Protein AF-0000000070741839 (afdb_homodimer)

Nearest PDB structures (foldseek):
  8ta5-assembly1_B  TM=8.305E-01  e=4.287E-34  Homo sapiens
  8ta2-assembly1_B  TM=9.151E-01  e=2.823E-27  Homo sapiens
  3org-assembly2_C  TM=8.707E-01  e=4.182E-28  Cyanidioschyzon merolae
  6qv6-assembly1_A  TM=8.914E-01  e=2.252E-22  Homo sapiens
  6qvb-assembly1_A  TM=7.777E-01  e=9.449E-25  Homo sapiens

Organism: Phytophthora sojae (strain P6497) (NCBI:txid1094619)

InterPro domains:
  IPR001807 Chloride channel [PF00654] (135-522)
  IPR001807 Chloride channel [PR00762] (145-162)
  IPR001807 Chloride channel [PR00762] (176-195)
  IPR001807 Chloride channel [PR00762] (232-251)
  IPR001807 Chloride channel [PR00762] (439-459)
  IPR001807 Chloride channel [PR00762] (473-489)
  IPR001807 Chloride channel [PR00762] (490-509)
  IPR001807 Chloride channel [PR00762] (528-542)
  IPR014743 Chloride channel, core [SSF81340] (69-542)
  IPR046342 CBS domain superfamily [G3DSA:3.10.580.10] (543-721)
  IPR046342 CBS domain superfamily [SSF54631] (545-719)
  IPR050970 Voltage-gated chloride channel [PTHR45720] (70-619)

pLDDT: mean 75.94, std 21.53, range [17.83, 98.56]

Radius of gyration: 37.65 Å; Cα contacts (8 Å, |Δi|>4): 2419; chains: 2; bounding box: 100×137×93 Å

Sequence (1452 aa):
MKQPGGFDQTPLHARYRPLQLLDDDDDSDDEWQGEARGDPGASCGSRASRPSPAMEAASIPLARSLLEREHMTSFLQSSWVFLLLLGFLASVTAWSVDAGVLVVTKLHSSFTSLGGGWLLGYLFYILFRVFILLLGVGCTVLICPEAAGSGIPEMRSILGGFPFPNYLTGRALIAKCFGLVLALGSGLTIGKEGPFVHLSSIIARQLLRLPLFEQIRNSKDLTHHVLAAACAVGVTATFGAPVGGVLFSIEVTTSYYVTSNYWRAFFSSVVGVVVFRGLNSFLAGSYGSLFTTEFDTLPYETFEIAFFLLLAVICGLLAALLVRSFRMVLDWKKKFEEQYLLCWCGRFPGMVPFVYAALVALLFSLVEYPVGSFMQLTQRQTIDDMFSTKTLARDEVATATHLSVDFGSSWTSPALSLNLFAYVVVRFWSLVISATVFIPSGIVTPVFAIGAALGRLFGEMVVILSEGELSIGGYAVVGAASFTAGVTGTISIAVIVFELTGQLSYMIPVLLCVIVGRAVTRIFSLDMYETMARHKNLPQWPDLTKQISYSLTAGDLMRDMPPYYLVRRQTLASIKHLLQVTNKEKKGKTAHVFPVVDDAKTMVLLGVTTREELEALVILWELSLRGGKNSAATGTPVSVAGITPEQAAVLSRPASETSEVVDLVHFELLSLEDEHFHVPRDTRASHVVLLISVHKCPQLFVTHRGKLQGVIHAADLLARSRKYMLMKQPGGFDQTPLHARYRPLQLLDDDDDSDDEWQGEARGDPGASCGSRASRPSPAMEAASIPLARSLLEREHMTSFLQSSWVFLLLLGFLASVTAWSVDAGVLVVTKLHSSFTSLGGGWLLGYLFYILFRVFILLLGVGCTVLICPEAAGSGIPEMRSILGGFPFPNYLTGRALIAKCFGLVLALGSGLTIGKEGPFVHLSSIIARQLLRLPLFEQIRNSKDLTHHVLAAACAVGVTATFGAPVGGVLFSIEVTTSYYVTSNYWRAFFSSVVGVVVFRGLNSFLAGSYGSLFTTEFDTLPYETFEIAFFLLLAVICGLLAALLVRSFRMVLDWKKKFEEQYLLCWCGRFPGMVPFVYAALVALLFSLVEYPVGSFMQLTQRQTIDDMFSTKTLARDEVATATHLSVDFGSSWTSPALSLNLFAYVVVRFWSLVISATVFIPSGIVTPVFAIGAALGRLFGEMVVILSEGELSIGGYAVVGAASFTAGVTGTISIAVIVFELTGQLSYMIPVLLCVIVGRAVTRIFSLDMYETMARHKNLPQWPDLTKQISYSLTAGDLMRDMPPYYLVRRQTLASIKHLLQVTNKEKKGKTAHVFPVVDDAKTMVLLGVTTREELEALVILWELSLRGGKNSAATGTPVSVAGITPEQAAVLSRPASETSEVVDLVHFELLSLEDEHFHVPRDTRASHVVLLISVHKCPQLFVTHRGKLQGVIHAADLLARSRKYML

Solvent-accessible surface area (backbone atoms only — not comparable to full-atom values): 73854 Å² total; per-residue (Å²): 140,85,80,84,77,72,76,77,77,76,78,82,68,82,77,75,79,65,86,74,72,81,72,81,76,90,82,83,76,78,68,82,68,74,69,74,74,72,78,77,74,80,85,83,74,88,68,80,74,66,78,54,68,64,60,56,59,59,44,45,56,50,49,49,47,47,49,47,45,50,51,44,50,50,47,53,51,44,51,52,52,51,36,51,49,44,10,42,52,40,18,51,50,49,51,51,37,52,51,45,22,50,52,42,39,52,48,51,55,55,52,22,57,68,37,81,43,74,67,43,18,49,51,38,44,36,51,50,24,27,49,37,33,46,50,10,34,46,37,14,62,71,63,19,57,72,25,39,36,28,38,45,51,58,46,21,18,39,67,43,50,41,86,58,83,74,60,56,32,72,55,24,44,54,15,31,48,52,10,31,24,27,32,57,32,32,64,51,50,50,21,58,37,24,35,30,22,38,46,21,33,21,50,47,48,54,54,40,68,37,78,86,32,43,72,45,56,72,30,69,66,49,41,50,49,50,43,52,22,20,29,11,26,13,34,8,56,64,64,64,17,41,68,19,14,36,48,35,32,46,55,67,32,33,64,67,43,58,44,80,49,48,61,55,22,45,50,16,12,45,45,14,43,54,46,40,53,51,53,39,57,70,67,39,78,78,73,65,78,74,55,63,48,87,72,64,70,78,63,69,59,81,72,49,52,59,56,48,44,51,50,11,46,52,27,0,51,51,19,25,49,48,40,51,48,31,54,49,50,53,53,47,49,53,49,43,41,64,65,51,42,39,65,73,37,57,88,44,72,81,50,48,63,51,53,54,44,37,51,52,35,46,52,50,44,65,49,40,63,73,77,33,71,75,64,69,53,52,58,68,49,49,39,48,50,34,46,36,55,61,58,59,75,43,70,74,44,30,65,68,28,58,51,24,68,75,64,68,53,37,68,40,72,88,41,43,68,56,48,40,49,50,48,39,53,52,51,52,52,40,29,43,56,48,68,68,45,66,30,30,29,13,59,61,54,42,38,28,30,41,16,13,41,50,13,29,48,52,28,54,52,47,38,70,69,64,77,52,96,65,53,34,14,56,33,5,51,39,23,16,33,4,19,32,7,11,30,62,59,39,65,35,45,42,46,31,50,31,55,32,28,48,46,52,60,56,46,66,64,32,49,52,18,17,49,46,0,25,53,49,6,56,76,72,29,72,31,42,53,60,50,54,24,56,74,70,64,50,52,54,76,71,68,60,72,41,65,67,38,66,69,34,25,36,56,74,52,35,37,70,56,64,91,62,67,37,48,33,60,39,27,65,45,55,51,51,45,51,53,49,54,43,64,58,55,72,88,84,68,64,70,53,66,32,45,28,20,60,34,91,84,60,30,32,40,45,33,34,40,42,48,67,56,52,52,50,47,50,52,52,38,52,51,25,39,56,35,32,62,48,17,74,71,69,75,49,83,45,76,52,93,95,55,55,55,70,50,28,50,61,47,24,60,41,90,45,59,77,67,45,75,42,53,36,58,77,63,60,73,42,57,28,41,50,88,56,46,58,39,33,28,79,36,39,33,52,55,51,44,44,47,28,40,73,59,47,33,66,45,33,39,26,20,54,43,24,18,58,54,19,33,29,34,51,68,46,39,32,54,48,58,51,55,69,72,98,142,79,79,80,77,74,77,72,75,72,77,78,68,80,75,75,78,64,84,72,68,81,72,80,73,88,80,83,73,75,66,81,64,74,67,72,74,71,77,78,70,80,83,82,78,93,68,80,77,67,76,54,72,64,60,56,58,58,44,44,55,50,50,49,46,48,50,48,45,50,52,43,49,51,47,52,49,44,51,52,51,49,34,51,48,44,12,42,51,39,17,51,50,48,50,50,39,54,52,46,22,51,52,42,40,52,48,49,54,54,51,20,56,68,37,82,45,74,67,44,17,49,50,39,44,36,51,50,24,27,50,36,35,45,51,10,33,48,37,12,63,70,64,20,57,73,24,39,36,28,38,45,49,58,46,22,18,38,67,42,52,43,86,60,84,75,61,54,32,71,55,24,46,54,16,31,50,50,10,30,24,26,32,56,32,32,63,51,50,51,20,60,39,24,35,30,22,37,46,20,32,21,51,46,48,55,55,39,69,38,77,89,33,44,71,44,57,72,30,68,66,50,41,51,49,50,44,54,22,19,30,10,28,13,33,10,57,65,65,63,18,42,67,19,15,34,47,35,33,44,55,67,32,34,63,66,42,58,42,79,48,49,60,56,21,47,51,16,13,47,44,15,41,53,45,40,52,51,52,39,56,70,67,39,73,79,72,66,78,74,54,63,48,87,72,65,70,79,64,69,58,81,71,49,52,58,56,48,43,51,49,10,46,52,27,0,51,50,20,24,48,48,40,50,48,31,54,48,48,53,53,48,47,54,49,44,42,63,65,51,42,36,64,73,37,58,91,43,72,82,48,49,62,51,52,55,46,40,51,51,35,45,53,50,43,65,51,41,63,73,75,34,70,76,63,70,50,51,57,67,48,47,38,48,48,32,45,36,57,63,58,73,76,48,75,80,40,42,78,73,30,57,55,27,69,74,66,37,85,50,66,42,64,87,39,45,67,56,48,40,48,50,49,40,54,52,50,52,52,41,29,42,56,47,68,69,43,65,29,28,29,13,60,60,54,40,40,28,30,41,15,13,41,51,13,29,48,51,27,54,52,47,38,69,69,63,77,52,94,64,52,35,16,57,33,6,51,38,22,17,33,4,19,32,8,12,31,61,59,39,65,34,45,42,47,30,51,29,55,32,29,47,46,52,62,57,46,66,64,33,48,54,18,17,50,46,0,25,53,49,5,56,76,72,29,71,29,41,52,58,51,51,24,57,74,68,66,50,53,54,79,71,68,61,73,42,66,68,40,64,70,34,25,36,57,72,54,34,37,68,56,64,92,61,67,39,49,34,59,40,27,63,45,56,52,51,46,51,53,48,52,44,65,58,55,72,88,81,68,63,70,54,65,33,44,28,21,61,35,91,85,58,29,30,43,45,33,32,39,42,46,68,57,52,52,50,46,51,52,52,38,52,49,22,40,55,34,32,61,49,15,74,72,70,74,49,82,43,75,52,93,95,53,53,54,69,51,28,50,61,48,26,60,41,91,46,58,77,67,46,75,42,53,38,59,77,62,59,73,42,58,26,39,50,86,56,46,58,40,34,28,78,35,38,33,51,55,51,46,46,46,26,42,71,59,46,32,66,46,34,39,25,20,54,44,24,18,59,54,19,32,30,34,50,69,46,39,30,55,47,57,52,54,70,72,96

Structure (mmCIF, N/CA/C/O backbone):
data_AF-0000000070741839-model_v1
#
loop_
_entity.id
_entity.type
_entity.pdbx_description
1 polymer 'Chloride channel protein'
#
loop_
_atom_site.group_PDB
_atom_site.id
_atom_site.type_symbol
_atom_site.label_atom_id
_atom_site.label_alt_id
_atom_site.label_comp_id
_atom_site.label_asym_id
_atom_site.label_entity_id
_atom_site.label_seq_id
_atom_site.pdbx_PDB_ins_code
_atom_site.Cartn_x
_atom_site.Cartn_y
_atom_site.Cartn_z
_atom_site.occupancy
_atom_site.B_iso_or_equiv
_atom_site.auth_seq_id
_atom_site.auth_comp_id
_atom_site.auth_asym_id
_atom_site.auth_atom_id
_atom_site.pdbx_PDB_model_num
ATOM 1 N N . MET A 1 1 ? -34.406 81.625 56.469 1 25.27 1 MET A N 1
ATOM 2 C CA . MET A 1 1 ? -34.75 80.25 56.812 1 25.27 1 MET A CA 1
ATOM 3 C C . MET A 1 1 ? -34.75 79.375 55.594 1 25.27 1 MET A C 1
ATOM 5 O O . MET A 1 1 ? -35.656 79.5 54.75 1 25.27 1 MET A O 1
ATOM 9 N N . LYS A 1 2 ? -33.531 79 55.094 1 22.98 2 LYS A N 1
ATOM 10 C CA . LYS A 1 2 ? -32.875 78.812 53.812 1 22.98 2 LYS A CA 1
ATOM 11 C C . LYS A 1 2 ? -33.344 77.562 53.125 1 22.98 2 LYS A C 1
ATOM 13 O O . LYS A 1 2 ? -33.844 76.625 53.781 1 22.98 2 LYS A O 1
ATOM 18 N N . GLN A 1 3 ? -33 77.438 51.844 1 23.16 3 GLN A N 1
ATOM 19 C CA . GLN A 1 3 ? -33.406 77.125 50.469 1 23.16 3 GLN A CA 1
ATOM 20 C C . GLN A 1 3 ? -33.281 75.625 50.188 1 23.16 3 GLN A C 1
ATOM 22 O O . GLN A 1 3 ? -32.344 74.938 50.688 1 23.16 3 GLN A O 1
ATOM 27 N N . PRO A 1 4 ? -34.375 75 49.875 1 27.64 4 PRO A N 1
ATOM 28 C CA . PRO A 1 4 ? -34.906 73.625 49.656 1 27.64 4 PRO A CA 1
ATOM 29 C C . PRO A 1 4 ? -34.125 72.812 48.594 1 27.64 4 PRO A C 1
ATOM 31 O O . PRO A 1 4 ? -33.938 73.312 47.469 1 27.64 4 PRO A O 1
ATOM 34 N N . GLY A 1 5 ? -32.938 72.375 49.031 1 23.88 5 GLY A N 1
ATOM 35 C CA . GLY A 1 5 ? -31.781 71.875 48.312 1 23.88 5 GLY A CA 1
ATOM 36 C C . GLY A 1 5 ? -32.094 70.75 47.375 1 23.88 5 GLY A C 1
ATOM 37 O O . GLY A 1 5 ? -32.344 69.625 47.781 1 23.88 5 GLY A O 1
ATOM 38 N N . GLY A 1 6 ? -33 71 46.344 1 23.55 6 GLY A N 1
ATOM 39 C CA . GLY A 1 6 ? -33.75 70.125 45.438 1 23.55 6 GLY A CA 1
ATOM 40 C C . GLY A 1 6 ? -32.844 69.25 44.625 1 23.55 6 GLY A C 1
ATOM 41 O O . GLY A 1 6 ? -32.062 69.75 43.812 1 23.55 6 GLY A O 1
ATOM 42 N N . PHE A 1 7 ? -32.219 68.188 45.25 1 24.44 7 PHE A N 1
ATOM 43 C CA . PHE A 1 7 ? -31.156 67.375 44.75 1 24.44 7 PHE A CA 1
ATOM 44 C C . PHE A 1 7 ? -31.562 66.688 43.438 1 24.44 7 PHE A C 1
ATOM 46 O O . PHE A 1 7 ? -32.5 65.875 43.438 1 24.44 7 PHE A O 1
ATOM 53 N N . ASP A 1 8 ? -31.547 67.375 42.312 1 21.47 8 ASP A N 1
ATOM 54 C CA . ASP A 1 8 ? -32.062 67.125 40.969 1 21.47 8 ASP A CA 1
ATOM 55 C C . ASP A 1 8 ? -31.5 65.875 40.375 1 21.47 8 ASP A C 1
ATOM 57 O O . ASP A 1 8 ? -30.281 65.75 40.188 1 21.47 8 ASP A O 1
ATOM 61 N N . GLN A 1 9 ? -31.984 64.625 40.812 1 22.23 9 GLN A N 1
ATOM 62 C CA . GLN A 1 9 ? -31.578 63.281 40.562 1 22.23 9 GLN A CA 1
ATOM 63 C C . GLN A 1 9 ? -31.562 62.969 39.062 1 22.23 9 GLN A C 1
ATOM 65 O O . GLN A 1 9 ? -32.594 63.062 38.406 1 22.23 9 GLN A O 1
ATOM 70 N N . THR A 1 10 ? -30.578 63.438 38.281 1 21.28 10 THR A N 1
ATOM 71 C CA . THR A 1 10 ? -30.516 63.438 36.812 1 21.28 10 THR A CA 1
ATOM 72 C C . THR A 1 10 ? -30.766 62.031 36.281 1 21.28 10 THR A C 1
ATOM 74 O O . THR A 1 10 ? -30.156 61.062 36.75 1 21.28 10 THR A O 1
ATOM 77 N N . PRO A 1 11 ? -31.812 61.719 35.5 1 21.75 11 PRO A N 1
ATOM 78 C CA . PRO A 1 11 ? -32.5 60.5 35 1 21.75 11 PRO A CA 1
ATOM 79 C C . PRO A 1 11 ? -31.609 59.719 34.031 1 21.75 11 PRO A C 1
ATOM 81 O O . PRO A 1 11 ? -31.297 60.188 32.938 1 21.75 11 PRO A O 1
ATOM 84 N N . LEU A 1 12 ? -30.469 59.281 34.312 1 20.98 12 LEU A N 1
ATOM 85 C CA . LEU A 1 12 ? -29.516 58.781 33.312 1 20.98 12 LEU A CA 1
ATOM 86 C C . LEU A 1 12 ? -30.109 57.562 32.562 1 20.98 12 LEU A C 1
ATOM 88 O O . LEU A 1 12 ? -29.766 56.438 32.844 1 20.98 12 LEU A O 1
ATOM 92 N N . HIS A 1 13 ? -31.438 57.438 32.188 1 19.73 13 HIS A N 1
ATOM 93 C CA . HIS A 1 13 ? -32.156 56.188 31.938 1 19.73 13 HIS A CA 1
ATOM 94 C C . HIS A 1 13 ? -31.688 55.594 30.609 1 19.73 13 HIS A C 1
ATOM 96 O O . HIS A 1 13 ? -32.312 54.625 30.141 1 19.73 13 HIS A O 1
ATOM 102 N N . ALA A 1 14 ? -30.75 56.188 29.875 1 19.84 14 ALA A N 1
ATOM 103 C CA . ALA A 1 14 ? -30.922 55.844 28.469 1 19.84 14 ALA A CA 1
ATOM 104 C C . ALA A 1 14 ? -30.828 54.344 28.25 1 19.84 14 ALA A C 1
ATOM 106 O O . ALA A 1 14 ? -30.016 53.656 28.859 1 19.84 14 ALA A O 1
ATOM 107 N N . ARG A 1 15 ? -31.734 53.75 27.516 1 19.95 15 ARG A N 1
ATOM 108 C CA . ARG A 1 15 ? -32.375 52.469 27.141 1 19.95 15 ARG A CA 1
ATOM 109 C C . ARG A 1 15 ? -31.406 51.625 26.312 1 19.95 15 ARG A C 1
ATOM 111 O O . ARG A 1 15 ? -30.984 52 25.234 1 19.95 15 ARG A O 1
ATOM 118 N N . TYR A 1 16 ? -30.422 51.062 26.875 1 19.23 16 TYR A N 1
ATOM 119 C CA . TYR A 1 16 ? -29.547 50.062 26.266 1 19.23 16 TYR A CA 1
ATOM 120 C C . TYR A 1 16 ? -30.359 48.938 25.594 1 19.23 16 TYR A C 1
ATOM 122 O O . TYR A 1 16 ? -31.094 48.219 26.266 1 19.23 16 TYR A O 1
ATOM 130 N N . ARG A 1 17 ? -30.922 49.188 24.375 1 21.45 17 ARG A N 1
ATOM 131 C CA . ARG A 1 17 ? -31.844 48.156 23.875 1 21.45 17 ARG A CA 1
ATOM 132 C C . ARG A 1 17 ? -31.156 46.844 23.672 1 21.45 17 ARG A C 1
ATOM 134 O O . ARG A 1 17 ? -30.188 46.75 22.922 1 21.45 17 ARG A O 1
ATOM 141 N N . PRO A 1 18 ? -31.125 46.031 24.547 1 20.25 18 PRO A N 1
ATOM 142 C CA . PRO A 1 18 ? -30.5 44.719 24.625 1 20.25 18 PRO A CA 1
ATOM 143 C C . PRO A 1 18 ? -30.844 43.812 23.438 1 20.25 18 PRO A C 1
ATOM 145 O O . PRO A 1 18 ? -31.75 44.156 22.672 1 20.25 18 PRO A O 1
ATOM 148 N N . LEU A 1 19 ? -30.641 42.562 23.562 1 21.58 19 LEU A N 1
ATOM 149 C CA . LEU A 1 19 ? -30.781 41.375 22.75 1 21.58 19 LEU A CA 1
ATOM 150 C C . LEU A 1 19 ? -32.25 41.125 22.375 1 21.58 19 LEU A C 1
ATOM 152 O O . LEU A 1 19 ? -33.062 40.75 23.219 1 21.58 19 LEU A O 1
ATOM 156 N N . GLN A 1 20 ? -32.906 41.938 21.578 1 19.77 20 GLN A N 1
ATOM 157 C CA . GLN A 1 20 ? -34.344 41.719 21.391 1 19.77 20 GLN A CA 1
ATOM 158 C C . GLN A 1 20 ? -34.625 40.344 20.781 1 19.77 20 GLN A C 1
ATOM 160 O O . GLN A 1 20 ? -34.094 40.031 19.719 1 19.77 20 GLN A O 1
ATOM 165 N N . LEU A 1 21 ? -35.031 39.406 21.594 1 20.33 21 LEU A N 1
ATOM 166 C CA . LEU A 1 21 ? -35.688 38.125 21.328 1 20.33 21 LEU A CA 1
ATOM 167 C C . LEU A 1 21 ? -36.781 38.312 20.281 1 20.33 21 LEU A C 1
ATOM 169 O O . LEU A 1 21 ? -37.688 39.125 20.438 1 20.33 21 LEU A O 1
ATOM 173 N N . LEU A 1 22 ? -36.438 38.188 18.922 1 21.67 22 LEU A N 1
ATOM 174 C CA . LEU A 1 22 ? -37.5 38.344 17.938 1 21.67 22 LEU A CA 1
ATOM 175 C C . LEU A 1 22 ? -38.75 37.562 18.359 1 21.67 22 LEU A C 1
ATOM 177 O O . LEU A 1 22 ? -38.656 36.406 18.703 1 21.67 22 LEU A O 1
ATOM 181 N N . ASP A 1 23 ? -39.719 38.219 18.891 1 19.89 23 ASP A N 1
ATOM 182 C CA . ASP A 1 23 ? -41.062 37.812 19.266 1 19.89 23 ASP A CA 1
ATOM 183 C C . ASP A 1 23 ? -41.719 36.969 18.172 1 19.89 23 ASP A C 1
ATOM 185 O O . ASP A 1 23 ? -41.531 37.25 16.984 1 19.89 23 ASP A O 1
ATOM 189 N N . ASP A 1 24 ? -42.344 35.844 18.547 1 21.81 24 ASP A N 1
ATOM 190 C CA . ASP A 1 24 ? -43.062 34.75 17.922 1 21.81 24 ASP A CA 1
ATOM 191 C C . ASP A 1 24 ? -44.25 35.281 17.109 1 21.81 24 ASP A C 1
ATOM 193 O O . ASP A 1 24 ? -45.156 34.5 16.781 1 21.81 24 ASP A O 1
ATOM 197 N N . ASP A 1 25 ? -44.594 36.594 16.969 1 20.06 25 ASP A N 1
ATOM 198 C CA . ASP A 1 25 ? -46.031 36.656 16.703 1 20.06 25 ASP A CA 1
ATOM 199 C C . ASP A 1 25 ? -46.406 35.844 15.477 1 20.06 25 ASP A C 1
ATOM 201 O O . ASP A 1 25 ? -45.531 35.438 14.703 1 20.06 25 ASP A O 1
ATOM 205 N N . ASP A 1 26 ? -47.531 36.406 14.625 1 20.38 26 ASP A N 1
ATOM 206 C CA . ASP A 1 26 ? -48.781 35.938 14 1 20.38 26 ASP A CA 1
ATOM 207 C C . ASP A 1 26 ? -48.5 35.156 12.727 1 20.38 26 ASP A C 1
ATOM 209 O O . ASP A 1 26 ? -47.406 35.25 12.148 1 20.38 26 ASP A O 1
ATOM 213 N N . ASP A 1 27 ? -49.656 34.406 12.078 1 19.94 27 ASP A N 1
ATOM 214 C CA . ASP A 1 27 ? -50.188 33.344 11.258 1 19.94 27 ASP A CA 1
ATOM 215 C C . ASP A 1 27 ? -49.875 33.562 9.781 1 19.94 27 ASP A C 1
ATOM 217 O O . ASP A 1 27 ? -50.094 32.656 8.953 1 19.94 27 ASP A O 1
ATOM 221 N N . SER A 1 28 ? -49.875 34.844 9.242 1 19.61 28 SER A N 1
ATOM 222 C CA . SER A 1 28 ? -50.594 34.938 7.977 1 19.61 28 SER A CA 1
ATOM 223 C C . SER A 1 28 ? -49.812 34.312 6.844 1 19.61 28 SER A C 1
ATOM 225 O O . SER A 1 28 ? -48.562 34.406 6.812 1 19.61 28 SER A O 1
ATOM 227 N N . ASP A 1 29 ? -50.406 33.312 6.086 1 20.12 29 ASP A N 1
ATOM 228 C CA . ASP A 1 29 ? -50.312 32.344 4.988 1 20.12 29 ASP A CA 1
ATOM 229 C C . ASP A 1 29 ? -49.812 33.031 3.711 1 20.12 29 ASP A C 1
ATOM 231 O O . ASP A 1 29 ? -49.938 32.469 2.619 1 20.12 29 ASP A O 1
ATOM 235 N N . ASP A 1 30 ? -49.406 34.375 3.801 1 19.14 30 ASP A N 1
ATOM 236 C CA . ASP A 1 30 ? -49.625 35.062 2.531 1 19.14 30 ASP A CA 1
ATOM 237 C C . ASP A 1 30 ? -48.844 34.375 1.402 1 19.14 30 ASP A C 1
ATOM 239 O O . ASP A 1 30 ? -47.656 34.062 1.564 1 19.14 30 ASP A O 1
ATOM 243 N N . GLU A 1 31 ? -49.594 33.875 0.463 1 20.22 31 GLU A N 1
ATOM 244 C CA . GLU A 1 31 ? -49.531 33.188 -0.836 1 20.22 31 GLU A CA 1
ATOM 245 C C . GLU A 1 31 ? -48.594 33.938 -1.779 1 20.22 31 GLU A C 1
ATOM 247 O O . GLU A 1 31 ? -48.75 35.156 -2.008 1 20.22 31 GLU A O 1
ATOM 252 N N . TRP A 1 32 ? -47.281 33.719 -1.557 1 18.39 32 TRP A N 1
ATOM 253 C CA . TRP A 1 32 ? -46.281 34.281 -2.453 1 18.39 32 TRP A CA 1
ATOM 254 C C . TRP A 1 32 ? -46.781 34.344 -3.887 1 18.39 32 TRP A C 1
ATOM 256 O O . TRP A 1 32 ? -46.938 33.281 -4.531 1 18.39 32 TRP A O 1
ATOM 266 N N . GLN A 1 33 ? -47.969 35 -4.012 1 18.78 33 GLN A N 1
ATOM 267 C CA . GLN A 1 33 ? -48.5 35.094 -5.355 1 18.78 33 GLN A CA 1
ATOM 268 C C . GLN A 1 33 ? -47.531 35.812 -6.293 1 18.78 33 GLN A C 1
ATOM 270 O O . GLN A 1 33 ? -47.188 36.969 -6.082 1 18.78 33 GLN A O 1
ATOM 275 N N . GLY A 1 34 ? -46.562 35.094 -6.695 1 19.2 34 GLY A N 1
ATOM 276 C CA . GLY A 1 34 ? -45.656 35.469 -7.75 1 19.2 34 GLY A CA 1
ATOM 277 C C . GLY A 1 34 ? -46.312 36.219 -8.898 1 19.2 34 GLY A C 1
ATOM 278 O O . GLY A 1 34 ? -46.438 35.656 -10 1 19.2 34 GLY A O 1
ATOM 279 N N . GLU A 1 35 ? -47.188 37.094 -8.539 1 17.83 35 GLU A N 1
ATOM 280 C CA . GLU A 1 35 ? -47.906 37.688 -9.664 1 17.83 35 GLU A CA 1
ATOM 281 C C . GLU A 1 35 ? -46.969 38.375 -10.617 1 17.83 35 GLU A C 1
ATOM 283 O O . GLU A 1 35 ? -46.25 39.312 -10.227 1 17.83 35 GLU A O 1
ATOM 288 N N . ALA A 1 36 ? -46.406 37.562 -11.531 1 20.12 36 ALA A N 1
ATOM 289 C CA . ALA A 1 36 ? -45.719 38.094 -12.719 1 20.12 36 ALA A CA 1
ATOM 290 C C . ALA A 1 36 ? -46.594 39.156 -13.422 1 20.12 36 ALA A C 1
ATOM 292 O O . ALA A 1 36 ? -47.656 38.844 -13.969 1 20.12 36 ALA A O 1
ATOM 293 N N . ARG A 1 37 ? -46.812 40.219 -12.758 1 19.23 37 ARG A N 1
ATOM 294 C CA . ARG A 1 37 ? -47.625 41.219 -13.414 1 19.23 37 ARG A CA 1
ATOM 295 C C . ARG A 1 37 ? -47.031 41.625 -14.758 1 19.23 37 ARG A C 1
ATOM 297 O O . ARG A 1 37 ? -45.938 42.188 -14.805 1 19.23 37 ARG A O 1
ATOM 304 N N . GLY A 1 38 ? -47.156 40.719 -15.75 1 19.16 38 GLY A N 1
ATOM 305 C CA . GLY A 1 38 ? -46.812 41 -17.141 1 19.16 38 GLY A CA 1
ATOM 306 C C . GLY A 1 38 ? -47.531 42.219 -17.672 1 19.16 38 GLY A C 1
ATOM 307 O O . GLY A 1 38 ? -48.75 42.219 -17.859 1 19.16 38 GLY A O 1
ATOM 308 N N . ASP A 1 39 ? -47.281 43.344 -17.047 1 19.89 39 ASP A N 1
ATOM 309 C CA . ASP A 1 39 ? -48 44.438 -17.734 1 19.89 39 ASP A CA 1
ATOM 310 C C . ASP A 1 39 ? -47.594 44.5 -19.203 1 19.89 39 ASP A C 1
ATOM 312 O O . ASP A 1 39 ? -46.375 44.562 -19.516 1 19.89 39 ASP A O 1
ATOM 316 N N . PRO A 1 40 ? -48.406 44.094 -20.234 1 21.23 40 PRO A N 1
ATOM 317 C CA . PRO A 1 40 ? -48.312 43.875 -21.672 1 21.23 40 PRO A CA 1
ATOM 318 C C . PRO A 1 40 ? -47.875 45.125 -22.438 1 21.23 40 PRO A C 1
ATOM 320 O O . PRO A 1 40 ? -47.625 45.062 -23.641 1 21.23 40 PRO A O 1
ATOM 323 N N . GLY A 1 41 ? -48.156 46.312 -21.984 1 19.38 41 GLY A N 1
ATOM 324 C CA . GLY A 1 41 ? -48.656 47.125 -23.094 1 19.38 41 GLY A CA 1
ATOM 325 C C . GLY A 1 41 ? -47.531 47.5 -24.062 1 19.38 41 GLY A C 1
ATOM 326 O O . GLY A 1 41 ? -47.812 47.969 -25.172 1 19.38 41 GLY A O 1
ATOM 327 N N . ALA A 1 42 ? -46.281 48.031 -23.578 1 22.11 42 ALA A N 1
ATOM 328 C CA . ALA A 1 42 ? -45.812 49.125 -24.422 1 22.11 42 ALA A CA 1
ATOM 329 C C . ALA A 1 42 ? -45.281 48.594 -25.75 1 22.11 42 ALA A C 1
ATOM 331 O O . ALA A 1 42 ? -44.969 47.406 -25.859 1 22.11 42 ALA A O 1
ATOM 332 N N . SER A 1 43 ? -44.875 49.531 -26.703 1 23.3 43 SER A N 1
ATOM 333 C CA . SER A 1 43 ? -44.719 49.625 -28.156 1 23.3 43 SER A CA 1
ATOM 334 C C . SER A 1 43 ? -43.531 48.781 -28.641 1 23.3 43 SER A C 1
ATOM 336 O O . SER A 1 43 ? -42.625 48.5 -27.859 1 23.3 43 SER A O 1
ATOM 338 N N . CYS A 1 44 ? -43.469 48.219 -29.922 1 25.55 44 CYS A N 1
ATOM 339 C CA . CYS A 1 44 ? -43 47.062 -30.719 1 25.55 44 CYS A CA 1
ATOM 340 C C . CYS A 1 44 ? -41.5 47.156 -31 1 25.55 44 CYS A C 1
ATOM 342 O O . CYS A 1 44 ? -40.969 46.375 -31.797 1 25.55 44 CYS A O 1
ATOM 344 N N . GLY A 1 45 ? -40.688 48.188 -30.625 1 24.61 45 GLY A N 1
ATOM 345 C CA . GLY A 1 45 ? -39.5 48.312 -31.453 1 24.61 45 GLY A CA 1
ATOM 346 C C . GLY A 1 45 ? -38.562 47.125 -31.328 1 24.61 45 GLY A C 1
ATOM 347 O O . GLY A 1 45 ? -38.625 46.375 -30.359 1 24.61 45 GLY A O 1
ATOM 348 N N . SER A 1 46 ? -37.812 46.625 -32.5 1 26.09 46 SER A N 1
ATOM 349 C CA . SER A 1 46 ? -37.062 45.406 -32.781 1 26.09 46 SER A CA 1
ATOM 350 C C . SER A 1 46 ? -35.875 45.25 -31.844 1 26.09 46 SER A C 1
ATOM 352 O O . SER A 1 46 ? -34.75 45.594 -32.188 1 26.09 46 SER A O 1
ATOM 354 N N . ARG A 1 47 ? -35.906 45.688 -30.578 1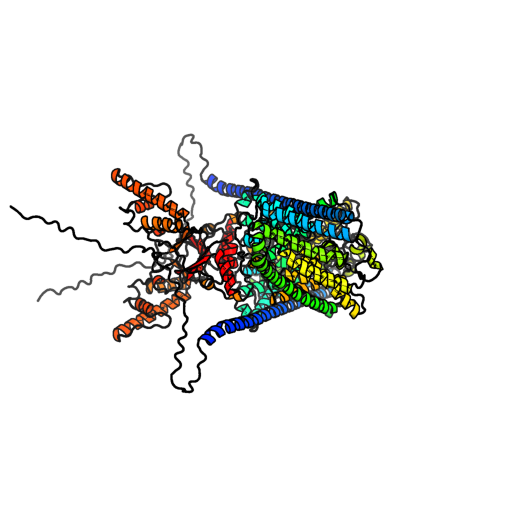 25.88 47 ARG A N 1
ATOM 355 C CA . ARG A 1 47 ? -34.656 45.656 -29.828 1 25.88 47 ARG A CA 1
ATOM 356 C C . ARG A 1 47 ? -34.156 44.219 -29.672 1 25.88 47 ARG A C 1
ATOM 358 O O . ARG A 1 47 ? -34.906 43.344 -29.266 1 25.88 47 ARG A O 1
ATOM 365 N N . ALA A 1 48 ? -33 43.938 -30.375 1 31.53 48 ALA A N 1
ATOM 366 C CA . ALA A 1 48 ? -32.188 42.719 -30.344 1 31.53 48 ALA A CA 1
ATOM 367 C C . ALA A 1 48 ? -32.031 42.188 -28.922 1 31.53 48 ALA A C 1
ATOM 369 O O . ALA A 1 48 ? -31.625 42.938 -28.031 1 31.53 48 ALA A O 1
ATOM 370 N N . SER A 1 49 ? -32.906 41.25 -28.578 1 29.23 49 SER A N 1
ATOM 371 C CA . SER A 1 49 ? -33.094 40.594 -27.297 1 29.23 49 SER A CA 1
ATOM 372 C C . SER A 1 49 ? -31.781 40.031 -26.766 1 29.23 49 SER A C 1
ATOM 374 O O . SER A 1 49 ? -31.203 39.125 -27.359 1 29.23 49 SER A O 1
ATOM 376 N N . ARG A 1 50 ? -30.891 41.031 -26.203 1 34.34 50 ARG A N 1
ATOM 377 C CA . ARG A 1 50 ? -29.75 40.562 -25.438 1 34.34 50 ARG A CA 1
ATOM 378 C C . ARG A 1 50 ? -30.141 39.406 -24.531 1 34.34 50 ARG A C 1
ATOM 380 O O . ARG A 1 50 ? -31.156 39.469 -23.828 1 34.34 50 ARG A O 1
ATOM 387 N N . PRO A 1 51 ? -29.656 38.188 -25 1 35.41 51 PRO A N 1
ATOM 388 C CA . PRO A 1 51 ? -29.969 37 -24.203 1 35.41 51 PRO A CA 1
ATOM 389 C C . PRO A 1 51 ? -29.969 37.281 -22.703 1 35.41 51 PRO A C 1
ATOM 391 O O . PRO A 1 51 ? -29.219 38.156 -22.234 1 35.41 51 PRO A O 1
ATOM 394 N N . SER A 1 52 ? -31.141 37.156 -22.078 1 33.47 52 SER A N 1
ATOM 395 C CA . SER A 1 52 ? -31.422 37.438 -20.672 1 33.47 52 SER A CA 1
ATOM 396 C C . SER A 1 52 ? -30.344 36.875 -19.766 1 33.47 52 SER A C 1
ATOM 398 O O . SER A 1 52 ? -29.797 35.781 -20.031 1 33.47 52 SER A O 1
ATOM 400 N N . PRO A 1 53 ? -29.781 37.719 -18.844 1 36.66 53 PRO A N 1
ATOM 401 C CA . PRO A 1 53 ? -28.734 37.375 -17.875 1 36.66 53 PRO A CA 1
ATOM 402 C C . PRO A 1 53 ? -29.016 36.062 -17.156 1 36.66 53 PRO A C 1
ATOM 404 O O . PRO A 1 53 ? -28.094 35.469 -16.609 1 36.66 53 PRO A O 1
ATOM 407 N N . ALA A 1 54 ? -30.297 35.594 -17.141 1 39.75 54 ALA A N 1
ATOM 408 C CA . ALA A 1 54 ? -30.594 34.312 -16.484 1 39.75 54 ALA A CA 1
ATOM 409 C C . ALA A 1 54 ? -30.031 33.156 -17.281 1 39.75 54 ALA A C 1
ATOM 411 O O . ALA A 1 54 ? -29.578 32.156 -16.703 1 39.75 54 ALA A O 1
ATOM 412 N N . MET A 1 55 ? -30.203 33.219 -18.594 1 38.62 55 MET A N 1
ATOM 413 C CA . MET A 1 55 ? -29.625 32.188 -19.422 1 38.62 55 MET A CA 1
ATOM 414 C C . MET A 1 55 ? -28.094 32.219 -19.344 1 38.62 55 MET A C 1
ATOM 416 O O . MET A 1 55 ? -27.438 31.172 -19.547 1 38.62 55 MET A O 1
ATOM 420 N N . GLU A 1 56 ? -27.5 33.375 -19.188 1 38.12 56 GLU A N 1
ATOM 421 C CA . GLU A 1 56 ? -26.062 33.469 -19.016 1 38.12 56 GLU A CA 1
ATOM 422 C C . GLU A 1 56 ? -25.625 32.844 -17.688 1 38.12 56 GLU A C 1
ATOM 424 O O . GLU A 1 56 ? -24.578 32.188 -17.609 1 38.12 56 GLU A O 1
ATOM 429 N N . ALA A 1 57 ? -26.438 33.031 -16.609 1 42.03 57 ALA A N 1
ATOM 430 C CA . ALA A 1 57 ? -26.109 32.438 -15.312 1 42.03 57 ALA A CA 1
ATOM 431 C C . ALA A 1 57 ? -26.25 30.922 -15.336 1 42.03 57 ALA A C 1
ATOM 433 O O . ALA A 1 57 ? -25.484 30.219 -14.68 1 42.03 57 ALA A O 1
ATOM 434 N N . ALA A 1 58 ? -27.281 30.344 -16 1 42.72 58 ALA A N 1
ATOM 435 C CA . ALA A 1 58 ? -27.5 28.906 -16.141 1 42.72 58 ALA A CA 1
ATOM 436 C C . ALA A 1 58 ? -26.453 28.281 -17.062 1 42.72 58 ALA A C 1
ATOM 438 O O . ALA A 1 58 ? -26.141 27.094 -16.938 1 42.72 58 ALA A O 1
ATOM 439 N N . SER A 1 59 ? -26.047 28.922 -18.078 1 42.78 59 SER A N 1
ATOM 440 C CA . SER A 1 59 ? -25.047 28.438 -19.016 1 42.78 59 SER A CA 1
ATOM 441 C C . SER A 1 59 ? -23.672 28.375 -18.391 1 42.78 59 SER A C 1
ATOM 443 O O . SER A 1 59 ? -22.844 27.547 -18.781 1 42.78 59 SER A O 1
ATOM 445 N N . ILE A 1 60 ? -23.469 29.141 -17.375 1 42.34 60 ILE A N 1
ATOM 446 C CA . ILE A 1 60 ? -22.156 29.188 -16.766 1 42.34 60 ILE A CA 1
ATOM 447 C C . ILE A 1 60 ? -21.906 27.891 -15.969 1 42.34 60 ILE A C 1
ATOM 449 O O . ILE A 1 60 ? -20.844 27.281 -16.094 1 42.34 60 ILE A O 1
ATOM 453 N N . PRO A 1 61 ? -22.969 27.5 -15.305 1 45.28 61 PRO A N 1
ATOM 454 C CA . PRO A 1 61 ? -22.656 26.266 -14.586 1 45.28 61 PRO A CA 1
ATOM 455 C C . PRO A 1 61 ? -22.484 25.062 -15.523 1 45.28 61 PRO A C 1
ATOM 457 O O . PRO A 1 61 ? -21.641 24.203 -15.281 1 45.28 61 PRO A O 1
ATOM 460 N N . LEU A 1 62 ? -23.359 25.047 -16.547 1 44.94 62 LEU A N 1
ATOM 461 C CA . LEU A 1 62 ? -23.203 23.953 -17.484 1 44.94 62 LEU A CA 1
ATOM 462 C C . LEU A 1 62 ? -21.875 24.047 -18.234 1 44.94 62 LEU A C 1
ATOM 464 O O . LEU A 1 62 ? -21.203 23.031 -18.438 1 44.94 62 LEU A O 1
ATOM 468 N N . ALA A 1 63 ? -21.594 25.203 -18.797 1 44.78 63 ALA A N 1
ATOM 469 C CA . ALA A 1 63 ? -20.328 25.391 -19.5 1 44.78 63 ALA A CA 1
ATOM 470 C C . ALA A 1 63 ? -19.141 25.094 -18.562 1 44.78 63 ALA A C 1
ATOM 472 O O . ALA A 1 63 ? -18.172 24.453 -18.984 1 44.78 63 ALA A O 1
ATOM 473 N N . ARG A 1 64 ? -19.281 25.531 -17.375 1 46.34 64 ARG A N 1
ATOM 474 C CA . ARG A 1 64 ? -18.234 25.234 -16.422 1 46.34 64 ARG A CA 1
ATOM 475 C C . ARG A 1 64 ? -18.156 23.734 -16.125 1 46.34 64 ARG A C 1
ATOM 477 O O . ARG A 1 64 ? -17.062 23.172 -16.016 1 46.34 64 ARG A O 1
ATOM 484 N N . SER A 1 65 ? -19.344 23.203 -16.125 1 52.09 65 SER A N 1
ATOM 485 C CA . SER A 1 65 ? -19.344 21.75 -15.93 1 52.09 65 SER A CA 1
ATOM 486 C C . SER A 1 65 ? -18.781 21.031 -17.141 1 52.09 65 SER A C 1
ATOM 488 O O . SER A 1 65 ? -18.047 20.047 -16.984 1 52.09 65 SER A O 1
ATOM 490 N N . LEU A 1 66 ? -19.188 21.469 -18.328 1 50.47 66 LEU A N 1
ATOM 491 C CA . LEU A 1 66 ? -18.656 20.859 -19.531 1 50.47 66 LEU A CA 1
ATOM 492 C C . LEU A 1 66 ? -17.156 21.109 -19.656 1 50.47 66 LEU A C 1
ATOM 494 O O . LEU A 1 66 ? -16.406 20.203 -20.047 1 50.47 66 LEU A O 1
ATOM 498 N N . LEU A 1 67 ? -16.812 22.312 -19.438 1 49 67 LEU A N 1
ATOM 499 C CA . LEU A 1 67 ? -15.391 22.625 -19.469 1 49 67 LEU A CA 1
ATOM 500 C C . LEU A 1 67 ? -14.625 21.828 -18.422 1 49 67 LEU A C 1
ATOM 502 O O . LEU A 1 67 ? -13.523 21.359 -18.688 1 49 67 LEU A O 1
ATOM 506 N N . GLU A 1 68 ? -15.328 21.703 -17.391 1 51.81 68 GLU A N 1
ATOM 507 C CA . GLU A 1 68 ? -14.703 20.891 -16.344 1 51.81 68 GLU A CA 1
ATOM 508 C C . GLU A 1 68 ? -14.594 19.422 -16.766 1 51.81 68 GLU A C 1
ATOM 510 O O . GLU A 1 68 ? -13.586 18.766 -16.484 1 51.81 68 GLU A O 1
ATOM 515 N N . ARG A 1 69 ? -15.641 19.078 -17.484 1 52.06 69 ARG A N 1
ATOM 516 C CA . ARG A 1 69 ? -15.625 17.719 -18 1 52.06 69 ARG A CA 1
ATOM 517 C C . ARG A 1 69 ? -14.547 17.547 -19.078 1 52.06 69 ARG A C 1
ATOM 519 O O . ARG A 1 69 ? -13.875 16.516 -19.141 1 52.06 69 ARG A O 1
ATOM 526 N N . GLU A 1 70 ? -14.492 18.453 -19.953 1 50.91 70 GLU A N 1
ATOM 527 C CA . GLU A 1 70 ? -13.469 18.375 -20.984 1 50.91 70 GLU A CA 1
ATOM 528 C C . GLU A 1 70 ? -12.07 18.422 -20.391 1 50.91 70 GLU A C 1
ATOM 530 O O . GLU A 1 70 ? -11.172 17.703 -20.828 1 50.91 70 GLU A O 1
ATOM 535 N N . HIS A 1 71 ? -11.93 19.234 -19.469 1 50.88 71 HIS A N 1
ATOM 536 C CA . HIS A 1 71 ? -10.625 19.312 -18.828 1 50.88 71 HIS A CA 1
ATOM 537 C C . HIS A 1 71 ? -10.297 18.031 -18.094 1 50.88 71 HIS A C 1
ATOM 539 O O . HIS A 1 71 ? -9.148 17.578 -18.094 1 50.88 71 HIS A O 1
ATOM 545 N N . MET A 1 72 ? -11.375 17.469 -17.703 1 52.28 72 MET A N 1
ATOM 546 C CA . MET A 1 72 ? -11.203 16.219 -16.984 1 52.28 72 MET A CA 1
ATOM 547 C C . MET A 1 72 ? -10.82 15.094 -17.953 1 52.28 72 MET A C 1
ATOM 549 O O . MET A 1 72 ? -9.953 14.273 -17.641 1 52.28 72 MET A O 1
ATOM 553 N N . THR A 1 73 ? -11.547 15.141 -19 1 55.25 73 THR A N 1
ATOM 554 C CA . THR A 1 73 ? -11.25 14.109 -19.984 1 55.25 73 THR A CA 1
ATOM 555 C C . THR A 1 73 ? -9.844 14.297 -20.562 1 55.25 73 THR A C 1
ATOM 557 O O . THR A 1 73 ? -9.117 13.328 -20.766 1 55.25 73 THR A O 1
ATOM 560 N N . SER A 1 74 ? -9.562 15.492 -20.766 1 53.75 74 SER A N 1
ATOM 561 C CA . SER A 1 74 ? -8.227 15.758 -21.281 1 53.75 74 SER A CA 1
ATOM 562 C C . SER A 1 74 ? -7.148 15.391 -20.266 1 53.75 74 SER A C 1
ATOM 564 O O . SER A 1 74 ? -6.109 14.836 -20.625 1 53.75 74 SER A O 1
ATOM 566 N N . PHE A 1 75 ? -7.535 15.617 -19.094 1 55.34 75 PHE A N 1
ATOM 567 C CA . PHE A 1 75 ? -6.609 15.336 -18 1 55.34 75 PHE A CA 1
ATOM 568 C C . PHE A 1 75 ? -6.414 13.828 -17.828 1 55.34 75 PHE A C 1
ATOM 570 O O . PHE A 1 75 ? -5.285 13.359 -17.672 1 55.34 75 PHE A O 1
ATOM 577 N N . LEU A 1 76 ? -7.566 13.188 -17.906 1 58 76 LEU A N 1
ATOM 578 C CA . LEU A 1 76 ? -7.492 11.734 -17.812 1 58 76 LEU A CA 1
ATOM 579 C C . LEU A 1 76 ? -6.73 11.141 -18.984 1 58 76 LEU A C 1
ATOM 581 O O . LEU A 1 76 ? -5.934 10.219 -18.812 1 58 76 LEU A O 1
ATOM 585 N N . GLN A 1 77 ? -6.984 11.773 -20.031 1 63.19 77 GLN A N 1
ATOM 586 C CA . GLN A 1 77 ? -6.297 11.273 -21.219 1 63.19 77 GLN A CA 1
ATOM 587 C C . GLN A 1 77 ? -4.801 11.562 -21.156 1 63.19 77 GLN A C 1
ATOM 589 O O . GLN A 1 77 ? -3.984 10.711 -21.516 1 63.19 77 GLN A O 1
ATOM 594 N N . SER A 1 78 ? -4.551 12.625 -20.547 1 75.06 78 SER A N 1
ATOM 595 C CA . SER A 1 78 ? -3.131 12.969 -20.484 1 75.06 78 SER A CA 1
ATOM 596 C C . SER A 1 78 ? -2.402 12.109 -19.453 1 75.06 78 SER A C 1
ATOM 598 O O . SER A 1 78 ? -1.257 11.711 -19.656 1 75.06 78 SER A O 1
ATOM 600 N N . SER A 1 79 ? -3.113 11.703 -18.469 1 83 79 SER A N 1
ATOM 601 C CA . SER A 1 79 ? -2.465 10.883 -17.453 1 83 79 SER A CA 1
ATOM 602 C C . SER A 1 79 ? -2.215 9.469 -17.953 1 83 79 SER A C 1
ATOM 604 O O . SER A 1 79 ? -1.151 8.898 -17.703 1 83 79 SER A O 1
ATOM 606 N N . TRP A 1 80 ? -3.137 8.969 -18.781 1 87.81 80 TRP A N 1
ATOM 607 C CA . TRP A 1 80 ? -2.998 7.621 -19.312 1 87.81 80 TRP A CA 1
ATOM 608 C C . TRP A 1 80 ? -1.853 7.551 -20.312 1 87.81 80 TRP A C 1
ATOM 610 O O . TRP A 1 80 ? -1.068 6.598 -20.312 1 87.81 80 TRP A O 1
ATOM 620 N N . VAL A 1 81 ? -1.776 8.562 -21.047 1 91.69 81 VAL A N 1
ATOM 621 C CA . VAL A 1 81 ? -0.721 8.594 -22.047 1 91.69 81 VAL A CA 1
ATOM 622 C C . VAL A 1 81 ? 0.637 8.758 -21.375 1 91.69 81 VAL A C 1
ATOM 624 O O . VAL A 1 81 ? 1.618 8.125 -21.781 1 91.69 81 VAL A O 1
ATOM 627 N N . PHE A 1 82 ? 0.661 9.602 -20.391 1 94.38 82 PHE A N 1
ATOM 628 C CA . PHE A 1 82 ? 1.899 9.805 -19.641 1 94.38 82 PHE A CA 1
ATOM 629 C C . PHE A 1 82 ? 2.379 8.492 -19.031 1 94.38 82 PHE A C 1
ATOM 631 O O . PHE A 1 82 ? 3.553 8.133 -19.156 1 94.38 82 PHE A O 1
ATOM 638 N N . LEU A 1 83 ? 1.445 7.781 -18.422 1 95.56 83 LEU A N 1
ATOM 639 C CA . LEU A 1 83 ? 1.802 6.547 -17.734 1 95.56 83 LEU A CA 1
ATOM 640 C C . LEU A 1 83 ? 2.203 5.465 -18.734 1 95.56 83 LEU A C 1
ATOM 642 O O . LEU A 1 83 ? 3.09 4.656 -18.453 1 95.56 83 LEU A O 1
ATOM 646 N N . LEU A 1 84 ? 1.559 5.426 -19.875 1 95.19 84 LEU A N 1
ATOM 647 C CA . LEU A 1 84 ? 1.928 4.496 -20.938 1 95.19 84 LEU A CA 1
ATOM 648 C C . LEU A 1 84 ? 3.342 4.777 -21.438 1 95.19 84 LEU A C 1
ATOM 650 O O . LEU A 1 84 ? 4.141 3.852 -21.609 1 95.19 84 LEU A O 1
ATOM 654 N N . LEU A 1 85 ? 3.645 6 -21.609 1 96.44 85 LEU A N 1
ATOM 655 C CA . LEU A 1 85 ? 4.965 6.383 -22.094 1 96.44 85 LEU A CA 1
ATOM 656 C C . LEU A 1 85 ? 6.031 6.125 -21.031 1 96.44 85 LEU A C 1
ATOM 658 O O . LEU A 1 85 ? 7.148 5.723 -21.359 1 96.44 85 LEU A O 1
ATOM 662 N N . LEU A 1 86 ? 5.668 6.398 -19.812 1 97.19 86 LEU A N 1
ATOM 663 C CA . LEU A 1 86 ? 6.602 6.152 -18.719 1 97.19 86 LEU A CA 1
ATOM 664 C C . LEU A 1 86 ? 6.98 4.676 -18.656 1 97.19 86 LEU A C 1
ATOM 666 O O . LEU A 1 86 ? 8.164 4.34 -18.594 1 97.19 86 LEU A O 1
ATOM 670 N N . GLY A 1 87 ? 5.938 3.781 -18.672 1 97.06 87 GLY A N 1
ATOM 671 C CA . GLY A 1 87 ? 6.219 2.355 -18.672 1 97.06 87 GLY A CA 1
ATOM 672 C C . GLY A 1 87 ? 7.031 1.901 -19.859 1 97.06 87 GLY A C 1
ATOM 673 O O . GLY A 1 87 ? 7.957 1.103 -19.734 1 97.06 87 GLY A O 1
ATOM 674 N N . PHE A 1 88 ? 6.781 2.461 -20.953 1 96.06 88 PHE A N 1
ATOM 675 C CA . PHE A 1 88 ? 7.457 2.107 -22.203 1 96.06 88 PHE A CA 1
ATOM 676 C C . PHE A 1 88 ? 8.914 2.545 -22.172 1 96.06 88 PHE A C 1
ATOM 678 O O . PHE A 1 88 ? 9.82 1.734 -22.391 1 96.06 88 PHE A O 1
ATOM 685 N N . LEU A 1 89 ? 9.156 3.754 -21.859 1 97.25 89 LEU A N 1
ATOM 686 C CA . LEU A 1 89 ? 10.508 4.309 -21.891 1 97.25 89 LEU A CA 1
ATOM 687 C C . LEU A 1 89 ? 11.367 3.707 -20.781 1 97.25 89 LEU A C 1
ATOM 689 O O . LEU A 1 89 ? 12.562 3.471 -20.984 1 97.25 89 LEU A O 1
ATOM 693 N N . ALA A 1 90 ? 10.773 3.529 -19.641 1 96.38 90 ALA A N 1
ATOM 694 C CA . ALA A 1 90 ? 11.531 2.93 -18.547 1 96.38 90 ALA A CA 1
ATOM 695 C C . ALA A 1 90 ? 11.984 1.518 -18.906 1 96.38 90 ALA A C 1
ATOM 697 O O . ALA A 1 90 ? 13.125 1.14 -18.625 1 96.38 90 ALA A O 1
ATOM 698 N N . SER A 1 91 ? 11.109 0.774 -19.531 1 94.5 91 SER A N 1
ATOM 699 C CA . SER A 1 91 ? 11.453 -0.599 -19.891 1 94.5 91 SER A CA 1
ATOM 700 C C . SER A 1 91 ? 12.445 -0.64 -21.047 1 94.5 91 SER A C 1
ATOM 702 O O . SER A 1 91 ? 13.32 -1.51 -21.094 1 94.5 91 SER A O 1
ATOM 704 N N . VAL A 1 92 ? 12.328 0.24 -21.953 1 94.69 92 VAL A N 1
ATOM 705 C CA . VAL A 1 92 ? 13.289 0.315 -23.047 1 94.69 92 VAL A CA 1
ATOM 706 C C . VAL A 1 92 ? 14.672 0.655 -22.5 1 94.69 92 VAL A C 1
ATOM 708 O O . VAL A 1 92 ? 15.672 0.092 -22.938 1 94.69 92 VAL A O 1
ATOM 711 N N . THR A 1 93 ? 14.695 1.562 -21.578 1 96 93 THR A N 1
ATOM 712 C CA . THR A 1 93 ? 15.961 1.925 -20.953 1 96 93 THR A CA 1
ATOM 713 C C . THR A 1 93 ? 16.547 0.743 -20.188 1 96 93 THR A C 1
ATOM 715 O O . THR A 1 93 ? 17.75 0.463 -20.281 1 96 93 THR A O 1
ATOM 718 N N . ALA A 1 94 ? 15.742 0.088 -19.438 1 94.19 94 ALA A N 1
ATOM 719 C CA . ALA A 1 94 ? 16.203 -1.074 -18.688 1 94.19 94 ALA A CA 1
ATOM 720 C C . ALA A 1 94 ? 16.719 -2.164 -19.609 1 94.19 94 ALA A C 1
ATOM 722 O O . ALA A 1 94 ? 17.766 -2.775 -19.344 1 94.19 94 ALA A O 1
ATOM 723 N N . TRP A 1 95 ? 16 -2.389 -20.672 1 91.88 95 TRP A N 1
ATOM 724 C CA . TRP A 1 95 ? 16.406 -3.385 -21.656 1 91.88 95 TRP A CA 1
ATOM 725 C C . TRP A 1 95 ? 17.719 -3.006 -22.312 1 91.88 95 TRP A C 1
ATOM 727 O O . TRP A 1 95 ? 18.578 -3.865 -22.531 1 91.88 95 TRP A O 1
ATOM 737 N N . SER A 1 96 ? 17.922 -1.767 -22.609 1 93.81 96 SER A N 1
ATOM 738 C CA . SER A 1 96 ? 19.156 -1.29 -23.219 1 93.81 96 SER A CA 1
ATOM 739 C C . SER A 1 96 ? 20.344 -1.44 -22.281 1 93.81 96 SER A C 1
ATOM 741 O O . SER A 1 96 ? 21.453 -1.783 -22.703 1 93.81 96 SER A O 1
ATOM 743 N N . VAL A 1 97 ? 20.125 -1.134 -21.031 1 94.62 97 VAL A N 1
ATOM 744 C CA . VAL A 1 97 ? 21.172 -1.281 -20.047 1 94.62 97 VAL A CA 1
ATOM 745 C C . VAL A 1 97 ? 21.562 -2.754 -19.906 1 94.62 97 VAL A C 1
ATOM 747 O O . VAL A 1 97 ? 22.734 -3.1 -19.875 1 94.62 97 VAL A O 1
ATOM 750 N N . ASP A 1 98 ? 20.609 -3.617 -19.859 1 90.69 98 ASP A N 1
ATOM 751 C CA . ASP A 1 98 ? 20.875 -5.047 -19.75 1 90.69 98 ASP A CA 1
ATOM 752 C C . ASP A 1 98 ? 21.641 -5.555 -20.969 1 90.69 98 ASP A C 1
ATOM 754 O O . ASP A 1 98 ? 22.531 -6.391 -20.859 1 90.69 98 ASP A O 1
ATOM 758 N N . ALA A 1 99 ? 21.234 -5.094 -22.109 1 91 99 ALA A N 1
ATOM 759 C CA . ALA A 1 99 ? 21.938 -5.457 -23.344 1 91 99 ALA A CA 1
ATOM 760 C C . ALA A 1 99 ? 23.375 -4.957 -23.328 1 91 99 ALA A C 1
ATOM 762 O O . ALA A 1 99 ? 24.281 -5.645 -23.797 1 91 99 ALA A O 1
ATOM 763 N N . GLY A 1 100 ? 23.531 -3.756 -22.828 1 93.81 100 GLY A N 1
ATOM 764 C CA . GLY A 1 100 ? 24.875 -3.223 -22.703 1 93.81 100 GLY A CA 1
ATOM 765 C C . GLY A 1 100 ? 25.75 -4.039 -21.766 1 93.81 100 GLY A C 1
ATOM 766 O O . GLY A 1 100 ? 26.938 -4.254 -22.047 1 93.81 100 GLY A O 1
ATOM 767 N N . VAL A 1 101 ? 25.203 -4.461 -20.688 1 93.62 101 VAL A N 1
ATOM 768 C CA . VAL A 1 101 ? 25.953 -5.273 -19.734 1 93.62 101 VAL A CA 1
ATOM 769 C C . VAL A 1 101 ? 26.344 -6.598 -20.375 1 93.62 101 VAL A C 1
ATOM 771 O O . VAL A 1 101 ? 27.469 -7.086 -20.172 1 93.62 101 VAL A O 1
ATOM 774 N N . LEU A 1 102 ? 25.453 -7.199 -21.125 1 89.06 102 LEU A N 1
ATOM 775 C CA . LEU A 1 102 ? 25.766 -8.453 -21.797 1 89.06 102 LEU A CA 1
ATOM 776 C C . LEU A 1 102 ? 26.906 -8.281 -22.797 1 89.06 102 LEU A C 1
ATOM 778 O O . LEU A 1 102 ? 27.75 -9.156 -22.938 1 89.06 102 LEU A O 1
ATOM 782 N N . VAL A 1 103 ? 26.938 -7.168 -23.484 1 92.88 103 VAL A N 1
ATOM 783 C CA . VAL A 1 103 ? 28 -6.891 -24.469 1 92.88 103 VAL A CA 1
ATOM 784 C C . VAL A 1 103 ? 29.344 -6.754 -23.75 1 92.88 103 VAL A C 1
ATOM 786 O O . VAL A 1 103 ? 30.344 -7.305 -24.203 1 92.88 103 VAL A O 1
ATOM 789 N N . VAL A 1 104 ? 29.297 -6.047 -22.641 1 94.88 104 VAL A N 1
ATOM 790 C CA . VAL A 1 104 ? 30.531 -5.844 -21.906 1 94.88 104 VAL A CA 1
ATOM 791 C C . VAL A 1 104 ? 31.016 -7.168 -21.312 1 94.88 104 VAL A C 1
ATOM 793 O O . VAL A 1 104 ? 32.219 -7.441 -21.281 1 94.88 104 VAL A O 1
ATOM 796 N N . THR A 1 105 ? 30.125 -7.973 -20.859 1 89.19 105 THR A N 1
ATOM 797 C CA . THR A 1 105 ? 30.484 -9.266 -20.281 1 89.19 105 THR A CA 1
ATOM 798 C C . THR A 1 105 ? 31.047 -10.195 -21.359 1 89.19 105 THR A C 1
ATOM 800 O O . THR A 1 105 ? 31.969 -10.969 -21.109 1 89.19 105 THR A O 1
ATOM 803 N N . LYS A 1 106 ? 30.484 -10.18 -22.547 1 89.5 106 LYS A N 1
ATOM 804 C CA . LYS A 1 106 ? 31.016 -10.961 -23.656 1 89.5 106 LYS A CA 1
ATOM 805 C C . LYS A 1 106 ? 32.406 -10.477 -24.047 1 89.5 106 LYS A C 1
ATOM 807 O O . LYS A 1 106 ? 33.281 -11.281 -24.375 1 89.5 106 LYS A O 1
ATOM 812 N N . LEU A 1 107 ? 32.562 -9.203 -24.016 1 93.06 107 LEU A N 1
ATOM 813 C CA . LEU A 1 107 ? 33.875 -8.641 -24.312 1 93.06 107 LEU A CA 1
ATOM 814 C C . LEU A 1 107 ? 34.906 -9.07 -23.266 1 93.06 107 LEU A C 1
ATOM 816 O O . LEU A 1 107 ? 36.062 -9.297 -23.594 1 93.06 107 LEU A O 1
ATOM 820 N N . HIS A 1 108 ? 34.469 -9.094 -22.031 1 91.25 108 HIS A N 1
ATOM 821 C CA . HIS A 1 108 ? 35.344 -9.539 -20.938 1 91.25 108 HIS A CA 1
ATOM 822 C C . HIS A 1 108 ? 35.781 -10.977 -21.156 1 91.25 108 HIS A C 1
ATOM 824 O O . HIS A 1 108 ? 36.969 -11.289 -20.984 1 91.25 108 HIS A O 1
ATOM 830 N N . SER A 1 109 ? 34.875 -11.828 -21.531 1 86.56 109 SER A N 1
ATOM 831 C CA . SER A 1 109 ? 35.188 -13.234 -21.766 1 86.56 109 SER A CA 1
ATOM 832 C C . SER A 1 109 ? 36.125 -13.383 -22.953 1 86.56 109 SER A C 1
ATOM 834 O O . SER A 1 109 ? 37.062 -14.188 -22.922 1 86.56 109 SER A O 1
ATOM 836 N N . SER A 1 110 ? 35.906 -12.602 -24.016 1 90.62 110 SER A N 1
ATOM 837 C CA . SER A 1 110 ? 36.75 -12.656 -25.203 1 90.62 110 SER A CA 1
ATOM 838 C C . SER A 1 110 ? 38.156 -12.125 -24.906 1 90.62 110 SER A C 1
ATOM 840 O O . SER A 1 110 ? 39.125 -12.641 -25.422 1 90.62 110 SER A O 1
ATOM 842 N N . PHE A 1 111 ? 38.156 -11.086 -24.109 1 91.19 111 PHE A N 1
ATOM 843 C CA . PHE A 1 111 ? 39.438 -10.492 -23.75 1 91.19 111 PHE A CA 1
ATOM 844 C C . PHE A 1 111 ? 40.25 -11.438 -22.875 1 91.19 111 PHE A C 1
ATOM 846 O O . PHE A 1 111 ? 41.469 -11.539 -23.016 1 91.19 111 PHE A O 1
ATOM 853 N N . THR A 1 112 ? 39.688 -12.109 -21.953 1 87.94 112 THR A N 1
ATOM 854 C CA . THR A 1 112 ? 40.344 -13.039 -21.062 1 87.94 112 THR A CA 1
ATOM 855 C C . THR A 1 112 ? 40.844 -14.258 -21.828 1 87.94 112 THR A C 1
ATOM 857 O O . THR A 1 112 ? 41.875 -14.828 -21.484 1 87.94 112 THR A O 1
ATOM 860 N N . SER A 1 113 ? 40.094 -14.688 -22.828 1 87.5 113 SER A N 1
ATOM 861 C CA . SER A 1 113 ? 40.5 -15.859 -23.609 1 87.5 113 SER A CA 1
ATOM 862 C C . SER A 1 113 ? 41.688 -15.562 -24.484 1 87.5 113 SER A C 1
ATOM 864 O O . SER A 1 113 ? 42.406 -16.484 -24.938 1 87.5 113 SER A O 1
ATOM 866 N N . LEU A 1 114 ? 41.969 -14.289 -24.719 1 88 114 LEU A N 1
ATOM 867 C CA . LEU A 1 114 ? 43.156 -13.914 -25.516 1 88 114 LEU A CA 1
ATOM 868 C C . LEU A 1 114 ? 44.438 -14.336 -24.812 1 88 114 LEU A C 1
ATOM 870 O O . LEU A 1 114 ? 45.469 -14.547 -25.469 1 88 114 LEU A O 1
ATOM 874 N N . GLY A 1 115 ? 44.438 -14.43 -23.469 1 83.94 115 GLY A N 1
ATOM 875 C CA . GLY A 1 115 ? 45.625 -14.773 -22.703 1 83.94 115 GLY A CA 1
ATOM 876 C C . GLY A 1 115 ? 46.062 -16.219 -22.891 1 83.94 115 GLY A C 1
ATOM 877 O O . GLY A 1 115 ? 47.219 -16.547 -22.688 1 83.94 115 GLY A O 1
ATOM 878 N N . GLY A 1 116 ? 45.312 -17.203 -23.531 1 77.38 116 GLY A N 1
ATOM 879 C CA . GLY A 1 116 ? 45.625 -18.578 -23.875 1 77.38 116 GLY A CA 1
ATOM 880 C C . GLY A 1 116 ? 45.906 -19.438 -22.656 1 77.38 116 GLY A C 1
ATOM 881 O O . GLY A 1 116 ? 45.5 -20.594 -22.594 1 77.38 116 GLY A O 1
ATOM 882 N N . GLY A 1 117 ? 46.875 -18.891 -21.641 1 80.94 117 GLY A N 1
ATOM 883 C CA . GLY A 1 117 ? 47.25 -19.625 -20.453 1 80.94 117 GLY A CA 1
ATOM 884 C C . GLY A 1 117 ? 46.562 -19.109 -19.188 1 80.94 117 GLY A C 1
ATOM 885 O O . GLY A 1 117 ? 45.812 -18.141 -19.25 1 80.94 117 GLY A O 1
ATOM 886 N N . TRP A 1 118 ? 46.656 -19.906 -18.156 1 82.94 118 TRP A N 1
ATOM 887 C CA . TRP A 1 118 ? 46 -19.578 -16.891 1 82.94 118 TRP A CA 1
ATOM 888 C C . TRP A 1 118 ? 46.531 -18.266 -16.344 1 82.94 118 TRP A C 1
ATOM 890 O O . TRP A 1 118 ? 45.75 -17.406 -15.938 1 82.94 118 TRP A O 1
ATOM 900 N N . LEU A 1 119 ? 47.844 -18 -16.375 1 88.06 119 LEU A N 1
ATOM 901 C CA . LEU A 1 119 ? 48.438 -16.812 -15.781 1 88.06 119 LEU A CA 1
ATOM 902 C C . LEU A 1 119 ? 48.094 -15.578 -16.609 1 88.06 119 LEU A C 1
ATOM 904 O O . LEU A 1 119 ? 47.75 -14.531 -16.062 1 88.06 119 LEU A O 1
ATOM 908 N N . LEU A 1 120 ? 48.219 -15.688 -17.891 1 89.88 120 LEU A N 1
ATOM 909 C CA . LEU A 1 120 ? 47.938 -14.547 -18.75 1 89.88 120 LEU A CA 1
ATOM 910 C C . LEU A 1 120 ? 46.438 -14.258 -18.766 1 89.88 120 LEU A C 1
ATOM 912 O O . LEU A 1 120 ? 46.031 -13.094 -18.844 1 89.88 120 LEU A O 1
ATOM 916 N N . GLY A 1 121 ? 45.719 -15.352 -18.781 1 88.19 121 GLY A N 1
ATOM 917 C CA . GLY A 1 121 ? 44.281 -15.156 -18.672 1 88.19 121 GLY A CA 1
ATOM 918 C C . GLY A 1 121 ? 43.875 -14.43 -17.391 1 88.19 121 GLY A C 1
ATOM 919 O O . GLY A 1 121 ? 43 -13.57 -17.422 1 88.19 121 GLY A O 1
ATOM 920 N N . TYR A 1 122 ? 44.562 -14.773 -16.375 1 90.62 122 TYR A N 1
ATOM 921 C CA . TYR A 1 122 ? 44.344 -14.141 -15.078 1 90.62 122 TYR A CA 1
ATOM 922 C C . TYR A 1 122 ? 44.719 -12.664 -15.125 1 90.62 122 TYR A C 1
ATOM 924 O O . TYR A 1 122 ? 43.969 -11.812 -14.617 1 90.62 122 TYR A O 1
ATOM 932 N N . LEU A 1 123 ? 45.75 -12.336 -15.742 1 92.31 123 LEU A N 1
ATOM 933 C CA . LEU A 1 123 ? 46.219 -10.945 -15.852 1 92.31 123 LEU A CA 1
ATOM 934 C C . LEU A 1 123 ? 45.25 -10.133 -16.703 1 92.31 123 LEU A C 1
ATOM 936 O O . LEU A 1 123 ? 44.938 -8.984 -16.359 1 92.31 123 LEU A O 1
ATOM 940 N N . PHE A 1 124 ? 44.812 -10.711 -17.797 1 92.62 124 PHE A N 1
ATOM 941 C CA . PHE A 1 124 ? 43.875 -10.008 -18.672 1 92.62 124 PHE A CA 1
ATOM 942 C C . PHE A 1 124 ? 42.531 -9.828 -17.984 1 92.62 124 PHE A C 1
ATOM 944 O O . PHE A 1 124 ? 41.844 -8.828 -18.203 1 92.62 124 PHE A O 1
ATOM 951 N N . TYR A 1 125 ? 42.219 -10.859 -17.203 1 91.62 125 TYR A N 1
ATOM 952 C CA . TYR A 1 125 ? 41 -10.781 -16.406 1 91.62 125 TYR A CA 1
ATOM 953 C C . TYR A 1 125 ? 41.031 -9.586 -15.461 1 91.62 125 TYR A C 1
ATOM 955 O O . TYR A 1 125 ? 40.062 -8.812 -15.383 1 91.62 125 TYR A O 1
ATOM 963 N N . ILE A 1 126 ? 42.125 -9.367 -14.82 1 93.94 126 ILE A N 1
ATOM 964 C CA . ILE A 1 126 ? 42.281 -8.297 -13.852 1 93.94 126 ILE A CA 1
ATOM 965 C C . ILE A 1 126 ? 42.312 -6.945 -14.562 1 93.94 126 ILE A C 1
ATOM 967 O O . ILE A 1 126 ? 41.656 -5.996 -14.141 1 93.94 126 ILE A O 1
ATOM 971 N N . LEU A 1 127 ? 43.031 -6.875 -15.625 1 94.69 127 LEU A N 1
ATOM 972 C CA . LEU A 1 127 ? 43.219 -5.621 -16.359 1 94.69 127 LEU A CA 1
ATOM 973 C C . LEU A 1 127 ? 41.875 -5.137 -16.906 1 94.69 127 LEU A C 1
ATOM 975 O O . LEU A 1 127 ? 41.562 -3.941 -16.875 1 94.69 127 LEU A O 1
ATOM 979 N N . PHE A 1 128 ? 41.125 -6.051 -17.422 1 94.62 128 PHE A N 1
ATOM 980 C CA . PHE A 1 128 ? 39.844 -5.688 -18 1 94.62 128 PHE A CA 1
ATOM 981 C C . PHE A 1 128 ? 38.906 -5.148 -16.922 1 94.62 128 PHE A C 1
ATOM 983 O O . PHE A 1 128 ? 38.281 -4.109 -17.094 1 94.62 128 PHE A O 1
ATOM 990 N N . ARG A 1 129 ? 38.812 -5.828 -15.805 1 95.44 129 ARG A N 1
ATOM 991 C CA . ARG A 1 129 ? 37.906 -5.441 -14.734 1 95.44 129 ARG A CA 1
ATOM 992 C C . ARG A 1 129 ? 38.281 -4.078 -14.164 1 95.44 129 ARG A C 1
ATOM 994 O O . ARG A 1 129 ? 37.406 -3.246 -13.906 1 95.44 129 ARG A O 1
ATOM 1001 N N . VAL A 1 130 ? 39.562 -3.822 -14 1 96.81 130 VAL A N 1
ATOM 1002 C CA . VAL A 1 130 ? 40.031 -2.549 -13.453 1 96.81 130 VAL A CA 1
ATOM 1003 C C . VAL A 1 130 ? 39.75 -1.43 -14.461 1 96.81 130 VAL A C 1
ATOM 1005 O O . VAL A 1 130 ? 39.25 -0.367 -14.086 1 96.81 130 VAL A O 1
ATOM 1008 N N . PHE A 1 131 ? 40 -1.738 -15.688 1 96.81 131 PHE A N 1
ATOM 1009 C CA . PHE A 1 131 ? 39.844 -0.722 -16.719 1 96.81 131 PHE A CA 1
ATOM 1010 C C . PHE A 1 131 ? 38.375 -0.342 -16.875 1 96.81 131 PHE A C 1
ATOM 1012 O O . PHE A 1 131 ? 38.031 0.842 -16.938 1 96.81 131 PHE A O 1
ATOM 1019 N N . ILE A 1 132 ? 37.531 -1.298 -17 1 97.12 132 ILE A N 1
ATOM 1020 C CA . ILE A 1 132 ? 36.094 -1.062 -17.219 1 97.12 132 ILE A CA 1
ATOM 1021 C C . ILE A 1 132 ? 35.5 -0.321 -16.016 1 97.12 132 ILE A C 1
ATOM 1023 O O . ILE A 1 132 ? 34.688 0.577 -16.172 1 97.12 132 ILE A O 1
ATOM 1027 N N . LEU A 1 133 ? 35.906 -0.703 -14.781 1 97.19 133 LEU A N 1
ATOM 1028 C CA . LEU A 1 133 ? 35.375 -0.023 -13.602 1 97.19 133 LEU A CA 1
ATOM 1029 C C . LEU A 1 133 ? 35.844 1.428 -13.562 1 97.19 133 LEU A C 1
ATOM 1031 O O . LEU A 1 133 ? 35.094 2.318 -13.164 1 97.19 133 LEU A O 1
ATOM 1035 N N . LEU A 1 134 ? 37.125 1.672 -13.969 1 96.94 134 LEU A N 1
ATOM 1036 C CA . LEU A 1 134 ? 37.625 3.035 -14 1 96.94 134 LEU A CA 1
ATOM 1037 C C . LEU A 1 134 ? 36.875 3.881 -15.023 1 96.94 134 LEU A C 1
ATOM 1039 O O . LEU A 1 134 ? 36.656 5.07 -14.797 1 96.94 134 LEU A O 1
ATOM 1043 N N . LEU A 1 135 ? 36.5 3.258 -16.109 1 97 135 LEU A N 1
ATOM 1044 C CA . LEU A 1 135 ? 35.688 3.963 -17.078 1 97 135 LEU A CA 1
ATOM 1045 C C . LEU A 1 135 ? 34.344 4.312 -16.5 1 97 135 LEU A C 1
ATOM 1047 O O . LEU A 1 135 ? 33.781 5.383 -16.797 1 97 135 LEU A O 1
ATOM 1051 N N . GLY A 1 136 ? 33.781 3.396 -15.742 1 96.75 136 GLY A N 1
ATOM 1052 C CA . GLY A 1 136 ? 32.5 3.664 -15.094 1 96.75 136 GLY A CA 1
ATOM 1053 C C . GLY A 1 136 ? 32.562 4.809 -14.102 1 96.75 136 GLY A C 1
ATOM 1054 O O . GLY A 1 136 ? 31.703 5.699 -14.117 1 96.75 136 GLY A O 1
ATOM 1055 N N . VAL A 1 137 ? 33.562 4.781 -13.266 1 96.44 137 VAL A N 1
ATOM 1056 C CA . VAL A 1 137 ? 33.781 5.855 -12.297 1 96.44 137 VAL A CA 1
ATOM 1057 C C . VAL A 1 137 ? 34.031 7.168 -13.023 1 96.44 137 VAL A C 1
ATOM 1059 O O . VAL A 1 137 ? 33.531 8.219 -12.625 1 96.44 137 VAL A O 1
ATOM 1062 N N . GLY A 1 138 ? 34.781 7.105 -14.07 1 94.75 138 GLY A N 1
ATOM 1063 C CA . GLY A 1 138 ? 35.062 8.289 -14.875 1 94.75 138 GLY A CA 1
ATOM 1064 C C . GLY A 1 138 ? 33.812 8.898 -15.477 1 94.75 138 GLY A C 1
ATOM 1065 O O . GLY A 1 138 ? 33.625 10.117 -15.453 1 94.75 138 GLY A O 1
ATOM 1066 N N . CYS A 1 139 ? 32.938 8.062 -15.953 1 94.19 139 CYS A N 1
ATOM 1067 C CA . CYS A 1 139 ? 31.672 8.531 -16.516 1 94.19 139 CYS A CA 1
ATOM 1068 C C . CYS A 1 139 ? 30.812 9.203 -15.445 1 94.19 139 CYS A C 1
ATOM 1070 O O . CYS A 1 139 ? 30.188 10.227 -15.703 1 94.19 139 CYS A O 1
ATOM 1072 N N . THR A 1 140 ? 30.844 8.688 -14.242 1 94 140 THR A N 1
ATOM 1073 C CA . THR A 1 140 ? 30.016 9.211 -13.156 1 94 140 THR A CA 1
ATOM 1074 C C . THR A 1 140 ? 30.578 10.539 -12.656 1 94 140 THR A C 1
ATOM 1076 O O . THR A 1 140 ? 29.828 11.492 -12.438 1 94 140 THR A O 1
ATOM 1079 N N . VAL A 1 141 ? 31.875 10.656 -12.586 1 91.81 141 VAL A N 1
ATOM 1080 C CA . VAL A 1 141 ? 32.5 11.852 -12.031 1 91.81 141 VAL A CA 1
ATOM 1081 C C . VAL A 1 141 ? 32.469 12.977 -13.062 1 91.81 141 VAL A C 1
ATOM 1083 O O . VAL A 1 141 ? 32.25 14.133 -12.719 1 91.81 141 VAL A O 1
ATOM 1086 N N . LEU A 1 142 ? 32.625 12.688 -14.273 1 91.12 142 LEU A N 1
ATOM 1087 C CA . LEU A 1 142 ? 32.812 13.703 -15.297 1 91.12 142 LEU A CA 1
ATOM 1088 C C . LEU A 1 142 ? 31.469 14.203 -15.82 1 91.12 142 LEU A C 1
ATOM 1090 O O . LEU A 1 142 ? 31.312 15.383 -16.125 1 91.12 142 LEU A O 1
ATOM 1094 N N . ILE A 1 143 ? 30.531 13.359 -15.898 1 92.62 143 ILE A N 1
ATOM 1095 C CA . ILE A 1 143 ? 29.266 13.766 -16.5 1 92.62 143 ILE A CA 1
ATOM 1096 C C . ILE A 1 143 ? 28.328 14.305 -15.43 1 92.62 143 ILE A C 1
ATOM 1098 O O . ILE A 1 143 ? 27.812 15.414 -15.547 1 92.62 143 ILE A O 1
ATOM 1102 N N . CYS A 1 144 ? 28.016 13.438 -14.406 1 91.88 144 CYS A N 1
ATOM 1103 C CA . CYS A 1 144 ? 27.125 13.852 -13.336 1 91.88 144 CYS A CA 1
ATOM 1104 C C . CYS A 1 144 ? 27.375 13.055 -12.062 1 91.88 144 CYS A C 1
ATOM 1106 O O . CYS A 1 144 ? 26.906 11.922 -11.922 1 91.88 144 CYS A O 1
ATOM 1108 N N . PRO A 1 145 ? 27.984 13.594 -11.133 1 90 145 PRO A N 1
ATOM 1109 C CA . PRO A 1 145 ? 28.328 12.883 -9.906 1 90 145 PRO A CA 1
ATOM 1110 C C . PRO A 1 145 ? 27.109 12.461 -9.102 1 90 145 PRO A C 1
ATOM 1112 O O . PRO A 1 145 ? 27.172 11.539 -8.289 1 90 145 PRO A O 1
ATOM 1115 N N . GLU A 1 146 ? 25.969 13.062 -9.398 1 88.44 146 GLU A N 1
ATOM 1116 C CA . GLU A 1 146 ? 24.734 12.727 -8.688 1 88.44 146 GLU A CA 1
ATOM 1117 C C . GLU A 1 146 ? 24.219 11.344 -9.094 1 88.44 146 GLU A C 1
ATOM 1119 O O . GLU A 1 146 ? 23.359 10.781 -8.43 1 88.44 146 GLU A O 1
ATOM 1124 N N . ALA A 1 147 ? 24.828 10.828 -10.109 1 92.81 147 ALA A N 1
ATOM 1125 C CA . ALA A 1 147 ? 24.422 9.523 -10.602 1 92.81 147 ALA A CA 1
ATOM 1126 C C . ALA A 1 147 ? 24.969 8.406 -9.719 1 92.81 147 ALA A C 1
ATOM 1128 O O . ALA A 1 147 ? 24.531 7.254 -9.82 1 92.81 147 ALA A O 1
ATOM 1129 N N . ALA A 1 148 ? 25.844 8.789 -8.789 1 92.62 148 ALA A N 1
ATOM 1130 C CA . ALA A 1 148 ? 26.469 7.781 -7.93 1 92.62 148 ALA A CA 1
ATOM 1131 C C . ALA A 1 148 ? 25.484 7.273 -6.879 1 92.62 148 ALA A C 1
ATOM 1133 O O . ALA A 1 148 ? 24.656 8.039 -6.363 1 92.62 148 ALA A O 1
ATOM 1134 N N . GLY A 1 149 ? 25.516 5.977 -6.578 1 91.19 149 GLY A N 1
ATOM 1135 C CA . GLY A 1 149 ? 24.703 5.402 -5.52 1 91.19 149 GLY A CA 1
ATOM 1136 C C . GLY A 1 149 ? 23.438 4.738 -6.031 1 91.19 149 GLY A C 1
ATOM 1137 O O . GLY A 1 149 ? 23.281 4.547 -7.242 1 91.19 149 GLY A O 1
ATOM 1138 N N . SER A 1 150 ? 22.594 4.324 -5.168 1 92.25 150 SER A N 1
ATOM 1139 C CA . SER A 1 150 ? 21.375 3.568 -5.484 1 92.25 150 SER A CA 1
ATOM 1140 C C . SER A 1 150 ? 20.281 4.48 -6.031 1 92.25 150 SER A C 1
ATOM 1142 O O . SER A 1 150 ? 19.719 4.215 -7.098 1 92.25 150 SER A O 1
ATOM 1144 N N . GLY A 1 151 ? 19.969 5.605 -5.445 1 92.38 151 GLY A N 1
ATOM 1145 C CA . GLY A 1 151 ? 18.906 6.508 -5.836 1 92.38 151 GLY A CA 1
ATOM 1146 C C . GLY A 1 151 ? 17.672 6.379 -4.969 1 92.38 151 GLY A C 1
ATOM 1147 O O . GLY A 1 151 ? 16.844 7.305 -4.898 1 92.38 151 GLY A O 1
ATOM 1148 N N . ILE A 1 152 ? 17.516 5.211 -4.246 1 94.75 152 ILE A N 1
ATOM 1149 C CA . ILE A 1 152 ? 16.312 4.953 -3.459 1 94.75 152 ILE A CA 1
ATOM 1150 C C . ILE A 1 152 ? 16.266 5.914 -2.273 1 94.75 152 ILE A C 1
ATOM 1152 O O . ILE A 1 152 ? 15.242 6.574 -2.049 1 94.75 152 ILE A O 1
ATOM 1156 N N . PRO A 1 153 ? 17.422 6.102 -1.526 1 90.56 153 PRO A N 1
ATOM 1157 C CA . PRO A 1 153 ? 17.344 7.043 -0.408 1 90.56 153 PRO A CA 1
ATOM 1158 C C . PRO A 1 153 ? 17.062 8.477 -0.861 1 90.56 153 PRO A C 1
ATOM 1160 O O . PRO A 1 153 ? 16.344 9.211 -0.182 1 90.56 153 PRO A O 1
ATOM 1163 N N . GLU A 1 154 ? 17.609 8.852 -1.999 1 89.69 154 GLU A N 1
ATOM 1164 C CA . GLU A 1 154 ? 17.375 10.195 -2.527 1 89.69 154 GLU A CA 1
ATOM 1165 C C . GLU A 1 154 ? 15.922 10.367 -2.984 1 89.69 154 GLU A C 1
ATOM 1167 O O . GLU A 1 154 ? 15.32 11.414 -2.762 1 89.69 154 GLU A O 1
ATOM 1172 N N . MET A 1 155 ? 15.43 9.312 -3.627 1 92 155 MET A N 1
ATOM 1173 C CA . MET A 1 155 ? 14.039 9.398 -4.066 1 92 155 MET A CA 1
ATOM 1174 C C . MET A 1 155 ? 13.094 9.422 -2.871 1 92 155 MET A C 1
ATOM 1176 O O . MET A 1 155 ? 12.047 10.07 -2.912 1 92 155 MET A O 1
ATOM 1180 N N . ARG A 1 156 ? 13.445 8.68 -1.847 1 88.62 156 ARG A N 1
ATOM 1181 C CA . ARG A 1 156 ? 12.664 8.727 -0.616 1 88.62 156 ARG A CA 1
ATOM 1182 C C . ARG A 1 156 ? 12.602 10.148 -0.059 1 88.62 156 ARG A C 1
ATOM 1184 O O . ARG A 1 156 ? 11.555 10.594 0.411 1 88.62 156 ARG A O 1
ATOM 1191 N N . SER A 1 157 ? 13.688 10.859 -0.17 1 81.06 157 SER A N 1
ATOM 1192 C CA . SER A 1 157 ? 13.75 12.242 0.293 1 81.06 157 SER A CA 1
ATOM 1193 C C . SER A 1 157 ? 12.945 13.164 -0.617 1 81.06 157 SER A C 1
ATOM 1195 O O . SER A 1 157 ? 12.219 14.039 -0.14 1 81.06 157 SER A O 1
ATOM 1197 N N . ILE A 1 158 ? 13.062 12.906 -1.868 1 83.5 158 ILE A N 1
ATOM 1198 C CA . ILE A 1 158 ? 12.359 13.742 -2.83 1 83.5 158 ILE A CA 1
ATOM 1199 C C . ILE A 1 158 ? 10.852 13.555 -2.666 1 83.5 158 ILE A C 1
ATOM 1201 O O . ILE A 1 158 ? 10.094 14.523 -2.65 1 83.5 158 ILE A O 1
ATOM 1205 N N . LEU A 1 159 ? 10.406 12.344 -2.518 1 84.81 159 LEU A N 1
ATOM 1206 C CA . LEU A 1 159 ? 8.984 12.062 -2.346 1 84.81 159 LEU A CA 1
ATOM 1207 C C . LEU A 1 159 ? 8.508 12.492 -0.964 1 84.81 159 LEU A C 1
ATOM 1209 O O . LEU A 1 159 ? 7.309 12.656 -0.738 1 84.81 159 LEU A O 1
ATOM 1213 N N . GLY A 1 160 ? 9.5 12.57 -0.123 1 73.56 160 GLY A N 1
ATOM 1214 C CA . GLY A 1 160 ? 9.18 13.109 1.189 1 73.56 160 GLY A CA 1
ATOM 1215 C C . GLY A 1 160 ? 9 14.617 1.187 1 73.56 160 GLY A C 1
ATOM 1216 O O . GLY A 1 160 ? 8.586 15.195 2.193 1 73.56 160 GLY A O 1
ATOM 1217 N N . GLY A 1 161 ? 9.305 15.305 0.117 1 65.88 161 GLY A N 1
ATOM 1218 C CA . GLY A 1 161 ? 9.047 16.734 -0.007 1 65.88 161 GLY A CA 1
ATOM 1219 C C . GLY A 1 161 ? 10.312 17.547 -0.1 1 65.88 161 GLY A C 1
ATOM 1220 O O . GLY A 1 161 ? 10.258 18.781 -0.137 1 65.88 161 GLY A O 1
ATOM 1221 N N . PHE A 1 162 ? 11.43 16.828 -0.191 1 64.5 162 PHE A N 1
ATOM 1222 C CA . PHE A 1 162 ? 12.688 17.562 -0.219 1 64.5 162 PHE A CA 1
ATOM 1223 C C . PHE A 1 162 ? 13.242 17.641 -1.638 1 64.5 162 PHE A C 1
ATOM 1225 O O . PHE A 1 162 ? 13.438 16.609 -2.289 1 64.5 162 PHE A O 1
ATOM 1232 N N . PRO A 1 163 ? 13.383 18.891 -2.088 1 62.09 163 PRO A N 1
ATOM 1233 C CA . PRO A 1 163 ? 13.883 19 -3.461 1 62.09 163 PRO A CA 1
ATOM 1234 C C . PRO A 1 163 ? 15.383 18.75 -3.566 1 62.09 163 PRO A C 1
ATOM 1236 O O . PRO A 1 163 ? 16.141 19.109 -2.664 1 62.09 163 PRO A O 1
ATOM 1239 N N . PHE A 1 164 ? 15.828 18 -4.359 1 69.06 164 PHE A N 1
ATOM 1240 C CA . PHE A 1 164 ? 17.219 17.781 -4.73 1 69.06 164 PHE A CA 1
ATOM 1241 C C . PHE A 1 164 ? 17.5 18.328 -6.125 1 69.06 164 PHE A C 1
ATOM 1243 O O . PHE A 1 164 ? 17.156 17.688 -7.125 1 69.06 164 PHE A O 1
ATOM 1250 N N . PRO A 1 165 ? 18.062 19.453 -6.016 1 71.56 165 PRO A N 1
ATOM 1251 C CA . PRO A 1 165 ? 18.312 20.031 -7.34 1 71.56 165 PRO A CA 1
ATOM 1252 C C . PRO A 1 165 ? 19.234 19.172 -8.203 1 71.56 165 PRO A C 1
ATOM 1254 O O . PRO A 1 165 ? 20.078 18.453 -7.672 1 71.56 165 PRO A O 1
ATOM 1257 N N . ASN A 1 166 ? 19.156 19 -9.492 1 78.94 166 ASN A N 1
ATOM 1258 C CA . ASN A 1 166 ? 19.984 18.375 -10.516 1 78.94 166 ASN A CA 1
ATOM 1259 C C . ASN A 1 166 ? 19.953 16.859 -10.406 1 78.94 166 ASN A C 1
ATOM 1261 O O . ASN A 1 166 ? 20.734 16.172 -11.086 1 78.94 166 ASN A O 1
ATOM 1265 N N . TYR A 1 167 ? 19.188 16.375 -9.484 1 87.56 167 TYR A N 1
ATOM 1266 C CA . TYR A 1 167 ? 19.156 14.93 -9.305 1 87.56 167 TYR A CA 1
ATOM 1267 C C . TYR A 1 167 ? 18.344 14.25 -10.398 1 87.56 167 TYR A C 1
ATOM 1269 O O . TYR A 1 167 ? 18.625 13.109 -10.766 1 87.56 167 TYR A O 1
ATOM 1277 N N . LEU A 1 168 ? 17.422 15.008 -10.961 1 92.81 168 LEU A N 1
ATOM 1278 C CA . LEU A 1 168 ? 16.547 14.422 -11.977 1 92.81 168 LEU A CA 1
ATOM 1279 C C . LEU A 1 168 ? 16.734 15.125 -13.32 1 92.81 168 LEU A C 1
ATOM 1281 O O . LEU A 1 168 ? 15.758 15.508 -13.969 1 92.81 168 LEU A O 1
ATOM 1285 N N . THR A 1 169 ? 18.016 15.172 -13.781 1 91.88 169 THR A N 1
ATOM 1286 C CA . THR A 1 169 ? 18.344 15.859 -15.031 1 91.88 169 THR A CA 1
ATOM 1287 C C . THR A 1 169 ? 18.688 14.852 -16.125 1 91.88 169 THR A C 1
ATOM 1289 O O . THR A 1 169 ? 18.906 13.672 -15.844 1 91.88 169 THR A O 1
ATOM 1292 N N . GLY A 1 170 ? 18.688 15.297 -17.328 1 94.38 170 GLY A N 1
ATOM 1293 C CA . GLY A 1 170 ? 19.047 14.469 -18.453 1 94.38 170 GLY A CA 1
ATOM 1294 C C . GLY A 1 170 ? 20.5 14 -18.406 1 94.38 170 GLY A C 1
ATOM 1295 O O . GLY A 1 170 ? 20.812 12.883 -18.828 1 94.38 170 GLY A O 1
ATOM 1296 N N . ARG A 1 171 ? 21.375 14.828 -17.891 1 94.31 171 ARG A N 1
ATOM 1297 C CA . ARG A 1 171 ? 22.781 14.453 -17.734 1 94.31 171 ARG A CA 1
ATOM 1298 C C . ARG A 1 171 ? 22.922 13.297 -16.75 1 94.31 171 ARG A C 1
ATOM 1300 O O . ARG A 1 171 ? 23.766 12.414 -16.938 1 94.31 171 ARG A O 1
ATOM 1307 N N . ALA A 1 172 ? 22.141 13.391 -15.789 1 94.88 172 ALA A N 1
ATOM 1308 C CA . ALA A 1 172 ? 22.156 12.305 -14.805 1 94.88 172 ALA A CA 1
ATOM 1309 C C . ALA A 1 172 ? 21.703 10.992 -15.43 1 94.88 172 ALA A C 1
ATOM 1311 O O . ALA A 1 172 ? 22.203 9.922 -15.07 1 94.88 172 ALA A O 1
ATOM 1312 N N . LEU A 1 173 ? 20.766 11.078 -16.359 1 97.06 173 LEU A N 1
ATOM 1313 C CA . LEU A 1 173 ? 20.266 9.891 -17.047 1 97.06 173 LEU A CA 1
ATOM 1314 C C . LEU A 1 173 ? 21.391 9.211 -17.844 1 97.06 173 LEU A C 1
ATOM 1316 O O . LEU A 1 173 ? 21.562 7.992 -17.75 1 97.06 173 LEU A O 1
ATOM 1320 N N . ILE A 1 174 ? 22.141 9.922 -18.531 1 96.5 174 ILE A N 1
ATOM 1321 C CA . ILE A 1 174 ? 23.219 9.398 -19.375 1 96.5 174 ILE A CA 1
ATOM 1322 C C . ILE A 1 174 ? 24.328 8.836 -18.484 1 96.5 174 ILE A C 1
ATOM 1324 O O . ILE A 1 174 ? 24.828 7.734 -18.734 1 96.5 174 ILE A O 1
ATOM 1328 N N . ALA A 1 175 ? 24.703 9.578 -17.484 1 96.19 175 ALA A N 1
ATOM 1329 C CA . ALA A 1 175 ? 25.766 9.141 -16.578 1 96.19 175 ALA A CA 1
ATOM 1330 C C . ALA A 1 175 ? 25.375 7.852 -15.867 1 96.19 175 ALA A C 1
ATOM 1332 O O . ALA A 1 175 ? 26.203 6.949 -15.719 1 96.19 175 ALA A O 1
ATOM 1333 N N . LYS A 1 176 ? 24.156 7.797 -15.406 1 97 176 LYS A N 1
ATOM 1334 C CA . LYS A 1 176 ? 23.719 6.625 -14.664 1 97 176 LYS A CA 1
ATOM 1335 C C . LYS A 1 176 ? 23.594 5.406 -15.57 1 97 176 LYS A C 1
ATOM 1337 O O . LYS A 1 176 ? 23.891 4.285 -15.164 1 97 176 LYS A O 1
ATOM 1342 N N . CYS A 1 177 ? 23.125 5.559 -16.812 1 97.12 177 CYS A N 1
ATOM 1343 C CA . CYS A 1 177 ? 23 4.457 -17.75 1 97.12 177 CYS A CA 1
ATOM 1344 C C . CYS A 1 177 ? 24.359 3.871 -18.094 1 97.12 177 CYS A C 1
ATOM 1346 O O . CYS A 1 177 ? 24.578 2.668 -17.953 1 97.12 177 CYS A O 1
ATOM 1348 N N . PHE A 1 178 ? 25.266 4.672 -18.438 1 97.12 178 PHE A N 1
ATOM 1349 C CA . PHE A 1 178 ? 26.578 4.211 -18.859 1 97.12 178 PHE A CA 1
ATOM 1350 C C . PHE A 1 178 ? 27.406 3.758 -17.656 1 97.12 178 PHE A C 1
ATOM 1352 O O . PHE A 1 178 ? 28.109 2.756 -17.719 1 97.12 178 PHE A O 1
ATOM 1359 N N . GLY A 1 179 ? 27.297 4.566 -16.594 1 97 179 GLY A N 1
ATOM 1360 C CA . GLY A 1 179 ? 27.984 4.16 -15.375 1 97 179 GLY A CA 1
ATOM 1361 C C . GLY A 1 179 ? 27.562 2.795 -14.875 1 97 179 GLY A C 1
ATOM 1362 O O . GLY A 1 179 ? 28.391 1.998 -14.43 1 97 179 GLY A O 1
ATOM 1363 N N . LEU A 1 180 ? 26.281 2.541 -14.961 1 97.38 180 LEU A N 1
ATOM 1364 C CA . LEU A 1 180 ? 25.75 1.275 -14.477 1 97.38 180 LEU A CA 1
ATOM 1365 C C . LEU A 1 180 ? 26.188 0.12 -15.375 1 97.38 180 LEU A C 1
ATOM 1367 O O . LEU A 1 180 ? 26.531 -0.956 -14.883 1 97.38 180 LEU A O 1
ATOM 1371 N N . VAL A 1 181 ? 26.125 0.298 -16.703 1 97.25 181 VAL A N 1
ATOM 1372 C CA . VAL A 1 181 ? 26.531 -0.729 -17.656 1 97.25 181 VAL A CA 1
ATOM 1373 C C . VAL A 1 181 ? 27.984 -1.133 -17.406 1 97.25 181 VAL A C 1
ATOM 1375 O O . VAL A 1 181 ? 28.297 -2.324 -17.328 1 97.25 181 VAL A O 1
ATOM 1378 N N . LEU A 1 182 ? 28.828 -0.171 -17.188 1 97.38 182 LEU A N 1
ATOM 1379 C CA . LEU A 1 182 ? 30.25 -0.428 -16.984 1 97.38 182 LEU A CA 1
ATOM 1380 C C . LEU A 1 182 ? 30.5 -1.018 -15.602 1 97.38 182 LEU A C 1
ATOM 1382 O O . LEU A 1 182 ? 31.359 -1.889 -15.445 1 97.38 182 LEU A O 1
ATOM 1386 N N . ALA A 1 183 ? 29.75 -0.553 -14.633 1 96.56 183 ALA A N 1
ATOM 1387 C CA . ALA A 1 183 ? 29.891 -1.079 -13.281 1 96.56 183 ALA A CA 1
ATOM 1388 C C . ALA A 1 183 ? 29.484 -2.547 -13.211 1 96.56 183 ALA A C 1
ATOM 1390 O O . ALA A 1 183 ? 30.219 -3.381 -12.672 1 96.56 183 ALA A O 1
ATOM 1391 N N . LEU A 1 184 ? 28.375 -2.867 -13.75 1 94.81 184 LEU A N 1
ATOM 1392 C CA . LEU A 1 184 ? 27.891 -4.246 -13.773 1 94.81 184 LEU A CA 1
ATOM 1393 C C . LEU A 1 184 ? 28.781 -5.117 -14.648 1 94.81 184 LEU A C 1
ATOM 1395 O O . LEU A 1 184 ? 29.062 -6.27 -14.312 1 94.81 184 LEU A O 1
ATOM 1399 N N . GLY A 1 185 ? 29.234 -4.574 -15.727 1 93.19 185 GLY A N 1
ATOM 1400 C CA . GLY A 1 185 ? 30.094 -5.305 -16.641 1 93.19 185 GLY A CA 1
ATOM 1401 C C . GLY A 1 185 ? 31.469 -5.578 -16.078 1 93.19 185 GLY A C 1
ATOM 1402 O O . GLY A 1 185 ? 32.156 -6.508 -16.516 1 93.19 185 GLY A O 1
ATOM 1403 N N . SER A 1 186 ? 31.938 -4.758 -15.164 1 93.31 186 SER A N 1
ATOM 1404 C CA . SER A 1 186 ? 33.25 -4.949 -14.555 1 93.31 186 SER A CA 1
ATOM 1405 C C . SER A 1 186 ? 33.25 -6.164 -13.625 1 93.31 186 SER A C 1
ATOM 1407 O O . SER A 1 186 ? 34.312 -6.676 -13.273 1 93.31 186 SER A O 1
ATOM 1409 N N . GLY A 1 187 ? 32.062 -6.645 -13.227 1 89.56 187 GLY A N 1
ATOM 1410 C CA . GLY A 1 187 ? 31.984 -7.816 -12.359 1 89.56 187 GLY A CA 1
ATOM 1411 C C . GLY A 1 187 ? 31.828 -7.469 -10.898 1 89.56 187 GLY A C 1
ATOM 1412 O O . GLY A 1 187 ? 31.906 -8.344 -10.031 1 89.56 187 GLY A O 1
ATOM 1413 N N . LEU A 1 188 ? 31.641 -6.215 -10.594 1 92.5 188 LEU A N 1
ATOM 1414 C CA . LEU A 1 188 ? 31.375 -5.816 -9.219 1 92.5 188 LEU A CA 1
ATOM 1415 C C . LEU A 1 188 ? 30.094 -6.473 -8.695 1 92.5 188 LEU A C 1
ATOM 1417 O O . LEU A 1 188 ? 29.172 -6.727 -9.469 1 92.5 188 LEU A O 1
ATOM 1421 N N . THR A 1 189 ? 30.078 -6.801 -7.398 1 94.81 189 THR A N 1
ATOM 1422 C CA . THR A 1 189 ? 28.891 -7.398 -6.785 1 94.81 189 THR A CA 1
ATOM 1423 C C . THR A 1 189 ? 27.875 -6.324 -6.418 1 94.81 189 THR A C 1
ATOM 1425 O O . THR A 1 189 ? 27.75 -5.941 -5.254 1 94.81 189 THR A O 1
ATOM 1428 N N . ILE A 1 190 ? 27.203 -5.867 -7.477 1 95.94 190 ILE A N 1
ATOM 1429 C CA . ILE A 1 190 ? 26.203 -4.824 -7.297 1 95.94 190 ILE A CA 1
ATOM 1430 C C . ILE A 1 190 ? 24.922 -5.207 -8.047 1 95.94 190 ILE A C 1
ATOM 1432 O O . ILE A 1 190 ? 24.922 -6.168 -8.82 1 95.94 190 ILE A O 1
ATOM 1436 N N . GLY A 1 191 ? 23.859 -4.477 -7.711 1 94.31 191 GLY A N 1
ATOM 1437 C CA . GLY A 1 191 ? 22.578 -4.695 -8.383 1 94.31 191 GLY A CA 1
ATOM 1438 C C . GLY A 1 191 ? 22.141 -3.508 -9.211 1 94.31 191 GLY A C 1
ATOM 1439 O O . GLY A 1 191 ? 22.859 -2.512 -9.32 1 94.31 191 GLY A O 1
ATOM 1440 N N . LYS A 1 192 ? 21 -3.654 -9.844 1 94.94 192 LYS A N 1
ATOM 1441 C CA . LYS A 1 192 ? 20.531 -2.611 -10.758 1 94.94 192 LYS A CA 1
ATOM 1442 C C . LYS A 1 192 ? 19.188 -2.039 -10.305 1 94.94 192 LYS A C 1
ATOM 1444 O O . LYS A 1 192 ? 18.656 -1.126 -10.93 1 94.94 192 LYS A O 1
ATOM 1449 N N . GLU A 1 193 ? 18.578 -2.461 -9.195 1 93.25 193 GLU A N 1
ATOM 1450 C CA . GLU A 1 193 ? 17.25 -2.043 -8.766 1 93.25 193 GLU A CA 1
ATOM 1451 C C . GLU A 1 193 ? 17.234 -0.566 -8.383 1 93.25 193 GLU A C 1
ATOM 1453 O O . GLU A 1 193 ? 16.375 0.193 -8.852 1 93.25 193 GLU A O 1
ATOM 1458 N N . GLY A 1 194 ? 18.156 -0.201 -7.527 1 95.44 194 GLY A N 1
ATOM 1459 C CA . GLY A 1 194 ? 18.234 1.188 -7.105 1 95.44 194 GLY A CA 1
ATOM 1460 C C . GLY A 1 194 ? 18.438 2.152 -8.258 1 95.44 194 GLY A C 1
ATOM 1461 O O . GLY A 1 194 ? 17.625 3.066 -8.461 1 95.44 194 GLY A O 1
ATOM 1462 N N . PRO A 1 195 ? 19.422 1.889 -9.023 1 97.12 195 PRO A N 1
ATOM 1463 C CA . PRO A 1 195 ? 19.672 2.746 -10.188 1 97.12 195 PRO A CA 1
ATOM 1464 C C . PRO A 1 195 ? 18.484 2.816 -11.141 1 97.12 195 PRO A C 1
ATOM 1466 O O . PRO A 1 195 ? 18.219 3.869 -11.727 1 97.12 195 PRO A O 1
ATOM 1469 N N . PHE A 1 196 ? 17.781 1.741 -11.281 1 97.19 196 PHE A N 1
ATOM 1470 C CA . PHE A 1 196 ? 16.625 1.753 -12.172 1 97.19 196 PHE A CA 1
ATOM 1471 C C . PHE A 1 196 ? 15.508 2.613 -11.602 1 97.19 196 PHE A C 1
ATOM 1473 O O . PHE A 1 196 ? 14.758 3.24 -12.352 1 97.19 196 PHE A O 1
ATOM 1480 N N . VAL A 1 197 ? 15.352 2.639 -10.297 1 97.06 197 VAL A N 1
ATOM 1481 C CA . VAL A 1 197 ? 14.391 3.535 -9.664 1 97.06 197 VAL A CA 1
ATOM 1482 C C . VAL A 1 197 ? 14.742 4.984 -9.992 1 97.06 197 VAL A C 1
ATOM 1484 O O . VAL A 1 197 ? 13.867 5.777 -10.344 1 97.06 197 VAL A O 1
ATOM 1487 N N . HIS A 1 198 ? 16.031 5.258 -9.898 1 96.88 198 HIS A N 1
ATOM 1488 C CA . HIS A 1 198 ? 16.5 6.602 -10.227 1 96.88 198 HIS A CA 1
ATOM 1489 C C . HIS A 1 198 ? 16.297 6.91 -11.703 1 96.88 198 HIS A C 1
ATOM 1491 O O . HIS A 1 198 ? 15.812 7.984 -12.062 1 96.88 198 HIS A O 1
ATOM 1497 N N . LEU A 1 199 ? 16.656 6.02 -12.547 1 97.88 199 LEU A N 1
ATOM 1498 C CA . LEU A 1 199 ? 16.516 6.203 -13.992 1 97.88 199 LEU A CA 1
ATOM 1499 C C . LEU A 1 199 ? 15.07 6.441 -14.383 1 97.88 199 LEU A C 1
ATOM 1501 O O . LEU A 1 199 ? 14.766 7.359 -15.156 1 97.88 199 LEU A O 1
ATOM 1505 N N . SER A 1 200 ? 14.172 5.625 -13.891 1 97.88 200 SER A N 1
ATOM 1506 C CA . SER A 1 200 ? 12.75 5.781 -14.195 1 97.88 200 SER A CA 1
ATOM 1507 C C . SER A 1 200 ? 12.219 7.117 -13.695 1 97.88 200 SER A C 1
ATOM 1509 O O . SER A 1 200 ? 11.359 7.727 -14.336 1 97.88 200 SER A O 1
ATOM 1511 N N . SER A 1 201 ? 12.703 7.602 -12.562 1 96.88 201 SER A N 1
ATOM 1512 C CA . SER A 1 201 ? 12.281 8.891 -12.016 1 96.88 201 SER A CA 1
ATOM 1513 C C . SER A 1 201 ? 12.773 10.047 -12.883 1 96.88 201 SER A C 1
ATOM 1515 O O . SER A 1 201 ? 12.07 11.047 -13.047 1 96.88 201 SER A O 1
ATOM 1517 N N . ILE A 1 202 ? 14.008 9.883 -13.406 1 97.44 202 ILE A N 1
ATOM 1518 C CA . ILE A 1 202 ? 14.539 10.906 -14.305 1 97.44 202 ILE A CA 1
ATOM 1519 C C . ILE A 1 202 ? 13.688 10.969 -15.57 1 97.44 202 ILE A C 1
ATOM 1521 O O . ILE A 1 202 ? 13.344 12.055 -16.047 1 97.44 202 ILE A O 1
ATOM 1525 N N . ILE A 1 203 ? 13.32 9.828 -16.078 1 97.88 203 ILE A N 1
ATOM 1526 C CA . ILE A 1 203 ? 12.5 9.773 -17.281 1 97.88 203 ILE A CA 1
ATOM 1527 C C . ILE A 1 203 ? 11.164 10.461 -17.031 1 97.88 203 ILE A C 1
ATOM 1529 O O . ILE A 1 203 ? 10.688 11.227 -17.859 1 97.88 203 ILE A O 1
ATOM 1533 N N . ALA A 1 204 ? 10.562 10.172 -15.906 1 97.19 204 ALA A N 1
ATOM 1534 C CA . ALA A 1 204 ? 9.297 10.805 -15.555 1 97.19 204 ALA A CA 1
ATOM 1535 C C . ALA A 1 204 ? 9.438 12.32 -15.523 1 97.19 204 ALA A C 1
ATOM 1537 O O . ALA A 1 204 ? 8.594 13.039 -16.062 1 97.19 204 ALA A O 1
ATOM 1538 N N . ARG A 1 205 ? 10.516 12.773 -14.922 1 94.38 205 ARG A N 1
ATOM 1539 C CA . ARG A 1 205 ? 10.734 14.219 -14.82 1 94.38 205 ARG A CA 1
ATOM 1540 C C . ARG A 1 205 ? 10.977 14.828 -16.188 1 94.38 205 ARG A C 1
ATOM 1542 O O . ARG A 1 205 ? 10.508 15.938 -16.484 1 94.38 205 ARG A O 1
ATOM 1549 N N . GLN A 1 206 ? 11.742 14.172 -17 1 94.94 206 GLN A N 1
ATOM 1550 C CA . GLN A 1 206 ? 12 14.664 -18.344 1 94.94 206 GLN A CA 1
ATOM 1551 C C . GLN A 1 206 ? 10.719 14.688 -19.188 1 94.94 206 GLN A C 1
ATOM 1553 O O . GLN A 1 206 ? 10.523 15.594 -19.984 1 94.94 206 GLN A O 1
ATOM 1558 N N . LEU A 1 207 ? 9.883 13.703 -19.016 1 95.31 207 LEU A N 1
ATOM 1559 C CA . LEU A 1 207 ? 8.602 13.672 -19.719 1 95.31 207 LEU A CA 1
ATOM 1560 C C . LEU A 1 207 ? 7.711 14.836 -19.281 1 95.31 207 LEU A C 1
ATOM 1562 O O . LEU A 1 207 ? 6.965 15.391 -20.078 1 95.31 207 LEU A O 1
ATOM 1566 N N . LEU A 1 208 ? 7.773 15.188 -18 1 92.62 208 LEU A N 1
ATOM 1567 C CA . LEU A 1 208 ? 6.961 16.266 -17.453 1 92.62 208 LEU A CA 1
ATOM 1568 C C . LEU A 1 208 ? 7.363 17.609 -18.062 1 92.62 208 LEU A C 1
ATOM 1570 O O . LEU A 1 208 ? 6.586 18.562 -18.031 1 92.62 208 LEU A O 1
ATOM 1574 N N . ARG A 1 209 ? 8.562 17.688 -18.594 1 89.5 209 ARG A N 1
ATOM 1575 C CA . ARG A 1 209 ? 9.031 18.922 -19.203 1 89.5 209 ARG A CA 1
ATOM 1576 C C . ARG A 1 209 ? 8.398 19.141 -20.562 1 89.5 209 ARG A C 1
ATOM 1578 O O . ARG A 1 209 ? 8.375 20.266 -21.078 1 89.5 209 ARG A O 1
ATOM 1585 N N . LEU A 1 210 ? 7.84 18.188 -21.125 1 91.06 210 LEU A N 1
ATOM 1586 C CA . LEU A 1 210 ? 7.176 18.312 -22.422 1 91.06 210 LEU A CA 1
ATOM 1587 C C . LEU A 1 210 ? 5.867 19.094 -22.297 1 91.06 210 LEU A C 1
ATOM 1589 O O . LEU A 1 210 ? 5.148 18.938 -21.297 1 91.06 210 LEU A O 1
ATOM 1593 N N . PRO A 1 211 ? 5.551 19.906 -23.266 1 85.62 211 PRO A N 1
ATOM 1594 C CA . PRO A 1 211 ? 4.359 20.766 -23.188 1 85.62 211 PRO A CA 1
ATOM 1595 C C . PRO A 1 211 ? 3.062 19.953 -23.172 1 85.62 211 PRO A C 1
ATOM 1597 O O . PRO A 1 211 ? 2.055 20.422 -22.625 1 85.62 211 PRO A O 1
ATOM 1600 N N . LEU A 1 212 ? 3.1 18.797 -23.625 1 83.94 212 LEU A N 1
ATOM 1601 C CA . LEU A 1 212 ? 1.909 17.953 -23.656 1 83.94 212 LEU A CA 1
ATOM 1602 C C . LEU A 1 212 ? 1.431 17.625 -22.25 1 83.94 212 LEU A C 1
ATOM 1604 O O . LEU A 1 212 ? 0.244 17.359 -22.047 1 83.94 212 LEU A O 1
ATOM 1608 N N . PHE A 1 213 ? 2.322 17.703 -21.297 1 89.25 213 PHE A N 1
ATOM 1609 C CA . PHE A 1 213 ? 1.981 17.266 -19.938 1 89.25 213 PHE A CA 1
ATOM 1610 C C . PHE A 1 213 ? 2.064 18.438 -18.969 1 89.25 213 PHE A C 1
ATOM 1612 O O . PHE A 1 213 ? 2.426 18.25 -17.797 1 89.25 213 PHE A O 1
ATOM 1619 N N . GLU A 1 214 ? 1.763 19.531 -19.406 1 80.38 214 GLU A N 1
ATOM 1620 C CA . GLU A 1 214 ? 1.818 20.75 -18.594 1 80.38 214 GLU A CA 1
ATOM 1621 C C . GLU A 1 214 ? 0.813 20.703 -17.438 1 80.38 214 GLU A C 1
ATOM 1623 O O . GLU A 1 214 ? 1.081 21.203 -16.359 1 80.38 214 GLU A O 1
ATOM 1628 N N . GLN A 1 215 ? -0.222 20.047 -17.719 1 73.12 215 GLN A N 1
ATOM 1629 C CA . GLN A 1 215 ? -1.255 19.953 -16.688 1 73.12 215 GLN A CA 1
ATOM 1630 C C . GLN A 1 215 ? -0.771 19.141 -15.492 1 73.12 215 GLN A C 1
ATOM 1632 O O . GLN A 1 215 ? -1.074 19.469 -14.344 1 73.12 215 GLN A O 1
ATOM 1637 N N . ILE A 1 216 ? -0.066 18.109 -15.711 1 82.38 216 ILE A N 1
ATOM 1638 C CA . ILE A 1 216 ? 0.469 17.281 -14.641 1 82.38 216 ILE A CA 1
ATOM 1639 C C . ILE A 1 216 ? 1.581 18.031 -13.914 1 82.38 216 ILE A C 1
ATOM 1641 O O . ILE A 1 216 ? 1.66 17.984 -12.68 1 82.38 216 ILE A O 1
ATOM 1645 N N . ARG A 1 217 ? 2.332 18.781 -14.656 1 79.12 217 ARG A N 1
ATOM 1646 C CA . ARG A 1 217 ? 3.473 19.5 -14.102 1 79.12 217 ARG A CA 1
ATOM 1647 C C . ARG A 1 217 ? 3.014 20.609 -13.164 1 79.12 217 ARG A C 1
ATOM 1649 O O . ARG A 1 217 ? 3.662 20.891 -12.156 1 79.12 217 ARG A O 1
ATOM 1656 N N . ASN A 1 218 ? 1.885 21.109 -13.453 1 65.5 218 ASN A N 1
ATOM 1657 C CA . ASN A 1 218 ? 1.401 22.266 -12.688 1 65.5 218 ASN A CA 1
ATOM 1658 C C . ASN A 1 218 ? 0.754 21.828 -11.375 1 65.5 218 ASN A C 1
ATOM 1660 O O . ASN A 1 218 ? 0.579 22.641 -10.469 1 65.5 218 ASN A O 1
ATOM 1664 N N . SER A 1 219 ? 0.473 20.594 -11.398 1 64.94 219 SER A N 1
ATOM 1665 C CA . SER A 1 219 ? -0.088 20.062 -10.156 1 64.94 219 SER A CA 1
ATOM 1666 C C . SER A 1 219 ? 0.972 19.344 -9.336 1 64.94 219 SER A C 1
ATOM 1668 O O . SER A 1 219 ? 1.511 18.328 -9.766 1 64.94 219 SER A O 1
ATOM 1670 N N . LYS A 1 220 ? 1.286 19.891 -8.172 1 67.56 220 LYS A N 1
ATOM 1671 C CA . LYS A 1 220 ? 2.297 19.297 -7.305 1 67.56 220 LYS A CA 1
ATOM 1672 C C . LYS A 1 220 ? 1.887 17.891 -6.867 1 67.56 220 LYS A C 1
ATOM 1674 O O . LYS A 1 220 ? 2.73 17 -6.758 1 67.56 220 LYS A O 1
ATOM 1679 N N . ASP A 1 221 ? 0.582 17.688 -6.703 1 69.69 221 ASP A N 1
ATOM 1680 C CA . ASP A 1 221 ? 0.086 16.375 -6.277 1 69.69 221 ASP A CA 1
ATOM 1681 C C . ASP A 1 221 ? 0.251 15.344 -7.391 1 69.69 221 ASP A C 1
ATOM 1683 O O . ASP A 1 221 ? 0.708 14.227 -7.141 1 69.69 221 ASP A O 1
ATOM 1687 N N . LEU A 1 222 ? -0.098 15.789 -8.516 1 78.81 222 LEU A N 1
ATOM 1688 C CA . LEU A 1 222 ? -0.014 14.844 -9.625 1 78.81 222 LEU A CA 1
ATOM 1689 C C . LEU A 1 222 ? 1.438 14.516 -9.953 1 78.81 222 LEU A C 1
ATOM 1691 O O . LEU A 1 222 ? 1.758 13.383 -10.312 1 78.81 222 LEU A O 1
ATOM 1695 N N . THR A 1 223 ? 2.262 15.523 -9.836 1 83.31 223 THR A N 1
ATOM 1696 C CA . THR A 1 223 ? 3.682 15.273 -10.055 1 83.31 223 THR A CA 1
ATOM 1697 C C . THR A 1 223 ? 4.227 14.289 -9.031 1 83.31 223 THR A C 1
ATOM 1699 O O . THR A 1 223 ? 5.02 13.406 -9.375 1 83.31 223 THR A O 1
ATOM 1702 N N . HIS A 1 224 ? 3.764 14.438 -7.82 1 82.56 224 HIS A N 1
ATOM 1703 C CA . HIS A 1 224 ? 4.156 13.516 -6.762 1 82.56 224 HIS A CA 1
ATOM 1704 C C . HIS A 1 224 ? 3.684 12.094 -7.066 1 82.56 224 HIS A C 1
ATOM 1706 O O . HIS A 1 224 ? 4.434 11.133 -6.887 1 82.56 224 HIS A O 1
ATOM 1712 N N . HIS A 1 225 ? 2.5 11.969 -7.578 1 85.75 225 HIS A N 1
ATOM 1713 C CA . HIS A 1 225 ? 1.922 10.664 -7.867 1 85.75 225 HIS A CA 1
ATOM 1714 C C . HIS A 1 225 ? 2.643 9.984 -9.031 1 85.75 225 HIS A C 1
ATOM 1716 O O . HIS A 1 225 ? 2.891 8.781 -8.992 1 85.75 225 HIS A O 1
ATOM 1722 N N . VAL A 1 226 ? 2.965 10.781 -9.984 1 91.75 226 VAL A N 1
ATOM 1723 C CA . VAL A 1 226 ? 3.602 10.203 -11.164 1 91.75 226 VAL A CA 1
ATOM 1724 C C . VAL A 1 226 ? 5.043 9.812 -10.828 1 91.75 226 VAL A C 1
ATOM 1726 O O . VAL A 1 226 ? 5.547 8.805 -11.32 1 91.75 226 VAL A O 1
ATOM 1729 N N . LEU A 1 227 ? 5.691 10.586 -9.969 1 92.75 227 LEU A N 1
ATOM 1730 C CA . LEU A 1 227 ? 7.043 10.234 -9.555 1 92.75 227 LEU A CA 1
ATOM 1731 C C . LEU A 1 227 ? 7.039 8.961 -8.711 1 92.75 227 LEU A C 1
ATOM 1733 O O . LEU A 1 227 ? 7.945 8.133 -8.82 1 92.75 227 LEU A O 1
ATOM 1737 N N . ALA A 1 228 ? 6.043 8.867 -7.879 1 93.88 228 ALA A N 1
ATOM 1738 C CA . ALA A 1 228 ? 5.906 7.637 -7.109 1 93.88 228 ALA A CA 1
ATOM 1739 C C . ALA A 1 228 ? 5.668 6.438 -8.023 1 93.88 228 ALA A C 1
ATOM 1741 O O . ALA A 1 228 ? 6.219 5.355 -7.797 1 93.88 228 ALA A O 1
ATOM 1742 N N . ALA A 1 229 ? 4.883 6.605 -9.031 1 96.12 229 ALA A N 1
ATOM 1743 C CA . ALA A 1 229 ? 4.645 5.551 -10.016 1 96.12 229 ALA A CA 1
ATOM 1744 C C . ALA A 1 229 ? 5.922 5.203 -10.766 1 96.12 229 ALA A C 1
ATOM 1746 O O . ALA A 1 229 ? 6.164 4.035 -11.094 1 96.12 229 ALA A O 1
ATOM 1747 N N . ALA A 1 230 ? 6.691 6.219 -11.031 1 97.5 230 ALA A N 1
ATOM 1748 C CA . ALA A 1 230 ? 7.961 5.992 -11.719 1 97.5 230 ALA A CA 1
ATOM 1749 C C . ALA A 1 230 ? 8.891 5.109 -10.883 1 97.5 230 ALA A C 1
ATOM 1751 O O . ALA A 1 230 ? 9.586 4.25 -11.422 1 97.5 230 ALA A O 1
ATOM 1752 N N . CYS A 1 231 ? 8.922 5.305 -9.617 1 96.81 231 CYS A N 1
ATOM 1753 C CA . CYS A 1 231 ? 9.727 4.461 -8.742 1 96.81 231 CYS A CA 1
ATOM 1754 C C . CYS A 1 231 ? 9.273 3.006 -8.828 1 96.81 231 CYS A C 1
ATOM 1756 O O . CYS A 1 231 ? 10.109 2.098 -8.875 1 96.81 231 CYS A O 1
ATOM 1758 N N . ALA A 1 232 ? 7.977 2.816 -8.883 1 97.25 232 ALA A N 1
ATOM 1759 C CA . ALA A 1 232 ? 7.43 1.465 -8.977 1 97.25 232 ALA A CA 1
ATOM 1760 C C . ALA A 1 232 ? 7.832 0.801 -10.289 1 97.25 232 ALA A C 1
ATOM 1762 O O . ALA A 1 232 ? 8.203 -0.373 -10.312 1 97.25 232 ALA A O 1
ATOM 1763 N N . VAL A 1 233 ? 7.793 1.543 -11.352 1 97.12 233 VAL A N 1
ATOM 1764 C CA . VAL A 1 233 ? 8.141 1.013 -12.664 1 97.12 233 VAL A CA 1
ATOM 1765 C C . VAL A 1 233 ? 9.617 0.624 -12.695 1 97.12 233 VAL A C 1
ATOM 1767 O O . VAL A 1 233 ? 9.984 -0.377 -13.312 1 97.12 233 VAL A O 1
ATOM 1770 N N . GLY A 1 234 ? 10.422 1.402 -12.047 1 95.62 234 GLY A N 1
ATOM 1771 C CA . GLY A 1 234 ? 11.844 1.09 -11.984 1 95.62 234 GLY A CA 1
ATOM 1772 C C . GLY A 1 234 ? 12.133 -0.251 -11.336 1 95.62 234 GLY A C 1
ATOM 1773 O O . GLY A 1 234 ? 12.906 -1.048 -11.859 1 95.62 234 GLY A O 1
ATOM 1774 N N . VAL A 1 235 ? 11.508 -0.513 -10.242 1 94.44 235 VAL A N 1
ATOM 1775 C CA . VAL A 1 235 ? 11.719 -1.782 -9.547 1 94.44 235 VAL A CA 1
ATOM 1776 C C . VAL A 1 235 ? 11.141 -2.924 -10.383 1 94.44 235 VAL A C 1
ATOM 1778 O O . VAL A 1 235 ? 11.742 -3.994 -10.484 1 94.44 235 VAL A O 1
ATOM 1781 N N . THR A 1 236 ? 9.992 -2.686 -10.977 1 94.06 236 THR A N 1
ATOM 1782 C CA . THR A 1 236 ? 9.328 -3.695 -11.797 1 94.06 236 THR A CA 1
ATOM 1783 C C . THR A 1 236 ? 10.188 -4.066 -13 1 94.06 236 THR A C 1
ATOM 1785 O O . THR A 1 236 ? 10.242 -5.23 -13.398 1 94.06 236 THR A O 1
ATOM 1788 N N . ALA A 1 237 ? 10.836 -3.113 -13.531 1 89.38 237 ALA A N 1
ATOM 1789 C CA . ALA A 1 237 ? 11.656 -3.348 -14.719 1 89.38 237 ALA A CA 1
ATOM 1790 C C . ALA A 1 237 ? 12.852 -4.238 -14.383 1 89.38 237 ALA A C 1
ATOM 1792 O O . ALA A 1 237 ? 13.383 -4.926 -15.258 1 89.38 237 ALA A O 1
ATOM 1793 N N . THR A 1 238 ? 13.234 -4.27 -13.148 1 85.81 238 THR A N 1
ATOM 1794 C CA . THR A 1 238 ? 14.375 -5.074 -12.727 1 85.81 238 THR A CA 1
ATOM 1795 C C . THR A 1 238 ? 13.984 -6.543 -12.602 1 85.81 238 THR A C 1
ATOM 1797 O O . THR A 1 238 ? 14.727 -7.426 -13.031 1 85.81 238 THR A O 1
ATOM 1800 N N . PHE A 1 239 ? 12.82 -6.809 -12.031 1 83.62 239 PHE A N 1
ATOM 1801 C CA . PHE A 1 239 ? 12.469 -8.172 -11.672 1 83.62 239 PHE A CA 1
ATOM 1802 C C . PHE A 1 239 ? 11.375 -8.711 -12.594 1 83.62 239 PHE A C 1
ATOM 1804 O O . PHE A 1 239 ? 11.133 -9.922 -12.641 1 83.62 239 PHE A O 1
ATOM 1811 N N . GLY A 1 240 ? 10.797 -7.855 -13.281 1 86.56 240 GLY A N 1
ATOM 1812 C CA . GLY A 1 240 ? 9.617 -8.281 -14.023 1 86.56 240 GLY A CA 1
ATOM 1813 C C . GLY A 1 240 ? 8.453 -8.641 -13.125 1 86.56 240 GLY A C 1
ATOM 1814 O O . GLY A 1 240 ? 7.68 -9.555 -13.438 1 86.56 240 GLY A O 1
ATOM 1815 N N . ALA A 1 241 ? 8.43 -8.109 -11.977 1 91.19 241 ALA A N 1
ATOM 1816 C CA . ALA A 1 241 ? 7.398 -8.352 -10.969 1 91.19 241 ALA A CA 1
ATOM 1817 C C . ALA A 1 241 ? 6.531 -7.113 -10.766 1 91.19 241 ALA A C 1
ATOM 1819 O O . ALA A 1 241 ? 6.828 -6.277 -9.914 1 91.19 241 ALA A O 1
ATOM 1820 N N . PRO A 1 242 ? 5.406 -7.051 -11.414 1 93.38 242 PRO A N 1
ATOM 1821 C CA . PRO A 1 242 ? 4.605 -5.828 -11.352 1 93.38 242 PRO A CA 1
ATOM 1822 C C . PRO A 1 242 ? 3.982 -5.594 -9.977 1 93.38 242 PRO A C 1
ATOM 1824 O O . PRO A 1 242 ? 3.912 -4.453 -9.508 1 93.38 242 PRO A O 1
ATOM 1827 N N . VAL A 1 243 ? 3.477 -6.621 -9.281 1 94.56 243 VAL A N 1
ATOM 1828 C CA . VAL A 1 243 ? 2.83 -6.449 -7.984 1 94.56 243 VAL A CA 1
ATOM 1829 C C . VAL A 1 243 ? 3.889 -6.219 -6.906 1 94.56 243 VAL A C 1
ATOM 1831 O O . VAL A 1 243 ? 3.822 -5.238 -6.164 1 94.56 243 VAL A O 1
ATOM 1834 N N . GLY A 1 244 ? 4.871 -7.102 -6.934 1 94.81 244 GLY A N 1
ATOM 1835 C CA . GLY A 1 244 ? 5.945 -6.973 -5.961 1 94.81 244 GLY A CA 1
ATOM 1836 C C . GLY A 1 244 ? 6.738 -5.691 -6.121 1 94.81 244 GLY A C 1
ATOM 1837 O O . GLY A 1 244 ? 7.156 -5.086 -5.129 1 94.81 244 GLY A O 1
ATOM 1838 N N . GLY A 1 245 ? 6.957 -5.281 -7.312 1 95.44 245 GLY A N 1
ATOM 1839 C CA . GLY A 1 245 ? 7.684 -4.047 -7.559 1 95.44 245 GLY A CA 1
ATOM 1840 C C . GLY A 1 245 ? 6.973 -2.816 -7.035 1 95.44 245 GLY A C 1
ATOM 1841 O O . GLY A 1 245 ? 7.602 -1.923 -6.465 1 95.44 245 GLY A O 1
ATOM 1842 N N . VAL A 1 246 ? 5.672 -2.779 -7.223 1 96.25 246 VAL A N 1
ATOM 1843 C CA . VAL A 1 246 ? 4.891 -1.642 -6.75 1 96.25 246 VAL A CA 1
ATOM 1844 C C . VAL A 1 246 ? 4.922 -1.596 -5.223 1 96.25 246 VAL A C 1
ATOM 1846 O O . VAL A 1 246 ? 5.203 -0.55 -4.633 1 96.25 246 VAL A O 1
ATOM 1849 N N . LEU A 1 247 ? 4.73 -2.746 -4.609 1 95.88 247 LEU A N 1
ATOM 1850 C CA . LEU A 1 247 ? 4.703 -2.797 -3.15 1 95.88 247 LEU A CA 1
ATOM 1851 C C . LEU A 1 247 ? 6.07 -2.459 -2.568 1 95.88 247 LEU A C 1
ATOM 1853 O O . LEU A 1 247 ? 6.168 -1.751 -1.563 1 95.88 247 LEU A O 1
ATOM 1857 N N . PHE A 1 248 ? 7.039 -2.938 -3.18 1 95.62 248 PHE A N 1
ATOM 1858 C CA . PHE A 1 248 ? 8.398 -2.67 -2.723 1 95.62 248 PHE A CA 1
ATOM 1859 C C . PHE A 1 248 ? 8.727 -1.184 -2.834 1 95.62 248 PHE A C 1
ATOM 1861 O O . PHE A 1 248 ? 9.305 -0.601 -1.917 1 95.62 248 PHE A O 1
ATOM 1868 N N . SER A 1 249 ? 8.422 -0.632 -3.969 1 95.94 249 SER A N 1
ATOM 1869 C CA . SER A 1 249 ? 8.68 0.789 -4.18 1 95.94 249 SER A CA 1
ATOM 1870 C C . SER A 1 249 ? 7.961 1.641 -3.139 1 95.94 249 SER A C 1
ATOM 1872 O O . SER A 1 249 ? 8.516 2.623 -2.641 1 95.94 249 SER A O 1
ATOM 1874 N N . ILE A 1 250 ? 6.73 1.263 -2.832 1 93.38 250 ILE A N 1
ATOM 1875 C CA . ILE A 1 250 ? 5.957 2 -1.838 1 93.38 250 ILE A CA 1
ATOM 1876 C C . ILE A 1 250 ? 6.641 1.899 -0.475 1 93.38 250 ILE A C 1
ATOM 1878 O O . ILE A 1 250 ? 6.77 2.898 0.237 1 93.38 250 ILE A O 1
ATOM 1882 N N . GLU A 1 251 ? 7.137 0.792 -0.185 1 92.94 251 GLU A N 1
ATOM 1883 C CA . GLU A 1 251 ? 7.715 0.54 1.131 1 92.94 251 GLU A CA 1
ATOM 1884 C C . GLU A 1 251 ? 9.047 1.266 1.295 1 92.94 251 GLU A C 1
ATOM 1886 O O . GLU A 1 251 ? 9.359 1.771 2.377 1 92.94 251 GLU A O 1
ATOM 1891 N N . VAL A 1 252 ? 9.82 1.359 0.265 1 92.44 252 VAL A N 1
ATOM 1892 C CA . VAL A 1 252 ? 11.172 1.884 0.417 1 92.44 252 VAL A CA 1
ATOM 1893 C C . VAL A 1 252 ? 11.18 3.383 0.13 1 92.44 252 VAL A C 1
ATOM 1895 O O . VAL A 1 252 ? 12.055 4.109 0.613 1 92.44 252 VAL A O 1
ATOM 1898 N N . THR A 1 253 ? 10.234 3.934 -0.602 1 90.62 253 THR A N 1
ATOM 1899 C CA . THR A 1 253 ? 10.375 5.312 -1.05 1 90.62 253 THR A CA 1
ATOM 1900 C C . THR A 1 253 ? 9.367 6.219 -0.349 1 90.62 253 THR A C 1
ATOM 1902 O O . THR A 1 253 ? 9.5 7.445 -0.375 1 90.62 253 THR A O 1
ATOM 1905 N N . THR A 1 254 ? 8.344 5.598 0.249 1 84.5 254 THR A N 1
ATOM 1906 C CA . THR A 1 254 ? 7.316 6.465 0.813 1 84.5 254 THR A CA 1
ATOM 1907 C C . THR A 1 254 ? 7.02 6.082 2.26 1 84.5 254 THR A C 1
ATOM 1909 O O . THR A 1 254 ? 7.031 4.902 2.611 1 84.5 254 THR A O 1
ATOM 1912 N N . SER A 1 255 ? 6.738 7.078 3.053 1 75.25 255 SER A N 1
ATOM 1913 C CA . SER A 1 255 ? 6.281 6.855 4.422 1 75.25 255 SER A CA 1
ATOM 1914 C C . SER A 1 255 ? 4.758 6.84 4.5 1 75.25 255 SER A C 1
ATOM 1916 O O . SER A 1 255 ? 4.18 6.082 5.281 1 75.25 255 SER A O 1
ATOM 1918 N N . TYR A 1 256 ? 4.188 7.746 3.678 1 74.62 256 TYR A N 1
ATOM 1919 C CA . TYR A 1 256 ? 2.74 7.82 3.529 1 74.62 256 TYR A CA 1
ATOM 1920 C C . TYR A 1 256 ? 2.334 7.688 2.066 1 74.62 256 TYR A C 1
ATOM 1922 O O . TYR A 1 256 ? 2.838 8.414 1.208 1 74.62 256 TYR A O 1
ATOM 1930 N N . TYR A 1 257 ? 1.491 6.82 1.833 1 83.56 257 TYR A N 1
ATOM 1931 C CA . TYR A 1 257 ? 1.097 6.547 0.455 1 83.56 257 TYR A CA 1
ATOM 1932 C C . TYR A 1 257 ? -0.393 6.801 0.255 1 83.56 257 TYR A C 1
ATOM 1934 O O . TYR A 1 257 ? -1.215 6.395 1.079 1 83.56 257 TYR A O 1
ATOM 1942 N N . VAL A 1 258 ? -0.682 7.496 -0.789 1 79.81 258 VAL A N 1
ATOM 1943 C CA . VAL A 1 258 ? -2.072 7.734 -1.161 1 79.81 258 VAL A CA 1
ATOM 1944 C C . VAL A 1 258 ? -2.619 6.527 -1.919 1 79.81 258 VAL A C 1
ATOM 1946 O O . VAL A 1 258 ? -2.117 6.18 -2.99 1 79.81 258 VAL A O 1
ATOM 1949 N N . THR A 1 259 ? -3.645 5.914 -1.413 1 85.75 259 THR A N 1
ATOM 1950 C CA . THR A 1 259 ? -4.156 4.648 -1.921 1 85.75 259 THR A CA 1
ATOM 1951 C C . THR A 1 259 ? -4.742 4.82 -3.318 1 85.75 259 THR A C 1
ATOM 1953 O O . THR A 1 259 ? -4.738 3.887 -4.121 1 85.75 259 THR A O 1
ATOM 1956 N N . SER A 1 260 ? -5.203 5.977 -3.662 1 81.94 260 SER A N 1
ATOM 1957 C CA . SER A 1 260 ? -5.789 6.219 -4.977 1 81.94 260 SER A CA 1
ATOM 1958 C C . SER A 1 260 ? -4.73 6.18 -6.07 1 81.94 260 SER A C 1
ATOM 1960 O O . SER A 1 260 ? -5.059 6.09 -7.258 1 81.94 260 SER A O 1
ATOM 1962 N N . ASN A 1 261 ? -3.49 6.258 -5.656 1 86.44 261 ASN A N 1
ATOM 1963 C CA . ASN A 1 261 ? -2.398 6.234 -6.621 1 86.44 261 ASN A CA 1
ATOM 1964 C C . ASN A 1 261 ? -2.049 4.809 -7.035 1 86.44 261 ASN A C 1
ATOM 1966 O O . ASN A 1 261 ? -1.222 4.602 -7.926 1 86.44 261 ASN A O 1
ATOM 1970 N N . TYR A 1 262 ? -2.742 3.803 -6.52 1 88.06 262 TYR A N 1
ATOM 1971 C CA . TYR A 1 262 ? -2.482 2.398 -6.82 1 88.06 262 TYR A CA 1
ATOM 1972 C C . TYR A 1 262 ? -2.592 2.131 -8.312 1 88.06 262 TYR A C 1
ATOM 1974 O O . TYR A 1 262 ? -1.708 1.508 -8.906 1 88.06 262 TYR A O 1
ATOM 1982 N N . TRP A 1 263 ? -3.561 2.662 -8.914 1 89.12 263 TRP A N 1
ATOM 1983 C CA . TRP A 1 263 ? -3.83 2.291 -10.297 1 89.12 263 TRP A CA 1
ATOM 1984 C C . TRP A 1 263 ? -2.742 2.82 -11.227 1 89.12 263 TRP A C 1
ATOM 1986 O O . TRP A 1 263 ? -2.383 2.168 -12.211 1 89.12 263 TRP A O 1
ATOM 1996 N N . ARG A 1 264 ? -2.211 4.008 -10.898 1 92.69 264 ARG A N 1
ATOM 1997 C CA . ARG A 1 264 ? -1.166 4.582 -11.742 1 92.69 264 ARG A CA 1
ATOM 1998 C C . ARG A 1 264 ? 0.096 3.729 -11.711 1 92.69 264 ARG A C 1
ATOM 2000 O O . ARG A 1 264 ? 0.689 3.447 -12.75 1 92.69 264 ARG A O 1
ATOM 2007 N N . ALA A 1 265 ? 0.445 3.365 -10.508 1 95.44 265 ALA A N 1
ATOM 2008 C CA . ALA A 1 265 ? 1.653 2.564 -10.344 1 95.44 265 ALA A CA 1
ATOM 2009 C C . ALA A 1 265 ? 1.5 1.194 -11 1 95.44 265 ALA A C 1
ATOM 2011 O O . ALA A 1 265 ? 2.391 0.743 -11.719 1 95.44 265 ALA A O 1
ATOM 2012 N N . PHE A 1 266 ? 0.358 0.567 -10.812 1 95.75 266 PHE A N 1
ATOM 2013 C CA . PHE A 1 266 ? 0.133 -0.768 -11.352 1 95.75 266 PHE A CA 1
ATOM 2014 C C . PHE A 1 266 ? 0.036 -0.727 -12.875 1 95.75 266 PHE A C 1
ATOM 2016 O O . PHE A 1 266 ? 0.594 -1.585 -13.562 1 95.75 266 PHE A O 1
ATOM 2023 N N . PHE A 1 267 ? -0.646 0.254 -13.383 1 94.12 267 PHE A N 1
ATOM 2024 C CA . PHE A 1 267 ? -0.817 0.354 -14.828 1 94.12 267 PHE A CA 1
ATOM 2025 C C . PHE A 1 267 ? 0.526 0.542 -15.523 1 94.12 267 PHE A C 1
ATOM 2027 O O . PHE A 1 267 ? 0.852 -0.184 -16.469 1 94.12 267 PHE A O 1
ATOM 2034 N N . SER A 1 268 ? 1.265 1.495 -15.047 1 96.38 268 SER A N 1
ATOM 2035 C CA . SER A 1 268 ? 2.561 1.764 -15.664 1 96.38 268 SER A CA 1
ATOM 2036 C C . SER A 1 268 ? 3.496 0.569 -15.523 1 96.38 268 SER A C 1
ATOM 2038 O O . SER A 1 268 ? 4.266 0.267 -16.438 1 96.38 268 SER A O 1
ATOM 2040 N N . SER A 1 269 ? 3.461 -0.09 -14.398 1 96.38 269 SER A N 1
ATOM 2041 C CA . SER A 1 269 ? 4.305 -1.256 -14.164 1 96.38 269 SER A CA 1
ATOM 2042 C C . SER A 1 269 ? 3.945 -2.4 -15.102 1 96.38 269 SER A C 1
ATOM 2044 O O . SER A 1 269 ? 4.828 -3.057 -15.656 1 96.38 269 SER A O 1
ATOM 2046 N N . VAL A 1 270 ? 2.686 -2.656 -15.328 1 93.75 270 VAL A N 1
ATOM 2047 C CA . VAL A 1 270 ? 2.248 -3.73 -16.219 1 93.75 270 VAL A CA 1
ATOM 2048 C C . VAL A 1 270 ? 2.662 -3.418 -17.656 1 93.75 270 VAL A C 1
ATOM 2050 O O . VAL A 1 270 ? 3.125 -4.301 -18.375 1 93.75 270 VAL A O 1
ATOM 2053 N N . VAL A 1 271 ? 2.488 -2.186 -18.016 1 93.62 271 VAL A N 1
ATOM 2054 C CA . VAL A 1 271 ? 2.934 -1.767 -19.344 1 93.62 271 VAL A CA 1
ATOM 2055 C C . VAL A 1 271 ? 4.43 -2.029 -19.5 1 93.62 271 VAL A C 1
ATOM 2057 O O . VAL A 1 271 ? 4.879 -2.531 -20.531 1 93.62 271 VAL A O 1
ATOM 2060 N N . GLY A 1 272 ? 5.137 -1.649 -18.453 1 93.75 272 GLY A N 1
ATOM 2061 C CA . GLY A 1 272 ? 6.57 -1.887 -18.484 1 93.75 272 GLY A CA 1
ATOM 2062 C C . GLY A 1 272 ? 6.93 -3.348 -18.672 1 93.75 272 GLY A C 1
ATOM 2063 O O . GLY A 1 272 ? 7.816 -3.676 -19.469 1 93.75 272 GLY A O 1
ATOM 2064 N N . VAL A 1 273 ? 6.246 -4.211 -18.016 1 91.19 273 VAL A N 1
ATOM 2065 C CA . VAL A 1 273 ? 6.547 -5.637 -18.094 1 91.19 273 VAL A CA 1
ATOM 2066 C C . VAL A 1 273 ? 6.199 -6.164 -19.484 1 91.19 273 VAL A C 1
ATOM 2068 O O . VAL A 1 273 ? 6.941 -6.965 -20.062 1 91.19 273 VAL A O 1
ATOM 2071 N N . VAL A 1 274 ? 5.121 -5.75 -20.031 1 86.88 274 VAL A N 1
ATOM 2072 C CA . VAL A 1 274 ? 4.691 -6.184 -21.359 1 86.88 274 VAL A CA 1
ATOM 2073 C C . VAL A 1 274 ? 5.703 -5.727 -22.406 1 86.88 274 VAL A C 1
ATOM 2075 O O . VAL A 1 274 ? 6.078 -6.496 -23.297 1 86.88 274 VAL A O 1
ATOM 2078 N N . VAL A 1 275 ? 6.145 -4.535 -22.266 1 90.19 275 VAL A N 1
ATOM 2079 C CA . VAL A 1 275 ? 7.113 -3.99 -23.219 1 90.19 275 VAL A CA 1
ATOM 2080 C C . VAL A 1 275 ? 8.438 -4.734 -23.078 1 90.19 275 VAL A C 1
ATOM 2082 O O . VAL A 1 275 ? 9.055 -5.113 -24.078 1 90.19 275 VAL A O 1
ATOM 2085 N N . PHE A 1 276 ? 8.852 -4.91 -21.875 1 88.19 276 PHE A N 1
ATOM 2086 C CA . PHE A 1 276 ? 10.117 -5.602 -21.641 1 88.19 276 PHE A CA 1
ATOM 2087 C C . PHE A 1 276 ? 10.07 -7.016 -22.203 1 88.19 276 PHE A C 1
ATOM 2089 O O . PHE A 1 276 ? 11.023 -7.457 -22.859 1 88.19 276 PHE A O 1
ATOM 2096 N N . ARG A 1 277 ? 9.016 -7.707 -22.016 1 82.19 277 ARG A N 1
ATOM 2097 C CA . ARG A 1 277 ? 8.852 -9.055 -22.547 1 82.19 277 ARG A CA 1
ATOM 2098 C C . ARG A 1 277 ? 8.797 -9.023 -24.078 1 82.19 277 ARG A C 1
ATOM 2100 O O . ARG A 1 277 ? 9.312 -9.922 -24.734 1 82.19 277 ARG A O 1
ATOM 2107 N N . GLY A 1 278 ? 8.117 -8.039 -24.625 1 83.62 278 GLY A N 1
ATOM 2108 C CA . GLY A 1 278 ? 8.062 -7.879 -26.062 1 83.62 278 GLY A CA 1
ATOM 2109 C C . GLY A 1 278 ? 9.422 -7.633 -26.688 1 83.62 278 GLY A C 1
ATOM 2110 O O . GLY A 1 278 ? 9.758 -8.219 -27.719 1 83.62 278 GLY A O 1
ATOM 2111 N N . LEU A 1 279 ? 10.25 -6.852 -26.062 1 86.06 279 LEU A N 1
ATOM 2112 C CA . LEU A 1 279 ? 11.586 -6.555 -26.562 1 86.06 279 LEU A CA 1
ATOM 2113 C C . LEU A 1 279 ? 12.484 -7.781 -26.469 1 86.06 279 LEU A C 1
ATOM 2115 O O . LEU A 1 279 ? 13.312 -8.023 -27.359 1 86.06 279 LEU A O 1
ATOM 2119 N N . ASN A 1 280 ? 12.344 -8.508 -25.453 1 81.56 280 ASN A N 1
ATOM 2120 C CA . ASN A 1 280 ? 13.133 -9.727 -25.281 1 81.56 280 ASN A CA 1
ATOM 2121 C C . ASN A 1 280 ? 12.734 -10.789 -26.312 1 81.56 280 ASN A C 1
ATOM 2123 O O . ASN A 1 280 ? 13.578 -11.562 -26.766 1 81.56 280 ASN A O 1
ATOM 2127 N N . SER A 1 281 ? 11.469 -10.883 -26.609 1 75.69 281 SER A N 1
ATOM 2128 C CA . SER A 1 281 ? 11.008 -11.844 -27.609 1 75.69 281 SER A CA 1
ATOM 2129 C C . SER A 1 281 ? 11.523 -11.5 -29 1 75.69 281 SER A C 1
ATOM 2131 O O . SER A 1 281 ? 11.789 -12.383 -29.812 1 75.69 281 SER A O 1
ATOM 2133 N N . PHE A 1 282 ? 11.578 -10.234 -29.312 1 69.12 282 PHE A N 1
ATOM 2134 C CA . PHE A 1 282 ? 12.039 -9.797 -30.625 1 69.12 282 PHE A CA 1
ATOM 2135 C C . PHE A 1 282 ? 13.531 -10.062 -30.781 1 69.12 282 PHE A C 1
ATOM 2137 O O . PHE A 1 282 ? 13.992 -10.422 -31.875 1 69.12 282 PHE A O 1
ATOM 2144 N N . LEU A 1 283 ? 14.234 -9.578 -29.891 1 57.81 283 LEU A N 1
ATOM 2145 C CA . LEU A 1 283 ? 15.68 -9.766 -30.047 1 57.81 283 LEU A CA 1
ATOM 2146 C C . LEU A 1 283 ? 16.094 -11.188 -29.672 1 57.81 283 LEU A C 1
ATOM 2148 O O . LEU A 1 283 ? 17 -11.742 -30.266 1 57.81 283 LEU A O 1
ATOM 2152 N N . ALA A 1 284 ? 15.977 -11.5 -28.328 1 52.59 284 ALA A N 1
ATOM 2153 C CA . ALA A 1 284 ? 16.609 -12.719 -27.828 1 52.59 284 ALA A CA 1
ATOM 2154 C C . ALA A 1 284 ? 15.742 -13.938 -28.109 1 52.59 284 ALA A C 1
ATOM 2156 O O . ALA A 1 284 ? 14.539 -13.938 -27.844 1 52.59 284 ALA A O 1
ATOM 2157 N N . GLY A 1 285 ? 15.812 -14.57 -29.297 1 42.56 285 GLY A N 1
ATOM 2158 C CA . GLY A 1 285 ? 15.297 -15.93 -29.312 1 42.56 285 GLY A CA 1
ATOM 2159 C C . GLY A 1 285 ? 14.875 -16.438 -27.938 1 42.56 285 GLY A C 1
ATOM 2160 O O . GLY A 1 285 ? 13.773 -16.141 -27.484 1 42.56 285 GLY A O 1
ATOM 2161 N N . SER A 1 286 ? 15.844 -17.375 -27.328 1 38.25 286 SER A N 1
ATOM 2162 C CA . SER A 1 286 ? 15.781 -18.281 -26.188 1 38.25 286 SER A CA 1
ATOM 2163 C C . SER A 1 286 ? 15.711 -17.516 -24.875 1 38.25 286 SER A C 1
ATOM 2165 O O . SER A 1 286 ? 15.828 -18.109 -23.797 1 38.25 286 SER A O 1
ATOM 2167 N N . TYR A 1 287 ? 16.141 -16.344 -24.797 1 39.75 287 TYR A N 1
ATOM 2168 C CA . TYR A 1 287 ? 16.438 -15.914 -23.438 1 39.75 287 TYR A CA 1
ATOM 2169 C C . TYR A 1 287 ? 15.164 -15.852 -22.594 1 39.75 287 TYR A C 1
ATOM 2171 O O . TYR A 1 287 ? 14.398 -14.883 -22.703 1 39.75 287 TYR A O 1
ATOM 2179 N N . GLY A 1 288 ? 14.43 -16.922 -22.422 1 38.78 288 GLY A N 1
ATOM 2180 C CA . GLY A 1 288 ? 13.266 -17.391 -21.688 1 38.78 288 GLY A CA 1
ATOM 2181 C C . GLY A 1 288 ? 12.984 -16.578 -20.438 1 38.78 288 GLY A C 1
ATOM 2182 O O . GLY A 1 288 ? 13.812 -15.758 -20.031 1 38.78 288 GLY A O 1
ATOM 2183 N N . SER A 1 289 ? 11.781 -17.016 -19.719 1 44.78 289 SER A N 1
ATOM 2184 C CA . SER A 1 289 ? 11.016 -16.734 -18.5 1 44.78 289 SER A CA 1
ATOM 2185 C C . SER A 1 289 ? 11.93 -16.594 -17.297 1 44.78 289 SER A C 1
ATOM 2187 O O . SER A 1 289 ? 12.672 -17.531 -16.953 1 44.78 289 SER A O 1
ATOM 2189 N N . LEU A 1 290 ? 12.508 -15.492 -17.047 1 45.12 290 LEU A N 1
ATOM 2190 C CA . LEU A 1 290 ? 13.297 -15.227 -15.844 1 45.12 290 LEU A CA 1
ATOM 2191 C C . LEU A 1 290 ? 12.656 -15.867 -14.617 1 45.12 290 LEU A C 1
ATOM 2193 O O . LEU A 1 290 ? 11.477 -15.633 -14.336 1 45.12 290 LEU A O 1
ATOM 2197 N N . PHE A 1 291 ? 13.398 -16.844 -13.922 1 48.69 291 PHE A N 1
ATOM 2198 C CA . PHE A 1 291 ? 13.383 -17.438 -12.586 1 48.69 291 PHE A CA 1
ATOM 2199 C C . PHE A 1 291 ? 12.18 -18.344 -12.414 1 48.69 291 PHE A C 1
ATOM 2201 O O . PHE A 1 291 ? 11.672 -18.516 -11.305 1 48.69 291 PHE A O 1
ATOM 2208 N N . THR A 1 292 ? 11.445 -18.703 -13.57 1 48 292 THR A N 1
ATOM 2209 C CA . THR A 1 292 ? 10.266 -19.531 -13.352 1 48 292 THR A CA 1
ATOM 2210 C C . THR A 1 292 ? 10.664 -20.922 -12.844 1 48 292 THR A C 1
ATOM 2212 O O . THR A 1 292 ? 11.578 -21.547 -13.391 1 48 292 THR A O 1
ATOM 2215 N N . THR A 1 293 ? 10.508 -21.172 -11.547 1 49.47 293 THR A N 1
ATOM 2216 C CA . THR A 1 293 ? 10.758 -22.469 -10.922 1 49.47 293 THR A CA 1
ATOM 2217 C C . THR A 1 293 ? 9.508 -23.328 -10.961 1 49.47 293 THR A C 1
ATOM 2219 O O . THR A 1 293 ? 8.391 -22.828 -11.078 1 49.47 293 THR A O 1
ATOM 2222 N N . GLU A 1 294 ? 9.633 -24.484 -11.273 1 53.41 294 GLU A N 1
ATOM 2223 C CA . GLU A 1 294 ? 8.523 -25.438 -11.195 1 53.41 294 GLU A CA 1
ATOM 2224 C C . GLU A 1 294 ? 8.547 -26.188 -9.867 1 53.41 294 GLU A C 1
ATOM 2226 O O . GLU A 1 294 ? 9.266 -27.172 -9.719 1 53.41 294 GLU A O 1
ATOM 2231 N N . PHE A 1 295 ? 8.109 -25.562 -8.805 1 47.22 295 PHE A N 1
ATOM 2232 C CA . PHE A 1 295 ? 7.98 -26.25 -7.523 1 47.22 295 PHE A CA 1
ATOM 2233 C C . PHE A 1 295 ? 6.727 -27.125 -7.5 1 47.22 295 PHE A C 1
ATOM 2235 O O . PHE A 1 295 ? 5.758 -26.828 -8.203 1 47.22 295 PHE A O 1
ATOM 2242 N N . ASP A 1 296 ? 6.77 -28.188 -6.789 1 52.53 296 ASP A N 1
ATOM 2243 C CA . ASP A 1 296 ? 5.562 -28.969 -6.547 1 52.53 296 ASP A CA 1
ATOM 2244 C C . ASP A 1 296 ? 4.566 -28.203 -5.684 1 52.53 296 ASP A C 1
ATOM 2246 O O . ASP A 1 296 ? 4.93 -27.219 -5.035 1 52.53 296 ASP A O 1
ATOM 2250 N N . THR A 1 297 ? 3.25 -28.359 -5.727 1 47.69 297 THR A N 1
ATOM 2251 C CA . THR A 1 297 ? 2.154 -27.672 -5.055 1 47.69 297 THR A CA 1
ATOM 2252 C C . THR A 1 297 ? 2.365 -27.672 -3.541 1 47.69 297 THR A C 1
ATOM 2254 O O . THR A 1 297 ? 2.07 -26.688 -2.869 1 47.69 297 THR A O 1
ATOM 2257 N N . LEU A 1 298 ? 2.459 -28.812 -2.85 1 52.66 298 LEU A N 1
ATOM 2258 C CA . LEU A 1 298 ? 2.613 -28.859 -1.399 1 52.66 298 LEU A CA 1
ATOM 2259 C C . LEU A 1 298 ? 3.949 -29.484 -1.014 1 52.66 298 LEU A C 1
ATOM 2261 O O . LEU A 1 298 ? 3.99 -30.625 -0.543 1 52.66 298 LEU A O 1
ATOM 2265 N N . PRO A 1 299 ? 4.977 -28.547 -1.188 1 61.25 299 PRO A N 1
ATOM 2266 C CA . PRO A 1 299 ? 6.289 -29.188 -1.254 1 61.25 299 PRO A CA 1
ATOM 2267 C C . PRO A 1 299 ? 6.945 -29.344 0.118 1 61.25 299 PRO A C 1
ATOM 2269 O O . PRO A 1 299 ? 8 -29.969 0.238 1 61.25 299 PRO A O 1
ATOM 2272 N N . TYR A 1 300 ? 6.023 -28.844 1.323 1 62.34 300 TYR A N 1
ATOM 2273 C CA . TYR A 1 300 ? 6.77 -28.906 2.576 1 62.34 300 TYR A CA 1
ATOM 2274 C C . TYR A 1 300 ? 5.91 -29.5 3.689 1 62.34 300 TYR A C 1
ATOM 2276 O O . TYR A 1 300 ? 4.68 -29.438 3.629 1 62.34 300 TYR A O 1
ATOM 2284 N N . GLU A 1 301 ? 6.566 -30.188 4.539 1 69.69 301 GLU A N 1
ATOM 2285 C CA . GLU A 1 301 ? 5.938 -30.734 5.742 1 69.69 301 GLU A CA 1
ATOM 2286 C C . GLU A 1 301 ? 5.812 -29.656 6.828 1 69.69 301 GLU A C 1
ATOM 2288 O O . GLU A 1 301 ? 6.582 -28.703 6.852 1 69.69 301 GLU A O 1
ATOM 2293 N N . THR A 1 302 ? 4.836 -29.781 7.688 1 72.12 302 THR A N 1
ATOM 2294 C CA . THR A 1 302 ? 4.531 -28.781 8.703 1 72.12 302 THR A CA 1
ATOM 2295 C C . THR A 1 302 ? 5.719 -28.594 9.648 1 72.12 302 THR A C 1
ATOM 2297 O O . THR A 1 302 ? 5.973 -27.484 10.117 1 72.12 302 THR A O 1
ATOM 2300 N N . PHE A 1 303 ? 6.512 -29.641 9.781 1 77.62 303 PHE A N 1
ATOM 2301 C CA . PHE A 1 303 ? 7.629 -29.531 10.719 1 77.62 303 PHE A CA 1
ATOM 2302 C C . PHE A 1 303 ? 8.75 -28.688 10.117 1 77.62 303 PHE A C 1
ATOM 2304 O O . PHE A 1 303 ? 9.594 -28.156 10.844 1 77.62 303 PHE A O 1
ATOM 2311 N N . GLU A 1 304 ? 8.727 -28.547 8.852 1 86.62 304 GLU A N 1
ATOM 2312 C CA . GLU A 1 304 ? 9.758 -27.766 8.172 1 86.62 304 GLU A CA 1
ATOM 2313 C C . GLU A 1 304 ? 9.633 -26.281 8.477 1 86.62 304 GLU A C 1
ATOM 2315 O O . GLU A 1 304 ? 10.57 -25.516 8.258 1 86.62 304 GLU A O 1
ATOM 2320 N N . ILE A 1 305 ? 8.547 -25.938 9.047 1 86.44 305 ILE A N 1
ATOM 2321 C CA . ILE A 1 305 ? 8.344 -24.531 9.367 1 86.44 305 ILE A CA 1
ATOM 2322 C C . ILE A 1 305 ? 9.344 -24.094 10.438 1 86.44 305 ILE A C 1
ATOM 2324 O O . ILE A 1 305 ? 9.844 -22.969 10.398 1 86.44 305 ILE A O 1
ATOM 2328 N N . ALA A 1 306 ? 9.672 -25.016 11.297 1 89.25 306 ALA A N 1
ATOM 2329 C CA . ALA A 1 306 ? 10.648 -24.703 12.336 1 89.25 306 ALA A CA 1
ATOM 2330 C C . ALA A 1 306 ? 12.031 -24.438 11.742 1 89.25 306 ALA A C 1
ATOM 2332 O O . ALA A 1 306 ? 12.75 -23.547 12.188 1 89.25 306 ALA A O 1
ATOM 2333 N N . PHE A 1 307 ? 12.352 -25.234 10.742 1 92.56 307 PHE A N 1
ATOM 2334 C CA . PHE A 1 307 ? 13.641 -25.062 10.094 1 92.56 307 PHE A CA 1
ATOM 2335 C C . PHE A 1 307 ? 13.664 -23.781 9.266 1 92.56 307 PHE A C 1
ATOM 2337 O O . PHE A 1 307 ? 14.695 -23.094 9.188 1 92.56 307 PHE A O 1
ATOM 2344 N N . PHE A 1 308 ? 12.508 -23.484 8.656 1 94.88 308 PHE A N 1
ATOM 2345 C CA . PHE A 1 308 ? 12.414 -22.234 7.918 1 94.88 308 PHE A CA 1
ATOM 2346 C C . PHE A 1 308 ? 12.594 -21.031 8.852 1 94.88 308 PHE A C 1
ATOM 2348 O O . PHE A 1 308 ? 13.281 -20.078 8.508 1 94.88 308 PHE A O 1
ATOM 2355 N N . LEU A 1 309 ? 12.023 -21.141 10.008 1 95.12 309 LEU A N 1
ATOM 2356 C CA . LEU A 1 309 ? 12.109 -20.031 10.969 1 95.12 309 LEU A CA 1
ATOM 2357 C C . LEU A 1 309 ? 13.531 -19.891 11.508 1 95.12 309 LEU A C 1
ATOM 2359 O O . LEU A 1 309 ? 14.016 -18.781 11.703 1 95.12 309 LEU A O 1
ATOM 2363 N N . LEU A 1 310 ? 14.164 -20.969 11.719 1 96.31 310 LEU A N 1
ATOM 2364 C CA . LEU A 1 310 ? 15.555 -20.922 12.156 1 96.31 310 LEU A CA 1
ATOM 2365 C C . LEU A 1 310 ? 16.438 -20.281 11.094 1 96.31 310 LEU A C 1
ATOM 2367 O O . LEU A 1 310 ? 17.297 -19.469 11.414 1 96.31 310 LEU A O 1
ATOM 2371 N N . LEU A 1 311 ? 16.219 -20.703 9.891 1 97.5 311 LEU A N 1
ATOM 2372 C CA . LEU A 1 311 ? 16.938 -20.094 8.781 1 97.5 311 LEU A CA 1
ATOM 2373 C C . LEU A 1 311 ? 16.703 -18.594 8.734 1 97.5 311 LEU A C 1
ATOM 2375 O O . LEU A 1 311 ? 17.625 -17.812 8.484 1 97.5 311 LEU A O 1
ATOM 2379 N N . ALA A 1 312 ? 15.461 -18.203 8.961 1 98 312 ALA A N 1
ATOM 2380 C CA . ALA A 1 312 ? 15.117 -16.781 8.938 1 98 312 ALA A CA 1
ATOM 2381 C C . ALA A 1 312 ? 15.859 -16.016 10.031 1 98 312 ALA A C 1
ATOM 2383 O O . ALA A 1 312 ? 16.297 -14.883 9.812 1 98 312 ALA A O 1
ATOM 2384 N N . VAL A 1 313 ? 16.031 -16.609 11.141 1 97.69 313 VAL A N 1
ATOM 2385 C CA . VAL A 1 313 ? 16.75 -15.969 12.242 1 97.69 313 VAL A CA 1
ATOM 2386 C C . VAL A 1 313 ? 18.219 -15.805 11.859 1 97.69 313 VAL A C 1
ATOM 2388 O O . VAL A 1 313 ? 18.812 -14.742 12.07 1 97.69 313 VAL A O 1
ATOM 2391 N N . ILE A 1 314 ? 18.75 -16.812 11.273 1 98.25 314 ILE A N 1
ATOM 2392 C CA . ILE A 1 314 ? 20.141 -16.766 10.836 1 98.25 314 ILE A CA 1
ATOM 2393 C C . ILE A 1 314 ? 20.312 -15.68 9.773 1 98.25 314 ILE A C 1
ATOM 2395 O O . ILE A 1 314 ? 21.266 -14.883 9.836 1 98.25 314 ILE A O 1
ATOM 2399 N N . CYS A 1 315 ? 19.391 -15.695 8.852 1 98.44 315 CYS A N 1
ATOM 2400 C CA . CYS A 1 315 ? 19.438 -14.688 7.801 1 98.44 315 CYS A CA 1
ATOM 2401 C C . CYS A 1 315 ? 19.297 -13.289 8.383 1 98.44 315 CYS A C 1
ATOM 2403 O O . CYS A 1 315 ? 19.969 -12.352 7.926 1 98.44 315 CYS A O 1
ATOM 2405 N N . GLY A 1 316 ? 18.406 -13.148 9.383 1 98.12 316 GLY A N 1
ATOM 2406 C CA . GLY A 1 316 ? 18.266 -11.852 10.031 1 98.12 316 GLY A CA 1
ATOM 2407 C C . GLY A 1 316 ? 19.531 -11.391 10.727 1 98.12 316 GLY A C 1
ATOM 2408 O O . GLY A 1 316 ? 19.891 -10.211 10.641 1 98.12 316 GLY A O 1
ATOM 2409 N N . LEU A 1 317 ? 20.219 -12.273 11.328 1 98.12 317 LEU A N 1
ATOM 2410 C CA . LEU A 1 317 ? 21.453 -11.953 12.016 1 98.12 317 LEU A CA 1
ATOM 2411 C C . LEU A 1 317 ? 22.547 -11.586 11.016 1 98.12 317 LEU A C 1
ATOM 2413 O O . LEU A 1 317 ? 23.297 -10.625 11.219 1 98.12 317 LEU A O 1
ATOM 2417 N N . LEU A 1 318 ? 22.625 -12.336 9.984 1 98.44 318 LEU A N 1
ATOM 2418 C CA . LEU A 1 318 ? 23.625 -12.062 8.961 1 98.44 318 LEU A CA 1
ATOM 2419 C C . LEU A 1 318 ? 23.328 -10.758 8.234 1 98.44 318 LEU A C 1
ATOM 2421 O O . LEU A 1 318 ? 24.234 -10.047 7.805 1 98.44 318 LEU A O 1
ATOM 2425 N N . ALA A 1 319 ? 22.031 -10.508 8.062 1 98.56 319 ALA A N 1
ATOM 2426 C CA . ALA A 1 319 ? 21.656 -9.234 7.453 1 98.56 319 ALA A CA 1
ATOM 2427 C C . ALA A 1 319 ? 22.109 -8.055 8.312 1 98.56 319 ALA A C 1
ATOM 2429 O O . ALA A 1 319 ? 22.609 -7.055 7.801 1 98.56 319 ALA A O 1
ATOM 2430 N N . ALA A 1 320 ? 21.891 -8.18 9.609 1 97.94 320 ALA A N 1
ATOM 2431 C CA . ALA A 1 320 ? 22.375 -7.141 10.523 1 97.94 320 ALA A CA 1
ATOM 2432 C C . ALA A 1 320 ? 23.875 -6.973 10.43 1 97.94 320 ALA A C 1
ATOM 2434 O O . ALA A 1 320 ? 24.391 -5.848 10.453 1 97.94 320 ALA A O 1
ATOM 2435 N N . LEU A 1 321 ? 24.547 -8.047 10.297 1 98.12 321 LEU A N 1
ATOM 2436 C CA . LEU A 1 321 ? 26 -8.016 10.164 1 98.12 321 LEU A CA 1
ATOM 2437 C C . LEU A 1 321 ? 26.406 -7.312 8.867 1 98.12 321 LEU A C 1
ATOM 2439 O O . LEU A 1 321 ? 27.391 -6.562 8.852 1 98.12 321 LEU A O 1
ATOM 2443 N N . LEU A 1 322 ? 25.719 -7.609 7.863 1 98.31 322 LEU A N 1
ATOM 2444 C CA . LEU A 1 322 ? 26.031 -6.988 6.582 1 98.31 322 LEU A CA 1
ATOM 2445 C C . LEU A 1 322 ? 25.875 -5.473 6.66 1 98.31 322 LEU A C 1
ATOM 2447 O O . LEU A 1 322 ? 26.75 -4.734 6.184 1 98.31 322 LEU A O 1
ATOM 2451 N N . VAL A 1 323 ? 24.828 -4.992 7.234 1 97.31 323 VAL A N 1
ATOM 2452 C CA . VAL A 1 323 ? 24.578 -3.557 7.324 1 97.31 323 VAL A CA 1
ATOM 2453 C C . VAL A 1 323 ? 25.625 -2.902 8.227 1 97.31 323 VAL A C 1
ATOM 2455 O O . VAL A 1 323 ? 26.141 -1.824 7.91 1 97.31 323 VAL A O 1
ATOM 2458 N N . ARG A 1 324 ? 25.969 -3.531 9.266 1 96.75 324 ARG A N 1
ATOM 2459 C CA . ARG A 1 324 ? 26.984 -2.996 10.164 1 96.75 324 ARG A CA 1
ATOM 2460 C C . ARG A 1 324 ? 28.344 -2.977 9.484 1 96.75 324 ARG A C 1
ATOM 2462 O O . ARG A 1 324 ? 29.141 -2.057 9.703 1 96.75 324 ARG A O 1
ATOM 2469 N N . SER A 1 325 ? 28.594 -4.027 8.797 1 97.56 325 SER A N 1
ATOM 2470 C CA . SER A 1 325 ? 29.844 -4.07 8.047 1 97.56 325 SER A CA 1
ATOM 2471 C C . SER A 1 325 ? 29.906 -2.957 7.012 1 97.56 325 SER A C 1
ATOM 2473 O O . SER A 1 325 ? 30.969 -2.377 6.785 1 97.56 325 SER A O 1
ATOM 2475 N N . PHE A 1 326 ? 28.844 -2.676 6.418 1 96.88 326 PHE A N 1
ATOM 2476 C CA . PHE A 1 326 ? 28.781 -1.587 5.449 1 96.88 326 PHE A CA 1
ATOM 2477 C C . PHE A 1 326 ? 29.109 -0.254 6.109 1 96.88 326 PHE A C 1
ATOM 2479 O O . PHE A 1 326 ? 29.891 0.535 5.566 1 96.88 326 PHE A O 1
ATOM 2486 N N . ARG A 1 327 ? 28.531 -0.036 7.23 1 94.19 327 ARG A N 1
ATOM 2487 C CA . ARG A 1 327 ? 28.797 1.191 7.969 1 94.19 327 ARG A CA 1
ATOM 2488 C C . ARG A 1 327 ? 30.266 1.28 8.359 1 94.19 327 ARG A C 1
ATOM 2490 O O . ARG A 1 327 ? 30.875 2.346 8.258 1 94.19 327 ARG A O 1
ATOM 2497 N N . MET A 1 328 ? 30.781 0.211 8.711 1 95.19 328 MET A N 1
ATOM 2498 C CA . MET A 1 328 ? 32.188 0.163 9.109 1 95.19 328 MET A CA 1
ATOM 2499 C C . MET A 1 328 ? 33.094 0.461 7.93 1 95.19 328 MET A C 1
ATOM 2501 O O . MET A 1 328 ? 34.062 1.212 8.062 1 95.19 328 MET A O 1
ATOM 2505 N N . VAL A 1 329 ? 32.781 -0.151 6.828 1 95.75 329 VAL A N 1
ATOM 2506 C CA . VAL A 1 329 ? 33.594 0.044 5.645 1 95.75 329 VAL A CA 1
ATOM 2507 C C . VAL A 1 329 ? 33.5 1.496 5.18 1 95.75 329 VAL A C 1
ATOM 2509 O O . VAL A 1 329 ? 34.469 2.064 4.688 1 95.75 329 VAL A O 1
ATOM 2512 N N . LEU A 1 330 ? 32.375 2.09 5.301 1 92.56 330 LEU A N 1
ATOM 2513 C CA . LEU A 1 330 ? 32.219 3.496 4.957 1 92.56 330 LEU A CA 1
ATOM 2514 C C . LEU A 1 330 ? 33.094 4.379 5.824 1 92.56 330 LEU A C 1
ATOM 2516 O O . LEU A 1 330 ? 33.719 5.316 5.324 1 92.56 330 LEU A O 1
ATOM 2520 N N . ASP A 1 331 ? 33.156 4.086 7.059 1 90.88 331 ASP A N 1
ATOM 2521 C CA . ASP A 1 331 ? 34 4.844 7.984 1 90.88 331 ASP A CA 1
ATOM 2522 C C . ASP A 1 331 ? 35.469 4.621 7.691 1 90.88 331 ASP A C 1
ATOM 2524 O O . ASP A 1 331 ? 36.281 5.562 7.754 1 90.88 331 ASP A O 1
ATOM 2528 N N . TRP A 1 332 ? 35.75 3.393 7.41 1 92.75 332 TRP A N 1
ATOM 2529 C CA . TRP A 1 332 ? 37.125 3.07 7.074 1 92.75 332 TRP A CA 1
ATOM 2530 C C . TRP A 1 332 ? 37.562 3.756 5.781 1 92.75 332 TRP A C 1
ATOM 2532 O O . TRP A 1 332 ? 38.719 4.191 5.645 1 92.75 332 TRP A O 1
ATOM 2542 N N . LYS A 1 333 ? 36.688 3.73 4.789 1 91.38 333 LYS A N 1
ATOM 2543 C CA . LYS A 1 333 ? 37 4.395 3.521 1 91.38 333 LYS A CA 1
ATOM 2544 C C . LYS A 1 333 ? 37.25 5.883 3.73 1 91.38 333 LYS A C 1
ATOM 2546 O O . LYS A 1 333 ? 38.188 6.434 3.148 1 91.38 333 LYS A O 1
ATOM 2551 N N . LYS A 1 334 ? 36.469 6.496 4.523 1 86.31 334 LYS A N 1
ATOM 2552 C CA . LYS A 1 334 ? 36.656 7.914 4.809 1 86.31 334 LYS A CA 1
ATOM 2553 C C . LYS A 1 334 ? 38.031 8.172 5.441 1 86.31 334 LYS A C 1
ATOM 2555 O O . LYS A 1 334 ? 38.719 9.102 5.051 1 86.31 334 LYS A O 1
ATOM 2560 N N . LYS A 1 335 ? 38.375 7.367 6.348 1 87.5 335 LYS A N 1
ATOM 2561 C CA . LYS A 1 335 ? 39.656 7.496 7.008 1 87.5 335 LYS A CA 1
ATOM 2562 C C . LYS A 1 335 ? 40.812 7.211 6.043 1 87.5 335 LYS A C 1
ATOM 2564 O O . LYS A 1 335 ? 41.844 7.898 6.062 1 87.5 335 LYS A O 1
ATOM 2569 N N . PHE A 1 336 ? 40.594 6.164 5.309 1 87.62 336 PHE A N 1
ATOM 2570 C CA . PHE A 1 336 ? 41.625 5.766 4.34 1 87.62 336 PHE A CA 1
ATOM 2571 C C . PHE A 1 336 ? 41.844 6.859 3.297 1 87.62 336 PHE A C 1
ATOM 2573 O O . PHE A 1 336 ? 42.969 7.137 2.902 1 87.62 336 PHE A O 1
ATOM 2580 N N . GLU A 1 337 ? 40.781 7.422 2.799 1 85.25 337 GLU A N 1
ATOM 2581 C CA . GLU A 1 337 ? 40.844 8.492 1.81 1 85.25 337 GLU A CA 1
ATOM 2582 C C . GLU A 1 337 ? 41.531 9.734 2.393 1 85.25 337 GLU A C 1
ATOM 2584 O O . GLU A 1 337 ? 42.344 10.375 1.723 1 85.25 337 GLU A O 1
ATOM 2589 N N . GLU A 1 338 ? 41.219 10.086 3.609 1 81.62 338 GLU A N 1
ATOM 2590 C CA . GLU A 1 338 ? 41.75 11.289 4.25 1 81.62 338 GLU A CA 1
ATOM 2591 C C . GLU A 1 338 ? 43.219 11.109 4.629 1 81.62 338 GLU A C 1
ATOM 2593 O O . GLU A 1 338 ? 44.031 12.031 4.477 1 81.62 338 GLU A O 1
ATOM 2598 N N . GLN A 1 339 ? 43.531 9.945 5.07 1 82.06 339 GLN A N 1
ATOM 2599 C CA . GLN A 1 339 ? 44.875 9.734 5.629 1 82.06 339 GLN A CA 1
ATOM 2600 C C . GLN A 1 339 ? 45.844 9.312 4.547 1 82.06 339 GLN A C 1
ATOM 2602 O O . GLN A 1 339 ? 47.031 9.734 4.559 1 82.06 339 GLN A O 1
ATOM 2607 N N . TYR A 1 340 ? 45.438 8.477 3.67 1 78.44 340 TYR A N 1
ATOM 2608 C CA . TYR A 1 340 ? 46.406 7.863 2.779 1 78.44 340 TYR A CA 1
ATOM 2609 C C . TYR A 1 340 ? 46.25 8.375 1.354 1 78.44 340 TYR A C 1
ATOM 2611 O O . TYR A 1 340 ? 47.25 8.734 0.7 1 78.44 340 TYR A O 1
ATOM 2619 N N . LEU A 1 341 ? 45.125 8.445 0.872 1 75.81 341 LEU A N 1
ATOM 2620 C CA . LEU A 1 341 ? 44.906 8.727 -0.546 1 75.81 341 LEU A CA 1
ATOM 2621 C C . LEU A 1 341 ? 45.062 10.219 -0.831 1 75.81 341 LEU A C 1
ATOM 2623 O O . LEU A 1 341 ? 45.625 10.602 -1.858 1 75.81 341 LEU A O 1
ATOM 2627 N N . LEU A 1 342 ? 44.5 10.977 0.097 1 74.69 342 LEU A N 1
ATOM 2628 C CA . LEU A 1 342 ? 44.594 12.414 -0.124 1 74.69 342 LEU A CA 1
ATOM 2629 C C . LEU A 1 342 ? 46.062 12.875 -0.032 1 74.69 342 LEU A C 1
ATOM 2631 O O . LEU A 1 342 ? 46.469 13.781 -0.758 1 74.69 342 LEU A O 1
ATOM 2635 N N . CYS A 1 343 ? 46.781 12.273 0.801 1 66.88 343 CYS A N 1
ATOM 2636 C CA . CYS A 1 343 ? 48.188 12.617 0.945 1 66.88 343 CYS A CA 1
ATOM 2637 C C . CYS A 1 343 ? 48.969 12.242 -0.307 1 66.88 343 CYS A C 1
ATOM 2639 O O . CYS A 1 343 ? 49.875 12.969 -0.724 1 66.88 343 CYS A O 1
ATOM 2641 N N . TRP A 1 344 ? 48.562 11.117 -0.753 1 68.38 344 TRP A N 1
ATOM 2642 C CA . TRP A 1 344 ? 49.281 10.625 -1.93 1 68.38 344 TRP A CA 1
ATOM 2643 C C . TRP A 1 344 ? 48.812 11.352 -3.188 1 68.38 344 TRP A C 1
ATOM 2645 O O . TRP A 1 344 ? 49.625 11.703 -4.047 1 68.38 344 TRP A O 1
ATOM 2655 N N . CYS A 1 345 ? 47.375 11.578 -3.229 1 66.31 345 CYS A N 1
ATOM 2656 C CA . CYS A 1 345 ? 46.781 12.227 -4.402 1 66.31 345 CYS A CA 1
ATOM 2657 C C . CYS A 1 345 ? 46.781 13.742 -4.234 1 66.31 345 CYS A C 1
ATOM 2659 O O . CYS A 1 345 ? 46.25 14.461 -5.09 1 66.31 345 CYS A O 1
ATOM 2661 N N . GLY A 1 346 ? 47.25 14.398 -3.152 1 57.53 346 GLY A N 1
ATOM 2662 C CA . GLY A 1 346 ? 47.25 15.781 -2.713 1 57.53 346 GLY A CA 1
ATOM 2663 C C . GLY A 1 346 ? 47.125 16.766 -3.857 1 57.53 346 GLY A C 1
ATOM 2664 O O . GLY A 1 346 ? 46.438 17.781 -3.752 1 57.53 346 GLY A O 1
ATOM 2665 N N . ARG A 1 347 ? 47.719 16.547 -4.816 1 60.81 347 ARG A N 1
ATOM 2666 C CA . ARG A 1 347 ? 47.688 17.578 -5.852 1 60.81 347 ARG A CA 1
ATOM 2667 C C . ARG A 1 347 ? 46.406 17.484 -6.68 1 60.81 347 ARG A C 1
ATOM 2669 O O . ARG A 1 347 ? 45.969 18.484 -7.23 1 60.81 347 ARG A O 1
ATOM 2676 N N . PHE A 1 348 ? 45.75 16.203 -6.664 1 71.5 348 PHE A N 1
ATOM 2677 C CA . PHE A 1 348 ? 44.531 16.062 -7.48 1 71.5 348 PHE A CA 1
ATOM 2678 C C . PHE A 1 348 ? 43.438 15.344 -6.703 1 71.5 348 PHE A C 1
ATOM 2680 O O . PHE A 1 348 ? 43.188 14.164 -6.934 1 71.5 348 PHE A O 1
ATOM 2687 N N . PRO A 1 349 ? 42.75 15.984 -5.805 1 71.62 349 PRO A N 1
ATOM 2688 C CA . PRO A 1 349 ? 41.719 15.391 -4.984 1 71.62 349 PRO A CA 1
ATOM 2689 C C . PRO A 1 349 ? 40.625 14.727 -5.82 1 71.62 349 PRO A C 1
ATOM 2691 O O . PRO A 1 349 ? 39.938 13.82 -5.34 1 71.62 349 PRO A O 1
ATOM 2694 N N . GLY A 1 350 ? 40.531 14.984 -7.008 1 77.62 350 GLY A N 1
ATOM 2695 C CA . GLY A 1 350 ? 39.531 14.414 -7.891 1 77.62 350 GLY A CA 1
ATOM 2696 C C . GLY A 1 350 ? 39.812 12.984 -8.297 1 77.62 350 GLY A C 1
ATOM 2697 O O . GLY A 1 350 ? 38.938 12.266 -8.766 1 77.62 350 GLY A O 1
ATOM 2698 N N . MET A 1 351 ? 41.031 12.523 -8 1 83.88 351 MET A N 1
ATOM 2699 C CA . MET A 1 351 ? 41.438 11.195 -8.438 1 83.88 351 MET A CA 1
ATOM 2700 C C . MET A 1 351 ? 41.219 10.164 -7.344 1 83.88 351 MET A C 1
ATOM 2702 O O . MET A 1 351 ? 41.375 8.961 -7.57 1 83.88 351 MET A O 1
ATOM 2706 N N . VAL A 1 352 ? 40.75 10.547 -6.242 1 85.69 352 VAL A N 1
ATOM 2707 C CA . VAL A 1 352 ? 40.594 9.68 -5.078 1 85.69 352 VAL A CA 1
ATOM 2708 C C . VAL A 1 352 ? 39.562 8.578 -5.379 1 85.69 352 VAL A C 1
ATOM 2710 O O . VAL A 1 352 ? 39.844 7.395 -5.145 1 85.69 352 VAL A O 1
ATOM 2713 N N . PRO A 1 353 ? 38.469 8.969 -6.027 1 90.06 353 PRO A N 1
ATOM 2714 C CA . PRO A 1 353 ? 37.5 7.91 -6.328 1 90.06 353 PRO A CA 1
ATOM 2715 C C . PRO A 1 353 ? 38.031 6.902 -7.344 1 90.06 353 PRO A C 1
ATOM 2717 O O . PRO A 1 353 ? 37.656 5.727 -7.312 1 90.06 353 PRO A O 1
ATOM 2720 N N . PHE A 1 354 ? 38.969 7.293 -8.188 1 92.12 354 PHE A N 1
ATOM 2721 C CA . PHE A 1 354 ? 39.531 6.414 -9.195 1 92.12 354 PHE A CA 1
ATOM 2722 C C . PHE A 1 354 ? 40.5 5.41 -8.547 1 92.12 354 PHE A C 1
ATOM 2724 O O . PHE A 1 354 ? 40.469 4.227 -8.891 1 92.12 354 PHE A O 1
ATOM 2731 N N . VAL A 1 355 ? 41.25 5.859 -7.609 1 91.75 355 VAL A N 1
ATOM 2732 C CA . VAL A 1 355 ? 42.219 4.992 -6.957 1 91.75 355 VAL A CA 1
ATOM 2733 C C . VAL A 1 355 ? 41.5 3.953 -6.102 1 91.75 355 VAL A C 1
ATOM 2735 O O . VAL A 1 355 ? 41.875 2.775 -6.102 1 91.75 355 VAL A O 1
ATOM 2738 N N . TYR A 1 356 ? 40.562 4.441 -5.387 1 92.69 356 TYR A N 1
ATOM 2739 C CA . TYR A 1 356 ? 39.781 3.518 -4.57 1 92.69 356 TYR A CA 1
ATOM 2740 C C . TYR A 1 356 ? 39.125 2.457 -5.434 1 92.69 356 TYR A C 1
ATOM 2742 O O . TYR A 1 356 ? 39.125 1.271 -5.094 1 92.69 356 TYR A O 1
ATOM 2750 N N . ALA A 1 357 ? 38.562 2.852 -6.559 1 94.88 357 ALA A N 1
ATOM 2751 C CA . ALA A 1 357 ? 37.906 1.921 -7.469 1 94.88 357 ALA A CA 1
ATOM 2752 C C . ALA A 1 357 ? 38.875 0.914 -8.047 1 94.88 357 ALA A C 1
ATOM 2754 O O . ALA A 1 357 ? 38.562 -0.27 -8.188 1 94.88 357 ALA A O 1
ATOM 2755 N N . ALA A 1 358 ? 40.031 1.375 -8.352 1 94.75 358 ALA A N 1
ATOM 2756 C CA . ALA A 1 358 ? 41.062 0.489 -8.891 1 94.75 358 ALA A CA 1
ATOM 2757 C C . ALA A 1 358 ? 41.469 -0.557 -7.863 1 94.75 358 ALA A C 1
ATOM 2759 O O . ALA A 1 358 ? 41.688 -1.726 -8.203 1 94.75 358 ALA A O 1
ATOM 2760 N N . LEU A 1 359 ? 41.625 -0.132 -6.672 1 94 359 LEU A N 1
ATOM 2761 C CA . LEU A 1 359 ? 42 -1.045 -5.602 1 94 359 LEU A CA 1
ATOM 2762 C C . LEU A 1 359 ? 40.938 -2.098 -5.363 1 94 359 LEU A C 1
ATOM 2764 O O . LEU A 1 359 ? 41.25 -3.27 -5.137 1 94 359 LEU A O 1
ATOM 2768 N N . VAL A 1 360 ? 39.719 -1.638 -5.359 1 95.19 360 VAL A N 1
ATOM 2769 C CA . VAL A 1 360 ? 38.625 -2.551 -5.125 1 95.19 360 VAL A CA 1
ATOM 2770 C C . VAL A 1 360 ? 38.531 -3.568 -6.258 1 95.19 360 VAL A C 1
ATOM 2772 O O . VAL A 1 360 ? 38.375 -4.766 -6.016 1 95.19 360 VAL A O 1
ATOM 2775 N N . ALA A 1 361 ? 38.594 -3.088 -7.531 1 95.31 361 ALA A N 1
ATOM 2776 C CA . ALA A 1 361 ? 38.531 -3.988 -8.68 1 95.31 361 ALA A CA 1
ATOM 2777 C C . ALA A 1 361 ? 39.688 -4.984 -8.641 1 95.31 361 ALA A C 1
ATOM 2779 O O . ALA A 1 361 ? 39.531 -6.156 -8.984 1 95.31 361 ALA A O 1
ATOM 2780 N N . LEU A 1 362 ? 40.844 -4.527 -8.25 1 94.69 362 LEU A N 1
ATOM 2781 C CA . LEU A 1 362 ? 42.031 -5.387 -8.148 1 94.69 362 LEU A CA 1
ATOM 2782 C C . LEU A 1 362 ? 41.844 -6.445 -7.066 1 94.69 362 LEU A C 1
ATOM 2784 O O . LEU A 1 362 ? 42.125 -7.625 -7.289 1 94.69 362 LEU A O 1
ATOM 2788 N N . LEU A 1 363 ? 41.344 -6.039 -5.973 1 93.19 363 LEU A N 1
ATOM 2789 C CA . LEU A 1 363 ? 41.156 -6.941 -4.844 1 93.19 363 LEU A CA 1
ATOM 2790 C C . LEU A 1 363 ? 40.219 -8.07 -5.215 1 93.19 363 LEU A C 1
ATOM 2792 O O . LEU A 1 363 ? 40.5 -9.242 -5 1 93.19 363 LEU A O 1
ATOM 2796 N N . PHE A 1 364 ? 39.125 -7.781 -5.828 1 90.5 364 PHE A N 1
ATOM 2797 C CA . PHE A 1 364 ? 38.125 -8.797 -6.082 1 90.5 364 PHE A CA 1
ATOM 2798 C C . PHE A 1 364 ? 38.469 -9.641 -7.293 1 90.5 364 PHE A C 1
ATOM 2800 O O . PHE A 1 364 ? 38.156 -10.828 -7.352 1 90.5 364 PHE A O 1
ATOM 2807 N N . SER A 1 365 ? 39.188 -9 -8.219 1 90.69 365 SER A N 1
ATOM 2808 C CA . SER A 1 365 ? 39.656 -9.805 -9.328 1 90.69 365 SER A CA 1
ATOM 2809 C C . SER A 1 365 ? 40.688 -10.828 -8.867 1 90.69 365 SER A C 1
ATOM 2811 O O . SER A 1 365 ? 40.75 -11.938 -9.398 1 90.69 365 SER A O 1
ATOM 2813 N N . LEU A 1 366 ? 41.469 -10.516 -7.832 1 90.94 366 LEU A N 1
ATOM 2814 C CA . LEU A 1 366 ? 42.5 -11.406 -7.305 1 90.94 366 LEU A CA 1
ATOM 2815 C C . LEU A 1 366 ? 41.875 -12.57 -6.547 1 90.94 366 LEU A C 1
ATOM 2817 O O . LEU A 1 366 ? 42.406 -13.68 -6.547 1 90.94 366 LEU A O 1
ATOM 2821 N N . VAL A 1 367 ? 40.781 -12.336 -6.008 1 90 367 VAL A N 1
ATOM 2822 C CA . VAL A 1 367 ? 40.188 -13.352 -5.148 1 90 367 VAL A CA 1
ATOM 2823 C C . VAL A 1 367 ? 39.219 -14.211 -5.961 1 90 367 VAL A C 1
ATOM 2825 O O . VAL A 1 367 ? 39.156 -15.43 -5.793 1 90 367 VAL A O 1
ATOM 2828 N N . GLU A 1 368 ? 38.469 -13.664 -6.82 1 87.31 368 GLU A N 1
ATOM 2829 C CA . GLU A 1 368 ? 37.375 -14.352 -7.477 1 87.31 368 GLU A CA 1
ATOM 2830 C C . GLU A 1 368 ? 37.875 -15.32 -8.539 1 87.31 368 GLU A C 1
ATOM 2832 O O . GLU A 1 368 ? 37.312 -16.391 -8.734 1 87.31 368 GLU A O 1
ATOM 2837 N N . TYR A 1 369 ? 38.969 -15.008 -9.195 1 82.56 369 TYR A N 1
ATOM 2838 C CA . TYR A 1 369 ? 39.469 -15.844 -10.289 1 82.56 369 TYR A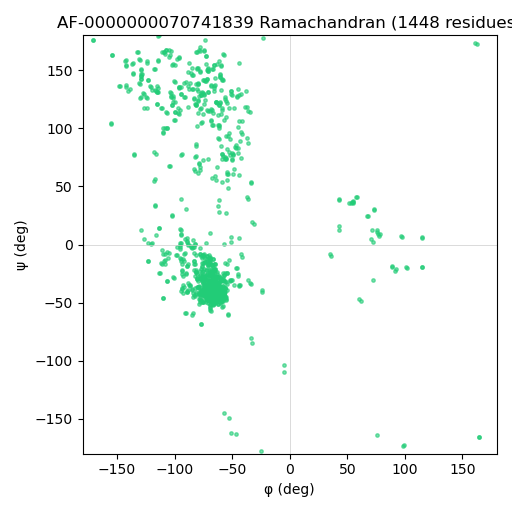 CA 1
ATOM 2839 C C . TYR A 1 369 ? 40 -17.172 -9.758 1 82.56 369 TYR A C 1
ATOM 2841 O O . TYR A 1 369 ? 39.656 -18.234 -10.266 1 82.56 369 TYR A O 1
ATOM 2849 N N . PRO A 1 370 ? 40.75 -17.156 -8.672 1 79.19 370 PRO A N 1
ATOM 2850 C CA . PRO A 1 370 ? 41.312 -18.406 -8.195 1 79.19 370 PRO A CA 1
ATOM 2851 C C . PRO A 1 370 ? 40.312 -19.25 -7.398 1 79.19 370 PRO A C 1
ATOM 2853 O O . PRO A 1 370 ? 40.469 -20.469 -7.301 1 79.19 370 PRO A O 1
ATOM 2856 N N . VAL A 1 371 ? 39.406 -18.688 -6.742 1 77.62 371 VAL A N 1
ATOM 2857 C CA . VAL A 1 371 ? 38.469 -19.422 -5.902 1 77.62 371 VAL A CA 1
ATOM 2858 C C . VAL A 1 371 ? 37.719 -20.438 -6.746 1 77.62 371 VAL A C 1
ATOM 2860 O O . VAL A 1 371 ? 37.531 -21.578 -6.336 1 77.62 371 VAL A O 1
ATOM 2863 N N . GLY A 1 372 ? 37.219 -19.984 -7.949 1 76.44 372 GLY A N 1
ATOM 2864 C CA . GLY A 1 372 ? 36.562 -20.969 -8.797 1 76.44 372 GLY A CA 1
ATOM 2865 C C . GLY A 1 372 ? 35.688 -20.344 -9.867 1 76.44 372 GLY A C 1
ATOM 2866 O O . GLY A 1 372 ? 35.438 -19.141 -9.836 1 76.44 372 GLY A O 1
ATOM 2867 N N . SER A 1 373 ? 35.25 -21.203 -10.68 1 79.31 373 SER A N 1
ATOM 2868 C CA . SER A 1 373 ? 34.438 -20.781 -11.805 1 79.31 373 SER A CA 1
ATOM 2869 C C . SER A 1 373 ? 33.031 -20.391 -11.352 1 79.31 373 SER A C 1
ATOM 2871 O O . SER A 1 373 ? 32.312 -19.672 -12.062 1 79.31 373 SER A O 1
ATOM 2873 N N . PHE A 1 374 ? 32.75 -20.812 -10.07 1 83 374 PHE A N 1
ATOM 2874 C CA . PHE A 1 374 ? 31.406 -20.484 -9.57 1 83 374 PHE A CA 1
ATOM 2875 C C . PHE A 1 374 ? 31.297 -19 -9.25 1 83 374 PHE A C 1
ATOM 2877 O O . PHE A 1 374 ? 30.188 -18.469 -9.164 1 83 374 PHE A O 1
ATOM 2884 N N . MET A 1 375 ? 32.406 -18.359 -9.172 1 84.5 375 MET A N 1
ATOM 2885 C CA . MET A 1 375 ? 32.406 -16.922 -8.891 1 84.5 375 MET A CA 1
ATOM 2886 C C . MET A 1 375 ? 32.188 -16.125 -10.172 1 84.5 375 MET A C 1
ATOM 2888 O O . MET A 1 375 ? 31.891 -14.93 -10.117 1 84.5 375 MET A O 1
ATOM 2892 N N . GLN A 1 376 ? 32.188 -16.781 -11.258 1 80.38 376 GLN A N 1
ATOM 2893 C CA . GLN A 1 376 ? 32.062 -16.094 -12.539 1 80.38 376 GLN A CA 1
ATOM 2894 C C . GLN A 1 376 ? 30.625 -16.125 -13.031 1 80.38 376 GLN A C 1
ATOM 2896 O O . GLN A 1 376 ? 30.281 -15.461 -14.016 1 80.38 376 GLN A O 1
ATOM 2901 N N . LEU A 1 377 ? 29.797 -16.766 -12.273 1 83.81 377 LEU A N 1
ATOM 2902 C CA . LEU A 1 377 ? 28.375 -16.797 -12.633 1 83.81 377 LEU A CA 1
ATOM 2903 C C . LEU A 1 377 ? 27.719 -15.438 -12.359 1 83.81 377 LEU A C 1
ATOM 2905 O O . LEU A 1 377 ? 28.094 -14.758 -11.398 1 83.81 377 LEU A O 1
ATOM 2909 N N . THR A 1 378 ? 26.875 -15.102 -13.266 1 83.56 378 THR A N 1
ATOM 2910 C CA . THR A 1 378 ? 26.078 -13.914 -13 1 83.56 378 THR A CA 1
ATOM 2911 C C . THR A 1 378 ? 25.141 -14.156 -11.82 1 83.56 378 THR A C 1
ATOM 2913 O O . THR A 1 378 ? 24.859 -15.297 -11.453 1 83.56 378 THR A O 1
ATOM 2916 N N . GLN A 1 379 ? 24.781 -13.141 -11.18 1 87.62 379 GLN A N 1
ATOM 2917 C CA . GLN A 1 379 ? 23.891 -13.234 -10.023 1 87.62 379 GLN A CA 1
ATOM 2918 C C . GLN A 1 379 ? 22.578 -13.93 -10.383 1 87.62 379 GLN A C 1
ATOM 2920 O O . GLN A 1 379 ? 22.062 -14.727 -9.609 1 87.62 379 GLN A O 1
ATOM 2925 N N . ARG A 1 380 ? 22.078 -13.688 -11.539 1 83.31 380 ARG A N 1
ATOM 2926 C CA . ARG A 1 380 ? 20.844 -14.305 -11.992 1 83.31 380 ARG A CA 1
ATOM 2927 C C . ARG A 1 380 ? 21 -15.812 -12.172 1 83.31 380 ARG A C 1
ATOM 2929 O O . ARG A 1 380 ? 20.125 -16.594 -11.789 1 83.31 380 ARG A O 1
ATOM 2936 N N . GLN A 1 381 ? 22.078 -16.203 -12.742 1 85.38 381 GLN A N 1
ATOM 2937 C CA . GLN A 1 381 ? 22.359 -17.609 -12.953 1 85.38 381 GLN A CA 1
ATOM 2938 C C . GLN A 1 381 ? 22.531 -18.344 -11.617 1 85.38 381 GLN A C 1
ATOM 2940 O O . GLN A 1 381 ? 22.094 -19.484 -11.477 1 85.38 381 GLN A O 1
ATOM 2945 N N . THR A 1 382 ? 23.156 -17.609 -10.75 1 88.75 382 THR A N 1
ATOM 2946 C CA . THR A 1 382 ? 23.328 -18.203 -9.422 1 88.75 382 THR A CA 1
ATOM 2947 C C . THR A 1 382 ? 21.969 -18.438 -8.75 1 88.75 382 THR A C 1
ATOM 2949 O O . THR A 1 382 ? 21.734 -19.5 -8.172 1 88.75 382 THR A O 1
ATOM 2952 N N . ILE A 1 383 ? 21.109 -17.5 -8.812 1 88.69 383 ILE A N 1
ATOM 2953 C CA . ILE A 1 383 ? 19.781 -17.609 -8.211 1 88.69 383 ILE A CA 1
ATOM 2954 C C . ILE A 1 383 ? 19.016 -18.766 -8.844 1 88.69 383 ILE A C 1
ATOM 2956 O O . ILE A 1 383 ? 18.391 -19.578 -8.141 1 88.69 383 ILE A O 1
ATOM 2960 N N . ASP A 1 384 ? 19.141 -18.922 -10.141 1 84.88 384 ASP A N 1
ATOM 2961 C CA . ASP A 1 384 ? 18.469 -20 -10.859 1 84.88 384 ASP A CA 1
ATOM 2962 C C . ASP A 1 384 ? 18.984 -21.359 -10.422 1 84.88 384 ASP A C 1
ATOM 2964 O O . ASP A 1 384 ? 18.203 -22.297 -10.25 1 84.88 384 ASP A O 1
ATOM 2968 N N . ASP A 1 385 ? 20.25 -21.406 -10.305 1 86.75 385 ASP A N 1
ATOM 2969 C CA . ASP A 1 385 ? 20.859 -22.656 -9.875 1 86.75 385 ASP A CA 1
ATOM 2970 C C . ASP A 1 385 ? 20.438 -23.016 -8.453 1 86.75 385 ASP A C 1
ATOM 2972 O O . ASP A 1 385 ? 20.234 -24.203 -8.141 1 86.75 385 ASP A O 1
ATOM 2976 N N . MET A 1 386 ? 20.297 -22.016 -7.652 1 89.31 386 MET A N 1
ATOM 2977 C CA . MET A 1 386 ? 19.984 -22.25 -6.25 1 89.31 386 MET A CA 1
ATOM 2978 C C . MET A 1 386 ? 18.516 -22.672 -6.086 1 89.31 386 MET A C 1
ATOM 2980 O O . MET A 1 386 ? 18.188 -23.422 -5.168 1 89.31 386 MET A O 1
ATOM 2984 N N . PHE A 1 387 ? 17.641 -22.25 -6.93 1 85.44 387 PHE A N 1
ATOM 2985 C CA . PHE A 1 387 ? 16.203 -22.5 -6.805 1 85.44 387 PHE A CA 1
ATOM 2986 C C . PHE A 1 387 ? 15.852 -23.875 -7.375 1 85.44 387 PHE A C 1
ATOM 2988 O O . PHE A 1 387 ? 14.711 -24.312 -7.258 1 85.44 387 PHE A O 1
ATOM 2995 N N . SER A 1 388 ? 16.797 -24.484 -7.852 1 80.75 388 SER A N 1
ATOM 2996 C CA . SER A 1 388 ? 16.531 -25.812 -8.398 1 80.75 388 SER A CA 1
ATOM 2997 C C . SER A 1 388 ? 16.094 -26.781 -7.305 1 80.75 388 SER A C 1
ATOM 2999 O O . SER A 1 388 ? 16.594 -26.719 -6.18 1 80.75 388 SER A O 1
ATOM 3001 N N . THR A 1 389 ? 15.094 -27.594 -7.547 1 74.25 389 THR A N 1
ATOM 3002 C CA . THR A 1 389 ? 14.492 -28.5 -6.562 1 74.25 389 THR A CA 1
ATOM 3003 C C . THR A 1 389 ? 15.398 -29.688 -6.289 1 74.25 389 THR A C 1
ATOM 3005 O O . THR A 1 389 ? 15.328 -30.297 -5.223 1 74.25 389 THR A O 1
ATOM 3008 N N . LYS A 1 390 ? 16.141 -30.031 -7.301 1 70.31 390 LYS A N 1
ATOM 3009 C CA . LYS A 1 390 ? 16.922 -31.25 -7.125 1 70.31 390 LYS A CA 1
ATOM 3010 C C . LYS A 1 390 ? 18.281 -30.938 -6.48 1 70.31 390 LYS A C 1
ATOM 3012 O O . LYS A 1 390 ? 18.734 -29.797 -6.504 1 70.31 390 LYS A O 1
ATOM 3017 N N . THR A 1 391 ? 18.781 -31.859 -5.723 1 68.62 391 THR A N 1
ATOM 3018 C CA . THR A 1 391 ? 20.078 -31.703 -5.07 1 68.62 391 THR A CA 1
ATOM 3019 C C . THR A 1 391 ? 21.156 -31.422 -6.098 1 68.62 391 THR A C 1
ATOM 3021 O O . THR A 1 391 ? 21.172 -31.984 -7.188 1 68.62 391 THR A O 1
ATOM 3024 N N . LEU A 1 392 ? 21.828 -30.438 -5.902 1 71.75 392 LEU A N 1
ATOM 3025 C CA . LEU A 1 392 ? 22.922 -30.047 -6.785 1 71.75 392 LEU A CA 1
ATOM 3026 C C . LEU A 1 392 ? 24.047 -31.078 -6.742 1 71.75 392 LEU A C 1
ATOM 3028 O O . LEU A 1 392 ? 24.906 -31.094 -7.625 1 71.75 392 LEU A O 1
ATOM 3032 N N . ALA A 1 393 ? 23.953 -31.922 -5.648 1 64 393 ALA A N 1
ATOM 3033 C CA . ALA A 1 393 ? 25 -32.938 -5.492 1 64 393 ALA A CA 1
ATOM 3034 C C . ALA A 1 393 ? 24.781 -34.094 -6.449 1 64 393 ALA A C 1
ATOM 3036 O O . ALA A 1 393 ? 25.719 -34.812 -6.785 1 64 393 ALA A O 1
ATOM 3037 N N . ARG A 1 394 ? 23.484 -34.344 -6.785 1 60.91 394 ARG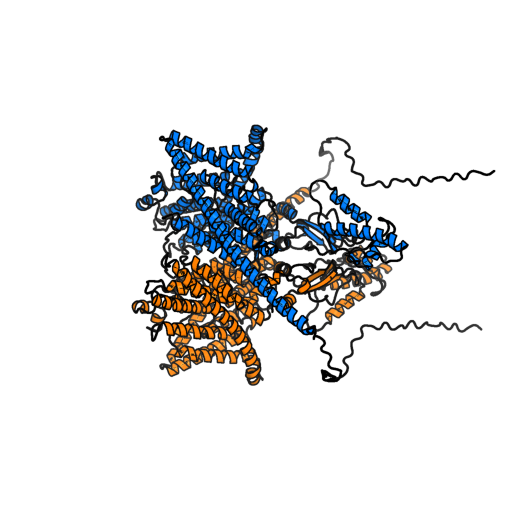 A N 1
ATOM 3038 C CA . ARG A 1 394 ? 23.234 -35.531 -7.586 1 60.91 394 ARG A CA 1
ATOM 3039 C C . ARG A 1 394 ? 23.641 -35.312 -9.039 1 60.91 394 ARG A C 1
ATOM 3041 O O . ARG A 1 394 ? 23.469 -34.219 -9.578 1 60.91 394 ARG A O 1
ATOM 3048 N N . ASP A 1 395 ? 24.359 -36.219 -9.516 1 54.41 395 ASP A N 1
ATOM 3049 C CA . ASP A 1 395 ? 25 -36.219 -10.828 1 54.41 395 ASP A CA 1
ATOM 3050 C C . ASP A 1 395 ? 24.047 -35.719 -11.906 1 54.41 395 ASP A C 1
ATOM 3052 O O . ASP A 1 395 ? 24.469 -35.031 -12.844 1 54.41 395 ASP A O 1
ATOM 3056 N N . GLU A 1 396 ? 22.828 -36 -11.805 1 54.41 396 GLU A N 1
ATOM 3057 C CA . GLU A 1 396 ? 21.922 -35.656 -12.898 1 54.41 396 GLU A CA 1
ATOM 3058 C C . GLU A 1 396 ? 21.625 -34.156 -12.938 1 54.41 396 GLU A C 1
ATOM 3060 O O . GLU A 1 396 ? 21.562 -33.562 -14.016 1 54.41 396 GLU A O 1
ATOM 3065 N N . VAL A 1 397 ? 21.516 -33.531 -11.828 1 54.53 397 VAL A N 1
ATOM 3066 C CA . VAL A 1 397 ? 21.172 -32.094 -11.781 1 54.53 397 VAL A CA 1
ATOM 3067 C C . VAL A 1 397 ? 22.438 -31.25 -12 1 54.53 397 VAL A C 1
ATOM 3069 O O . VAL A 1 397 ? 22.359 -30.172 -12.594 1 54.53 397 VAL A O 1
ATOM 3072 N N . ALA A 1 398 ? 23.562 -31.891 -11.602 1 53.88 398 ALA A N 1
ATOM 3073 C CA . ALA A 1 398 ? 24.859 -31.219 -11.766 1 53.88 398 ALA A CA 1
ATOM 3074 C C . ALA A 1 398 ? 25.109 -30.859 -13.227 1 53.88 398 ALA A C 1
ATOM 3076 O O . ALA A 1 398 ? 25.672 -29.812 -13.531 1 53.88 398 ALA A O 1
ATOM 3077 N N . THR A 1 399 ? 24.531 -31.703 -14.062 1 52.38 399 THR A N 1
ATOM 3078 C CA . THR A 1 399 ? 24.797 -31.469 -15.477 1 52.38 399 THR A CA 1
ATOM 3079 C C . THR A 1 399 ? 23.812 -30.453 -16.047 1 52.38 399 THR A C 1
ATOM 3081 O O . THR A 1 399 ? 24.031 -29.906 -17.141 1 52.38 399 THR A O 1
ATOM 3084 N N . ALA A 1 400 ? 22.859 -29.984 -15.203 1 65.94 400 ALA A N 1
ATOM 3085 C CA . ALA A 1 400 ? 21.828 -29.125 -15.789 1 65.94 400 ALA A CA 1
ATOM 3086 C C . ALA A 1 400 ? 21.875 -27.719 -15.211 1 65.94 400 ALA A C 1
ATOM 3088 O O . ALA A 1 400 ? 21.141 -26.828 -15.648 1 65.94 400 ALA A O 1
ATOM 3089 N N . THR A 1 401 ? 22.984 -27.516 -14.414 1 77.12 401 THR A N 1
ATOM 3090 C CA . THR A 1 401 ? 23.062 -26.188 -13.82 1 77.12 401 THR A CA 1
ATOM 3091 C C . THR A 1 401 ? 23.766 -25.219 -14.758 1 77.12 401 THR A C 1
ATOM 3093 O O . THR A 1 401 ? 24.5 -25.641 -15.656 1 77.12 401 THR A O 1
ATOM 3096 N N . HIS A 1 402 ? 23.531 -23.953 -14.641 1 75.25 402 HIS A N 1
ATOM 3097 C CA . HIS A 1 402 ? 24.188 -22.938 -15.453 1 75.25 402 HIS A CA 1
ATOM 3098 C C . HIS A 1 402 ? 25.703 -22.984 -15.297 1 75.25 402 HIS A C 1
ATOM 3100 O O . HIS A 1 402 ? 26.438 -22.734 -16.25 1 75.25 402 HIS A O 1
ATOM 3106 N N . LEU A 1 403 ? 26.156 -23.391 -14.086 1 75 403 LEU A N 1
ATOM 3107 C CA . LEU A 1 403 ? 27.578 -23.484 -13.844 1 75 403 LEU A CA 1
ATOM 3108 C C . LEU A 1 403 ? 28.219 -24.578 -14.703 1 75 403 LEU A C 1
ATOM 3110 O O . LEU A 1 403 ? 29.266 -24.359 -15.312 1 75 403 LEU A O 1
ATOM 3114 N N . SER A 1 404 ? 27.516 -25.75 -14.766 1 76.56 404 SER A N 1
ATOM 3115 C CA . SER A 1 404 ? 28.062 -26.875 -15.523 1 76.56 404 SER A CA 1
ATOM 3116 C C . SER A 1 404 ? 28.047 -26.609 -17.016 1 76.56 404 SER A C 1
ATOM 3118 O O . SER A 1 404 ? 28.953 -27.016 -17.75 1 76.56 404 SER A O 1
ATOM 3120 N N . VAL A 1 405 ? 27.078 -25.875 -17.438 1 74.94 405 VAL A N 1
ATOM 3121 C CA . VAL A 1 405 ? 26.922 -25.594 -18.875 1 74.94 405 VAL A CA 1
ATOM 3122 C C . VAL A 1 405 ? 27.953 -24.562 -19.312 1 74.94 405 VAL A C 1
ATOM 3124 O O . VAL A 1 405 ? 28.578 -24.719 -20.359 1 74.94 405 VAL A O 1
ATOM 3127 N N . ASP A 1 406 ? 28.219 -23.578 -18.484 1 71.88 406 ASP A N 1
ATOM 3128 C CA . ASP A 1 406 ? 29.031 -22.453 -18.938 1 71.88 406 ASP A CA 1
ATOM 3129 C C . ASP A 1 406 ? 30.516 -22.688 -18.609 1 71.88 406 ASP A C 1
ATOM 3131 O O . ASP A 1 406 ? 31.391 -22.281 -19.375 1 71.88 406 ASP A O 1
ATOM 3135 N N . PHE A 1 407 ? 30.859 -23.375 -17.406 1 73.94 407 PHE A N 1
ATOM 3136 C CA . PHE A 1 407 ? 32.25 -23.391 -16.969 1 73.94 407 PHE A CA 1
ATOM 3137 C C . PHE A 1 407 ? 32.719 -24.828 -16.734 1 73.94 407 PHE A C 1
ATOM 3139 O O . PHE A 1 407 ? 33.875 -25.047 -16.312 1 73.94 407 PHE A O 1
ATOM 3146 N N . GLY A 1 408 ? 31.922 -25.812 -17.031 1 69.62 408 GLY A N 1
ATOM 3147 C CA . GLY A 1 408 ? 32.312 -27.219 -16.953 1 69.62 408 GLY A CA 1
ATOM 3148 C C . GLY A 1 408 ? 32.438 -27.734 -15.539 1 69.62 408 GLY A C 1
ATOM 3149 O O . GLY A 1 408 ? 32.281 -28.938 -15.297 1 69.62 408 GLY A O 1
ATOM 3150 N N . SER A 1 409 ? 32.812 -26.875 -14.555 1 66.94 409 SER A N 1
ATOM 3151 C CA . SER A 1 409 ? 32.906 -27.328 -13.172 1 66.94 409 SER A CA 1
ATOM 3152 C C . SER A 1 409 ? 31.562 -27.219 -12.469 1 66.94 409 SER A C 1
ATOM 3154 O O . SER A 1 409 ? 30.766 -26.328 -12.789 1 66.94 409 SER A O 1
ATOM 3156 N N . SER A 1 410 ? 31.297 -28.25 -11.703 1 71.81 410 SER A N 1
ATOM 3157 C CA . SER A 1 410 ? 30 -28.25 -11.023 1 71.81 410 SER A CA 1
ATOM 3158 C C . SER A 1 410 ? 30.141 -27.75 -9.594 1 71.81 410 SER A C 1
ATOM 3160 O O . SER A 1 410 ? 31.25 -27.641 -9.062 1 71.81 410 SER A O 1
ATOM 3162 N N . TRP A 1 411 ? 29.141 -27.344 -9.031 1 78.38 411 TRP A N 1
ATOM 3163 C CA . TRP A 1 411 ? 29.047 -26.859 -7.652 1 78.38 411 TRP A CA 1
ATOM 3164 C C . TRP A 1 411 ? 29.625 -27.891 -6.684 1 78.38 411 TRP A C 1
ATOM 3166 O O . TRP A 1 411 ? 30.078 -27.547 -5.59 1 78.38 411 TRP A O 1
ATOM 3176 N N . THR A 1 412 ? 29.844 -29.078 -7.141 1 77.06 412 THR A N 1
ATOM 3177 C CA . THR A 1 412 ? 30.188 -30.188 -6.25 1 77.06 412 THR A CA 1
ATOM 3178 C C . THR A 1 412 ? 31.703 -30.359 -6.164 1 77.06 412 THR A C 1
ATOM 3180 O O . THR A 1 412 ? 32.188 -31.062 -5.281 1 77.06 412 THR A O 1
ATOM 3183 N N . SER A 1 413 ? 32.406 -29.75 -7.047 1 75.81 413 SER A N 1
ATOM 3184 C CA . SER A 1 413 ? 33.844 -29.922 -7.02 1 75.81 413 SER A CA 1
ATOM 3185 C C . SER A 1 413 ? 34.531 -28.797 -6.25 1 75.81 413 SER A C 1
ATOM 3187 O O . SER A 1 413 ? 34.469 -27.625 -6.652 1 75.81 413 SER A O 1
ATOM 3189 N N . PRO A 1 414 ? 35.156 -29.203 -5.145 1 72.81 414 PRO A N 1
ATOM 3190 C CA . PRO A 1 414 ? 35.469 -30.391 -4.344 1 72.81 414 PRO A CA 1
ATOM 3191 C C . PRO A 1 414 ? 34.344 -30.797 -3.416 1 72.81 414 PRO A C 1
ATOM 3193 O O . PRO A 1 414 ? 34.156 -31.984 -3.15 1 72.81 414 PRO A O 1
ATOM 3196 N N . ALA A 1 415 ? 33.719 -29.844 -2.719 1 83.56 415 ALA A N 1
ATOM 3197 C CA . ALA A 1 415 ? 32.562 -30.109 -1.87 1 83.56 415 ALA A CA 1
ATOM 3198 C C . ALA A 1 415 ? 31.5 -29.016 -2.018 1 83.56 415 ALA A C 1
ATOM 3200 O O . ALA A 1 415 ? 31.828 -27.828 -2.066 1 83.56 415 ALA A O 1
ATOM 3201 N N . LEU A 1 416 ? 30.344 -29.438 -2.162 1 87 416 LEU A N 1
ATOM 3202 C CA . LEU A 1 416 ? 29.25 -28.516 -2.391 1 87 416 LEU A CA 1
ATOM 3203 C C . LEU A 1 416 ? 29.125 -27.516 -1.24 1 87 416 LEU A C 1
ATOM 3205 O O . LEU A 1 416 ? 28.984 -26.312 -1.468 1 87 416 LEU A O 1
ATOM 3209 N N . SER A 1 417 ? 29.188 -28.016 0.02 1 88.44 417 SER A N 1
ATOM 3210 C CA . SER A 1 417 ? 29.047 -27.156 1.191 1 88.44 417 SER A CA 1
ATOM 3211 C C . SER A 1 417 ? 30.172 -26.141 1.274 1 88.44 417 SER A C 1
ATOM 3213 O O . SER A 1 417 ? 29.953 -24.984 1.647 1 88.44 417 SER A O 1
ATOM 3215 N N . LEU A 1 418 ? 31.328 -26.469 0.858 1 89.81 418 LEU A N 1
ATOM 3216 C CA . LEU A 1 418 ? 32.469 -25.578 0.904 1 89.81 418 LEU A CA 1
ATOM 3217 C C . LEU A 1 418 ? 32.375 -24.5 -0.165 1 89.81 418 LEU A C 1
ATOM 3219 O O . LEU A 1 418 ? 32.719 -23.344 0.084 1 89.81 418 LEU A O 1
ATOM 3223 N N . ASN A 1 419 ? 31.984 -24.953 -1.316 1 90.62 419 ASN A N 1
ATOM 3224 C CA . ASN A 1 419 ? 31.859 -23.984 -2.402 1 90.62 419 ASN A CA 1
ATOM 3225 C C . ASN A 1 419 ? 30.75 -22.984 -2.123 1 90.62 419 ASN A C 1
ATOM 3227 O O . ASN A 1 419 ? 30.906 -21.797 -2.404 1 90.62 419 ASN A O 1
ATOM 3231 N N . LEU A 1 420 ? 29.672 -23.484 -1.569 1 93.06 420 LEU A N 1
ATOM 3232 C CA . LEU A 1 420 ? 28.578 -22.578 -1.224 1 93.06 420 LEU A CA 1
ATOM 3233 C C . LEU A 1 420 ? 29 -21.625 -0.109 1 93.06 420 LEU A C 1
ATOM 3235 O O . LEU A 1 420 ? 28.672 -20.438 -0.15 1 93.06 420 LEU A O 1
ATOM 3239 N N . PHE A 1 421 ? 29.688 -22.141 0.802 1 94.25 421 PHE A N 1
ATOM 3240 C CA . PHE A 1 421 ? 30.172 -21.312 1.902 1 94.25 421 PHE A CA 1
ATOM 3241 C C . PHE A 1 421 ? 31.156 -20.266 1.397 1 94.25 421 PHE A C 1
ATOM 3243 O O . PHE A 1 421 ? 31.078 -19.094 1.795 1 94.25 421 PHE A O 1
ATOM 3250 N N . ALA A 1 422 ? 32.062 -20.641 0.55 1 92.81 422 ALA A N 1
ATOM 3251 C CA . ALA A 1 422 ? 33.031 -19.703 -0.028 1 92.81 422 ALA A CA 1
ATOM 3252 C C . ALA A 1 422 ? 32.312 -18.625 -0.84 1 92.81 422 ALA A C 1
ATOM 3254 O O . ALA A 1 422 ? 32.688 -17.453 -0.794 1 92.81 422 ALA A O 1
ATOM 3255 N N . TYR A 1 423 ? 31.312 -19.047 -1.572 1 94.19 423 TYR A N 1
ATOM 3256 C CA . TYR A 1 423 ? 30.547 -18.094 -2.357 1 94.19 423 TYR A CA 1
ATOM 3257 C C . TYR A 1 423 ? 29.906 -17.031 -1.459 1 94.19 423 TYR A C 1
ATOM 3259 O O . TYR A 1 423 ? 29.984 -15.836 -1.74 1 94.19 423 TYR A O 1
ATOM 3267 N N . VAL A 1 424 ? 29.266 -17.484 -0.355 1 96.5 424 VAL A N 1
ATOM 3268 C CA . VAL A 1 424 ? 28.562 -16.578 0.547 1 96.5 424 VAL A CA 1
ATOM 3269 C C . VAL A 1 424 ? 29.531 -15.609 1.191 1 96.5 424 VAL A C 1
ATOM 3271 O O . VAL A 1 424 ? 29.281 -14.398 1.229 1 96.5 424 VAL A O 1
ATOM 3274 N N . VAL A 1 425 ? 30.672 -16.047 1.574 1 95.75 425 VAL A N 1
ATOM 3275 C CA . VAL A 1 425 ? 31.625 -15.211 2.295 1 95.75 425 VAL A CA 1
ATOM 3276 C C . VAL A 1 425 ? 32.25 -14.188 1.342 1 95.75 425 VAL A C 1
ATOM 3278 O O . VAL A 1 425 ? 32.312 -13 1.667 1 95.75 425 VAL A O 1
ATOM 3281 N N . VAL A 1 426 ? 32.656 -14.617 0.204 1 94.94 426 VAL A N 1
ATOM 3282 C CA . VAL A 1 426 ? 33.312 -13.734 -0.745 1 94.94 426 VAL A CA 1
ATOM 3283 C C . VAL A 1 426 ? 32.312 -12.688 -1.252 1 94.94 426 VAL A C 1
ATOM 3285 O O . VAL A 1 426 ? 32.625 -11.492 -1.281 1 94.94 426 VAL A O 1
ATOM 3288 N N . ARG A 1 427 ? 31.094 -13.18 -1.607 1 96.38 427 ARG A N 1
ATOM 3289 C CA . ARG A 1 427 ? 30.109 -12.25 -2.152 1 96.38 427 ARG A CA 1
ATOM 3290 C C . ARG A 1 427 ? 29.594 -11.312 -1.07 1 96.38 427 ARG A C 1
ATOM 3292 O O . ARG A 1 427 ? 29.266 -10.156 -1.352 1 96.38 427 ARG A O 1
ATOM 3299 N N . PHE A 1 428 ? 29.547 -11.789 0.166 1 97.31 428 PHE A N 1
ATOM 3300 C CA . PHE A 1 428 ? 29.141 -10.961 1.298 1 97.31 428 PHE A CA 1
ATOM 3301 C C . PHE A 1 428 ? 30.062 -9.758 1.438 1 97.31 428 PHE A C 1
ATOM 3303 O O . PHE A 1 428 ? 29.594 -8.609 1.442 1 97.31 428 PHE A O 1
ATOM 3310 N N . TRP A 1 429 ? 31.281 -9.961 1.398 1 96 429 TRP A N 1
ATOM 3311 C CA . TRP A 1 429 ? 32.25 -8.875 1.576 1 96 429 TRP A CA 1
ATOM 3312 C C . TRP A 1 429 ? 32.406 -8.07 0.291 1 96 429 TRP A C 1
ATOM 3314 O O . TRP A 1 429 ? 32.625 -6.855 0.335 1 96 429 TRP A O 1
ATOM 3324 N N . SER A 1 430 ? 32.344 -8.758 -0.798 1 95.81 430 SER A N 1
ATOM 3325 C CA . SER A 1 430 ? 32.406 -8.047 -2.072 1 95.81 430 SER A CA 1
ATOM 3326 C C . SER A 1 430 ? 31.266 -7.043 -2.205 1 95.81 430 SER A C 1
ATOM 3328 O O . SER A 1 430 ? 31.453 -5.945 -2.729 1 95.81 430 SER A O 1
ATOM 3330 N N . LEU A 1 431 ? 30.078 -7.41 -1.736 1 96.94 431 LEU A N 1
ATOM 3331 C CA . LEU A 1 431 ? 28.922 -6.527 -1.805 1 96.94 431 LEU A CA 1
ATOM 3332 C C . LEU A 1 431 ? 29.125 -5.301 -0.917 1 96.94 431 LEU A C 1
ATOM 3334 O O . LEU A 1 431 ? 28.875 -4.172 -1.344 1 96.94 431 LEU A O 1
ATOM 3338 N N . VAL A 1 432 ? 29.625 -5.5 0.269 1 97.12 432 VAL A N 1
ATOM 3339 C CA . VAL A 1 432 ? 29.797 -4.438 1.254 1 97.12 432 VAL A CA 1
ATOM 3340 C C . VAL A 1 432 ? 30.797 -3.402 0.723 1 97.12 432 VAL A C 1
ATOM 3342 O O . VAL A 1 432 ? 30.531 -2.197 0.802 1 97.12 432 VAL A O 1
ATOM 3345 N N . ILE A 1 433 ? 31.812 -3.84 0.093 1 96.12 433 ILE A N 1
ATOM 3346 C CA . ILE A 1 433 ? 32.875 -2.947 -0.379 1 96.12 433 ILE A CA 1
ATOM 3347 C C . ILE A 1 433 ? 32.438 -2.305 -1.698 1 96.12 433 ILE A C 1
ATOM 3349 O O . ILE A 1 433 ? 32.656 -1.108 -1.908 1 96.12 433 ILE A O 1
ATOM 3353 N N . SER A 1 434 ? 31.844 -3.111 -2.561 1 96.31 434 SER A N 1
ATOM 3354 C CA . SER A 1 434 ? 31.406 -2.598 -3.855 1 96.31 434 SER A CA 1
ATOM 3355 C C . SER A 1 434 ? 30.375 -1.495 -3.693 1 96.31 434 SER A C 1
ATOM 3357 O O . SER A 1 434 ? 30.312 -0.565 -4.5 1 96.31 434 SER A O 1
ATOM 3359 N N . ALA A 1 435 ? 29.578 -1.569 -2.67 1 95.25 435 ALA A N 1
ATOM 3360 C CA . ALA A 1 435 ? 28.5 -0.604 -2.441 1 95.25 435 ALA A CA 1
ATOM 3361 C C . ALA A 1 435 ? 29.062 0.76 -2.055 1 95.25 435 ALA A C 1
ATOM 3363 O O . ALA A 1 435 ? 28.359 1.768 -2.1 1 95.25 435 ALA A O 1
ATOM 3364 N N . THR A 1 436 ? 30.359 0.85 -1.725 1 94.44 436 THR A N 1
ATOM 3365 C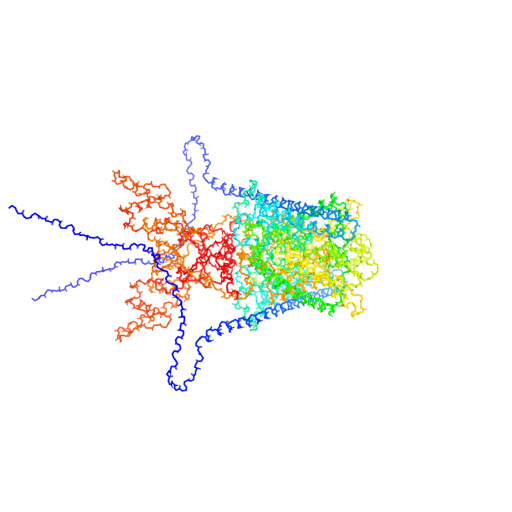 CA . THR A 1 436 ? 30.953 2.107 -1.275 1 94.44 436 THR A CA 1
ATOM 3366 C C . THR A 1 436 ? 31.656 2.814 -2.426 1 94.44 436 THR A C 1
ATOM 3368 O O . THR A 1 436 ? 32.062 3.967 -2.291 1 94.44 436 THR A O 1
ATOM 3371 N N . VAL A 1 437 ? 31.797 2.162 -3.535 1 94.19 437 VAL A N 1
ATOM 3372 C CA . VAL A 1 437 ? 32.469 2.756 -4.684 1 94.19 437 VAL A CA 1
ATOM 3373 C C . VAL A 1 437 ? 31.594 3.848 -5.293 1 94.19 437 VAL A C 1
ATOM 3375 O O . VAL A 1 437 ? 30.359 3.766 -5.234 1 94.19 437 VAL A O 1
ATOM 3378 N N . PHE A 1 438 ? 32.219 4.852 -5.879 1 93.62 438 PHE A N 1
ATOM 3379 C CA . PHE A 1 438 ? 31.516 6.023 -6.41 1 93.62 438 PHE A CA 1
ATOM 3380 C C . PHE A 1 438 ? 30.969 5.738 -7.801 1 93.62 438 PHE A C 1
ATOM 3382 O O . PHE A 1 438 ? 31.375 6.363 -8.781 1 93.62 438 PHE A O 1
ATOM 3389 N N . ILE A 1 439 ? 30.062 4.852 -7.953 1 95.5 439 ILE A N 1
ATOM 3390 C CA . ILE A 1 439 ? 29.406 4.43 -9.18 1 95.5 439 ILE A CA 1
ATOM 3391 C C . ILE A 1 439 ? 27.938 4.129 -8.898 1 95.5 439 ILE A C 1
ATOM 3393 O O . ILE A 1 439 ? 27.531 3.973 -7.746 1 95.5 439 ILE A O 1
ATOM 3397 N N . PRO A 1 440 ? 27.047 4.156 -9.938 1 96.5 440 PRO A N 1
ATOM 3398 C CA . PRO A 1 440 ? 25.688 3.674 -9.711 1 96.5 440 PRO A CA 1
ATOM 3399 C C . PRO A 1 440 ? 25.641 2.209 -9.281 1 96.5 440 PRO A C 1
ATOM 3401 O O . PRO A 1 440 ? 26.219 1.348 -9.953 1 96.5 440 PRO A O 1
ATOM 3404 N N . SER A 1 441 ? 25.062 2.016 -8.148 1 95.88 441 SER A N 1
ATOM 3405 C CA . SER A 1 441 ? 25.047 0.646 -7.645 1 95.88 441 SER A CA 1
ATOM 3406 C C . SER A 1 441 ? 23.781 0.36 -6.84 1 95.88 441 SER A C 1
ATOM 3408 O O . SER A 1 441 ? 23.297 1.225 -6.109 1 95.88 441 SER A O 1
ATOM 3410 N N . GLY A 1 442 ? 23.203 -0.773 -7.074 1 94.81 442 GLY A N 1
ATOM 3411 C CA . GLY A 1 442 ? 22.109 -1.309 -6.277 1 94.81 442 GLY A CA 1
ATOM 3412 C C . GLY A 1 442 ? 22.531 -2.475 -5.398 1 94.81 442 GLY A C 1
ATOM 3413 O O . GLY A 1 442 ? 23.625 -3.021 -5.562 1 94.81 442 GLY A O 1
ATOM 3414 N N . ILE A 1 443 ? 21.672 -2.854 -4.457 1 95.62 443 ILE A N 1
ATOM 3415 C CA . ILE A 1 443 ? 22.125 -3.855 -3.496 1 95.62 443 ILE A CA 1
ATOM 3416 C C . ILE A 1 443 ? 21.172 -5.051 -3.52 1 95.62 443 ILE A C 1
ATOM 3418 O O . ILE A 1 443 ? 21.516 -6.133 -3.043 1 95.62 443 ILE A O 1
ATOM 3422 N N . VAL A 1 444 ? 20 -5.012 -4.09 1 95.25 444 VAL A N 1
ATOM 3423 C CA . VAL A 1 444 ? 18.938 -5.98 -3.875 1 95.25 444 VAL A CA 1
ATOM 3424 C C . VAL A 1 444 ? 19.281 -7.305 -4.547 1 95.25 444 VAL A C 1
ATOM 3426 O O . VAL A 1 444 ? 19.188 -8.367 -3.93 1 95.25 444 VAL A O 1
ATOM 3429 N N . THR A 1 445 ? 19.734 -7.289 -5.793 1 94.06 445 THR A N 1
ATOM 3430 C CA . THR A 1 445 ? 19.969 -8.516 -6.547 1 94.06 445 THR A CA 1
ATOM 3431 C C . THR A 1 445 ? 21.109 -9.328 -5.922 1 94.06 445 THR A C 1
ATOM 3433 O O . THR A 1 445 ? 20.984 -10.539 -5.723 1 94.06 445 THR A O 1
ATOM 3436 N N . PRO A 1 446 ? 22.203 -8.695 -5.605 1 96.19 446 PRO A N 1
ATOM 3437 C CA . PRO A 1 446 ? 23.266 -9.484 -4.973 1 96.19 446 PRO A CA 1
ATOM 3438 C C . PRO A 1 446 ? 22.859 -10.023 -3.602 1 96.19 446 PRO A C 1
ATOM 3440 O O . PRO A 1 446 ? 23.25 -11.133 -3.232 1 96.19 446 PRO A O 1
ATOM 3443 N N . VAL A 1 447 ? 22.125 -9.219 -2.838 1 97.75 447 VAL A N 1
ATOM 3444 C CA . VAL A 1 447 ? 21.641 -9.68 -1.537 1 97.75 447 VAL A CA 1
ATOM 3445 C C . VAL A 1 447 ? 20.734 -10.891 -1.719 1 97.75 447 VAL A C 1
ATOM 3447 O O . VAL A 1 447 ? 20.781 -11.836 -0.931 1 97.75 447 VAL A O 1
ATOM 3450 N N . PHE A 1 448 ? 20 -10.82 -2.732 1 95.88 448 PHE A N 1
ATOM 3451 C CA . PHE A 1 448 ? 19.094 -11.922 -3.062 1 95.88 448 PHE A CA 1
ATOM 3452 C C . PHE A 1 448 ? 19.891 -13.188 -3.395 1 95.88 448 PHE A C 1
ATOM 3454 O O . PHE A 1 448 ? 19.531 -14.281 -2.947 1 95.88 448 PHE A O 1
ATOM 3461 N N . ALA A 1 449 ? 20.953 -13.062 -4.156 1 95.38 449 ALA A N 1
ATOM 3462 C CA . ALA A 1 449 ? 21.781 -14.195 -4.539 1 95.38 449 ALA A CA 1
ATOM 3463 C C . ALA A 1 449 ? 22.5 -14.789 -3.324 1 95.38 449 ALA A C 1
ATOM 3465 O O . ALA A 1 449 ? 22.562 -16.016 -3.17 1 95.38 449 ALA A O 1
ATOM 3466 N N . ILE A 1 450 ? 23.016 -13.953 -2.5 1 97.81 450 ILE A N 1
ATOM 3467 C CA . ILE A 1 450 ? 23.703 -14.406 -1.288 1 97.81 450 ILE A CA 1
ATOM 3468 C C . ILE A 1 450 ? 22.703 -15.148 -0.393 1 97.81 450 ILE A C 1
ATOM 3470 O O . ILE A 1 450 ? 23.016 -16.219 0.135 1 97.81 450 ILE A O 1
ATOM 3474 N N . GLY A 1 451 ? 21.516 -14.562 -0.264 1 98.06 451 GLY A N 1
ATOM 3475 C CA . GLY A 1 451 ? 20.484 -15.211 0.529 1 98.06 451 GLY A CA 1
ATOM 3476 C C . GLY A 1 451 ? 20.078 -16.562 -0.02 1 98.06 451 GLY A C 1
ATOM 3477 O O . GLY A 1 451 ? 19.844 -17.516 0.742 1 98.06 451 GLY A O 1
ATOM 3478 N N . ALA A 1 452 ? 19.953 -16.625 -1.305 1 95.69 452 ALA A N 1
ATOM 3479 C CA . ALA A 1 452 ? 19.609 -17.891 -1.939 1 95.69 452 ALA A CA 1
ATOM 3480 C C . ALA A 1 452 ? 20.672 -18.953 -1.668 1 95.69 452 ALA A C 1
ATOM 3482 O O . ALA A 1 452 ? 20.344 -20.109 -1.377 1 95.69 452 ALA A O 1
ATOM 3483 N N . ALA A 1 453 ? 21.922 -18.531 -1.765 1 96 453 ALA A N 1
ATOM 3484 C CA . ALA A 1 453 ? 23.031 -19.453 -1.508 1 96 453 ALA A CA 1
ATOM 3485 C C . ALA A 1 453 ? 23.047 -19.891 -0.046 1 96 453 ALA A C 1
ATOM 3487 O O . ALA A 1 453 ? 23.328 -21.047 0.258 1 96 453 ALA A O 1
ATOM 3488 N N . LEU A 1 454 ? 22.781 -19 0.83 1 97.38 454 LEU A N 1
ATOM 3489 C CA . LEU A 1 454 ? 22.719 -19.328 2.25 1 97.38 454 LEU A CA 1
ATOM 3490 C C . LEU A 1 454 ? 21.594 -20.312 2.527 1 97.38 454 LEU A C 1
ATOM 3492 O O . LEU A 1 454 ? 21.766 -21.25 3.311 1 97.38 454 LEU A O 1
ATOM 3496 N N . GLY A 1 455 ? 20.453 -20.047 1.961 1 96.31 455 GLY A N 1
ATOM 3497 C CA . GLY A 1 455 ? 19.344 -20.953 2.111 1 96.31 455 GLY A CA 1
ATOM 3498 C C . GLY A 1 455 ? 19.625 -22.344 1.572 1 96.31 455 GLY A C 1
ATOM 3499 O O . GLY A 1 455 ? 19.25 -23.344 2.191 1 96.31 455 GLY A O 1
ATOM 3500 N N . ARG A 1 456 ? 20.281 -22.375 0.396 1 93.44 456 ARG A N 1
ATOM 3501 C CA . ARG A 1 456 ? 20.656 -23.656 -0.19 1 93.44 456 ARG A CA 1
ATOM 3502 C C . ARG A 1 456 ? 21.625 -24.406 0.709 1 93.44 456 ARG A C 1
ATOM 3504 O O . ARG A 1 456 ? 21.516 -25.625 0.885 1 93.44 456 ARG A O 1
ATOM 3511 N N . LEU A 1 457 ? 22.625 -23.703 1.188 1 94.38 457 LEU A N 1
ATOM 3512 C CA . LEU A 1 457 ? 23.594 -24.312 2.096 1 94.38 457 LEU A CA 1
ATOM 3513 C C . LEU A 1 457 ? 22.891 -24.906 3.314 1 94.38 457 LEU A C 1
ATOM 3515 O O . LEU A 1 457 ? 23.172 -26.047 3.699 1 94.38 457 LEU A O 1
ATOM 3519 N N . PHE A 1 458 ? 21.984 -24.172 3.908 1 94.5 458 PHE A N 1
ATOM 3520 C CA . PHE A 1 458 ? 21.234 -24.641 5.066 1 94.5 458 PHE A CA 1
ATOM 3521 C C . PHE A 1 458 ? 20.359 -25.844 4.703 1 94.5 458 PHE A C 1
ATOM 3523 O O . PHE A 1 458 ? 20.281 -26.797 5.465 1 94.5 458 PHE A O 1
ATOM 3530 N N . GLY A 1 459 ? 19.703 -25.734 3.572 1 90.62 459 GLY A N 1
ATOM 3531 C CA . GLY A 1 459 ? 18.859 -26.828 3.127 1 90.62 459 GLY A CA 1
ATOM 3532 C C . GLY A 1 459 ? 19.625 -28.125 2.904 1 90.62 459 GLY A C 1
ATOM 3533 O O . GLY A 1 459 ? 19.156 -29.203 3.27 1 90.62 459 GLY A O 1
ATOM 3534 N N . GLU A 1 460 ? 20.812 -28.016 2.314 1 88.12 460 GLU A N 1
ATOM 3535 C CA . GLU A 1 460 ? 21.656 -29.188 2.102 1 88.12 460 GLU A CA 1
ATOM 3536 C C . GLU A 1 460 ? 22.094 -29.797 3.428 1 88.12 460 GLU A C 1
ATOM 3538 O O . GLU A 1 460 ? 22.188 -31.016 3.547 1 88.12 460 GLU A O 1
ATOM 3543 N N . MET A 1 461 ? 22.281 -29.016 4.383 1 88.25 461 MET A N 1
ATOM 3544 C CA . MET A 1 461 ? 22.672 -29.516 5.699 1 88.25 461 MET A CA 1
ATOM 3545 C C . MET A 1 461 ? 21.516 -30.234 6.375 1 88.25 461 MET A C 1
ATOM 3547 O O . MET A 1 461 ? 21.703 -31.234 7.059 1 88.25 461 MET A O 1
ATOM 3551 N N . VAL A 1 462 ? 20.359 -29.688 6.195 1 87.94 462 VAL A N 1
ATOM 3552 C CA . VAL A 1 462 ? 19.172 -30.281 6.793 1 87.94 462 VAL A CA 1
ATOM 3553 C C . VAL A 1 462 ? 18.906 -31.641 6.148 1 87.94 462 VAL A C 1
ATOM 3555 O O . VAL A 1 462 ? 18.5 -32.594 6.828 1 87.94 462 VAL A O 1
ATOM 3558 N N . VAL A 1 463 ? 19.047 -31.688 4.848 1 82.56 463 VAL A N 1
ATOM 3559 C CA . VAL A 1 463 ? 18.812 -32.938 4.137 1 82.56 463 VAL A CA 1
ATOM 3560 C C . VAL A 1 463 ? 19.828 -34 4.594 1 82.56 463 VAL A C 1
ATOM 3562 O O . VAL A 1 463 ? 19.484 -35.188 4.719 1 82.56 463 VAL A O 1
ATOM 3565 N N . ILE A 1 464 ? 21 -33.625 4.809 1 79.88 464 ILE A N 1
ATOM 3566 C CA . ILE A 1 464 ? 22.016 -34.562 5.277 1 79.88 464 ILE A CA 1
ATOM 3567 C C . ILE A 1 464 ? 21.641 -35.094 6.664 1 79.88 464 ILE A C 1
ATOM 3569 O O . ILE A 1 464 ? 21.828 -36.25 6.961 1 79.88 464 ILE A O 1
ATOM 3573 N N . LEU A 1 465 ? 21 -34.188 7.387 1 81 465 LEU A N 1
ATOM 3574 C CA . LEU A 1 465 ? 20.672 -34.531 8.758 1 81 465 LEU A CA 1
ATOM 3575 C C . LEU A 1 465 ? 19.375 -35.344 8.812 1 81 465 LEU A C 1
ATOM 3577 O O . LEU A 1 465 ? 19.234 -36.25 9.648 1 81 465 LEU A O 1
ATOM 3581 N N . SER A 1 466 ? 18.297 -35 8.078 1 75.75 466 SER A N 1
ATOM 3582 C CA . SER A 1 466 ? 16.969 -35.625 8.188 1 75.75 466 SER A CA 1
ATOM 3583 C C . SER A 1 466 ? 16.828 -36.812 7.273 1 75.75 466 SER A C 1
ATOM 3585 O O . SER A 1 466 ? 15.898 -37.594 7.414 1 75.75 466 SER A O 1
ATOM 3587 N N . GLU A 1 467 ? 17.719 -37.375 6.523 1 63.75 467 GLU A N 1
ATOM 3588 C CA . GLU A 1 467 ? 17.719 -38.5 5.613 1 63.75 467 GLU A CA 1
ATOM 3589 C C . GLU A 1 467 ? 16.469 -38.5 4.734 1 63.75 467 GLU A C 1
ATOM 3591 O O . GLU A 1 467 ? 16.078 -39.562 4.23 1 63.75 467 GLU A O 1
ATOM 3596 N N . GLY A 1 468 ? 15.648 -37.375 4.676 1 61 468 GLY A N 1
ATOM 3597 C CA . GLY A 1 468 ? 14.406 -37.438 3.924 1 61 468 GLY A CA 1
ATOM 3598 C C . GLY A 1 468 ? 14.445 -36.625 2.645 1 61 468 GLY A C 1
ATOM 3599 O O . GLY A 1 468 ? 15.461 -36 2.32 1 61 468 GLY A O 1
ATOM 3600 N N . GLU A 1 469 ? 13.43 -36.875 1.706 1 64.38 469 GLU A N 1
ATOM 3601 C CA . GLU A 1 469 ? 13.258 -36.219 0.415 1 64.38 469 GLU A CA 1
ATOM 3602 C C . GLU A 1 469 ? 12.625 -34.844 0.579 1 64.38 469 GLU A C 1
ATOM 3604 O O . GLU A 1 469 ? 11.406 -34.719 0.506 1 64.38 469 GLU A O 1
ATOM 3609 N N . LEU A 1 470 ? 13.43 -33.969 1.159 1 73.19 470 LEU A N 1
ATOM 3610 C CA . LEU A 1 470 ? 12.922 -32.625 1.324 1 73.19 470 LEU A CA 1
ATOM 3611 C C . LEU A 1 470 ? 13.273 -31.766 0.119 1 73.19 470 LEU A C 1
ATOM 3613 O O . LEU A 1 470 ? 14.266 -32.031 -0.568 1 73.19 470 LEU A O 1
ATOM 3617 N N . SER A 1 471 ? 12.297 -30.953 -0.271 1 77.19 471 SER A N 1
ATOM 3618 C CA . SER A 1 471 ? 12.562 -30.016 -1.356 1 77.19 471 SER A CA 1
ATOM 3619 C C . SER A 1 471 ? 13.555 -28.938 -0.926 1 77.19 471 SER A C 1
ATOM 3621 O O . SER A 1 471 ? 13.234 -28.094 -0.085 1 77.19 471 SER A O 1
ATOM 3623 N N . ILE A 1 472 ? 14.828 -29.031 -1.437 1 84.38 472 ILE A N 1
ATOM 3624 C CA . ILE A 1 472 ? 15.922 -28.141 -1.057 1 84.38 472 ILE A CA 1
ATOM 3625 C C . ILE A 1 472 ? 15.695 -26.75 -1.647 1 84.38 472 ILE A C 1
ATOM 3627 O O . ILE A 1 472 ? 16.125 -25.75 -1.073 1 84.38 472 ILE A O 1
ATOM 3631 N N . GLY A 1 473 ? 14.945 -26.688 -2.781 1 85.44 473 GLY A N 1
ATOM 3632 C CA . GLY A 1 473 ? 14.664 -25.422 -3.438 1 85.44 473 GLY A CA 1
ATOM 3633 C C . GLY A 1 473 ? 13.859 -24.469 -2.574 1 85.44 473 GLY A C 1
ATOM 3634 O O . GLY A 1 473 ? 14.023 -23.25 -2.664 1 85.44 473 GLY A O 1
ATOM 3635 N N . GLY A 1 474 ? 13.086 -25.047 -1.698 1 87.69 474 GLY A N 1
ATOM 3636 C CA . GLY A 1 474 ? 12.281 -24.234 -0.808 1 87.69 474 GLY A CA 1
ATOM 3637 C C . GLY A 1 474 ? 13.109 -23.453 0.204 1 87.69 474 GLY A C 1
ATOM 3638 O O . GLY A 1 474 ? 12.797 -22.312 0.525 1 87.69 474 GLY A O 1
ATOM 3639 N N . TYR A 1 475 ? 14.18 -24.016 0.648 1 92 475 TYR A N 1
ATOM 3640 C CA . TYR A 1 475 ? 15.062 -23.359 1.603 1 92 475 TYR A CA 1
ATOM 3641 C C . TYR A 1 475 ? 15.812 -22.203 0.943 1 92 475 TYR A C 1
ATOM 3643 O O . TYR A 1 475 ? 16.062 -21.172 1.572 1 92 475 TYR A O 1
ATOM 3651 N N . ALA A 1 476 ? 16.188 -22.406 -0.342 1 93.12 476 ALA A N 1
ATOM 3652 C CA . ALA A 1 476 ? 16.844 -21.328 -1.08 1 93.12 476 ALA A CA 1
ATOM 3653 C C . ALA A 1 476 ? 15.922 -20.141 -1.255 1 93.12 476 ALA A C 1
ATOM 3655 O O . ALA A 1 476 ? 16.359 -18.984 -1.14 1 93.12 476 ALA A O 1
ATOM 3656 N N . VAL A 1 477 ? 14.68 -20.469 -1.47 1 92.88 477 VAL A N 1
ATOM 3657 C CA . VAL A 1 477 ? 13.695 -19.406 -1.669 1 92.88 477 VAL A CA 1
ATOM 3658 C C . VAL A 1 477 ? 13.492 -18.641 -0.365 1 92.88 477 VAL A C 1
ATOM 3660 O O . VAL A 1 477 ? 13.484 -17.406 -0.361 1 92.88 477 VAL A O 1
ATOM 3663 N N . VAL A 1 478 ? 13.383 -19.328 0.712 1 94.88 478 VAL A N 1
ATOM 3664 C CA . VAL A 1 478 ? 13.172 -18.719 2.02 1 94.88 478 VAL A CA 1
ATOM 3665 C C . VAL A 1 478 ? 14.406 -17.922 2.422 1 94.88 478 VAL A C 1
ATOM 3667 O O . VAL A 1 478 ? 14.297 -16.828 2.979 1 94.88 478 VAL A O 1
ATOM 3670 N N . GLY A 1 479 ? 15.539 -18.453 2.148 1 97.19 479 GLY A N 1
ATOM 3671 C CA . GLY A 1 479 ? 16.766 -17.75 2.447 1 97.19 479 GLY A CA 1
ATOM 3672 C C . GLY A 1 479 ? 16.922 -16.453 1.661 1 97.19 479 GLY A C 1
ATOM 3673 O O . GLY A 1 479 ? 17.281 -15.422 2.221 1 97.19 479 GLY A O 1
ATOM 3674 N N . ALA A 1 480 ? 16.641 -16.531 0.404 1 96.5 480 ALA A N 1
ATOM 3675 C CA . ALA A 1 480 ? 16.719 -15.336 -0.438 1 96.5 480 ALA A CA 1
ATOM 3676 C C . ALA A 1 480 ? 15.758 -14.25 0.063 1 96.5 480 ALA A C 1
ATOM 3678 O O . ALA A 1 480 ? 16.141 -13.086 0.18 1 96.5 480 ALA A O 1
ATOM 3679 N N . ALA A 1 481 ? 14.602 -14.695 0.392 1 97.06 481 ALA A N 1
ATOM 3680 C CA . ALA A 1 481 ? 13.57 -13.75 0.81 1 97.06 481 ALA A CA 1
ATOM 3681 C C . ALA A 1 481 ? 13.891 -13.156 2.176 1 97.06 481 ALA A C 1
ATOM 3683 O O . ALA A 1 481 ? 13.844 -11.938 2.355 1 97.06 481 ALA A O 1
ATOM 3684 N N . SER A 1 482 ? 14.242 -13.938 3.119 1 98 482 SER A N 1
ATOM 3685 C CA . SER A 1 482 ? 14.445 -13.477 4.488 1 98 482 SER A CA 1
ATOM 3686 C C . SER A 1 482 ? 15.703 -12.617 4.598 1 98 482 SER A C 1
ATOM 3688 O O . SER A 1 482 ? 15.703 -11.602 5.293 1 98 482 SER A O 1
ATOM 3690 N N . PHE A 1 483 ? 16.766 -13.023 3.953 1 98.5 483 PHE A N 1
ATOM 3691 C CA . PHE A 1 483 ? 17.984 -12.242 3.992 1 98.5 483 PHE A CA 1
ATOM 3692 C C . PHE A 1 483 ? 17.781 -10.875 3.35 1 98.5 483 PHE A C 1
ATOM 3694 O O . PHE A 1 483 ? 18.219 -9.852 3.896 1 98.5 483 PHE A O 1
ATOM 3701 N N . THR A 1 484 ? 17.172 -10.852 2.232 1 98 484 THR A N 1
ATOM 3702 C CA . THR A 1 484 ? 16.922 -9.594 1.532 1 98 484 THR A CA 1
ATOM 3703 C C . THR A 1 484 ? 15.977 -8.703 2.34 1 98 484 THR A C 1
ATOM 3705 O O . THR A 1 484 ? 16.156 -7.484 2.383 1 98 484 THR A O 1
ATOM 3708 N N . ALA A 1 485 ? 14.992 -9.336 2.924 1 97.56 485 ALA A N 1
ATOM 3709 C CA . ALA A 1 485 ? 14.07 -8.578 3.764 1 97.56 485 ALA A CA 1
ATOM 3710 C C . ALA A 1 485 ? 14.797 -7.953 4.953 1 97.56 485 ALA A C 1
ATOM 3712 O O . ALA A 1 485 ? 14.492 -6.828 5.355 1 97.56 485 ALA A O 1
ATOM 3713 N N . GLY A 1 486 ? 15.695 -8.664 5.5 1 97.12 486 GLY A N 1
ATOM 3714 C CA . GLY A 1 486 ? 16.484 -8.141 6.602 1 97.12 486 GLY A CA 1
ATOM 3715 C C . GLY A 1 486 ? 17.359 -6.969 6.203 1 97.12 486 GLY A C 1
ATOM 3716 O O . GLY A 1 486 ? 17.422 -5.965 6.918 1 97.12 486 GLY A O 1
ATOM 3717 N N . VAL A 1 487 ? 17.922 -7.035 5.082 1 97.69 487 VAL A N 1
ATOM 3718 C CA . VAL A 1 487 ? 18.859 -6.012 4.648 1 97.69 487 VAL A CA 1
ATOM 3719 C C . VAL A 1 487 ? 18.094 -4.762 4.211 1 97.69 487 VAL A C 1
ATOM 3721 O O . VAL A 1 487 ? 18.484 -3.641 4.547 1 97.69 487 VAL A O 1
ATOM 3724 N N . THR A 1 488 ? 17.016 -4.941 3.467 1 95.94 488 THR A N 1
ATOM 3725 C CA . THR A 1 488 ? 16.297 -3.809 2.895 1 95.94 488 THR A CA 1
ATOM 3726 C C . THR A 1 488 ? 15.227 -3.303 3.861 1 95.94 488 THR A C 1
ATOM 3728 O O . THR A 1 488 ? 14.719 -2.191 3.705 1 95.94 488 THR A O 1
ATOM 3731 N N . GLY A 1 489 ? 14.844 -4.094 4.801 1 93.56 489 GLY A N 1
ATOM 3732 C CA . GLY A 1 489 ? 13.805 -3.705 5.742 1 93.56 489 GLY A CA 1
ATOM 3733 C C . GLY A 1 489 ? 12.414 -3.713 5.129 1 93.56 489 GLY A C 1
ATOM 3734 O O . GLY A 1 489 ? 11.562 -2.9 5.496 1 93.56 489 GLY A O 1
ATOM 3735 N N . THR A 1 490 ? 12.203 -4.605 4.141 1 94.75 490 THR A N 1
ATOM 3736 C CA . THR A 1 490 ? 10.93 -4.594 3.422 1 94.75 490 THR A CA 1
ATOM 3737 C C . THR A 1 490 ? 10.25 -5.957 3.498 1 94.75 490 THR A C 1
ATOM 3739 O O . THR A 1 490 ? 10.922 -6.992 3.443 1 94.75 490 THR A O 1
ATOM 3742 N N . ILE A 1 491 ? 8.953 -5.977 3.637 1 95 491 ILE A N 1
ATOM 3743 C CA . ILE A 1 491 ? 8.156 -7.203 3.664 1 95 491 ILE A CA 1
ATOM 3744 C C . ILE A 1 491 ? 7.719 -7.566 2.246 1 95 491 ILE A C 1
ATOM 3746 O O . ILE A 1 491 ? 7.535 -8.742 1.93 1 95 491 ILE A O 1
ATOM 3750 N N . SER A 1 492 ? 7.633 -6.598 1.374 1 94.94 492 SER A N 1
ATOM 3751 C CA . SER A 1 492 ? 7.129 -6.758 0.014 1 94.94 492 SER A CA 1
ATOM 3752 C C . SER A 1 492 ? 8.055 -7.637 -0.818 1 94.94 492 SER A C 1
ATOM 3754 O O . SER A 1 492 ? 7.676 -8.102 -1.896 1 94.94 492 SER A O 1
ATOM 3756 N N . ILE A 1 493 ? 9.266 -7.902 -0.312 1 95.62 493 ILE A N 1
ATOM 3757 C CA . ILE A 1 493 ? 10.195 -8.797 -0.999 1 95.62 493 ILE A CA 1
ATOM 3758 C C . ILE A 1 493 ? 9.555 -10.18 -1.157 1 95.62 493 ILE A C 1
ATOM 3760 O O . ILE A 1 493 ? 9.836 -10.891 -2.123 1 95.62 493 ILE A O 1
ATOM 3764 N N . ALA A 1 494 ? 8.703 -10.547 -0.222 1 95.81 494 ALA A N 1
ATOM 3765 C CA . ALA A 1 494 ? 8.008 -11.828 -0.308 1 95.81 494 ALA A CA 1
ATOM 3766 C C . ALA A 1 494 ? 7.199 -11.93 -1.596 1 95.81 494 ALA A C 1
ATOM 3768 O O . ALA A 1 494 ? 7.215 -12.961 -2.27 1 95.81 494 ALA A O 1
ATOM 3769 N N . VAL A 1 495 ? 6.551 -10.844 -1.957 1 94.31 495 VAL A N 1
ATOM 3770 C CA . VAL A 1 495 ? 5.707 -10.844 -3.146 1 94.31 495 VAL A CA 1
ATOM 3771 C C . VAL A 1 495 ? 6.578 -10.898 -4.398 1 94.31 495 VAL A C 1
ATOM 3773 O O . VAL A 1 495 ? 6.219 -11.555 -5.383 1 94.31 495 VAL A O 1
ATOM 3776 N N . ILE A 1 496 ? 7.691 -10.234 -4.34 1 93.06 496 ILE A N 1
ATOM 3777 C CA . ILE A 1 496 ? 8.617 -10.281 -5.461 1 93.06 496 ILE A CA 1
ATOM 3778 C C . ILE A 1 496 ? 9.094 -11.719 -5.676 1 93.06 496 ILE A C 1
ATOM 3780 O O . ILE A 1 496 ? 9.133 -12.203 -6.812 1 93.06 496 ILE A O 1
ATOM 3784 N N . VAL A 1 497 ? 9.414 -12.406 -4.605 1 91.69 497 VAL A N 1
ATOM 3785 C CA . VAL A 1 497 ? 9.906 -13.781 -4.688 1 91.69 497 VAL A CA 1
ATOM 3786 C C . VAL A 1 497 ? 8.82 -14.688 -5.27 1 91.69 497 VAL A C 1
ATOM 3788 O O . VAL A 1 497 ? 9.117 -15.586 -6.062 1 91.69 497 VAL A O 1
ATOM 3791 N N . PHE A 1 498 ? 7.559 -14.445 -4.926 1 90.5 498 PHE A N 1
ATOM 3792 C CA . PHE A 1 498 ? 6.461 -15.234 -5.48 1 90.5 498 PHE A CA 1
ATOM 3793 C C . PHE A 1 498 ? 6.359 -15.031 -6.988 1 90.5 498 PHE A C 1
ATOM 3795 O O . PHE A 1 498 ? 6.168 -15.992 -7.734 1 90.5 498 PHE A O 1
ATOM 3802 N N . GLU A 1 499 ? 6.457 -13.844 -7.375 1 89.31 499 GLU A N 1
ATOM 3803 C CA . GLU A 1 499 ? 6.328 -13.523 -8.797 1 89.31 499 GLU A CA 1
ATOM 3804 C C . GLU A 1 499 ? 7.523 -14.047 -9.586 1 89.31 499 GLU A C 1
ATOM 3806 O O . GLU A 1 499 ? 7.371 -14.484 -10.734 1 89.31 499 GLU A O 1
ATOM 3811 N N . LEU A 1 500 ? 8.695 -14.039 -8.945 1 84.75 500 LEU A N 1
ATOM 3812 C CA . LEU A 1 500 ? 9.898 -14.523 -9.617 1 84.75 500 LEU A CA 1
ATOM 3813 C C . LEU A 1 500 ? 9.852 -16.047 -9.773 1 84.75 500 LEU A C 1
ATOM 3815 O O . LEU A 1 500 ? 10.266 -16.578 -10.805 1 84.75 500 LEU A O 1
ATOM 3819 N N . THR A 1 501 ? 9.383 -16.688 -8.742 1 82.94 501 THR A N 1
ATOM 3820 C CA . THR A 1 501 ? 9.328 -18.141 -8.773 1 82.94 501 THR A CA 1
ATOM 3821 C C . THR A 1 501 ? 8.094 -18.625 -9.539 1 82.94 501 THR A C 1
ATOM 3823 O O . THR A 1 501 ? 8.055 -19.766 -10 1 82.94 501 THR A O 1
ATOM 3826 N N . GLY A 1 502 ? 7.09 -17.797 -9.617 1 79.25 502 GLY A N 1
ATOM 3827 C CA . GLY A 1 502 ? 5.852 -18.141 -10.305 1 79.25 502 GLY A CA 1
ATOM 3828 C C . GLY A 1 502 ? 4.965 -19.078 -9.5 1 79.25 502 GLY A C 1
ATOM 3829 O O . GLY A 1 502 ? 4.004 -19.625 -10.031 1 79.25 502 GLY A O 1
ATOM 3830 N N . GLN A 1 503 ? 5.359 -19.281 -8.227 1 79.12 503 GLN A N 1
ATOM 3831 C CA . GLN A 1 503 ? 4.605 -20.219 -7.391 1 79.12 503 GLN A CA 1
ATOM 3832 C C . GLN A 1 503 ? 4.23 -19.578 -6.055 1 79.12 503 GLN A C 1
ATOM 3834 O O . GLN A 1 503 ? 4.98 -18.766 -5.52 1 79.12 503 GLN A O 1
ATOM 3839 N N . LEU A 1 504 ? 3.061 -20.031 -5.645 1 82.88 504 LEU A N 1
ATOM 3840 C CA . LEU A 1 504 ? 2.564 -19.484 -4.383 1 82.88 504 LEU A CA 1
ATOM 3841 C C . LEU A 1 504 ? 2.506 -20.562 -3.311 1 82.88 504 LEU A C 1
ATOM 3843 O O . LEU A 1 504 ? 1.96 -20.344 -2.227 1 82.88 504 LEU A O 1
ATOM 3847 N N . SER A 1 505 ? 3.158 -21.734 -3.547 1 80.19 505 SER A N 1
ATOM 3848 C CA . SER A 1 505 ? 3.098 -22.859 -2.621 1 80.19 505 SER A CA 1
ATOM 3849 C C . SER A 1 505 ? 3.799 -22.547 -1.307 1 80.19 505 SER A C 1
ATOM 3851 O O . SER A 1 505 ? 3.406 -23.031 -0.248 1 80.19 505 SER A O 1
ATOM 3853 N N . TYR A 1 506 ? 4.801 -21.719 -1.414 1 84.88 506 TYR A N 1
ATOM 3854 C CA . TYR A 1 506 ? 5.566 -21.375 -0.219 1 84.88 506 TYR A CA 1
ATOM 3855 C C . TYR A 1 506 ? 5.176 -20 0.316 1 84.88 506 TYR A C 1
ATOM 3857 O O . TYR A 1 506 ? 5.953 -19.375 1.035 1 84.88 506 TYR A O 1
ATOM 3865 N N . MET A 1 507 ? 4.02 -19.594 0.033 1 88.94 507 MET A N 1
ATOM 3866 C CA . MET A 1 507 ? 3.607 -18.234 0.372 1 88.94 507 MET A CA 1
ATOM 3867 C C . MET A 1 507 ? 3.623 -18.031 1.882 1 88.94 507 MET A C 1
ATOM 3869 O O . MET A 1 507 ? 4.176 -17.031 2.367 1 88.94 507 MET A O 1
ATOM 3873 N N . ILE A 1 508 ? 3.102 -18.969 2.684 1 87.94 508 ILE A N 1
ATOM 3874 C CA . ILE A 1 508 ? 2.936 -18.797 4.121 1 87.94 508 ILE A CA 1
ATOM 3875 C C . ILE A 1 508 ? 4.301 -18.828 4.805 1 87.94 508 ILE A C 1
ATOM 3877 O O . ILE A 1 508 ? 4.656 -17.906 5.535 1 87.94 508 ILE A O 1
ATOM 3881 N N . PRO A 1 509 ? 5.125 -19.844 4.516 1 90.38 509 PRO A N 1
ATOM 3882 C CA . PRO A 1 509 ? 6.438 -19.844 5.168 1 90.38 509 PRO A CA 1
ATOM 3883 C C . PRO A 1 509 ? 7.301 -18.656 4.762 1 90.38 509 PRO A C 1
ATOM 3885 O O . PRO A 1 509 ? 8.023 -18.109 5.59 1 90.38 509 PRO A O 1
ATOM 3888 N N . VAL A 1 510 ? 7.25 -18.281 3.521 1 94.5 510 VAL A N 1
ATOM 3889 C CA . VAL A 1 510 ? 8.062 -17.156 3.057 1 94.5 510 VAL A CA 1
ATOM 3890 C C . VAL A 1 510 ? 7.633 -15.875 3.76 1 94.5 510 VAL A C 1
ATOM 3892 O O . VAL A 1 510 ? 8.469 -15.109 4.246 1 94.5 510 VAL A O 1
ATOM 3895 N N . LEU A 1 511 ? 6.316 -15.656 3.84 1 95.44 511 LEU A N 1
ATOM 3896 C CA . LEU A 1 511 ? 5.816 -14.445 4.48 1 95.44 511 LEU A CA 1
ATOM 3897 C C . LEU A 1 511 ? 6.199 -14.414 5.953 1 95.44 511 LEU A C 1
ATOM 3899 O O . LEU A 1 511 ? 6.641 -13.375 6.461 1 95.44 511 LEU A O 1
ATOM 3903 N N . LEU A 1 512 ? 6.098 -15.516 6.621 1 92.94 512 LEU A N 1
ATOM 3904 C CA . LEU A 1 512 ? 6.465 -15.586 8.031 1 92.94 512 LEU A CA 1
ATOM 3905 C C . LEU A 1 512 ? 7.957 -15.336 8.219 1 92.94 512 LEU A C 1
ATOM 3907 O O . LEU A 1 512 ? 8.359 -14.594 9.117 1 92.94 512 LEU A O 1
ATOM 3911 N N . CYS A 1 513 ? 8.711 -15.906 7.391 1 96.38 513 CYS A N 1
ATOM 3912 C CA . CYS A 1 513 ? 10.156 -15.82 7.535 1 96.38 513 CYS A CA 1
ATOM 3913 C C . CYS A 1 513 ? 10.664 -14.422 7.203 1 96.38 513 CYS A C 1
ATOM 3915 O O . CYS A 1 513 ? 11.633 -13.945 7.797 1 96.38 513 CYS A O 1
ATOM 3917 N N . VAL A 1 514 ? 10.039 -13.789 6.199 1 97.38 514 VAL A N 1
ATOM 3918 C CA . VAL A 1 514 ? 10.422 -12.422 5.859 1 97.38 514 VAL A CA 1
ATOM 3919 C C . VAL A 1 514 ? 10.164 -11.5 7.047 1 97.38 514 VAL A C 1
ATOM 3921 O O . VAL A 1 514 ? 10.977 -10.625 7.352 1 97.38 514 VAL A O 1
ATOM 3924 N N . ILE A 1 515 ? 9.094 -11.719 7.711 1 94.44 515 ILE A N 1
ATOM 3925 C CA . ILE A 1 515 ? 8.734 -10.891 8.852 1 94.44 515 ILE A CA 1
ATOM 3926 C C . ILE A 1 515 ? 9.711 -11.141 10 1 94.44 515 ILE A C 1
ATOM 3928 O O . ILE A 1 515 ? 10.195 -10.203 10.633 1 94.44 515 ILE A O 1
ATOM 3932 N N . VAL A 1 516 ? 10.039 -12.391 10.234 1 93.19 516 VAL A N 1
ATOM 3933 C CA . VAL A 1 516 ? 10.961 -12.75 11.305 1 93.19 516 VAL A CA 1
ATOM 3934 C C . VAL A 1 516 ? 12.359 -12.242 10.977 1 93.19 516 VAL A C 1
ATOM 3936 O O . VAL A 1 516 ? 13.047 -11.688 11.836 1 93.19 516 VAL A O 1
ATOM 3939 N N . GLY A 1 517 ? 12.781 -12.484 9.773 1 95.88 517 GLY A N 1
ATOM 3940 C CA . GLY A 1 517 ? 14.086 -11.984 9.359 1 95.88 517 GLY A CA 1
ATOM 3941 C C . GLY A 1 517 ? 14.234 -10.484 9.547 1 95.88 517 GLY A C 1
ATOM 3942 O O . GLY A 1 517 ? 15.234 -10.016 10.094 1 95.88 517 GLY A O 1
ATOM 3943 N N . ARG A 1 518 ? 13.25 -9.781 9.102 1 94.56 518 ARG A N 1
ATOM 3944 C CA . ARG A 1 518 ? 13.273 -8.328 9.242 1 94.56 518 ARG A CA 1
ATOM 3945 C C . ARG A 1 518 ? 13.25 -7.918 10.711 1 94.56 518 ARG A C 1
ATOM 3947 O O . ARG A 1 518 ? 13.945 -6.988 11.109 1 94.56 518 ARG A O 1
ATOM 3954 N N . ALA A 1 519 ? 12.477 -8.594 11.547 1 90.25 519 ALA A N 1
ATOM 3955 C CA . ALA A 1 519 ? 12.375 -8.273 12.969 1 90.25 519 ALA A CA 1
ATOM 3956 C C . ALA A 1 519 ? 13.703 -8.492 13.68 1 90.25 519 ALA A C 1
ATOM 3958 O O . ALA A 1 519 ? 14.117 -7.68 14.508 1 90.25 519 ALA A O 1
ATOM 3959 N N . VAL A 1 520 ? 14.367 -9.547 13.336 1 93.62 520 VAL A N 1
ATOM 3960 C CA . VAL A 1 520 ? 15.648 -9.867 13.961 1 93.62 520 VAL A CA 1
ATOM 3961 C C . VAL A 1 520 ? 16.688 -8.812 13.57 1 93.62 520 VAL A C 1
ATOM 3963 O O . VAL A 1 520 ? 17.453 -8.352 14.422 1 93.62 520 VAL A O 1
ATOM 3966 N N . THR A 1 521 ? 16.703 -8.484 12.328 1 95.25 521 THR A N 1
ATOM 3967 C CA . THR A 1 521 ? 17.656 -7.484 11.867 1 95.25 521 THR A CA 1
ATOM 3968 C C . THR A 1 521 ? 17.406 -6.148 12.57 1 95.25 521 THR A C 1
ATOM 3970 O O . THR A 1 521 ? 18.359 -5.453 12.938 1 95.25 521 THR A O 1
ATOM 3973 N N . ARG A 1 522 ? 16.172 -5.812 12.719 1 85.75 522 ARG A N 1
ATOM 3974 C CA . ARG A 1 522 ? 15.805 -4.52 13.281 1 85.75 522 ARG A CA 1
ATOM 3975 C C . ARG A 1 522 ? 16.281 -4.387 14.719 1 85.75 522 ARG A C 1
ATOM 3977 O O . ARG A 1 522 ? 16.531 -3.277 15.203 1 85.75 522 ARG A O 1
ATOM 3984 N N . ILE A 1 523 ? 16.484 -5.496 15.414 1 85.31 523 ILE A N 1
ATOM 3985 C CA . ILE A 1 523 ? 16.953 -5.488 16.797 1 85.31 523 ILE A CA 1
ATOM 3986 C C . ILE A 1 523 ? 18.422 -5.082 16.844 1 85.31 523 ILE A C 1
ATOM 3988 O O . ILE A 1 523 ? 18.859 -4.414 17.781 1 85.31 523 ILE A O 1
ATOM 3992 N N . PHE A 1 524 ? 19.094 -5.359 15.75 1 89.62 524 PHE A N 1
ATOM 3993 C CA . PHE A 1 524 ? 20.547 -5.203 15.844 1 89.62 524 PHE A CA 1
ATOM 3994 C C . PHE A 1 524 ? 21.016 -4.055 14.961 1 89.62 524 PHE A C 1
ATOM 3996 O O . PHE A 1 524 ? 22.125 -3.529 15.164 1 89.62 524 PHE A O 1
ATOM 4003 N N . SER A 1 525 ? 20.234 -3.768 13.961 1 88.06 525 SER A N 1
ATOM 4004 C CA . SER A 1 525 ? 20.75 -2.764 13.023 1 88.06 525 SER A CA 1
ATOM 4005 C C . SER A 1 525 ? 19.594 -2.053 12.312 1 88.06 525 SER A C 1
ATOM 4007 O O . SER A 1 525 ? 18.453 -2.518 12.336 1 88.06 525 SER A O 1
ATOM 4009 N N . LEU A 1 526 ? 19.938 -0.913 11.727 1 86.19 526 LEU A N 1
ATOM 4010 C CA . LEU A 1 526 ? 19.016 -0.229 10.82 1 86.19 526 LEU A CA 1
ATOM 4011 C C . LEU A 1 526 ? 19.016 -0.898 9.445 1 86.19 526 LEU A C 1
ATOM 4013 O O . LEU A 1 526 ? 19.812 -1.8 9.188 1 86.19 526 LEU A O 1
ATOM 4017 N N . ASP A 1 527 ? 18.047 -0.53 8.664 1 89.38 527 ASP A N 1
ATOM 4018 C CA . ASP A 1 527 ? 18.031 -1.041 7.293 1 89.38 527 ASP A CA 1
ATOM 4019 C C . ASP A 1 527 ? 19.109 -0.378 6.441 1 89.38 527 ASP A C 1
ATOM 4021 O O . ASP A 1 527 ? 19.656 0.656 6.824 1 89.38 527 ASP A O 1
ATOM 4025 N N . MET A 1 528 ? 19.422 -0.955 5.383 1 94.12 528 MET A N 1
ATOM 4026 C CA . MET A 1 528 ? 20.516 -0.513 4.516 1 94.12 528 MET A CA 1
ATOM 4027 C C . MET A 1 528 ? 20.219 0.868 3.939 1 94.12 528 MET A C 1
ATOM 4029 O O . MET A 1 528 ? 21.109 1.729 3.902 1 94.12 528 MET A O 1
ATOM 4033 N N . TYR A 1 529 ? 19.062 1.11 3.504 1 92.31 529 TYR A N 1
ATOM 4034 C CA . TYR A 1 529 ? 18.719 2.379 2.867 1 92.31 529 TYR A CA 1
ATOM 4035 C C . TYR A 1 529 ? 18.703 3.512 3.887 1 92.31 529 TYR A C 1
ATOM 4037 O O . TYR A 1 529 ? 19.078 4.641 3.578 1 92.31 529 TYR A O 1
ATOM 4045 N N . GLU A 1 530 ? 18.25 3.209 5.039 1 86.19 530 GLU A N 1
ATOM 4046 C CA . GLU A 1 530 ? 18.312 4.207 6.102 1 86.19 530 GLU A CA 1
ATOM 4047 C C . GLU A 1 530 ? 19.75 4.527 6.484 1 86.19 530 GLU A C 1
ATOM 4049 O O . GLU A 1 530 ? 20.094 5.676 6.777 1 86.19 530 GLU A O 1
ATOM 4054 N N . THR A 1 531 ? 20.547 3.518 6.523 1 89.31 531 THR A N 1
ATOM 4055 C CA . THR A 1 531 ? 21.969 3.721 6.824 1 89.31 531 THR A CA 1
ATOM 4056 C C . THR A 1 531 ? 22.625 4.574 5.746 1 89.31 531 THR A C 1
ATOM 4058 O O . THR A 1 531 ? 23.406 5.477 6.055 1 89.31 531 THR A O 1
ATOM 4061 N N . MET A 1 532 ? 22.312 4.316 4.508 1 90.88 532 MET A N 1
ATOM 4062 C CA . MET A 1 532 ? 22.844 5.117 3.404 1 90.88 532 MET A CA 1
ATOM 4063 C C . MET A 1 532 ? 22.359 6.562 3.502 1 90.88 532 MET A C 1
ATOM 4065 O O . MET A 1 532 ? 23.125 7.496 3.262 1 90.88 532 MET A O 1
ATOM 4069 N N . ALA A 1 533 ? 21.109 6.707 3.832 1 85.31 533 ALA A N 1
ATOM 4070 C CA . ALA A 1 533 ? 20.531 8.039 3.939 1 85.31 533 ALA A CA 1
ATOM 4071 C C . ALA A 1 533 ? 21.172 8.836 5.062 1 85.31 533 ALA A C 1
ATOM 4073 O O . ALA A 1 533 ? 21.438 10.031 4.914 1 85.31 533 ALA A O 1
ATOM 4074 N N . ARG A 1 534 ? 21.469 8.164 6.105 1 77.31 534 ARG A N 1
ATOM 4075 C CA . ARG A 1 534 ? 22.094 8.82 7.246 1 77.31 534 ARG A CA 1
ATOM 4076 C C . ARG A 1 534 ? 23.531 9.219 6.926 1 77.31 534 ARG A C 1
ATOM 4078 O O . ARG A 1 534 ? 23.984 10.289 7.332 1 77.31 534 ARG A O 1
ATOM 4085 N N . HIS A 1 535 ? 24.141 8.359 6.281 1 81 535 HIS A N 1
ATOM 4086 C CA . HIS A 1 535 ? 25.531 8.648 5.91 1 81 535 HIS A CA 1
ATOM 4087 C C . HIS A 1 535 ? 25.609 9.852 4.969 1 81 535 HIS A C 1
ATOM 4089 O O . HIS A 1 535 ? 26.531 10.648 5.055 1 81 535 HIS A O 1
ATOM 4095 N N . LYS A 1 536 ? 24.625 9.945 4.047 1 79.94 536 LYS A N 1
ATOM 4096 C CA . LYS A 1 536 ? 24.594 11.062 3.104 1 79.94 536 LYS A CA 1
ATOM 4097 C C . LYS A 1 536 ? 23.906 12.273 3.707 1 79.94 536 LYS A C 1
ATOM 4099 O O . LYS A 1 536 ? 23.75 13.305 3.051 1 79.94 536 LYS A O 1
ATOM 4104 N N . ASN A 1 537 ? 23.406 12.195 4.879 1 73.44 537 ASN A N 1
ATOM 4105 C CA . ASN A 1 537 ? 22.703 13.258 5.59 1 73.44 537 ASN A CA 1
ATOM 4106 C C . ASN A 1 537 ? 21.484 13.734 4.812 1 73.44 537 ASN A C 1
ATOM 4108 O O . ASN A 1 537 ? 21.266 14.938 4.652 1 73.44 537 ASN A O 1
ATOM 4112 N N . LEU A 1 538 ? 20.844 12.727 4.27 1 73.19 538 LEU A N 1
ATOM 4113 C CA . LEU A 1 538 ? 19.625 13.062 3.541 1 73.19 538 LEU A CA 1
ATOM 4114 C C . LEU A 1 538 ? 18.453 13.273 4.5 1 73.19 538 LEU A C 1
ATOM 4116 O O . LEU A 1 538 ? 18.312 12.539 5.484 1 73.19 538 LEU A O 1
ATOM 4120 N N . PRO A 1 539 ? 17.703 14.258 4.223 1 57.69 539 PRO A N 1
ATOM 4121 C CA . PRO A 1 539 ? 16.547 14.5 5.102 1 57.69 539 PRO A CA 1
ATOM 4122 C C . PRO A 1 539 ? 15.453 13.445 4.941 1 57.69 539 PRO A C 1
ATOM 4124 O O . PRO A 1 539 ? 15.164 13.023 3.822 1 57.69 539 PRO A O 1
ATOM 4127 N N . GLN A 1 540 ? 15.164 12.633 5.969 1 59.81 540 GLN A N 1
ATOM 4128 C CA . GLN A 1 540 ? 14.086 11.648 5.93 1 59.81 540 GLN A CA 1
ATOM 4129 C C . GLN A 1 540 ? 13.18 11.781 7.148 1 59.81 540 GLN A C 1
ATOM 4131 O O . GLN A 1 540 ? 13.617 12.234 8.211 1 59.81 540 GLN A O 1
ATOM 4136 N N . TRP A 1 541 ? 11.922 11.578 6.836 1 53.62 541 TRP A N 1
ATOM 4137 C CA . TRP A 1 541 ? 10.984 11.555 7.953 1 53.62 541 TRP A CA 1
ATOM 4138 C C . TRP A 1 541 ? 11.273 10.375 8.883 1 53.62 541 TRP A C 1
ATOM 4140 O O . TRP A 1 541 ? 11.648 9.297 8.43 1 53.62 541 TRP A O 1
ATOM 4150 N N . PRO A 1 542 ? 11.516 10.781 10.164 1 48.69 542 PRO A N 1
ATOM 4151 C CA . PRO A 1 542 ? 11.82 9.672 11.078 1 48.69 542 PRO A CA 1
ATOM 4152 C C . PRO A 1 542 ? 10.797 8.539 11 1 48.69 542 PRO A C 1
ATOM 4154 O O . PRO A 1 542 ? 9.641 8.773 10.641 1 48.69 542 PRO A O 1
ATOM 4157 N N . ASP A 1 543 ? 11.305 7.418 10.828 1 49.22 543 ASP A N 1
ATOM 4158 C CA . ASP A 1 543 ? 10.438 6.25 10.914 1 49.22 543 ASP A CA 1
ATOM 4159 C C . ASP A 1 543 ? 9.539 6.312 12.148 1 49.22 543 ASP A C 1
ATOM 4161 O O . ASP A 1 543 ? 10.031 6.301 13.281 1 49.22 543 ASP A O 1
ATOM 4165 N N . LEU A 1 544 ? 8.367 7.074 11.977 1 43.84 544 LEU A N 1
ATOM 4166 C CA . LEU A 1 544 ? 7.406 7.188 13.062 1 43.84 544 LEU A CA 1
ATOM 4167 C C . LEU A 1 544 ? 7.191 5.84 13.742 1 43.84 544 LEU A C 1
ATOM 4169 O O . LEU A 1 544 ? 6.367 5.719 14.656 1 43.84 544 LEU A O 1
ATOM 4173 N N . THR A 1 545 ? 7.785 4.832 13.094 1 43.16 545 THR A N 1
ATOM 4174 C CA . THR A 1 545 ? 7.488 3.523 13.664 1 43.16 545 THR A CA 1
ATOM 4175 C C . THR A 1 545 ? 8.102 3.389 15.055 1 43.16 545 THR A C 1
ATOM 4177 O O . THR A 1 545 ? 7.816 2.428 15.773 1 43.16 545 THR A O 1
ATOM 4180 N N . LYS A 1 546 ? 9.195 4.281 15.219 1 44.56 546 LYS A N 1
ATOM 4181 C CA . LYS A 1 546 ? 9.758 4.012 16.531 1 44.56 546 LYS A CA 1
ATOM 4182 C C . LYS A 1 546 ? 8.93 4.672 17.641 1 44.56 546 LYS A C 1
ATOM 4184 O O . LYS A 1 546 ? 8.531 5.832 17.516 1 44.56 546 LYS A O 1
ATOM 4189 N N . GLN A 1 547 ? 8.391 3.852 18.328 1 42.09 547 GLN A N 1
ATOM 4190 C CA . GLN A 1 547 ? 7.535 4.176 19.469 1 42.09 547 GLN A CA 1
ATOM 4191 C C . GLN A 1 547 ? 8.016 5.438 20.172 1 42.09 547 GLN A C 1
ATOM 4193 O O . GLN A 1 547 ? 7.203 6.223 20.672 1 42.09 547 GLN A O 1
ATOM 4198 N N . ILE A 1 548 ? 9.297 5.59 20.172 1 42.19 548 ILE A N 1
ATOM 4199 C CA . ILE A 1 548 ? 9.828 6.766 20.844 1 42.19 548 ILE A CA 1
ATOM 4200 C C . ILE A 1 548 ? 9.336 8.031 20.141 1 42.19 548 ILE A C 1
ATOM 4202 O O . ILE A 1 548 ? 9.055 9.039 20.797 1 42.19 548 ILE A O 1
ATOM 4206 N N . SER A 1 549 ? 9.242 7.867 18.984 1 47.06 549 SER A N 1
ATOM 4207 C CA . SER A 1 549 ? 8.844 9.016 18.188 1 47.06 549 SER A CA 1
ATOM 4208 C C . SER A 1 549 ? 7.402 9.422 18.484 1 47.06 549 SER A C 1
ATOM 4210 O O . SER A 1 549 ? 7 10.555 18.203 1 47.06 549 SER A O 1
ATOM 4212 N N . TYR A 1 550 ? 6.836 8.297 19.109 1 46.88 550 TYR A N 1
ATOM 4213 C CA . TYR A 1 550 ? 5.449 8.602 19.453 1 46.88 550 TYR A CA 1
ATOM 4214 C C . TYR A 1 550 ? 5.375 9.531 20.656 1 46.88 550 TYR A C 1
ATOM 4216 O O . TYR A 1 550 ? 4.344 10.164 20.891 1 46.88 550 TYR A O 1
ATOM 4224 N N . SER A 1 551 ? 6.57 9.727 21.25 1 52.62 551 SER A N 1
ATOM 4225 C CA . SER A 1 551 ? 6.531 10.602 22.422 1 52.62 551 SER A CA 1
ATOM 4226 C C . SER A 1 551 ? 7.133 11.969 22.109 1 52.62 551 SER A C 1
ATOM 4228 O O . SER A 1 551 ? 7.027 12.898 22.922 1 52.62 551 SER A O 1
ATOM 4230 N N . LEU A 1 552 ? 7.711 12.117 20.922 1 60.19 552 LEU A N 1
ATOM 4231 C CA . LEU A 1 552 ? 8.305 13.414 20.609 1 60.19 552 LEU A CA 1
ATOM 4232 C C . LEU A 1 552 ? 7.238 14.414 20.172 1 60.19 552 LEU A C 1
ATOM 4234 O O . LEU A 1 552 ? 6.262 14.039 19.531 1 60.19 552 LEU A O 1
ATOM 4238 N N . THR A 1 553 ? 7.422 15.555 20.828 1 66.06 553 THR A N 1
ATOM 4239 C CA . THR A 1 553 ? 6.492 16.625 20.469 1 66.06 553 THR A CA 1
ATOM 4240 C C . THR A 1 553 ? 7.176 17.656 19.578 1 66.06 553 THR A C 1
ATOM 4242 O O . THR A 1 553 ? 8.391 17.609 19.391 1 66.06 553 THR A O 1
ATOM 4245 N N . ALA A 1 554 ? 6.457 18.438 18.938 1 71.94 554 ALA A N 1
ATOM 4246 C CA . ALA A 1 554 ? 6.965 19.531 18.109 1 71.94 554 ALA A CA 1
ATOM 4247 C C . ALA A 1 554 ? 7.938 20.406 18.891 1 71.94 554 ALA A C 1
ATOM 4249 O O . ALA A 1 554 ? 8.875 20.969 18.328 1 71.94 554 ALA A O 1
ATOM 4250 N N . GLY A 1 555 ? 7.691 20.5 20.219 1 69.12 555 GLY A N 1
ATOM 4251 C CA . GLY A 1 555 ? 8.57 21.281 21.062 1 69.12 555 GLY A CA 1
ATOM 4252 C C . GLY A 1 555 ? 9.977 20.734 21.141 1 69.12 555 GLY A C 1
ATOM 4253 O O . GLY A 1 555 ? 10.945 21.484 21.25 1 69.12 555 GLY A O 1
ATOM 4254 N N . ASP A 1 556 ? 10.047 19.5 20.969 1 66.44 556 ASP A N 1
ATOM 4255 C CA . ASP A 1 556 ? 11.359 18.875 21.062 1 66.44 556 ASP A CA 1
ATOM 4256 C C . ASP A 1 556 ? 12.133 19.031 19.75 1 66.44 556 ASP A C 1
ATOM 4258 O O . ASP A 1 556 ? 13.367 19 19.75 1 66.44 556 ASP A O 1
ATOM 4262 N N . LEU A 1 557 ? 11.352 19.203 18.797 1 68.12 557 LEU A N 1
ATOM 4263 C CA . LEU A 1 557 ? 11.977 19.234 17.484 1 68.12 557 LEU A CA 1
ATOM 4264 C C . LEU A 1 557 ? 12.258 20.672 17.047 1 68.12 557 LEU A C 1
ATOM 4266 O O . LEU A 1 557 ? 13.039 20.906 16.125 1 68.12 557 LEU A O 1
ATOM 4270 N N . MET A 1 558 ? 11.68 21.594 17.797 1 72 558 MET A N 1
ATOM 4271 C CA . MET A 1 558 ? 11.734 22.969 17.328 1 72 558 MET A CA 1
ATOM 4272 C C . MET A 1 558 ? 13.078 23.609 17.672 1 72 558 MET A C 1
ATOM 4274 O O . MET A 1 558 ? 13.766 23.156 18.594 1 72 558 MET A O 1
ATOM 4278 N N . ARG A 1 559 ? 13.531 24.328 16.672 1 70.25 559 ARG A N 1
ATOM 4279 C CA . ARG A 1 559 ? 14.68 25.188 16.938 1 70.25 559 ARG A CA 1
ATOM 4280 C C . ARG A 1 559 ? 14.25 26.484 17.625 1 70.25 559 ARG A C 1
ATOM 4282 O O . ARG A 1 559 ? 13.062 26.781 17.688 1 70.25 559 ARG A O 1
ATOM 4289 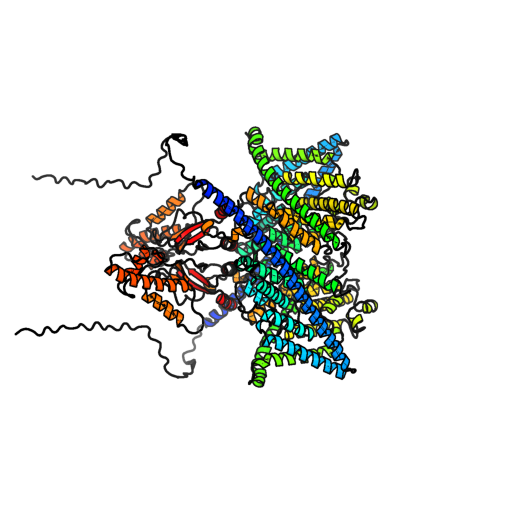N N . ASP A 1 560 ? 15.258 27.062 18.094 1 65.12 560 ASP A N 1
ATOM 4290 C CA . ASP A 1 560 ? 15.016 28.328 18.797 1 65.12 560 ASP A CA 1
ATOM 4291 C C . ASP A 1 560 ? 14.312 29.328 17.875 1 65.12 560 ASP A C 1
ATOM 4293 O O . ASP A 1 560 ? 14.234 29.125 16.672 1 65.12 560 ASP A O 1
ATOM 4297 N N . MET A 1 561 ? 13.781 30.312 18.406 1 64.75 561 MET A N 1
ATOM 4298 C CA . MET A 1 561 ? 13.016 31.391 17.797 1 64.75 561 MET A CA 1
ATOM 4299 C C . MET A 1 561 ? 13.703 31.922 16.547 1 64.75 561 MET A C 1
ATOM 4301 O O . MET A 1 561 ? 14.922 32.125 16.531 1 64.75 561 MET A O 1
ATOM 4305 N N . PRO A 1 562 ? 12.914 31.938 15.5 1 64.88 562 PRO A N 1
ATOM 4306 C CA . PRO A 1 562 ? 13.523 32.531 14.305 1 64.88 562 PRO A CA 1
ATOM 4307 C C . PRO A 1 562 ? 14.148 33.906 14.578 1 64.88 562 PRO A C 1
ATOM 4309 O O . PRO A 1 562 ? 13.594 34.688 15.344 1 64.88 562 PRO A O 1
ATOM 4312 N N . PRO A 1 563 ? 15.344 34.094 14.133 1 63.47 563 PRO A N 1
ATOM 4313 C CA . PRO A 1 563 ? 16.031 35.375 14.43 1 63.47 563 PRO A CA 1
ATOM 4314 C C . PRO A 1 563 ? 15.258 36.594 13.938 1 63.47 563 PRO A C 1
ATOM 4316 O O . PRO A 1 563 ? 15.352 37.656 14.531 1 63.47 563 PRO A O 1
ATOM 4319 N N . TYR A 1 564 ? 14.438 36.375 12.906 1 76.81 564 TYR A N 1
ATOM 4320 C CA . TYR A 1 564 ? 13.758 37.531 12.336 1 76.81 564 TYR A CA 1
ATOM 4321 C C . TYR A 1 564 ? 12.25 37.344 12.328 1 76.81 564 TYR A C 1
ATOM 4323 O O . TYR A 1 564 ? 11.758 36.281 11.906 1 76.81 564 TYR A O 1
ATOM 4331 N N . TYR A 1 565 ? 11.586 38.156 13.016 1 80.94 565 TYR A N 1
ATOM 4332 C CA . TYR A 1 565 ? 10.125 38.156 12.984 1 80.94 565 TYR A CA 1
ATOM 4333 C C . TYR A 1 565 ? 9.602 39.562 12.719 1 80.94 565 TYR A C 1
ATOM 4335 O O . TYR A 1 565 ? 10.32 40.562 12.93 1 80.94 565 TYR A O 1
ATOM 4343 N N . LEU A 1 566 ? 8.477 39.656 12.102 1 84.62 566 LEU A N 1
ATOM 4344 C CA . LEU A 1 566 ? 7.824 40.906 11.812 1 84.62 566 LEU A CA 1
ATOM 4345 C C . LEU A 1 566 ? 6.684 41.188 12.789 1 84.62 566 LEU A C 1
ATOM 4347 O O . LEU A 1 566 ? 5.863 40.312 13.047 1 84.62 566 LEU A O 1
ATOM 4351 N N . VAL A 1 567 ? 6.785 42.375 13.375 1 83.44 567 VAL A N 1
ATOM 4352 C CA . VAL A 1 567 ? 5.684 42.812 14.227 1 83.44 567 VAL A CA 1
ATOM 4353 C C . VAL A 1 567 ? 4.598 43.469 13.391 1 83.44 567 VAL A C 1
ATOM 4355 O O . VAL A 1 567 ? 4.891 44.094 12.375 1 83.44 567 VAL A O 1
ATOM 4358 N N . ARG A 1 568 ? 3.426 43.312 13.758 1 81.19 568 ARG A N 1
ATOM 4359 C CA . ARG A 1 568 ? 2.289 43.812 12.984 1 81.19 568 ARG A CA 1
ATOM 4360 C C . ARG A 1 568 ? 2.4 45.312 12.742 1 81.19 568 ARG A C 1
ATOM 4362 O O . ARG A 1 568 ? 2.053 45.781 11.672 1 81.19 568 ARG A O 1
ATOM 4369 N N . ARG A 1 569 ? 2.871 46.062 13.711 1 81.25 569 ARG A N 1
ATOM 4370 C CA . ARG A 1 569 ? 3.02 47.5 13.586 1 81.25 569 ARG A CA 1
ATOM 4371 C C . ARG A 1 569 ? 4.441 47.875 13.188 1 81.25 569 ARG A C 1
ATOM 4373 O O . ARG A 1 569 ? 5.387 47.656 13.945 1 81.25 569 ARG A O 1
ATOM 4380 N N . GLN A 1 570 ? 4.531 48.375 11.977 1 84.06 570 GLN A N 1
ATOM 4381 C CA . GLN A 1 570 ? 5.871 48.656 11.461 1 84.06 570 GLN A CA 1
ATOM 4382 C C . GLN A 1 570 ? 5.938 50 10.766 1 84.06 570 GLN A C 1
ATOM 4384 O O . GLN A 1 570 ? 4.906 50.594 10.422 1 84.06 570 GLN A O 1
ATOM 4389 N N . THR A 1 571 ? 7.094 50.469 10.742 1 82.94 571 THR A N 1
ATOM 4390 C CA . THR A 1 571 ? 7.395 51.625 9.914 1 82.94 571 THR A CA 1
ATOM 4391 C C . THR A 1 571 ? 8.109 51.219 8.633 1 82.94 571 THR A C 1
ATOM 4393 O O . THR A 1 571 ? 8.617 50.094 8.539 1 82.94 571 THR A O 1
ATOM 4396 N N . LEU A 1 572 ? 7.973 52 7.68 1 85.94 572 LEU A N 1
ATOM 4397 C CA . LEU A 1 572 ? 8.617 51.719 6.406 1 85.94 572 LEU A CA 1
ATOM 4398 C C . LEU A 1 572 ? 10.117 51.5 6.59 1 85.94 572 LEU A C 1
ATOM 4400 O O . LEU A 1 572 ? 10.711 50.625 5.984 1 85.94 572 LEU A O 1
ATOM 4404 N N . ALA A 1 573 ? 10.688 52.25 7.414 1 83 573 ALA A N 1
ATOM 4405 C CA . ALA A 1 573 ? 12.125 52.156 7.652 1 83 573 ALA A CA 1
ATOM 4406 C C . ALA A 1 573 ? 12.484 50.812 8.297 1 83 573 ALA A C 1
ATOM 4408 O O . ALA A 1 573 ? 13.516 50.219 7.98 1 83 573 ALA A O 1
ATOM 4409 N N . SER A 1 574 ? 11.68 50.469 9.148 1 85.38 574 SER A N 1
ATOM 4410 C CA . SER A 1 574 ? 11.938 49.188 9.852 1 85.38 574 SER A CA 1
ATOM 4411 C C . SER A 1 574 ? 11.867 48 8.898 1 85.38 574 SER A C 1
ATOM 4413 O O . SER A 1 574 ? 12.656 47.062 9.016 1 85.38 574 SER A O 1
ATOM 4415 N N . ILE A 1 575 ? 11 48 8.016 1 88.06 575 ILE A N 1
ATOM 4416 C CA . ILE A 1 575 ? 10.859 46.906 7.059 1 88.06 575 ILE A CA 1
ATOM 4417 C C . ILE A 1 575 ? 12.055 46.906 6.105 1 88.06 575 ILE A C 1
ATOM 4419 O O . ILE A 1 575 ? 12.578 45.844 5.77 1 88.06 575 ILE A O 1
ATOM 4423 N N . LYS A 1 576 ? 12.391 48.094 5.699 1 85.12 576 LYS A N 1
ATOM 4424 C CA . LYS A 1 576 ? 13.562 48.188 4.84 1 85.12 576 LYS A CA 1
ATOM 4425 C C . LYS A 1 576 ? 14.812 47.688 5.551 1 85.12 576 LYS A C 1
ATOM 4427 O O . LYS A 1 576 ? 15.648 47 4.945 1 85.12 576 LYS A O 1
ATOM 4432 N N . HIS A 1 577 ? 14.828 48 6.738 1 84 577 HIS A N 1
ATOM 4433 C CA . HIS A 1 577 ? 15.953 47.531 7.531 1 84 577 HIS A CA 1
ATOM 4434 C C . HIS A 1 577 ? 15.945 46.031 7.66 1 84 577 HIS A C 1
ATOM 4436 O O . HIS A 1 577 ? 16.984 45.375 7.566 1 84 577 HIS A O 1
ATOM 4442 N N . LEU A 1 578 ? 14.836 45.5 7.902 1 85.06 578 LEU A N 1
ATOM 4443 C CA . LEU A 1 578 ? 14.711 44.031 8.008 1 85.06 578 LEU A CA 1
ATOM 4444 C C . LEU A 1 578 ? 15.141 43.375 6.715 1 85.06 578 LEU A C 1
ATOM 4446 O O . LEU A 1 578 ? 15.844 42.344 6.75 1 85.06 578 LEU A O 1
ATOM 4450 N N . LEU A 1 579 ? 14.727 43.938 5.668 1 85.31 579 LEU A N 1
ATOM 4451 C CA . LEU A 1 579 ? 15.062 43.344 4.375 1 85.31 579 LEU A CA 1
ATOM 4452 C C . LEU A 1 579 ? 16.547 43.5 4.066 1 85.31 579 LEU A C 1
ATOM 4454 O O . LEU A 1 579 ? 17.156 42.656 3.443 1 85.31 579 LEU A O 1
ATOM 4458 N N . GLN A 1 580 ? 17.047 44.594 4.488 1 80.69 580 GLN A N 1
ATOM 4459 C CA . GLN A 1 580 ? 18.469 44.844 4.258 1 80.69 580 GLN A CA 1
ATOM 4460 C C . GLN A 1 580 ? 19.344 43.938 5.125 1 80.69 580 GLN A C 1
ATOM 4462 O O . GLN A 1 580 ? 20.344 43.406 4.656 1 80.69 580 GLN A O 1
ATOM 4467 N N . VAL A 1 581 ? 18.938 43.781 6.32 1 78.12 581 VAL A N 1
ATOM 4468 C CA . VAL A 1 581 ? 19.703 42.938 7.25 1 78.12 581 VAL A CA 1
ATOM 4469 C C . VAL A 1 581 ? 19.656 41.469 6.816 1 78.12 581 VAL A C 1
ATOM 4471 O O . VAL A 1 581 ? 20.641 40.75 6.934 1 78.12 581 VAL A O 1
ATOM 4474 N N . THR A 1 582 ? 18.484 41.125 6.406 1 77.38 582 THR A N 1
ATOM 4475 C CA . THR A 1 582 ? 18.344 39.719 6.016 1 77.38 582 THR A CA 1
ATOM 4476 C C . THR A 1 582 ? 19 39.469 4.668 1 77.38 582 THR A C 1
ATOM 4478 O O . THR A 1 582 ? 19.344 38.344 4.348 1 77.38 582 THR A O 1
ATOM 4481 N N . ASN A 1 583 ? 19.062 40.5 3.84 1 66.44 583 ASN A N 1
ATOM 4482 C CA . ASN A 1 583 ? 19.781 40.375 2.574 1 66.44 583 ASN A CA 1
ATOM 4483 C C . ASN A 1 583 ? 21.281 40.25 2.787 1 66.44 583 ASN A C 1
ATOM 4485 O O . ASN A 1 583 ? 21.969 39.594 1.997 1 66.44 583 ASN A O 1
ATOM 4489 N N . LYS A 1 584 ? 21.875 41 3.789 1 58.47 584 LYS A N 1
ATOM 4490 C CA . LYS A 1 584 ? 23.312 41.031 4.047 1 58.47 584 LYS A CA 1
ATOM 4491 C C . LYS A 1 584 ? 23.781 39.781 4.762 1 58.47 584 LYS A C 1
ATOM 4493 O O . LYS A 1 584 ? 24.984 39.531 4.895 1 58.47 584 LYS A O 1
ATOM 4498 N N . GLU A 1 585 ? 22.969 39.219 5.535 1 52.66 585 GLU A N 1
ATOM 4499 C CA . GLU A 1 585 ? 23.438 37.969 6.172 1 52.66 585 GLU A CA 1
ATOM 4500 C C . GLU A 1 585 ? 23.953 37 5.137 1 52.66 585 GLU A C 1
ATOM 4502 O O . GLU A 1 585 ? 23.281 36.719 4.145 1 52.66 585 GLU A O 1
ATOM 4507 N N . LYS A 1 586 ? 25.344 37.062 4.969 1 45.59 586 LYS A N 1
ATOM 4508 C CA . LYS A 1 586 ? 26.234 36.469 3.955 1 45.59 586 LYS A CA 1
ATOM 4509 C C . LYS A 1 586 ? 25.719 35.125 3.459 1 45.59 586 LYS A C 1
ATOM 4511 O O . LYS A 1 586 ? 25.938 34.781 2.305 1 45.59 586 LYS A O 1
ATOM 4516 N N . LYS A 1 587 ? 26.016 34.094 4.141 1 43.19 587 LYS A N 1
ATOM 4517 C CA . LYS A 1 587 ? 26.344 32.719 3.742 1 43.19 587 LYS A CA 1
ATOM 4518 C C . LYS A 1 587 ? 25.094 31.938 3.389 1 43.19 587 LYS A C 1
ATOM 4520 O O . LYS A 1 587 ? 24.625 31.109 4.184 1 43.19 587 LYS A O 1
ATOM 4525 N N . GLY A 1 588 ? 24.219 32.281 2.24 1 45.28 588 GLY A N 1
ATOM 4526 C CA . GLY A 1 588 ? 23.406 31.453 1.374 1 45.28 588 GLY A CA 1
ATOM 4527 C C . GLY A 1 588 ? 21.969 31.312 1.859 1 45.28 588 GLY A C 1
ATOM 4528 O O . GLY A 1 588 ? 21.156 30.641 1.227 1 45.28 588 GLY A O 1
ATOM 4529 N N . LYS A 1 589 ? 21.734 31.562 3.143 1 52.31 589 LYS A N 1
ATOM 4530 C CA . LYS A 1 589 ? 20.391 31.172 3.529 1 52.31 589 LYS A CA 1
ATOM 4531 C C . LYS A 1 589 ? 19.484 32.406 3.697 1 52.31 589 LYS A C 1
ATOM 4533 O O . LYS A 1 589 ? 19.422 32.969 4.785 1 52.31 589 LYS A O 1
ATOM 4538 N N . THR A 1 590 ? 19.094 33.219 2.674 1 54.09 590 THR A N 1
ATOM 4539 C CA . THR A 1 590 ? 18.094 34.281 2.736 1 54.09 590 THR A CA 1
ATOM 4540 C C . THR A 1 590 ? 16.766 33.719 3.26 1 54.09 590 THR A C 1
ATOM 4542 O O . THR A 1 590 ? 16.297 32.688 2.799 1 54.09 590 THR A O 1
ATOM 4545 N N . ALA A 1 591 ? 16.328 34.344 4.332 1 64.12 591 ALA A N 1
ATOM 4546 C CA . ALA A 1 591 ? 15.031 33.938 4.879 1 64.12 591 ALA A CA 1
ATOM 4547 C C . ALA A 1 591 ? 13.891 34.344 3.939 1 64.12 591 ALA A C 1
ATOM 4549 O O . ALA A 1 591 ? 13.766 35.5 3.572 1 64.12 591 ALA A O 1
ATOM 4550 N N . HIS A 1 592 ? 13.242 33.5 3.412 1 71.75 592 HIS A N 1
ATOM 4551 C CA . HIS A 1 592 ? 12.172 33.781 2.465 1 71.75 592 HIS A CA 1
ATOM 4552 C C . HIS A 1 592 ? 10.82 33.875 3.174 1 71.75 592 HIS A C 1
ATOM 4554 O O . HIS A 1 592 ? 9.852 34.375 2.604 1 71.75 592 HIS A O 1
ATOM 4560 N N . VAL A 1 593 ? 10.82 33.438 4.406 1 77.88 593 VAL A N 1
ATOM 4561 C CA . VAL A 1 593 ? 9.555 33.469 5.133 1 77.88 593 VAL A CA 1
ATOM 4562 C C . VAL A 1 593 ? 9.758 34.125 6.496 1 77.88 593 VAL A C 1
ATOM 4564 O O . VAL A 1 593 ? 10.758 33.875 7.168 1 77.88 593 VAL A O 1
ATOM 4567 N N . PHE A 1 594 ? 8.938 35.156 6.789 1 80.69 594 PHE A N 1
ATOM 4568 C CA . PHE A 1 594 ? 8.984 35.844 8.07 1 80.69 594 PHE A CA 1
ATOM 4569 C C . PHE A 1 594 ? 7.699 35.656 8.852 1 80.69 594 PHE A C 1
ATOM 4571 O O . PHE A 1 594 ? 6.609 35.938 8.359 1 80.69 594 PHE A O 1
ATOM 4578 N N . PRO A 1 595 ? 7.879 35.094 10.031 1 82.25 595 PRO A N 1
ATOM 4579 C CA . PRO A 1 595 ? 6.672 35.031 10.859 1 82.25 595 PRO A CA 1
ATOM 4580 C C . PRO A 1 595 ? 6.219 36.406 11.328 1 82.25 595 PRO A C 1
ATOM 4582 O O . PRO A 1 595 ? 7.051 37.281 11.617 1 82.25 595 PRO A O 1
ATOM 4585 N N . VAL A 1 596 ? 4.938 36.656 11.258 1 83.19 596 VAL A N 1
ATOM 4586 C CA . VAL A 1 596 ? 4.348 37.906 11.719 1 83.19 596 VAL A CA 1
ATOM 4587 C C . VAL A 1 596 ? 3.734 37.719 13.102 1 83.19 596 VAL A C 1
ATOM 4589 O O . VAL A 1 596 ? 2.916 36.812 13.305 1 83.19 596 VAL A O 1
ATOM 4592 N N . VAL A 1 597 ? 4.242 38.562 14.008 1 80.94 597 VAL A N 1
ATOM 4593 C CA . VAL A 1 597 ? 3.742 38.469 15.375 1 80.94 597 VAL A CA 1
ATOM 4594 C C . VAL A 1 597 ? 2.986 39.75 15.75 1 80.94 597 VAL A C 1
ATOM 4596 O O . VAL A 1 597 ? 3.131 40.781 15.086 1 80.94 597 VAL A O 1
ATOM 4599 N N . ASP A 1 598 ? 2.168 39.656 16.688 1 76.75 598 ASP A N 1
ATOM 4600 C CA . ASP A 1 598 ? 1.373 40.812 17.125 1 76.75 598 ASP A CA 1
ATOM 4601 C C . ASP A 1 598 ? 2.246 41.844 17.797 1 76.75 598 ASP A C 1
ATOM 4603 O O . ASP A 1 598 ? 2.186 43.031 17.469 1 76.75 598 ASP A O 1
ATOM 4607 N N . ASP A 1 599 ? 2.953 41.438 18.828 1 77.38 599 ASP A N 1
ATOM 4608 C CA . ASP A 1 599 ? 3.83 42.344 19.562 1 77.38 599 ASP A CA 1
ATOM 4609 C C . ASP A 1 599 ? 5.113 41.625 19.984 1 77.38 599 ASP A C 1
ATOM 4611 O O . ASP A 1 599 ? 5.152 40.406 20.078 1 77.38 599 ASP A O 1
ATOM 4615 N N . ALA A 1 600 ? 6.121 42.438 20.141 1 74.75 600 ALA A N 1
ATOM 4616 C CA . ALA A 1 600 ? 7.418 41.875 20.531 1 74.75 600 ALA A CA 1
ATOM 4617 C C . ALA A 1 600 ? 7.367 41.281 21.938 1 74.75 600 ALA A C 1
ATOM 4619 O O . ALA A 1 600 ? 8.141 40.375 22.266 1 74.75 600 ALA A O 1
ATOM 4620 N N . LYS A 1 601 ? 6.391 41.781 22.625 1 70.25 601 LYS A N 1
ATOM 4621 C CA . LYS A 1 601 ? 6.297 41.281 24 1 70.25 601 LYS A CA 1
ATOM 4622 C C . LYS A 1 601 ? 5.445 40.031 24.078 1 70.25 601 LYS A C 1
ATOM 4624 O O . LYS A 1 601 ? 5.828 39.062 24.75 1 70.25 601 LYS A O 1
ATOM 4629 N N . THR A 1 602 ? 4.414 39.969 23.359 1 67.94 602 THR A N 1
ATOM 4630 C CA . THR A 1 602 ? 3.508 38.812 23.469 1 67.94 602 THR A CA 1
ATOM 4631 C C . THR A 1 602 ? 3.881 37.75 22.438 1 67.94 602 THR A C 1
ATOM 4633 O O . THR A 1 602 ? 3.678 36.562 22.688 1 67.94 602 THR A O 1
ATOM 4636 N N . MET A 1 603 ? 4.461 38.062 21.406 1 75.75 603 MET A N 1
ATOM 4637 C CA . MET A 1 603 ? 4.961 37.188 20.359 1 75.75 603 MET A CA 1
ATOM 4638 C C . MET A 1 603 ? 3.873 36.219 19.875 1 75.75 603 MET A C 1
ATOM 4640 O O . MET A 1 603 ? 4.137 35.062 19.625 1 75.75 603 MET A O 1
ATOM 4644 N N . VAL A 1 604 ? 2.705 36.656 19.828 1 73.94 604 VAL A N 1
ATOM 4645 C CA . VAL A 1 604 ? 1.621 35.844 19.297 1 73.94 604 VAL A CA 1
ATOM 4646 C C . VAL A 1 604 ? 1.73 35.781 17.766 1 73.94 604 VAL A C 1
ATOM 4648 O O . VAL A 1 604 ? 1.854 36.781 17.094 1 73.94 604 VAL A O 1
ATOM 4651 N N . LEU A 1 605 ? 1.688 34.562 17.297 1 76.75 605 LEU A N 1
ATOM 4652 C CA . LEU A 1 605 ? 1.866 34.344 15.867 1 76.75 605 LEU A CA 1
ATOM 4653 C C . LEU A 1 605 ? 0.573 34.625 15.109 1 76.75 605 LEU A C 1
ATOM 4655 O O . LEU A 1 605 ? -0.477 34.062 15.43 1 76.75 605 LEU A O 1
ATOM 4659 N N . LEU A 1 606 ? 0.654 35.531 14.148 1 72.5 606 LEU A N 1
ATOM 4660 C CA . LEU A 1 606 ? -0.515 35.875 13.352 1 72.5 606 LEU A CA 1
ATOM 4661 C C . LEU A 1 606 ? -0.479 35.188 12 1 72.5 606 LEU A C 1
ATOM 4663 O O . LEU A 1 606 ? -1.526 34.875 11.422 1 72.5 606 LEU A O 1
ATOM 4667 N N . GLY A 1 607 ? 0.641 34.906 11.508 1 74.38 607 GLY A N 1
ATOM 4668 C CA . GLY A 1 607 ? 0.827 34.312 10.203 1 74.38 607 GLY A CA 1
ATOM 4669 C C . GLY A 1 607 ? 2.252 34.406 9.688 1 74.38 607 GLY A C 1
ATOM 4670 O O . GLY A 1 607 ? 3.188 34.562 10.477 1 74.38 607 GLY A O 1
ATOM 4671 N N . VAL A 1 608 ? 2.297 34.125 8.383 1 76.94 608 VAL A N 1
ATOM 4672 C CA . VAL A 1 608 ? 3.625 34.188 7.777 1 76.94 608 VAL A CA 1
ATOM 4673 C C . VAL A 1 608 ? 3.576 35.031 6.508 1 76.94 608 VAL A C 1
ATOM 4675 O O . VAL A 1 608 ? 2.543 35.094 5.836 1 76.94 608 VAL A O 1
ATOM 4678 N N . THR A 1 609 ? 4.582 35.875 6.297 1 77.88 609 THR A N 1
ATOM 4679 C CA . THR A 1 609 ? 4.719 36.656 5.082 1 77.88 609 THR A CA 1
ATOM 4680 C C . THR A 1 609 ? 5.996 36.281 4.332 1 77.88 609 THR A C 1
ATOM 4682 O O . THR A 1 609 ? 6.945 35.781 4.934 1 77.88 609 THR A O 1
ATOM 4685 N N . THR A 1 610 ? 5.93 36.438 3.096 1 78.06 610 THR A N 1
ATOM 4686 C CA . THR A 1 610 ? 7.094 36.125 2.281 1 78.06 610 THR A CA 1
ATOM 4687 C C . THR A 1 610 ? 7.922 37.375 1.997 1 78.06 610 THR A C 1
ATOM 4689 O O . THR A 1 610 ? 7.426 38.469 2.119 1 78.06 610 THR A O 1
ATOM 4692 N N . ARG A 1 611 ? 9.078 37.156 1.651 1 79.75 611 ARG A N 1
ATOM 4693 C CA . ARG A 1 611 ? 9.969 38.25 1.32 1 79.75 611 ARG A CA 1
ATOM 4694 C C . ARG A 1 611 ? 9.438 39.031 0.126 1 79.75 611 ARG A C 1
ATOM 4696 O O . ARG A 1 611 ? 9.484 40.281 0.119 1 79.75 611 ARG A O 1
ATOM 4703 N N . GLU A 1 612 ? 8.945 38.344 -0.783 1 79 612 GLU A N 1
ATOM 4704 C CA . GLU A 1 612 ? 8.406 39 -1.971 1 79 612 GLU A CA 1
ATOM 4705 C C . GLU A 1 612 ? 7.254 39.938 -1.614 1 79 612 GLU A C 1
ATOM 4707 O O . GLU A 1 612 ? 7.133 41.031 -2.17 1 79 612 GLU A O 1
ATOM 4712 N N . GLU A 1 613 ? 6.527 39.438 -0.731 1 82.31 613 GLU A N 1
ATOM 4713 C CA . GLU A 1 613 ? 5.402 40.25 -0.305 1 82.31 613 GLU A CA 1
ATOM 4714 C C . GLU A 1 613 ? 5.887 41.5 0.436 1 82.31 613 GLU A C 1
ATOM 4716 O O . GLU A 1 613 ? 5.316 42.594 0.279 1 82.31 613 GLU A O 1
ATOM 4721 N N . LEU A 1 614 ? 6.867 41.406 1.138 1 85.94 614 LEU A N 1
ATOM 4722 C CA . LEU A 1 614 ? 7.395 42.531 1.886 1 85.94 614 LEU A CA 1
ATOM 4723 C C . LEU A 1 614 ? 8.078 43.531 0.954 1 85.94 614 LEU A C 1
ATOM 4725 O O . LEU A 1 614 ? 7.961 44.75 1.139 1 85.94 614 LEU A O 1
ATOM 4729 N N . GLU A 1 615 ? 8.719 43 0.002 1 85.38 615 GLU A N 1
ATOM 4730 C CA . GLU A 1 615 ? 9.352 43.875 -0.971 1 85.38 615 GLU A CA 1
ATOM 4731 C C . GLU A 1 615 ? 8.312 44.656 -1.786 1 85.38 615 GLU A C 1
ATOM 4733 O O . GLU A 1 615 ? 8.492 45.844 -2.07 1 85.38 615 GLU A O 1
ATOM 4738 N N . ALA A 1 616 ? 7.336 43.938 -2.1 1 84.38 616 ALA A N 1
ATOM 4739 C CA . ALA A 1 616 ? 6.246 44.625 -2.812 1 84.38 616 ALA A CA 1
ATOM 4740 C C . ALA A 1 616 ? 5.594 45.688 -1.943 1 84.38 616 ALA A C 1
ATOM 4742 O O . ALA A 1 616 ? 5.223 46.75 -2.436 1 84.38 616 ALA A O 1
ATOM 4743 N N . LEU A 1 617 ? 5.496 45.344 -0.772 1 86.12 617 LEU A N 1
ATOM 4744 C CA . LEU A 1 617 ? 4.887 46.281 0.149 1 86.12 617 LEU A CA 1
ATOM 4745 C C . LEU A 1 617 ? 5.754 47.531 0.285 1 86.12 617 LEU A C 1
ATOM 4747 O O . LEU A 1 617 ? 5.23 48.656 0.391 1 86.12 617 LEU A O 1
ATOM 4751 N N . VAL A 1 618 ? 7.027 47.406 0.279 1 86 618 VAL A N 1
ATOM 4752 C CA . VAL A 1 618 ? 7.938 48.531 0.391 1 86 618 VAL A CA 1
ATOM 4753 C C . VAL A 1 618 ? 7.793 49.438 -0.834 1 86 618 VAL A C 1
ATOM 4755 O O . VAL A 1 618 ? 7.773 50.688 -0.712 1 86 618 VAL A O 1
ATOM 4758 N N . ILE A 1 619 ? 7.664 48.844 -1.941 1 82.94 619 ILE A N 1
ATOM 4759 C CA . ILE A 1 619 ? 7.516 49.594 -3.172 1 82.94 619 ILE A CA 1
ATOM 4760 C C . ILE A 1 619 ? 6.184 50.344 -3.154 1 82.94 619 ILE A C 1
ATOM 4762 O O . ILE A 1 619 ? 6.125 51.531 -3.506 1 82.94 619 ILE A O 1
ATOM 4766 N N . LEU A 1 620 ? 5.215 49.656 -2.771 1 83.44 620 LEU A N 1
ATOM 4767 C CA . LEU A 1 620 ? 3.896 50.281 -2.711 1 83.44 620 LEU A CA 1
ATOM 4768 C C . LEU A 1 620 ? 3.881 51.406 -1.696 1 83.44 620 LEU A C 1
ATOM 4770 O O . LEU A 1 620 ? 3.24 52.438 -1.923 1 83.44 620 LEU A O 1
ATOM 4774 N N . TRP A 1 621 ? 4.508 51.188 -0.663 1 84.25 621 TRP A N 1
ATOM 4775 C CA . TRP A 1 621 ? 4.578 52.188 0.394 1 84.25 621 TRP A CA 1
ATOM 4776 C C . TRP A 1 621 ? 5.34 53.406 -0.078 1 84.25 621 TRP A C 1
ATOM 4778 O O . TRP A 1 621 ? 4.91 54.562 0.162 1 84.25 621 TRP A O 1
ATOM 4788 N N . GLU A 1 622 ? 6.391 53.281 -0.791 1 83.31 622 GLU A N 1
ATOM 4789 C CA . GLU A 1 622 ? 7.18 54.406 -1.317 1 83.31 622 GLU A CA 1
ATOM 4790 C C . GLU A 1 622 ? 6.402 55.156 -2.381 1 83.31 622 GLU A C 1
ATOM 4792 O O . GLU A 1 622 ? 6.461 56.406 -2.432 1 83.31 622 GLU A O 1
ATOM 4797 N N . LEU A 1 623 ? 5.688 54.406 -3.119 1 81.69 623 LEU A N 1
ATOM 4798 C CA . LEU A 1 623 ? 4.879 55.062 -4.145 1 81.69 623 LEU A CA 1
ATOM 4799 C C . LEU A 1 623 ? 3.754 55.875 -3.516 1 81.69 623 LEU A C 1
ATOM 4801 O O . LEU A 1 623 ? 3.418 56.938 -4.004 1 81.69 623 LEU A O 1
ATOM 4805 N N . SER A 1 624 ? 3.279 55.344 -2.543 1 82.25 624 SER A N 1
ATOM 4806 C CA . SER A 1 624 ? 2.203 56.062 -1.859 1 82.25 624 SER A CA 1
ATOM 4807 C C . SER A 1 624 ? 2.725 57.312 -1.166 1 82.25 624 SER A C 1
ATOM 4809 O O . SER A 1 624 ? 2.029 58.344 -1.105 1 82.25 624 SER A O 1
ATOM 4811 N N . LEU A 1 625 ? 3.848 57.281 -0.628 1 81.62 625 LEU A N 1
ATOM 4812 C CA . LEU A 1 625 ? 4.449 58.438 0.022 1 81.62 625 LEU A CA 1
ATOM 4813 C C . LEU A 1 625 ? 4.773 59.531 -0.996 1 81.62 625 LEU A C 1
ATOM 4815 O O . LEU A 1 625 ? 4.574 60.719 -0.726 1 81.62 625 LEU A O 1
ATOM 4819 N N . ARG A 1 626 ? 5.195 59.094 -2.154 1 78.25 626 ARG A N 1
ATOM 4820 C CA . ARG A 1 626 ? 5.488 60.062 -3.217 1 78.25 626 ARG A CA 1
ATOM 4821 C C . ARG A 1 626 ? 4.207 60.656 -3.771 1 78.25 626 ARG A C 1
ATOM 4823 O O . ARG A 1 626 ? 4.156 61.844 -4.07 1 78.25 626 ARG A O 1
ATOM 4830 N N . GLY A 1 627 ? 3.277 59.781 -3.861 1 75.31 627 GLY A N 1
ATOM 4831 C CA . GLY A 1 627 ? 1.992 60.281 -4.332 1 75.31 627 GLY A CA 1
ATOM 4832 C C . GLY A 1 627 ? 1.306 61.188 -3.34 1 75.31 627 GLY A C 1
ATOM 4833 O O . GLY A 1 627 ? 0.592 62.125 -3.734 1 75.31 627 GLY A O 1
ATOM 4834 N N . GLY A 1 628 ? 1.422 60.906 -2.105 1 72.88 628 GLY A N 1
ATOM 4835 C CA . GLY A 1 628 ? 0.851 61.75 -1.071 1 72.88 628 GLY A CA 1
ATOM 4836 C C . GLY A 1 628 ? 1.431 63.156 -1.062 1 72.88 628 GLY A C 1
ATOM 4837 O O . GLY A 1 628 ? 0.711 64.125 -0.829 1 72.88 628 GLY A O 1
ATOM 4838 N N . LYS A 1 629 ? 2.686 63.312 -1.345 1 72.5 629 LYS A N 1
ATOM 4839 C CA . LYS A 1 629 ? 3.324 64.625 -1.428 1 72.5 629 LYS A CA 1
ATOM 4840 C C . LYS A 1 629 ? 2.805 65.438 -2.627 1 72.5 629 LYS A C 1
ATOM 4842 O O . LYS A 1 629 ? 2.6 66.625 -2.537 1 72.5 629 LYS A O 1
ATOM 4847 N N . ASN A 1 630 ? 2.508 64.625 -3.633 1 70 630 ASN A N 1
ATOM 4848 C CA . ASN A 1 630 ? 1.975 65.25 -4.824 1 70 630 ASN A CA 1
ATOM 4849 C C . ASN A 1 630 ? 0.502 65.625 -4.652 1 70 630 ASN A C 1
ATOM 4851 O O . ASN A 1 630 ? 0.056 66.688 -5.129 1 70 630 ASN A O 1
ATOM 4855 N N . SER A 1 631 ? -0.214 64.688 -3.99 1 69.62 631 SER A N 1
ATOM 4856 C CA . SER A 1 631 ? -1.636 64.938 -3.758 1 69.62 631 SER A CA 1
ATOM 4857 C C . SER A 1 631 ? -1.855 66.125 -2.809 1 69.62 631 SER A C 1
ATOM 4859 O O . SER A 1 631 ? -2.812 66.875 -2.965 1 69.62 631 SER A O 1
ATOM 4861 N N . ALA A 1 632 ? -1.132 66.25 -1.786 1 64.94 632 ALA A N 1
ATOM 4862 C CA . ALA A 1 632 ? -1.205 67.438 -0.921 1 64.94 632 ALA A CA 1
ATOM 4863 C C . ALA A 1 632 ? -1.011 68.688 -1.722 1 64.94 632 ALA A C 1
ATOM 4865 O O . ALA A 1 632 ? -1.583 69.75 -1.387 1 64.94 632 ALA A O 1
ATOM 4866 N N . ALA A 1 633 ? -0.358 68.625 -2.834 1 60.97 633 ALA A N 1
ATOM 4867 C CA . ALA A 1 633 ? -0.138 69.75 -3.705 1 60.97 633 ALA A CA 1
ATOM 4868 C C . ALA A 1 633 ? -1.288 69.938 -4.695 1 60.97 633 ALA A C 1
ATOM 4870 O O . ALA A 1 633 ? -1.687 71.062 -5.008 1 60.97 633 ALA A O 1
ATOM 4871 N N . THR A 1 634 ? -1.86 68.812 -5.125 1 63.47 634 THR A N 1
ATOM 4872 C CA . THR A 1 634 ? -2.852 68.875 -6.188 1 63.47 634 THR A CA 1
ATOM 4873 C C . THR A 1 634 ? -4.25 68.562 -5.66 1 63.47 634 THR A C 1
ATOM 4875 O O . THR A 1 634 ? -5.246 68.938 -6.309 1 63.47 634 THR A O 1
ATOM 4878 N N . GLY A 1 635 ? -4.539 68.125 -4.465 1 61.31 635 GLY A N 1
ATOM 4879 C CA . GLY A 1 635 ? -5.824 67.875 -3.859 1 61.31 635 GLY A CA 1
ATOM 4880 C C . GLY A 1 635 ? -6.418 66.562 -4.32 1 61.31 635 GLY A C 1
ATOM 4881 O O . GLY A 1 635 ? -7.598 66.25 -4.082 1 61.31 635 GLY A O 1
ATOM 4882 N N . THR A 1 636 ? -5.762 65.688 -5.031 1 62.38 636 THR A N 1
ATOM 4883 C CA . THR A 1 636 ? -6.316 64.438 -5.578 1 62.38 636 THR A CA 1
ATOM 4884 C C . THR A 1 636 ? -5.941 63.25 -4.703 1 62.38 636 THR A C 1
ATOM 4886 O O . THR A 1 636 ? -4.84 63.219 -4.16 1 62.38 636 THR A O 1
ATOM 4889 N N . PRO A 1 637 ? -6.852 62.375 -4.523 1 63.97 637 PRO A N 1
ATOM 4890 C CA . PRO A 1 637 ? -6.598 61.219 -3.672 1 63.97 637 PRO A CA 1
ATOM 4891 C C . PRO A 1 637 ? -5.523 60.281 -4.238 1 63.97 637 PRO A C 1
ATOM 4893 O O . PRO A 1 637 ? -5.41 60.125 -5.461 1 63.97 637 PRO A O 1
ATOM 4896 N N . VAL A 1 638 ? -4.523 59.844 -3.406 1 65.81 638 VAL A N 1
ATOM 4897 C CA . VAL A 1 638 ? -3.404 58.969 -3.756 1 65.81 638 VAL A CA 1
ATOM 4898 C C . VAL A 1 638 ? -3.93 57.625 -4.207 1 65.81 638 VAL A C 1
ATOM 4900 O O . VAL A 1 638 ? -4.691 56.969 -3.486 1 65.81 638 VAL A O 1
ATOM 4903 N N . SER A 1 639 ? -3.994 57.25 -5.52 1 67.81 639 SER A N 1
ATOM 4904 C CA . SER A 1 639 ? -4.391 55.938 -6.023 1 67.81 639 SER A CA 1
ATOM 4905 C C . SER A 1 639 ? -3.189 55.156 -6.547 1 67.81 639 SER A C 1
ATOM 4907 O O . SER A 1 639 ? -2.465 55.625 -7.418 1 67.81 639 SER A O 1
ATOM 4909 N N . VAL A 1 640 ? -2.699 54.25 -5.746 1 69.62 640 VAL A N 1
ATOM 4910 C CA . VAL A 1 640 ? -1.627 53.375 -6.199 1 69.62 640 VAL A CA 1
ATOM 4911 C C . VAL A 1 640 ? -2.215 52.062 -6.699 1 69.62 640 VAL A C 1
ATOM 4913 O O . VAL A 1 640 ? -3.154 51.531 -6.105 1 69.62 640 VAL A O 1
ATOM 4916 N N . ALA A 1 641 ? -1.783 51.562 -7.836 1 68.06 641 ALA A N 1
ATOM 4917 C CA . ALA A 1 641 ? -2.266 50.312 -8.445 1 68.06 641 ALA A CA 1
ATOM 4918 C C . ALA A 1 641 ? -1.964 49.094 -7.551 1 68.06 641 ALA A C 1
ATOM 4920 O O . ALA A 1 641 ? -0.835 48.938 -7.082 1 68.06 641 ALA A O 1
ATOM 4921 N N . GLY A 1 642 ? -2.998 48.312 -7.129 1 64.69 642 GLY A N 1
ATOM 4922 C CA . GLY A 1 642 ? -2.844 47.062 -6.402 1 64.69 642 GLY A CA 1
ATOM 4923 C C . GLY A 1 642 ? -3.396 47.125 -4.988 1 64.69 642 GLY A C 1
ATOM 4924 O O . GLY A 1 642 ? -3.537 46.094 -4.328 1 64.69 642 GLY A O 1
ATOM 4925 N N . ILE A 1 643 ? -3.539 48.469 -4.516 1 73.38 643 ILE A N 1
ATOM 4926 C CA . ILE A 1 643 ? -4.07 48.562 -3.162 1 73.38 643 ILE A CA 1
ATOM 4927 C C . ILE A 1 643 ? -5.32 49.438 -3.162 1 73.38 643 ILE A C 1
ATOM 4929 O O . ILE A 1 643 ? -5.543 50.219 -4.098 1 73.38 643 ILE A O 1
ATOM 4933 N N . THR A 1 644 ? -6.164 49.344 -2.248 1 75.5 644 THR A N 1
ATOM 4934 C CA . THR A 1 644 ? -7.391 50.094 -2.111 1 75.5 644 THR A CA 1
ATOM 4935 C C . THR A 1 644 ? -7.074 51.562 -1.721 1 75.5 644 THR A C 1
ATOM 4937 O O . THR A 1 644 ? -6.008 51.844 -1.169 1 75.5 644 THR A O 1
ATOM 4940 N N . PRO A 1 645 ? -7.848 52.406 -2.082 1 76.69 645 PRO A N 1
ATOM 4941 C CA . PRO A 1 645 ? -7.629 53.812 -1.74 1 76.69 645 PRO A CA 1
ATOM 4942 C C . PRO A 1 645 ? -7.48 54.062 -0.237 1 76.69 645 PRO A C 1
ATOM 4944 O O . PRO A 1 645 ? -6.699 54.906 0.187 1 76.69 645 PRO A O 1
ATOM 4947 N N . GLU A 1 646 ? -8.156 53.281 0.546 1 77.19 646 GLU A N 1
ATOM 4948 C CA . GLU A 1 646 ? -8.031 53.406 1.995 1 77.19 646 GLU A CA 1
ATOM 4949 C C . GLU A 1 646 ? -6.637 53 2.463 1 77.19 646 GLU A C 1
ATOM 4951 O O . GLU A 1 646 ? -6.059 53.625 3.346 1 77.19 646 GLU A O 1
ATOM 4956 N N . GLN A 1 647 ? -6.133 52.062 1.822 1 81.06 647 GLN A N 1
ATOM 4957 C CA . GLN A 1 647 ? -4.797 51.594 2.162 1 81.06 647 GLN A CA 1
ATOM 4958 C C . GLN A 1 647 ? -3.73 52.594 1.737 1 81.06 647 GLN A C 1
ATOM 4960 O O . GLN A 1 647 ? -2.768 52.844 2.469 1 81.06 647 GLN A O 1
ATOM 4965 N N . ALA A 1 648 ? -3.957 53.125 0.645 1 77.88 648 ALA A N 1
ATOM 4966 C CA . ALA A 1 648 ? -3.008 54.125 0.141 1 77.88 648 ALA A CA 1
ATOM 4967 C C . ALA A 1 648 ? -2.994 55.375 1.024 1 77.88 648 ALA A C 1
ATOM 4969 O O . ALA A 1 648 ? -1.94 55.969 1.241 1 77.88 648 ALA A O 1
ATOM 4970 N N . ALA A 1 649 ? -4.133 55.656 1.516 1 78.81 649 ALA A N 1
ATOM 4971 C CA . ALA A 1 649 ? -4.238 56.844 2.377 1 78.81 649 ALA A CA 1
ATOM 4972 C C . ALA A 1 649 ? -3.471 56.625 3.68 1 78.81 649 ALA A C 1
ATOM 4974 O O . ALA A 1 649 ? -2.826 57.562 4.18 1 78.81 649 ALA A O 1
ATOM 4975 N N . VAL A 1 650 ? -3.549 55.438 4.133 1 80.69 650 VAL A N 1
ATOM 4976 C CA . VAL A 1 650 ? -2.881 55.156 5.395 1 80.69 650 VAL A CA 1
ATOM 4977 C C . VAL A 1 650 ? -1.368 55.125 5.184 1 80.69 650 VAL A C 1
ATOM 4979 O O . VAL A 1 650 ? -0.604 55.562 6.035 1 80.69 650 VAL A O 1
ATOM 4982 N N . LEU A 1 651 ? -0.968 54.688 4.082 1 82.5 651 LEU A N 1
ATOM 4983 C CA . LEU A 1 651 ? 0.456 54.562 3.795 1 82.5 651 LEU A CA 1
ATOM 4984 C C . LEU A 1 651 ? 1.073 55.906 3.463 1 82.5 651 LEU A C 1
ATOM 4986 O O . LEU A 1 651 ? 2.285 56.094 3.594 1 82.5 651 LEU A O 1
ATOM 4990 N N . SER A 1 652 ? 0.247 56.812 3.076 1 78.25 652 SER A N 1
ATOM 4991 C CA . SER A 1 652 ? 0.743 58.125 2.676 1 78.25 652 SER A CA 1
ATOM 4992 C C . SER A 1 652 ? 0.77 59.094 3.857 1 78.25 652 SER A C 1
ATOM 4994 O O . SER A 1 652 ? 1.321 60.188 3.758 1 78.25 652 SER A O 1
ATOM 4996 N N . ARG A 1 653 ? 0.213 58.719 4.984 1 73.31 653 ARG A N 1
ATOM 4997 C CA . ARG A 1 653 ? 0.062 59.625 6.117 1 73.31 653 ARG A CA 1
ATOM 4998 C C . ARG A 1 653 ? 1.411 59.938 6.762 1 73.31 653 ARG A C 1
ATOM 5000 O O . ARG A 1 653 ? 1.675 61.062 7.164 1 73.31 653 ARG A O 1
ATOM 5007 N N . PRO A 1 654 ? 2.289 58.938 6.926 1 68.25 654 PRO A N 1
ATOM 5008 C CA . PRO A 1 654 ? 3.535 59.219 7.637 1 68.25 654 PRO A CA 1
ATOM 5009 C C . PRO A 1 654 ? 4.383 60.281 6.926 1 68.25 654 PRO A C 1
ATOM 5011 O O . PRO A 1 654 ? 4.504 60.25 5.695 1 68.25 654 PRO A O 1
ATOM 5014 N N . ALA A 1 655 ? 4.629 61.406 7.68 1 63 655 ALA A N 1
ATOM 5015 C CA . ALA A 1 655 ? 5.414 62.5 7.121 1 63 655 ALA A CA 1
ATOM 5016 C C . ALA A 1 655 ? 6.824 62.031 6.754 1 63 655 ALA A C 1
ATOM 5018 O O . ALA A 1 655 ? 7.445 62.594 5.836 1 63 655 ALA A O 1
ATOM 5019 N N . SER A 1 656 ? 7.379 61.125 7.574 1 64.44 656 SER A N 1
ATOM 5020 C CA . SER A 1 656 ? 8.719 60.625 7.34 1 64.44 656 SER A CA 1
ATOM 5021 C C . SER A 1 656 ? 8.75 59.094 7.398 1 64.44 656 SER A C 1
ATOM 5023 O O . SER A 1 656 ? 7.805 58.469 7.891 1 64.44 656 SER A O 1
ATOM 5025 N N . GLU A 1 657 ? 9.742 58.438 6.824 1 68.94 657 GLU A N 1
ATOM 5026 C CA . GLU A 1 657 ? 9.938 56.969 6.793 1 68.94 657 GLU A CA 1
ATOM 5027 C C . GLU A 1 657 ? 9.984 56.406 8.203 1 68.94 657 GLU A C 1
ATOM 5029 O O . GLU A 1 657 ? 9.68 55.219 8.406 1 68.94 657 GLU A O 1
ATOM 5034 N N . THR A 1 658 ? 10.352 57.125 9.188 1 68.12 658 THR A N 1
ATOM 5035 C CA . THR A 1 658 ? 10.578 56.625 10.531 1 68.12 658 THR A CA 1
ATOM 5036 C C . THR A 1 658 ? 9.438 57.031 11.461 1 68.12 658 THR A C 1
ATOM 5038 O O . THR A 1 658 ? 9.352 56.562 12.602 1 68.12 658 THR A O 1
ATOM 5041 N N . SER A 1 659 ? 8.586 57.875 11.117 1 63.31 659 SER A N 1
ATOM 5042 C CA . SER A 1 659 ? 7.746 58.562 12.102 1 63.31 659 SER A CA 1
ATOM 5043 C C . SER A 1 659 ? 6.523 57.719 12.461 1 63.31 659 SER A C 1
ATOM 5045 O O . SER A 1 659 ? 6.152 57.625 13.633 1 63.31 659 SER A O 1
ATOM 5047 N N . GLU A 1 660 ? 5.641 57.344 11.438 1 70.81 660 GLU A N 1
ATOM 5048 C CA . GLU A 1 660 ? 4.336 56.812 11.836 1 70.81 660 GLU A CA 1
ATOM 5049 C C . GLU A 1 660 ? 4.277 55.312 11.688 1 70.81 660 GLU A C 1
ATOM 5051 O O . GLU A 1 660 ? 4.676 54.75 10.664 1 70.81 660 GLU A O 1
ATOM 5056 N N . VAL A 1 661 ? 3.871 54.625 12.812 1 80.19 661 VAL A N 1
ATOM 5057 C CA . VAL A 1 661 ? 3.662 53.188 12.891 1 80.19 661 VAL A CA 1
ATOM 5058 C C . VAL A 1 661 ? 2.33 52.812 12.242 1 80.19 661 VAL A C 1
ATOM 5060 O O . VAL A 1 661 ? 1.308 53.469 12.5 1 80.19 661 VAL A O 1
ATOM 5063 N N . VAL A 1 662 ? 2.414 52 11.156 1 79.69 662 VAL A N 1
ATOM 5064 C CA . VAL A 1 662 ? 1.213 51.5 10.484 1 79.69 662 VAL A CA 1
ATOM 5065 C C . VAL A 1 662 ? 0.971 50.031 10.859 1 79.69 662 VAL A C 1
ATOM 5067 O O . VAL A 1 662 ? 1.91 49.25 10.914 1 79.69 662 VAL A O 1
ATOM 5070 N N . ASP A 1 663 ? -0.225 49.781 11.25 1 79.31 663 ASP A N 1
ATOM 5071 C CA . ASP A 1 663 ? -0.627 48.406 11.5 1 79.31 663 ASP A CA 1
ATOM 5072 C C . ASP A 1 663 ? -0.869 47.656 10.188 1 79.31 663 ASP A C 1
ATOM 5074 O O . ASP A 1 663 ? -1.935 47.781 9.586 1 79.31 663 ASP A O 1
ATOM 5078 N N . LEU A 1 664 ? 0.006 46.812 9.805 1 80.62 664 LEU A N 1
ATOM 5079 C CA . LEU A 1 664 ? -0.007 46.156 8.508 1 80.62 664 LEU A CA 1
ATOM 5080 C C . LEU A 1 664 ? -1.09 45.094 8.469 1 80.62 664 LEU A C 1
ATOM 5082 O O . LEU A 1 664 ? -1.59 44.75 7.391 1 80.62 664 LEU A O 1
ATOM 5086 N N . VAL A 1 665 ? -1.421 44.469 9.5 1 77 665 VAL A N 1
ATOM 5087 C CA . VAL A 1 665 ? -2.387 43.375 9.531 1 77 665 VAL A CA 1
ATOM 5088 C C . VAL A 1 665 ? -3.807 43.938 9.547 1 77 665 VAL A C 1
ATOM 5090 O O . VAL A 1 665 ? -4.695 43.406 8.875 1 77 665 VAL A O 1
ATOM 5093 N N . HIS A 1 666 ? -3.984 45.062 10.258 1 73 666 HIS A N 1
ATOM 5094 C CA . HIS A 1 666 ? -5.301 45.688 10.336 1 73 666 HIS A CA 1
ATOM 5095 C C . HIS A 1 666 ? -5.75 46.188 8.969 1 73 666 HIS A C 1
ATOM 5097 O O . HIS A 1 666 ? -6.93 46.094 8.625 1 73 666 HIS A O 1
ATOM 5103 N N . PHE A 1 667 ? -4.773 46.656 8.281 1 75.56 667 PHE A N 1
ATOM 5104 C CA . PHE A 1 667 ? -5.121 47.219 6.984 1 75.56 667 PHE A CA 1
ATOM 5105 C C . PHE A 1 667 ? -4.938 46.188 5.879 1 75.56 667 PHE A C 1
ATOM 5107 O O . PHE A 1 667 ? -4.91 46.531 4.695 1 75.56 667 PHE A O 1
ATOM 5114 N N . GLU A 1 668 ? -4.77 44.938 6.227 1 74.12 668 GLU A N 1
ATOM 5115 C CA . GLU A 1 668 ? -4.715 43.781 5.305 1 74.12 668 GLU A CA 1
ATOM 5116 C C . GLU A 1 668 ? -3.646 44 4.234 1 74.12 668 GLU A C 1
ATOM 5118 O O . GLU A 1 668 ? -3.891 43.781 3.051 1 74.12 668 GLU A O 1
ATOM 5123 N N . LEU A 1 669 ? -2.639 44.562 4.605 1 77.56 669 LEU A N 1
ATOM 5124 C CA . LEU A 1 669 ? -1.557 44.812 3.658 1 77.56 669 LEU A CA 1
ATOM 5125 C C . LEU A 1 669 ? -0.671 43.562 3.51 1 77.56 669 LEU A C 1
ATOM 5127 O O . LEU A 1 669 ? 0.136 43.469 2.582 1 77.56 669 LEU A O 1
ATOM 5131 N N . LEU A 1 670 ? -0.898 42.625 4.508 1 76.62 670 LEU A N 1
ATOM 5132 C CA . LEU A 1 670 ? -0.147 41.375 4.449 1 76.62 670 LEU A CA 1
ATOM 5133 C C . LEU A 1 670 ? -1.078 40.219 4.219 1 76.62 670 LEU A C 1
ATOM 5135 O O . LEU A 1 670 ? -2.178 40.156 4.773 1 76.62 670 LEU A O 1
ATOM 5139 N N . SER A 1 671 ? -0.771 39.312 3.379 1 68.81 671 SER A N 1
ATOM 5140 C CA . SER A 1 671 ? -1.588 38.156 3.1 1 68.81 671 SER A CA 1
ATOM 5141 C C . SER A 1 671 ? -1.502 37.125 4.234 1 68.81 671 SER A C 1
ATOM 5143 O O . SER A 1 671 ? -2.477 36.438 4.523 1 68.81 671 SER A O 1
ATOM 5145 N N . LEU A 1 672 ? -0.635 37.25 5.18 1 61.91 672 LEU A N 1
ATOM 5146 C CA . LEU A 1 672 ? -0.386 36.344 6.301 1 61.91 672 LEU A CA 1
ATOM 5147 C C . LEU A 1 672 ? -0.587 34.906 5.883 1 61.91 672 LEU A C 1
ATOM 5149 O O . LEU A 1 672 ? -0.682 34 6.734 1 61.91 672 LEU A O 1
ATOM 5153 N N . GLU A 1 673 ? -1.122 34.5 4.652 1 57.31 673 GLU A N 1
ATOM 5154 C CA . GLU A 1 673 ? -1.664 33.219 4.273 1 57.31 673 GLU A CA 1
ATOM 5155 C C . GLU A 1 673 ? -0.602 32.344 3.605 1 57.31 673 GLU A C 1
ATOM 5157 O O . GLU A 1 673 ? -0.869 31.188 3.238 1 57.31 673 GLU A O 1
ATOM 5162 N N . ASP A 1 674 ? 0.593 32.344 4.047 1 51.31 674 ASP A N 1
ATOM 5163 C CA . ASP A 1 674 ? 1.225 31.359 3.182 1 51.31 674 ASP A CA 1
ATOM 5164 C C . ASP A 1 674 ? 1.012 29.938 3.721 1 51.31 674 ASP A C 1
ATOM 5166 O O . ASP A 1 674 ? 0.699 29.766 4.898 1 51.31 674 ASP A O 1
ATOM 5170 N N . GLU A 1 675 ? 1.016 28.984 2.771 1 50.62 675 GLU A N 1
ATOM 5171 C CA . GLU A 1 675 ? 0.964 27.516 2.85 1 50.62 675 GLU A CA 1
ATOM 5172 C C . GLU A 1 675 ? 1.662 27.016 4.105 1 50.62 675 GLU A C 1
ATOM 5174 O O . GLU A 1 675 ? 1.933 25.812 4.23 1 50.62 675 GLU A O 1
ATOM 5179 N N . HIS A 1 676 ? 1.837 27.906 5.098 1 53.84 676 HIS A N 1
ATOM 5180 C CA . HIS A 1 676 ? 2.676 27.469 6.203 1 53.84 676 HIS A CA 1
ATOM 5181 C C . HIS A 1 676 ? 1.842 27.188 7.449 1 53.84 676 HIS A C 1
ATOM 5183 O O . HIS A 1 676 ? 1.008 28 7.84 1 53.84 676 HIS A O 1
ATOM 5189 N N . PHE A 1 677 ? 1.8 25.953 7.848 1 60.81 677 PHE A N 1
ATOM 5190 C CA . PHE A 1 677 ? 1.06 25.406 8.984 1 60.81 677 PHE A CA 1
ATOM 5191 C C . PHE A 1 677 ? 1.787 25.688 10.289 1 60.81 677 PHE A C 1
ATOM 5193 O O . PHE A 1 677 ? 3.014 25.812 10.312 1 60.81 677 PHE A O 1
ATOM 5200 N N . HIS A 1 678 ? 1.086 26.266 11.258 1 65.88 678 HIS A N 1
ATOM 5201 C CA . HIS A 1 678 ? 1.666 26.297 12.594 1 65.88 678 HIS A CA 1
ATOM 5202 C C . HIS A 1 678 ? 1.178 25.125 13.445 1 65.88 678 HIS A C 1
ATOM 5204 O O . HIS A 1 678 ? 0.042 24.672 13.289 1 65.88 678 HIS A O 1
ATOM 5210 N N . VAL A 1 679 ? 2.133 24.547 14.117 1 70.62 679 VAL A N 1
ATOM 5211 C CA . VAL A 1 679 ? 1.826 23.391 14.961 1 70.62 679 VAL A CA 1
ATOM 5212 C C . VAL A 1 679 ? 2.082 23.734 16.422 1 70.62 679 VAL A C 1
ATOM 5214 O O . VAL A 1 679 ? 3.049 24.438 16.75 1 70.62 679 VAL A O 1
ATOM 5217 N N . PRO A 1 680 ? 1.093 23.406 17.234 1 65.44 680 PRO A N 1
ATOM 5218 C CA . PRO A 1 680 ? 1.354 23.594 18.656 1 65.44 680 PRO A CA 1
ATOM 5219 C C . PRO A 1 680 ? 2.545 22.781 19.156 1 65.44 680 PRO A C 1
ATOM 5221 O O . PRO A 1 680 ? 2.885 21.75 18.562 1 65.44 680 PRO A O 1
ATOM 5224 N N . ARG A 1 681 ? 3.098 23.234 20.141 1 70.62 681 ARG A N 1
ATOM 5225 C CA . ARG A 1 681 ? 4.309 22.656 20.703 1 70.62 681 ARG A CA 1
ATOM 5226 C C . ARG A 1 681 ? 4.07 21.219 21.141 1 70.62 681 ARG A C 1
ATOM 5228 O O . ARG A 1 681 ? 4.961 20.375 21.031 1 70.62 681 ARG A O 1
ATOM 5235 N N . ASP A 1 682 ? 2.875 20.922 21.5 1 64.75 682 ASP A N 1
ATOM 5236 C CA . ASP A 1 682 ? 2.619 19.594 22.047 1 64.75 682 ASP A CA 1
ATOM 5237 C C . ASP A 1 682 ? 2.143 18.625 20.969 1 64.75 682 ASP A C 1
ATOM 5239 O O . ASP A 1 682 ? 1.739 17.5 21.266 1 64.75 682 ASP A O 1
ATOM 5243 N N . THR A 1 683 ? 2.24 19.141 19.781 1 68.75 683 THR A N 1
ATOM 5244 C CA . THR A 1 683 ? 1.873 18.234 18.688 1 68.75 683 THR A CA 1
ATOM 5245 C C . THR A 1 683 ? 2.922 17.141 18.516 1 68.75 683 THR A C 1
ATOM 5247 O O . THR A 1 683 ? 4.121 17.406 18.625 1 68.75 683 THR A O 1
ATOM 5250 N N . ARG A 1 684 ? 2.422 15.977 18.453 1 63.09 684 ARG A N 1
ATOM 5251 C CA . ARG A 1 684 ? 3.318 14.836 18.281 1 63.09 684 ARG A CA 1
ATOM 5252 C C . ARG A 1 684 ? 4.16 14.969 17.031 1 63.09 684 ARG A C 1
ATOM 5254 O O . ARG A 1 684 ? 3.691 15.484 16.016 1 63.09 684 ARG A O 1
ATOM 5261 N N . ALA A 1 685 ? 5.336 14.57 17.141 1 65.94 685 ALA A N 1
ATOM 5262 C CA . ALA A 1 685 ? 6.293 14.656 16.047 1 65.94 685 ALA A CA 1
ATOM 5263 C C . ALA A 1 685 ? 5.785 13.906 14.812 1 65.94 685 ALA A C 1
ATOM 5265 O O . ALA A 1 685 ? 6.023 14.336 13.68 1 65.94 685 ALA A O 1
ATOM 5266 N N . SER A 1 686 ? 5.043 12.906 15.039 1 62.31 686 SER A N 1
ATOM 5267 C CA . SER A 1 686 ? 4.52 12.133 13.914 1 62.31 686 SER A CA 1
ATOM 5268 C C . SER A 1 686 ? 3.559 12.969 13.078 1 62.31 686 SER A C 1
ATOM 5270 O O . SER A 1 686 ? 3.559 12.883 11.844 1 62.31 686 SER A O 1
ATOM 5272 N N . HIS A 1 687 ? 2.852 13.75 13.766 1 63.62 687 HIS A N 1
ATOM 5273 C CA . HIS A 1 687 ? 1.903 14.609 13.055 1 63.62 687 HIS A CA 1
ATOM 5274 C C . HIS A 1 687 ? 2.623 15.719 12.297 1 63.62 687 HIS A C 1
ATOM 5276 O O . HIS A 1 687 ? 2.203 16.094 11.203 1 63.62 687 HIS A O 1
ATOM 5282 N N . VAL A 1 688 ? 3.656 16.109 12.961 1 67.12 688 VAL A N 1
ATOM 5283 C CA . VAL A 1 688 ? 4.43 17.172 12.32 1 67.12 688 VAL A CA 1
ATOM 5284 C C . VAL A 1 688 ? 5.062 16.641 11.031 1 67.12 688 VAL A C 1
ATOM 5286 O O . VAL A 1 688 ? 5.047 17.312 10 1 67.12 688 VAL A O 1
ATOM 5289 N N . VAL A 1 689 ? 5.508 15.5 11.172 1 63.41 689 VAL A N 1
ATOM 5290 C CA . VAL A 1 689 ? 6.156 14.898 10.016 1 63.41 689 VAL A CA 1
ATOM 5291 C C . VAL A 1 689 ? 5.125 14.664 8.914 1 63.41 689 VAL A C 1
ATOM 5293 O O . VAL A 1 689 ? 5.406 14.883 7.73 1 63.41 689 VAL A O 1
ATOM 5296 N N . LEU A 1 690 ? 4.023 14.258 9.352 1 61.06 690 LEU A N 1
ATOM 5297 C CA . LEU A 1 690 ? 2.947 14.039 8.391 1 61.06 690 LEU A CA 1
ATOM 5298 C C . LEU A 1 690 ? 2.553 15.344 7.711 1 61.06 690 LEU A C 1
ATOM 5300 O O . LEU A 1 690 ? 2.293 15.367 6.508 1 61.06 690 LEU A O 1
ATOM 5304 N N . LEU A 1 691 ? 2.52 16.344 8.531 1 62.88 691 LEU A N 1
ATOM 5305 C CA . LEU A 1 691 ? 2.172 17.656 7.996 1 62.88 691 LEU A CA 1
ATOM 5306 C C . LEU A 1 691 ? 3.203 18.109 6.969 1 62.88 691 LEU A C 1
ATOM 5308 O O . LEU A 1 691 ? 2.844 18.656 5.922 1 62.88 691 LEU A O 1
ATOM 5312 N N . ILE A 1 692 ? 4.359 17.797 7.309 1 63 692 ILE A N 1
ATOM 5313 C CA . ILE A 1 692 ? 5.434 18.234 6.418 1 63 692 ILE A CA 1
ATOM 5314 C C . ILE A 1 692 ? 5.453 17.359 5.168 1 63 692 ILE A C 1
ATOM 5316 O O . ILE A 1 692 ? 5.648 17.859 4.055 1 63 692 ILE A O 1
ATOM 5320 N N . SER A 1 693 ? 5.215 16.156 5.453 1 59.38 693 SER A N 1
ATOM 5321 C CA . SER A 1 693 ? 5.297 15.219 4.332 1 59.38 693 SER A CA 1
ATOM 5322 C C . SER A 1 693 ? 4.145 15.43 3.354 1 59.38 693 SER A C 1
ATOM 5324 O O . SER A 1 693 ? 4.32 15.305 2.141 1 59.38 693 SER A O 1
ATOM 5326 N N . VAL A 1 694 ? 3.062 15.703 3.963 1 57.38 694 VAL A N 1
ATOM 5327 C CA . VAL A 1 694 ? 1.867 15.797 3.129 1 57.38 694 VAL A CA 1
ATOM 5328 C C . VAL A 1 694 ? 1.751 17.203 2.543 1 57.38 694 VAL A C 1
ATOM 5330 O O . VAL A 1 694 ? 1.413 17.359 1.367 1 57.38 694 VAL A O 1
ATOM 5333 N N . HIS A 1 695 ? 2.104 18.172 3.381 1 58.12 695 HIS A N 1
ATOM 5334 C CA . HIS A 1 695 ? 1.921 19.547 2.947 1 58.12 695 HIS A CA 1
ATOM 5335 C C . HIS A 1 695 ? 3.203 20.109 2.342 1 58.12 695 HIS A C 1
ATOM 5337 O O . HIS A 1 695 ? 3.199 21.203 1.776 1 58.12 695 HIS A O 1
ATOM 5343 N N . LYS A 1 696 ? 4.191 19.234 2.322 1 53.66 696 LYS A N 1
ATOM 5344 C CA . LYS A 1 696 ? 5.473 19.641 1.75 1 53.66 696 LYS A CA 1
ATOM 5345 C C . LYS A 1 696 ? 5.855 21.047 2.195 1 53.66 696 LYS A C 1
ATOM 5347 O O . LYS A 1 696 ? 6.219 21.891 1.369 1 53.66 696 LYS A O 1
ATOM 5352 N N . CYS A 1 697 ? 5.57 21.391 3.502 1 60.44 697 CYS A N 1
ATOM 5353 C CA . CYS A 1 697 ? 5.961 22.703 4.031 1 60.44 697 CYS A CA 1
ATOM 5354 C C . CYS A 1 697 ? 7.426 22.703 4.453 1 60.44 697 CYS A C 1
ATOM 5356 O O . CYS A 1 697 ? 7.855 21.828 5.211 1 60.44 697 CYS A O 1
ATOM 5358 N N . PRO A 1 698 ? 8.211 23.609 3.828 1 62 698 PRO A N 1
ATOM 5359 C CA . PRO A 1 698 ? 9.625 23.641 4.203 1 62 698 PRO A CA 1
ATOM 5360 C C . PRO A 1 698 ? 9.844 24 5.664 1 62 698 PRO A C 1
ATOM 5362 O O . PRO A 1 698 ? 10.867 23.656 6.25 1 62 698 PRO A O 1
ATOM 5365 N N . GLN A 1 699 ? 8.906 24.797 6.223 1 70.5 699 GLN A N 1
ATOM 5366 C CA . GLN A 1 699 ? 9.055 25.219 7.609 1 70.5 699 GLN A CA 1
ATOM 5367 C C . GLN A 1 699 ? 7.711 25.25 8.328 1 70.5 699 GLN A C 1
ATOM 5369 O O . GLN A 1 699 ? 6.676 25.516 7.711 1 70.5 699 GLN A O 1
ATOM 5374 N N . LEU A 1 700 ? 7.73 24.719 9.547 1 75.75 700 LEU A N 1
ATOM 5375 C CA . LEU A 1 700 ? 6.566 24.797 10.422 1 75.75 700 LEU A CA 1
ATOM 5376 C C . LEU A 1 700 ? 6.859 25.641 11.648 1 75.75 700 LEU A C 1
ATOM 5378 O O . LEU A 1 700 ? 7.953 25.562 12.219 1 75.75 700 LEU A O 1
ATOM 5382 N N . PHE A 1 701 ? 5.945 26.578 11.93 1 76.12 701 PHE A N 1
ATOM 5383 C CA . PHE A 1 701 ? 6.105 27.406 13.125 1 76.12 701 PHE A CA 1
ATOM 5384 C C . PHE A 1 701 ? 5.402 26.766 14.32 1 76.12 701 PHE A C 1
ATOM 5386 O O . PHE A 1 701 ? 4.297 26.234 14.18 1 76.12 701 PHE A O 1
ATOM 5393 N N . VAL A 1 702 ? 6.207 26.656 15.328 1 77.5 702 VAL A N 1
ATOM 5394 C CA . VAL A 1 702 ? 5.691 26.031 16.547 1 77.5 702 VAL A CA 1
ATOM 5395 C C . VAL A 1 702 ? 5.184 27.109 17.5 1 77.5 702 VAL A C 1
ATOM 5397 O O . VAL A 1 702 ? 5.879 28.094 17.75 1 77.5 702 VAL A O 1
ATOM 5400 N N . THR A 1 703 ? 3.977 26.953 17.984 1 73.25 703 THR A N 1
ATOM 5401 C CA . THR A 1 703 ? 3.4 27.938 18.906 1 73.25 703 THR A CA 1
ATOM 5402 C C . THR A 1 703 ? 3.029 27.266 20.234 1 73.25 703 THR A C 1
ATOM 5404 O O . THR A 1 703 ? 2.781 26.062 20.281 1 73.25 703 THR A O 1
ATOM 5407 N N . HIS A 1 704 ? 3.34 27.922 21.25 1 73.19 704 HIS A N 1
ATOM 5408 C CA . HIS A 1 704 ? 2.826 27.547 22.562 1 73.19 704 HIS A CA 1
ATOM 5409 C C . HIS A 1 704 ? 1.856 28.594 23.094 1 73.19 704 HIS A C 1
ATOM 5411 O O . HIS A 1 704 ? 2.242 29.734 23.328 1 73.19 704 HIS A O 1
ATOM 5417 N N . ARG A 1 705 ? 0.725 28.25 23.281 1 65.44 705 ARG A N 1
ATOM 5418 C CA . ARG A 1 705 ? -0.297 29.188 23.734 1 65.44 705 ARG A CA 1
ATOM 5419 C C . ARG A 1 705 ? -0.371 30.391 22.797 1 65.44 705 ARG A C 1
ATOM 5421 O O . ARG A 1 705 ? -0.43 31.531 23.266 1 65.44 705 ARG A O 1
ATOM 5428 N N . GLY A 1 706 ? -0.172 30.125 21.5 1 68.31 706 GLY A N 1
ATOM 5429 C CA . GLY A 1 706 ? -0.257 31.172 20.5 1 68.31 706 GLY A CA 1
ATOM 5430 C C . GLY A 1 706 ? 1.062 31.891 20.266 1 68.31 706 GLY A C 1
ATOM 5431 O O . GLY A 1 706 ? 1.216 32.625 19.297 1 68.31 706 GLY A O 1
ATOM 5432 N N . LYS A 1 707 ? 1.906 31.719 21.219 1 74.25 707 LYS A N 1
ATOM 5433 C CA . LYS A 1 707 ? 3.189 32.406 21.125 1 74.25 707 LYS A CA 1
ATOM 5434 C C . LYS A 1 707 ? 4.176 31.609 20.281 1 74.25 707 LYS A C 1
ATOM 5436 O O . LYS A 1 707 ? 4.246 30.375 20.391 1 74.25 707 LYS A O 1
ATOM 5441 N N . LEU A 1 708 ? 4.75 32.375 19.469 1 80.75 708 LEU A N 1
ATOM 5442 C CA . LEU A 1 708 ? 5.773 31.734 18.641 1 80.75 708 LEU A CA 1
ATOM 5443 C C . LEU A 1 708 ? 6.973 31.312 19.484 1 80.75 708 LEU A C 1
ATOM 5445 O O . LEU A 1 708 ? 7.582 32.125 20.172 1 80.75 708 LEU A O 1
ATOM 5449 N N . GLN A 1 709 ? 7.199 30.047 19.531 1 77 709 GLN A N 1
ATOM 5450 C CA . GLN A 1 709 ? 8.297 29.547 20.344 1 77 709 GLN A CA 1
ATOM 5451 C C . GLN A 1 709 ? 9.461 29.094 19.469 1 77 709 GLN A C 1
ATOM 5453 O O . GLN A 1 709 ? 10.617 29.125 19.891 1 77 709 GLN A O 1
ATOM 5458 N N . GLY A 1 710 ? 9.055 28.625 18.312 1 78.75 710 GLY A N 1
ATOM 5459 C CA . GLY A 1 710 ? 10.133 28.094 17.5 1 78.75 710 GLY A CA 1
ATOM 5460 C C . GLY A 1 710 ? 9.695 27.766 16.078 1 78.75 710 GLY A C 1
ATOM 5461 O O . GLY A 1 710 ? 8.57 28.078 15.68 1 78.75 710 GLY A O 1
ATOM 5462 N N . VAL A 1 711 ? 10.75 27.375 15.375 1 77.5 711 VAL A N 1
ATOM 5463 C CA . VAL A 1 711 ? 10.508 27 13.984 1 77.5 711 VAL A CA 1
ATOM 5464 C C . VAL A 1 711 ? 11.086 25.609 13.719 1 77.5 711 VAL A C 1
ATOM 5466 O O . VAL A 1 711 ? 12.133 25.25 14.258 1 77.5 711 VAL A O 1
ATOM 5469 N N . ILE A 1 712 ? 10.25 24.875 13.156 1 74 712 ILE A N 1
ATOM 5470 C CA . ILE A 1 712 ? 10.734 23.562 12.734 1 74 712 ILE A CA 1
ATOM 5471 C C . ILE A 1 712 ? 11.031 23.578 11.234 1 74 712 ILE A C 1
ATOM 5473 O O . ILE A 1 712 ? 10.156 23.859 10.422 1 74 712 ILE A O 1
ATOM 5477 N N . HIS A 1 713 ? 12.266 23.578 10.93 1 68.5 713 HIS A N 1
ATOM 5478 C CA . HIS A 1 713 ? 12.641 23.453 9.531 1 68.5 713 HIS A CA 1
ATOM 5479 C C . HIS A 1 713 ? 12.656 22 9.086 1 68.5 713 HIS A C 1
ATOM 5481 O O . HIS A 1 713 ? 13.188 21.141 9.789 1 68.5 713 HIS A O 1
ATOM 5487 N N . ALA A 1 714 ? 11.945 21.859 8.109 1 62.25 714 ALA A N 1
ATOM 5488 C CA . ALA A 1 714 ? 11.93 20.5 7.586 1 62.25 714 ALA A CA 1
ATOM 5489 C C . ALA A 1 714 ? 13.352 19.969 7.395 1 62.25 714 ALA A C 1
ATOM 5491 O O . ALA A 1 714 ? 13.625 18.797 7.66 1 62.25 714 ALA A O 1
ATOM 5492 N N . ALA A 1 715 ? 14.211 20.984 7.102 1 56.47 715 ALA A N 1
ATOM 5493 C CA . ALA A 1 715 ? 15.602 20.594 6.883 1 56.47 715 ALA A CA 1
ATOM 5494 C C . ALA A 1 715 ? 16.281 20.219 8.195 1 56.47 715 ALA A C 1
ATOM 5496 O O . ALA A 1 715 ? 17.109 19.297 8.234 1 56.47 715 ALA A O 1
ATOM 5497 N N . ASP A 1 716 ? 15.93 20.984 9.297 1 57.28 716 ASP A N 1
ATOM 5498 C CA . ASP A 1 716 ? 16.562 20.766 10.594 1 57.28 716 ASP A CA 1
ATOM 5499 C C . ASP A 1 716 ? 16 19.5 11.258 1 57.28 716 ASP A C 1
ATOM 5501 O O . ASP A 1 716 ? 16.719 18.844 12.023 1 57.28 716 ASP A O 1
ATOM 5505 N N . LEU A 1 717 ? 14.734 19.484 11.25 1 54.66 717 LEU A N 1
ATOM 5506 C CA . LEU A 1 717 ? 14.156 18.266 11.812 1 54.66 717 LEU A CA 1
ATOM 5507 C C . LEU A 1 717 ? 14.906 17.031 11.328 1 54.66 717 LEU A C 1
ATOM 5509 O O . LEU A 1 717 ? 15.086 16.078 12.086 1 54.66 717 LEU A O 1
ATOM 5513 N N . LEU A 1 718 ? 15.25 17.219 10.227 1 48.09 718 LEU A N 1
ATOM 5514 C CA . LEU A 1 718 ? 16.047 16.125 9.672 1 48.09 718 LEU A CA 1
ATOM 5515 C C . LEU A 1 718 ? 17.359 15.984 10.422 1 48.09 718 LEU A C 1
ATOM 5517 O O . LEU A 1 718 ? 17.797 14.867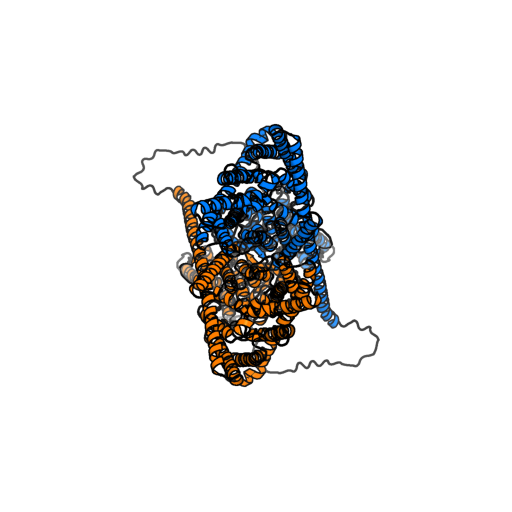 10.711 1 48.09 718 LEU A O 1
ATOM 5521 N N . ALA A 1 719 ? 17.781 17.141 10.844 1 44.53 719 ALA A N 1
ATOM 5522 C CA . ALA A 1 719 ? 19.062 17.125 11.539 1 44.53 719 ALA A CA 1
ATOM 5523 C C . ALA A 1 719 ? 18.906 16.625 12.969 1 44.53 719 ALA A C 1
ATOM 5525 O O . ALA A 1 719 ? 19.719 15.828 13.453 1 44.53 719 ALA A O 1
ATOM 5526 N N . ARG A 1 720 ? 17.938 17.109 13.68 1 44.78 720 ARG A N 1
ATOM 5527 C CA . ARG A 1 720 ? 17.797 16.812 15.102 1 44.78 720 ARG A CA 1
ATOM 5528 C C . ARG A 1 720 ? 17.188 15.43 15.312 1 44.78 720 ARG A C 1
ATOM 5530 O O . ARG A 1 720 ? 17.484 14.75 16.297 1 44.78 720 ARG A O 1
ATOM 5537 N N . SER A 1 721 ? 16.141 15.211 14.672 1 41.53 721 SER A N 1
ATOM 5538 C CA . SER A 1 721 ? 15.625 13.867 14.898 1 41.53 721 SER A CA 1
ATOM 5539 C C . SER A 1 721 ? 16.75 12.828 14.836 1 41.53 721 SER A C 1
ATOM 5541 O O . SER A 1 721 ? 16.625 11.758 15.438 1 41.53 721 SER A O 1
ATOM 5543 N N . ARG A 1 722 ? 17.688 13.164 14.18 1 36.56 722 ARG A N 1
ATOM 5544 C CA . ARG A 1 722 ? 18.891 12.328 14.172 1 36.56 722 ARG A CA 1
ATOM 5545 C C . ARG A 1 722 ? 19.531 12.273 15.555 1 36.56 722 ARG A C 1
ATOM 5547 O O . ARG A 1 722 ? 20.047 11.234 15.961 1 36.56 722 ARG A O 1
ATOM 5554 N N . LYS A 1 723 ? 19.469 13.383 16.25 1 34.75 723 LYS A N 1
ATOM 5555 C CA . LYS A 1 723 ? 20.156 13.359 17.547 1 34.75 723 LYS A CA 1
ATOM 5556 C C . LYS A 1 723 ? 19.375 12.539 18.562 1 34.75 723 LYS A C 1
ATOM 5558 O O . LYS A 1 723 ? 19.969 11.852 19.406 1 34.75 723 LYS A O 1
ATOM 5563 N N . TYR A 1 724 ? 18.203 12.68 18.562 1 32.62 724 TYR A N 1
ATOM 5564 C CA . TYR A 1 724 ? 17.484 11.992 19.625 1 32.62 724 TYR A CA 1
ATOM 5565 C C . TYR A 1 724 ? 17.344 10.5 19.312 1 32.62 724 TYR A C 1
ATOM 5567 O O . TYR A 1 724 ? 17.062 9.703 20.203 1 32.62 724 TYR A O 1
ATOM 5575 N N . MET A 1 725 ? 17.344 10.141 18.203 1 32.59 725 MET A N 1
ATOM 5576 C CA . MET A 1 725 ? 17.328 8.703 17.969 1 32.59 725 MET A CA 1
ATOM 5577 C C . MET A 1 725 ? 18.688 8.086 18.25 1 32.59 725 MET A C 1
ATOM 5579 O O . MET A 1 725 ? 18.844 6.863 18.203 1 32.59 725 MET A O 1
ATOM 5583 N N . LEU A 1 726 ? 19.719 8.805 18.25 1 25.97 726 LEU A N 1
ATOM 5584 C CA . LEU A 1 726 ? 20.953 8.219 18.781 1 25.97 726 LEU A CA 1
ATOM 5585 C C . LEU A 1 726 ? 20.844 7.988 20.281 1 25.97 726 LEU A C 1
ATOM 5587 O O . LEU A 1 726 ? 20.406 8.875 21.016 1 25.97 726 LEU A O 1
ATOM 5591 N N . MET B 1 1 ? 25.125 99.25 23.062 1 22.95 1 MET B N 1
ATOM 5592 C CA . MET B 1 1 ? 25.719 98.625 21.875 1 22.95 1 MET B CA 1
ATOM 5593 C C . MET B 1 1 ? 25.906 97.125 22.109 1 22.95 1 MET B C 1
ATOM 5595 O O . MET B 1 1 ? 27 96.75 22.531 1 22.95 1 MET B O 1
ATOM 5599 N N . LYS B 1 2 ? 24.969 96.562 22.812 1 21.89 2 LYS B N 1
ATOM 5600 C CA . LYS B 1 2 ? 24.703 95.438 23.703 1 21.89 2 LYS B CA 1
ATOM 5601 C C . LYS B 1 2 ? 24.938 94.062 22.969 1 21.89 2 LYS B C 1
ATOM 5603 O O . LYS B 1 2 ? 24.891 94.062 21.734 1 21.89 2 LYS B O 1
ATOM 5608 N N . GLN B 1 3 ? 25.172 93.062 23.797 1 23.22 3 GLN B N 1
ATOM 5609 C CA . GLN B 1 3 ? 26.031 91.875 24.062 1 23.22 3 GLN B CA 1
ATOM 5610 C C . GLN B 1 3 ? 25.594 90.688 23.25 1 23.22 3 GLN B C 1
ATOM 5612 O O . GLN B 1 3 ? 24.406 90.375 23.172 1 23.22 3 GLN B O 1
ATOM 5617 N N . PRO B 1 4 ? 26.328 90.438 22.188 1 26.52 4 PRO B N 1
ATOM 5618 C CA . PRO B 1 4 ? 26.125 89.625 21.016 1 26.52 4 PRO B CA 1
ATOM 5619 C C . PRO B 1 4 ? 25.797 88.188 21.359 1 26.52 4 PRO B C 1
ATOM 5621 O O . PRO B 1 4 ? 26.328 87.625 22.328 1 26.52 4 PRO B O 1
ATOM 5624 N N . GLY B 1 5 ? 24.484 87.938 21.422 1 23.83 5 GLY B N 1
ATOM 5625 C CA . GLY B 1 5 ? 23.641 86.875 21.906 1 23.83 5 GLY B CA 1
ATOM 5626 C C . GLY B 1 5 ? 24.047 85.5 21.406 1 23.83 5 GLY B C 1
ATOM 5627 O O . GLY B 1 5 ? 24.031 85.25 20.203 1 23.83 5 GLY B O 1
ATOM 5628 N N . GLY B 1 6 ? 25.219 85 22.016 1 22.89 6 GLY B N 1
ATOM 5629 C CA . GLY B 1 6 ? 26.016 83.875 21.703 1 22.89 6 GLY B CA 1
ATOM 5630 C C . GLY B 1 6 ? 25.203 82.562 21.594 1 22.89 6 GLY B C 1
ATOM 5631 O O . GLY B 1 6 ? 24.422 82.25 22.484 1 22.89 6 GLY B O 1
ATOM 5632 N N . PHE B 1 7 ? 24.547 82.438 20.391 1 24.09 7 PHE B N 1
ATOM 5633 C CA . PHE B 1 7 ? 23.578 81.438 20 1 24.09 7 PHE B CA 1
ATOM 5634 C C . PHE B 1 7 ? 24.094 80 20.328 1 24.09 7 PHE B C 1
ATOM 5636 O O . PHE B 1 7 ? 25.016 79.5 19.672 1 24.09 7 PHE B O 1
ATOM 5643 N N . ASP B 1 8 ? 24.328 79.812 21.641 1 20.94 8 ASP B N 1
ATOM 5644 C CA . ASP B 1 8 ? 25.078 78.688 22.172 1 20.94 8 ASP B CA 1
ATOM 5645 C C . ASP B 1 8 ? 24.531 77.375 21.641 1 20.94 8 ASP B C 1
ATOM 5647 O O . ASP B 1 8 ? 23.344 77.062 21.781 1 20.94 8 ASP B O 1
ATOM 5651 N N . GLN B 1 9 ? 25.062 76.875 20.5 1 22.08 9 GLN B N 1
ATOM 5652 C CA . GLN B 1 9 ? 24.781 75.75 19.625 1 22.08 9 GLN B CA 1
ATOM 5653 C C . GLN B 1 9 ? 24.75 74.438 20.406 1 22.08 9 GLN B C 1
ATOM 5655 O O . GLN B 1 9 ? 25.797 74 20.891 1 22.08 9 GLN B O 1
ATOM 5660 N N . THR B 1 10 ? 23.938 74.375 21.422 1 21.22 10 THR B N 1
ATOM 5661 C CA . THR B 1 10 ? 24.078 73.312 22.375 1 21.22 10 THR B CA 1
ATOM 5662 C C . THR B 1 10 ? 24.188 71.938 21.656 1 21.22 10 THR B C 1
ATOM 5664 O O . THR B 1 10 ? 23.391 71.625 20.766 1 21.22 10 THR B O 1
ATOM 5667 N N . PRO B 1 11 ? 25.344 71.188 21.797 1 21.75 11 PRO B N 1
ATOM 5668 C CA . PRO B 1 11 ? 25.938 70 21.172 1 21.75 11 PRO B CA 1
ATOM 5669 C C . PRO B 1 11 ? 25.062 68.812 21.281 1 21.75 11 PRO B C 1
ATOM 5671 O O . PRO B 1 11 ? 24.812 68.312 22.375 1 21.75 11 PRO B O 1
ATOM 5674 N N . LEU B 1 12 ? 23.875 68.812 20.906 1 20.81 12 LEU B N 1
ATOM 5675 C CA . LEU B 1 12 ? 22.953 67.75 21.234 1 20.81 12 LEU B CA 1
ATOM 5676 C C . LEU B 1 12 ? 23.5 66.375 20.797 1 20.81 12 LEU B C 1
ATOM 5678 O O . LEU B 1 12 ? 22.734 65.438 20.484 1 20.81 12 LEU B O 1
ATOM 5682 N N . HIS B 1 13 ? 24.844 66.125 20.703 1 18.92 13 HIS B N 1
ATOM 5683 C CA . HIS B 1 13 ? 25.438 65.125 19.797 1 18.92 13 HIS B CA 1
ATOM 5684 C C . HIS B 1 13 ? 25.109 63.75 20.25 1 18.92 13 HIS B C 1
ATOM 5686 O O . HIS B 1 13 ? 25.516 62.781 19.609 1 18.92 13 HIS B O 1
ATOM 5692 N N . ALA B 1 14 ? 24.578 63.531 21.422 1 19.05 14 ALA B N 1
ATOM 5693 C CA . ALA B 1 14 ? 25.016 62.25 21.969 1 19.05 14 ALA B CA 1
ATOM 5694 C C . ALA B 1 14 ? 24.641 61.094 21.031 1 19.05 14 ALA B C 1
ATOM 5696 O O . ALA B 1 14 ? 23.578 61.125 20.406 1 19.05 14 ALA B O 1
ATOM 5697 N N . ARG B 1 15 ? 25.484 60.125 20.891 1 19.69 15 ARG B N 1
ATOM 5698 C CA . ARG B 1 15 ? 26.016 59 20.109 1 19.69 15 ARG B CA 1
ATOM 5699 C C . ARG B 1 15 ? 25.094 57.781 20.203 1 19.69 15 ARG B C 1
ATOM 5701 O O . ARG B 1 15 ? 24.859 57.25 21.297 1 19.69 15 ARG B O 1
ATOM 5708 N N . TYR B 1 16 ? 24.031 57.719 19.641 1 19.06 16 TYR B N 1
ATOM 5709 C CA . TYR B 1 16 ? 23.156 56.562 19.516 1 19.06 16 TYR B CA 1
ATOM 5710 C C . TYR B 1 16 ? 23.938 55.312 19.141 1 19.06 16 TYR B C 1
ATOM 5712 O O . TYR B 1 16 ? 24.562 55.281 18.094 1 19.06 16 TYR B O 1
ATOM 5720 N N . ARG B 1 17 ? 24.609 54.656 20.062 1 20.47 17 ARG B N 1
ATOM 5721 C CA . ARG B 1 17 ? 25.562 53.656 19.641 1 20.47 17 ARG B CA 1
ATOM 5722 C C . ARG B 1 17 ? 24.859 52.531 18.859 1 20.47 17 ARG B C 1
ATOM 5724 O O . ARG B 1 17 ? 23.906 51.938 19.344 1 20.47 17 ARG B O 1
ATOM 5731 N N . PRO B 1 18 ? 24.906 52.531 17.656 1 20.09 18 PRO B N 1
ATOM 5732 C CA . PRO B 1 18 ? 24.391 51.656 16.609 1 20.09 18 PRO B CA 1
ATOM 5733 C C . PRO B 1 18 ? 24.656 50.188 16.891 1 20.09 18 PRO B C 1
ATOM 5735 O O . PRO B 1 18 ? 25.406 49.844 17.812 1 20.09 18 PRO B O 1
ATOM 5738 N N . LEU B 1 19 ? 24.547 49.375 15.891 1 21.44 19 LEU B N 1
ATOM 5739 C CA . LEU B 1 19 ? 24.75 47.969 15.648 1 21.44 19 LEU B CA 1
ATOM 5740 C C . LEU B 1 19 ? 26.156 47.562 16.047 1 21.44 19 LEU B C 1
ATOM 5742 O O . LEU B 1 19 ? 27.141 47.875 15.367 1 21.44 19 LEU B O 1
ATOM 5746 N N . GLN B 1 20 ? 26.578 47.656 17.266 1 19.88 20 GLN B N 1
ATOM 5747 C CA . GLN B 1 20 ? 28 47.5 17.516 1 19.88 20 GLN B CA 1
ATOM 5748 C C . GLN B 1 20 ? 28.484 46.094 17.094 1 19.88 20 GLN B C 1
ATOM 5750 O O . GLN B 1 20 ? 27.969 45.094 17.594 1 19.88 20 GLN B O 1
ATOM 5755 N N . LEU B 1 21 ? 28.922 46.031 15.805 1 20.19 21 LEU B N 1
ATOM 5756 C CA . LEU B 1 21 ? 29.75 44.938 15.258 1 20.19 21 LEU B CA 1
ATOM 5757 C C . LEU B 1 21 ? 30.75 44.438 16.297 1 20.19 21 LEU B C 1
ATOM 5759 O O . LEU B 1 21 ? 31.516 45.25 16.859 1 20.19 21 LEU B O 1
ATOM 5763 N N . LEU B 1 22 ? 30.266 43.438 17.156 1 21.55 22 LEU B N 1
ATOM 5764 C CA . LEU B 1 22 ? 31.266 42.969 18.109 1 21.55 22 LEU B CA 1
ATOM 5765 C C . LEU B 1 22 ? 32.656 42.906 17.484 1 21.55 22 LEU B C 1
ATOM 5767 O O . LEU B 1 22 ? 32.844 42.344 16.406 1 21.55 22 LEU B O 1
ATOM 5771 N N . ASP B 1 23 ? 33.406 43.969 17.609 1 19.78 23 ASP B N 1
ATOM 5772 C CA . ASP B 1 23 ? 34.812 44.125 17.234 1 19.78 23 ASP B CA 1
ATOM 5773 C C . ASP B 1 23 ? 35.594 42.844 17.531 1 19.78 23 ASP B C 1
ATOM 5775 O O . ASP B 1 23 ? 35.375 42.188 18.562 1 19.78 23 ASP B O 1
ATOM 5779 N N . ASP B 1 24 ? 36.375 42.438 16.5 1 21.75 24 ASP B N 1
ATOM 5780 C CA . ASP B 1 24 ? 37.312 41.344 16.297 1 21.75 24 ASP B CA 1
ATOM 5781 C C . ASP B 1 24 ? 38.344 41.281 17.422 1 21.75 24 ASP B C 1
ATOM 5783 O O . ASP B 1 24 ? 39.406 40.656 17.266 1 21.75 24 ASP B O 1
ATOM 5787 N N . ASP B 1 25 ? 38.312 42.125 18.469 1 20.05 25 ASP B N 1
ATOM 5788 C CA . ASP B 1 25 ? 39.719 42.219 18.938 1 20.05 25 ASP B CA 1
ATOM 5789 C C . ASP B 1 25 ? 40.281 40.812 19.188 1 20.05 25 ASP B C 1
ATOM 5791 O O . ASP B 1 25 ? 39.531 39.844 19.25 1 20.05 25 ASP B O 1
ATOM 5795 N N . ASP B 1 26 ? 41.281 40.75 20.234 1 19.77 26 ASP B N 1
ATOM 5796 C CA . ASP B 1 26 ? 42.594 40.156 20.438 1 19.77 26 ASP B CA 1
ATOM 5797 C C . ASP B 1 26 ? 42.5 38.656 20.656 1 19.77 26 ASP B C 1
ATOM 5799 O O . ASP B 1 26 ? 41.406 38.156 21.016 1 19.77 26 ASP B O 1
ATOM 5803 N N . ASP B 1 27 ? 43.719 37.906 20.578 1 19.8 27 ASP B N 1
ATOM 5804 C CA . ASP B 1 27 ? 44.438 36.656 20.375 1 19.8 27 ASP B CA 1
ATOM 5805 C C . ASP B 1 27 ? 44.125 35.656 21.469 1 19.8 27 ASP B C 1
ATOM 5807 O O . ASP B 1 27 ? 44.469 34.5 21.375 1 19.8 27 ASP B O 1
ATOM 5811 N N . SER B 1 28 ? 44 36.125 22.781 1 19.31 28 SER B N 1
ATOM 5812 C CA . SER B 1 28 ? 44.75 35.312 23.719 1 19.31 28 SER B CA 1
ATOM 5813 C C . SER B 1 28 ? 44.031 33.969 23.953 1 19.31 28 SER B C 1
ATOM 5815 O O . SER B 1 28 ? 42.812 33.906 24.031 1 19.31 28 SER B O 1
ATOM 5817 N N . ASP B 1 29 ? 44.719 32.875 23.656 1 19.77 29 ASP B N 1
ATOM 5818 C CA . ASP B 1 29 ? 44.75 31.406 23.672 1 19.77 29 ASP B CA 1
ATOM 5819 C C . ASP B 1 29 ? 44.25 30.859 25 1 19.77 29 ASP B C 1
ATOM 5821 O O . ASP B 1 29 ? 44.469 29.688 25.328 1 19.77 29 ASP B O 1
ATOM 5825 N N . ASP B 1 30 ? 43.75 31.797 25.875 1 19.22 30 ASP B N 1
ATOM 5826 C CA . ASP B 1 30 ? 43.969 31.344 27.25 1 19.22 30 ASP B CA 1
ATOM 5827 C C . ASP B 1 30 ? 43.281 30 27.484 1 19.22 30 ASP B C 1
ATOM 5829 O O . ASP B 1 30 ? 42.125 29.797 27.062 1 19.22 30 ASP B O 1
ATOM 5833 N N . GLU B 1 31 ? 44.094 29.047 27.734 1 20.23 31 GLU B N 1
ATOM 5834 C CA . GLU B 1 31 ? 44.156 27.641 28.125 1 20.23 31 GLU B CA 1
ATOM 5835 C C . GLU B 1 31 ? 43.156 27.328 29.219 1 20.23 31 GLU B C 1
ATOM 5837 O O . GLU B 1 31 ? 43.156 27.969 30.281 1 20.23 31 GLU B O 1
ATOM 5842 N N . TRP B 1 32 ? 41.906 27.266 28.766 1 18.38 32 TRP B N 1
ATOM 5843 C CA . TRP B 1 32 ? 40.875 26.891 29.734 1 18.38 32 TRP B CA 1
ATOM 5844 C C . TRP B 1 32 ? 41.438 25.906 30.75 1 18.38 32 TRP B C 1
ATOM 5846 O O . TRP B 1 32 ? 41.656 24.734 30.438 1 18.38 32 TRP B O 1
ATOM 5856 N N . GLN B 1 33 ? 42.531 26.344 31.312 1 18.72 33 GLN B N 1
ATOM 5857 C CA . GLN B 1 33 ? 43.125 25.5 32.312 1 18.72 33 GLN B CA 1
ATOM 5858 C C . GLN B 1 33 ? 42.125 25.156 33.438 1 18.72 33 GLN B C 1
ATOM 5860 O O . GLN B 1 33 ? 41.625 26.062 34.125 1 18.72 33 GLN B O 1
ATOM 5865 N N . GLY B 1 34 ? 41.25 24.328 33.062 1 18.94 34 GLY B N 1
ATOM 5866 C CA . GLY B 1 34 ? 40.344 23.75 34.031 1 18.94 34 GLY B CA 1
ATOM 5867 C C . GLY B 1 34 ? 40.969 23.484 35.375 1 18.94 34 GLY B C 1
ATOM 5868 O O . GLY B 1 34 ? 41.312 22.344 35.688 1 18.94 34 GLY B O 1
ATOM 5869 N N . GLU B 1 35 ? 41.781 24.406 35.75 1 17.89 35 GLU B N 1
ATOM 5870 C CA . GLU B 1 35 ? 42.5 24.062 37 1 17.89 35 GLU B CA 1
ATOM 5871 C C . GLU B 1 35 ? 41.5 23.719 38.094 1 17.89 35 GLU B C 1
ATOM 5873 O O . GLU B 1 35 ? 40.688 24.562 38.5 1 17.89 35 GLU B O 1
ATOM 5878 N N . ALA B 1 36 ? 41.062 22.484 38.031 1 20.11 36 ALA B N 1
ATOM 5879 C CA . ALA B 1 36 ? 40.406 21.906 39.188 1 20.11 36 ALA B CA 1
ATOM 5880 C C . ALA B 1 36 ? 41.156 22.219 40.469 1 20.11 36 ALA B C 1
ATOM 5882 O O . ALA B 1 36 ? 42.281 21.719 40.688 1 20.11 36 ALA B O 1
ATOM 5883 N N . ARG B 1 37 ? 41.281 23.469 40.719 1 19.66 37 ARG B N 1
ATOM 5884 C CA . ARG B 1 37 ? 41.969 23.797 41.969 1 19.66 37 ARG B CA 1
ATOM 5885 C C . ARG B 1 37 ? 41.406 23.031 43.156 1 19.66 37 ARG B C 1
ATOM 5887 O O . ARG B 1 37 ? 40.25 23.234 43.531 1 19.66 37 ARG B O 1
ATOM 5894 N N . GLY B 1 38 ? 41.75 21.719 43.125 1 19.61 38 GLY B N 1
ATOM 5895 C CA . GLY B 1 38 ? 41.438 20.844 44.25 1 19.61 38 GLY B CA 1
ATOM 5896 C C . GLY B 1 38 ? 41.938 21.344 45.562 1 19.61 38 GLY B C 1
ATOM 5897 O O . GLY B 1 38 ? 43.156 21.266 45.844 1 19.61 38 GLY B O 1
ATOM 5898 N N . ASP B 1 39 ? 41.688 22.594 45.875 1 19.97 39 ASP B N 1
ATOM 5899 C CA . ASP B 1 39 ? 42.312 22.875 47.156 1 19.97 39 ASP B CA 1
ATOM 5900 C C . ASP B 1 39 ? 41.844 21.875 48.219 1 19.97 39 ASP B C 1
ATOM 5902 O O . ASP B 1 39 ? 40.656 21.625 48.375 1 19.97 39 ASP B O 1
ATOM 5906 N N . PRO B 1 40 ? 42.75 20.938 48.688 1 22.3 40 PRO B N 1
ATOM 5907 C CA . PRO B 1 40 ? 42.656 19.75 49.562 1 22.3 40 PRO B CA 1
ATOM 5908 C C . PRO B 1 40 ? 42.062 20.078 50.906 1 22.3 40 PRO B C 1
ATOM 5910 O O . PRO B 1 40 ? 41.812 19.156 51.719 1 22.3 40 PRO B O 1
ATOM 5913 N N . GLY B 1 41 ? 42.281 21.312 51.406 1 19.86 41 GLY B N 1
ATOM 5914 C CA . GLY B 1 41 ? 42.625 21.203 52.812 1 19.86 41 GLY B CA 1
ATOM 5915 C C . GLY B 1 41 ? 41.5 20.734 53.688 1 19.86 41 GLY B C 1
ATOM 5916 O O . GLY B 1 41 ? 41.719 20.297 54.812 1 19.86 41 GLY B O 1
ATOM 5917 N N . ALA B 1 42 ? 40.219 21.406 53.594 1 22.03 42 ALA B N 1
ATOM 5918 C CA . ALA B 1 42 ? 39.688 21.609 54.938 1 22.03 42 ALA B CA 1
ATOM 5919 C C . ALA B 1 42 ? 39.219 20.297 55.531 1 22.03 42 ALA B C 1
ATOM 5921 O O . ALA B 1 42 ? 38.938 19.344 54.812 1 22.03 42 ALA B O 1
ATOM 5922 N N . SER B 1 43 ? 39.156 20.141 56.906 1 23.61 43 SER B N 1
ATOM 5923 C CA . SER B 1 43 ? 39.062 19.156 58 1 23.61 43 SER B CA 1
ATOM 5924 C C . SER B 1 43 ? 37.688 18.484 58 1 23.61 43 SER B C 1
ATOM 5926 O O . SER B 1 43 ? 37.375 17.672 58.875 1 23.61 43 SER B O 1
ATOM 5928 N N . CYS B 1 44 ? 36.688 18.641 56.906 1 22.62 44 CYS B N 1
ATOM 5929 C CA . CYS B 1 44 ? 35.344 18.453 57.438 1 22.62 44 CYS B CA 1
ATOM 5930 C C . CYS B 1 44 ? 35.156 17.047 57.969 1 22.62 44 CYS B C 1
ATOM 5932 O O . CYS B 1 44 ? 35.875 16.125 57.594 1 22.62 44 CYS B O 1
ATOM 5934 N N . GLY B 1 45 ? 34.094 16.75 59.062 1 24.88 45 GLY B N 1
ATOM 5935 C CA . GLY B 1 45 ? 33.219 15.797 59.75 1 24.88 45 GLY B CA 1
ATOM 5936 C C . GLY B 1 45 ? 32.5 14.867 58.781 1 24.88 45 GLY B C 1
ATOM 5937 O O . GLY B 1 45 ? 32.406 15.141 57.594 1 24.88 45 GLY B O 1
ATOM 5938 N N . SER B 1 46 ? 32 13.555 59.188 1 26.95 46 SER B N 1
ATOM 5939 C CA . SER B 1 46 ? 31.625 12.328 58.5 1 26.95 46 SER B CA 1
ATOM 5940 C C . SER B 1 46 ? 30.453 12.57 57.531 1 26.95 46 SER B C 1
ATOM 5942 O O . SER B 1 46 ? 29.312 12.266 57.875 1 26.95 46 SER B O 1
ATOM 5944 N N . ARG B 1 47 ? 30.156 13.727 56.906 1 27.03 47 ARG B N 1
ATOM 5945 C CA . ARG B 1 47 ? 28.922 13.945 56.156 1 27.03 47 ARG B CA 1
ATOM 5946 C C . ARG B 1 47 ? 28.781 12.961 55 1 27.03 47 ARG B C 1
ATOM 5948 O O . ARG B 1 47 ? 29.703 12.805 54.219 1 27.03 47 ARG B O 1
ATOM 5955 N N . ALA B 1 48 ? 27.766 12.055 55.156 1 31.83 48 ALA B N 1
ATOM 5956 C CA . ALA B 1 48 ? 27.266 11.047 54.219 1 31.83 48 ALA B CA 1
ATOM 5957 C C . ALA B 1 48 ? 27.172 11.602 52.812 1 31.83 48 ALA B C 1
ATOM 5959 O O . ALA B 1 48 ? 26.578 12.664 52.594 1 31.83 48 ALA B O 1
ATOM 5960 N N . SER B 1 49 ? 28.188 11.344 52.031 1 29.53 49 SER B N 1
ATOM 5961 C CA . SER B 1 49 ? 28.469 11.758 50.656 1 29.53 49 SER B CA 1
ATOM 5962 C C . SER B 1 49 ? 27.266 11.5 49.75 1 29.53 49 SER B C 1
ATOM 5964 O O . SER B 1 49 ? 26.875 10.352 49.531 1 29.53 49 SER B O 1
ATOM 5966 N N . ARG B 1 50 ? 26.156 12.469 49.875 1 33.78 50 ARG B N 1
ATOM 5967 C CA . ARG B 1 50 ? 25.078 12.484 48.875 1 33.78 50 ARG B CA 1
ATOM 5968 C C . ARG B 1 50 ? 25.641 12.375 47.469 1 33.78 50 ARG B C 1
ATOM 5970 O O . ARG B 1 50 ? 26.609 13.055 47.125 1 33.78 50 ARG B O 1
ATOM 5977 N N . PRO B 1 51 ? 25.422 11.141 46.938 1 36.06 51 PRO B N 1
ATOM 5978 C CA . PRO B 1 51 ? 25.922 10.938 45.562 1 36.06 51 PRO B CA 1
ATOM 5979 C C . PRO B 1 51 ? 25.812 12.195 44.688 1 36.06 51 PRO B C 1
ATOM 5981 O O . PRO B 1 51 ? 24.922 13.023 44.906 1 36.06 51 PRO B O 1
ATOM 5984 N N . SER B 1 52 ? 26.969 12.773 44.281 1 33.78 52 SER B N 1
ATOM 5985 C CA . SER B 1 52 ? 27.141 14.016 43.531 1 33.78 52 SER B CA 1
ATOM 5986 C C . SER B 1 52 ? 26.109 14.109 42.406 1 33.78 52 SER B C 1
ATOM 5988 O O . SER B 1 52 ? 25.781 13.102 41.781 1 33.78 52 SER B O 1
ATOM 5990 N N . PRO B 1 53 ? 25.375 15.289 42.312 1 36.16 53 PRO B N 1
ATOM 5991 C CA . PRO B 1 53 ? 24.359 15.594 41.312 1 36.16 53 PRO B CA 1
ATOM 5992 C C . PRO B 1 53 ? 24.812 15.242 39.906 1 36.16 53 PRO B C 1
ATOM 5994 O O . PRO B 1 53 ? 23.984 15.133 39 1 36.16 53 PRO B O 1
ATOM 5997 N N . ALA B 1 54 ? 26.125 15.094 39.625 1 40.47 54 ALA B N 1
ATOM 5998 C CA . ALA B 1 54 ? 26.625 14.727 38.312 1 40.47 54 ALA B CA 1
ATOM 5999 C C . ALA B 1 54 ? 26.266 13.281 37.969 1 40.47 54 ALA B C 1
ATOM 6001 O O . ALA B 1 54 ? 25.953 12.961 36.812 1 40.47 54 ALA B O 1
ATOM 6002 N N . MET B 1 55 ? 26.531 12.398 38.906 1 38.69 55 MET B N 1
ATOM 6003 C CA . MET B 1 55 ? 26.156 11 38.688 1 38.69 55 MET B CA 1
ATOM 6004 C C . MET B 1 55 ? 24.656 10.859 38.531 1 38.69 55 MET B C 1
ATOM 6006 O O . MET B 1 55 ? 24.188 9.93 37.875 1 38.69 55 MET B O 1
ATOM 6010 N N . GLU B 1 56 ? 23.875 11.641 39.25 1 38 56 GLU B N 1
ATOM 6011 C CA . GLU B 1 56 ? 22.422 11.617 39.062 1 38 56 GLU B CA 1
ATOM 6012 C C . GLU B 1 56 ? 22.016 12.133 37.688 1 38 56 GLU B C 1
ATOM 6014 O O . GLU B 1 56 ? 21.094 11.617 37.094 1 38 56 GLU B O 1
ATOM 6019 N N . ALA B 1 57 ? 22.781 13.133 37.156 1 41.97 57 ALA B N 1
ATOM 6020 C CA . ALA B 1 57 ? 22.5 13.664 35.844 1 41.97 57 ALA B CA 1
ATOM 6021 C C . ALA B 1 57 ? 22.859 12.648 34.75 1 41.97 57 ALA B C 1
ATOM 6023 O O . ALA B 1 57 ? 22.188 12.555 33.719 1 41.97 57 ALA B O 1
ATOM 6024 N N . ALA B 1 58 ? 23.984 11.914 34.844 1 42.84 58 ALA B N 1
ATOM 6025 C CA . ALA B 1 58 ? 24.422 10.891 33.906 1 42.84 58 ALA B CA 1
ATOM 6026 C C . ALA B 1 58 ? 23.547 9.648 34 1 42.84 58 ALA B C 1
ATOM 6028 O O . ALA B 1 58 ? 23.375 8.922 33 1 42.84 58 ALA B O 1
ATOM 6029 N N . SER B 1 59 ? 23.094 9.266 35.125 1 42.91 59 SER B N 1
ATOM 6030 C CA . SER B 1 59 ? 22.234 8.109 35.344 1 42.91 59 SER B CA 1
ATOM 6031 C C . SER B 1 59 ? 20.844 8.352 34.781 1 42.91 59 SER B C 1
ATOM 6033 O O . SER B 1 59 ? 20.156 7.41 34.375 1 42.91 59 SER B O 1
ATOM 6035 N N . ILE B 1 60 ? 20.5 9.578 34.625 1 42.19 60 ILE B N 1
ATOM 6036 C CA . ILE B 1 60 ? 19.156 9.883 34.156 1 42.19 60 ILE B CA 1
ATOM 6037 C C . ILE B 1 60 ? 19.047 9.57 32.656 1 42.19 60 ILE B C 1
ATOM 6039 O O . ILE B 1 60 ? 18.094 8.922 32.219 1 42.19 60 ILE B O 1
ATOM 6043 N N . PRO B 1 61 ? 20.125 9.93 31.984 1 45.62 61 PRO B N 1
ATOM 6044 C CA . PRO B 1 61 ? 19.938 9.586 30.578 1 45.62 61 PRO B CA 1
ATOM 6045 C C . PRO B 1 61 ? 20 8.086 30.328 1 45.62 61 PRO B C 1
ATOM 6047 O O . PRO B 1 61 ? 19.266 7.566 29.484 1 45.62 61 PRO B O 1
ATOM 6050 N N . LEU B 1 62 ? 20.906 7.434 31.062 1 44.88 62 LEU B N 1
ATOM 6051 C CA . LEU B 1 62 ? 20.953 5.988 30.891 1 44.88 62 LEU B CA 1
ATOM 6052 C C . LEU B 1 62 ? 19.672 5.328 31.391 1 44.88 62 LEU B C 1
ATOM 6054 O O . LEU B 1 62 ? 19.156 4.414 30.734 1 44.88 62 LEU B O 1
ATOM 6058 N N . ALA B 1 63 ? 19.266 5.633 32.594 1 44.94 63 ALA B N 1
ATOM 6059 C CA . ALA B 1 63 ? 18.031 5.078 33.125 1 44.94 63 ALA B CA 1
ATOM 6060 C C . ALA B 1 63 ? 16.859 5.41 32.188 1 44.94 63 ALA B C 1
ATOM 6062 O O . ALA B 1 63 ? 15.992 4.562 31.938 1 44.94 63 ALA B O 1
ATOM 6063 N N . ARG B 1 64 ? 16.859 6.586 31.703 1 46.28 64 ARG B N 1
ATOM 6064 C CA . ARG B 1 64 ? 15.812 6.957 30.766 1 46.28 64 ARG B CA 1
ATOM 6065 C C . ARG B 1 64 ? 15.93 6.16 29.469 1 46.28 64 ARG B C 1
ATOM 6067 O O . ARG B 1 64 ? 14.922 5.723 28.922 1 46.28 64 ARG B O 1
ATOM 6074 N N . SER B 1 65 ? 17.172 5.957 29.172 1 51.97 65 SER B N 1
ATOM 6075 C CA . SER B 1 65 ? 17.375 5.137 27.984 1 51.97 65 SER B CA 1
ATOM 6076 C C . SER B 1 65 ? 16.969 3.689 28.234 1 51.97 65 SER B C 1
ATOM 6078 O O . SER B 1 65 ? 16.359 3.047 27.375 1 51.97 65 SER B O 1
ATOM 6080 N N . LEU B 1 66 ? 17.375 3.176 29.391 1 49.94 66 LEU B N 1
ATOM 6081 C CA . LEU B 1 66 ? 17 1.809 29.719 1 49.94 66 LEU B CA 1
ATOM 6082 C C . LEU B 1 66 ? 15.484 1.693 29.891 1 49.94 66 LEU B C 1
ATOM 6084 O O . LEU B 1 66 ? 14.883 0.707 29.469 1 49.94 66 LEU B O 1
ATOM 6088 N N . LEU B 1 67 ? 14.977 2.6 30.609 1 48.53 67 LEU B N 1
ATOM 6089 C CA . LEU B 1 67 ? 13.523 2.6 30.781 1 48.53 67 LEU B CA 1
ATOM 6090 C C . LEU B 1 67 ? 12.82 2.729 29.438 1 48.53 67 LEU B C 1
ATOM 6092 O O . LEU B 1 67 ? 11.805 2.074 29.203 1 48.53 67 LEU B O 1
ATOM 6096 N N . GLU B 1 68 ? 13.461 3.486 28.688 1 51.75 68 GLU B N 1
ATOM 6097 C CA . GLU B 1 68 ? 12.906 3.633 27.344 1 51.75 68 GLU B CA 1
ATOM 6098 C C . GLU B 1 68 ? 13.016 2.33 26.562 1 51.75 68 GLU B C 1
ATOM 6100 O O . GLU B 1 68 ? 12.094 1.963 25.828 1 51.75 68 GLU B O 1
ATOM 6105 N N . ARG B 1 69 ? 14.141 1.724 26.859 1 51.5 69 ARG B N 1
ATOM 6106 C CA . ARG B 1 69 ? 14.328 0.429 26.203 1 51.5 69 ARG B CA 1
ATOM 6107 C C . ARG B 1 69 ? 13.352 -0.605 26.75 1 51.5 69 ARG B C 1
ATOM 6109 O O . ARG B 1 69 ? 12.82 -1.425 26 1 51.5 69 ARG B O 1
ATOM 6116 N N . GLU B 1 70 ? 13.234 -0.66 28 1 50.59 70 GLU B N 1
ATOM 6117 C CA . GLU B 1 70 ? 12.281 -1.602 28.578 1 50.59 70 GLU B CA 1
ATOM 6118 C C . GLU B 1 70 ? 10.859 -1.318 28.109 1 50.59 70 GLU B C 1
ATOM 6120 O O . GLU B 1 70 ? 10.094 -2.244 27.844 1 50.59 70 GLU B O 1
ATOM 6125 N N . HIS B 1 71 ? 10.562 -0.121 28.094 1 50.69 71 HIS B N 1
ATOM 6126 C CA . HIS B 1 71 ? 9.227 0.234 27.641 1 50.69 71 HIS B CA 1
ATOM 6127 C C . HIS B 1 71 ? 9.039 -0.119 26.172 1 50.69 71 HIS B C 1
ATOM 6129 O O . HIS B 1 71 ? 7.965 -0.572 25.766 1 50.69 71 HIS B O 1
ATOM 6135 N N . MET B 1 72 ? 10.172 -0.059 25.578 1 52 72 MET B N 1
ATOM 6136 C CA . MET B 1 72 ? 10.148 -0.41 24.156 1 52 72 MET B CA 1
ATOM 6137 C C . MET B 1 72 ? 9.961 -1.912 23.969 1 52 72 MET B C 1
ATOM 6139 O O . MET B 1 72 ? 9.203 -2.348 23.109 1 52 72 MET B O 1
ATOM 6143 N N . THR B 1 73 ? 10.727 -2.566 24.766 1 54.69 73 THR B N 1
ATOM 6144 C CA . THR B 1 73 ? 10.625 -4.016 24.672 1 54.69 73 THR B CA 1
ATOM 6145 C C . THR B 1 73 ? 9.234 -4.488 25.094 1 54.69 73 THR B C 1
ATOM 6147 O O . THR B 1 73 ? 8.656 -5.383 24.484 1 54.69 73 THR B O 1
ATOM 6150 N N . SER B 1 74 ? 8.797 -3.889 26.109 1 53.91 74 SER B N 1
ATOM 6151 C CA . SER B 1 74 ? 7.465 -4.27 26.562 1 53.91 74 SER B CA 1
ATOM 6152 C C . SER B 1 74 ? 6.398 -3.904 25.547 1 53.91 74 SER B C 1
ATOM 6154 O O . SER B 1 74 ? 5.465 -4.672 25.312 1 53.91 74 SER B O 1
ATOM 6156 N N . PHE B 1 75 ? 6.688 -2.832 24.938 1 55.12 75 PHE B N 1
ATOM 6157 C CA . PHE B 1 75 ? 5.75 -2.33 23.938 1 55.12 75 PHE B CA 1
ATOM 6158 C C . PHE B 1 75 ? 5.746 -3.223 22.703 1 55.12 75 PHE B C 1
ATOM 6160 O O . PHE B 1 75 ? 4.684 -3.566 22.188 1 55.12 75 PHE B O 1
ATOM 6167 N N . LEU B 1 76 ? 6.992 -3.555 22.344 1 57.84 76 LEU B N 1
ATOM 6168 C CA . LEU B 1 76 ? 7.105 -4.457 21.203 1 57.84 76 LEU B CA 1
ATOM 6169 C C . LEU B 1 76 ? 6.484 -5.812 21.516 1 57.84 76 LEU B C 1
ATOM 6171 O O . LEU B 1 76 ? 5.812 -6.406 20.672 1 57.84 76 LEU B O 1
ATOM 6175 N N . GLN B 1 77 ? 6.691 -6.121 22.703 1 62.75 77 GLN B N 1
ATOM 6176 C CA . GLN B 1 77 ? 6.137 -7.414 23.094 1 62.75 77 GLN B CA 1
ATOM 6177 C C . GLN B 1 77 ? 4.613 -7.359 23.172 1 62.75 77 GLN B C 1
ATOM 6179 O O . GLN B 1 77 ? 3.936 -8.289 22.734 1 62.75 77 GLN B O 1
ATOM 6184 N N . SER B 1 78 ? 4.18 -6.227 23.5 1 75.12 78 SER B N 1
ATOM 6185 C CA . SER B 1 78 ? 2.73 -6.141 23.625 1 75.12 78 SER B CA 1
ATOM 6186 C C . SER B 1 78 ? 2.064 -6.039 22.266 1 75.12 78 SER B C 1
ATOM 6188 O O . SER B 1 78 ? 0.999 -6.617 22.031 1 75.12 78 SER B O 1
ATOM 6190 N N . SER B 1 79 ? 2.764 -5.477 21.344 1 82.75 79 SER B N 1
ATOM 6191 C CA . SER B 1 79 ? 2.174 -5.355 20.016 1 82.75 79 SER B CA 1
ATOM 6192 C C . SER B 1 79 ? 2.145 -6.699 19.297 1 82.75 79 SER B C 1
ATOM 6194 O O . SER B 1 79 ? 1.155 -7.039 18.641 1 82.75 79 SER B O 1
ATOM 6196 N N . TRP B 1 80 ? 3.172 -7.512 19.547 1 87.56 80 TRP B N 1
ATOM 6197 C CA . TRP B 1 80 ? 3.244 -8.82 18.891 1 87.56 80 TRP B CA 1
ATOM 6198 C C . TRP B 1 80 ? 2.182 -9.758 19.453 1 87.56 80 TRP B C 1
ATOM 6200 O O . TRP B 1 80 ? 1.53 -10.484 18.703 1 87.56 80 TRP B O 1
ATOM 6210 N N . VAL B 1 81 ? 2.014 -9.648 20.672 1 91.44 81 VAL B N 1
ATOM 6211 C CA . VAL B 1 81 ? 1.024 -10.508 21.312 1 91.44 81 VAL B CA 1
ATOM 6212 C C . VAL B 1 81 ? -0.381 -10.086 20.891 1 91.44 81 VAL B C 1
ATOM 6214 O O . VAL B 1 81 ? -1.243 -10.93 20.641 1 91.44 81 VAL B O 1
ATOM 6217 N N . PHE B 1 82 ? -0.583 -8.797 20.859 1 94.31 82 PHE B N 1
ATOM 6218 C CA . PHE B 1 82 ? -1.879 -8.289 20.422 1 94.31 82 PHE B CA 1
ATOM 6219 C C . PHE B 1 82 ? -2.213 -8.773 19.016 1 94.31 82 PHE B C 1
ATOM 6221 O O . PHE B 1 82 ? -3.318 -9.258 18.766 1 94.31 82 PHE B O 1
ATOM 6228 N N . LEU B 1 83 ? -1.227 -8.664 18.156 1 95.5 83 LEU B N 1
ATOM 6229 C CA . LEU B 1 83 ? -1.455 -9.023 16.75 1 95.5 83 LEU B CA 1
ATOM 6230 C C . LEU B 1 83 ? -1.647 -10.523 16.609 1 95.5 83 LEU B C 1
ATOM 6232 O O . LEU B 1 83 ? -2.436 -10.977 15.766 1 95.5 83 LEU B O 1
ATOM 6236 N N . LEU B 1 84 ? -0.938 -11.297 17.391 1 95.06 84 LEU B N 1
ATOM 6237 C CA . LEU B 1 84 ? -1.117 -12.75 17.391 1 95.06 84 LEU B CA 1
ATOM 6238 C C . LEU B 1 84 ? -2.523 -13.117 17.844 1 95.06 84 LEU B C 1
ATOM 6240 O O . LEU B 1 84 ? -3.18 -13.961 17.234 1 95.06 84 LEU B O 1
ATOM 6244 N N . LEU B 1 85 ? -2.975 -12.477 18.844 1 96.31 85 LEU B N 1
ATOM 6245 C CA . LEU B 1 85 ? -4.305 -12.758 19.375 1 96.31 85 LEU B CA 1
ATOM 6246 C C . LEU B 1 85 ? -5.387 -12.289 18.406 1 96.31 85 LEU B C 1
ATOM 6248 O O . LEU B 1 85 ? -6.422 -12.945 18.266 1 96.31 85 LEU B O 1
ATOM 6252 N N . LEU B 1 86 ? -5.137 -11.156 17.812 1 97.12 86 LEU B N 1
ATOM 6253 C CA . LEU B 1 86 ? -6.09 -10.641 16.844 1 97.12 86 LEU B CA 1
ATOM 6254 C C . LEU B 1 86 ? -6.273 -11.617 15.688 1 97.12 86 LEU B C 1
ATOM 6256 O O . LEU B 1 86 ? -7.406 -11.953 15.328 1 97.12 86 LEU B O 1
ATOM 6260 N N . GLY B 1 87 ? -5.117 -12.094 15.102 1 97.06 87 GLY B N 1
ATOM 6261 C CA . GLY B 1 87 ? -5.211 -13.07 14.031 1 97.06 87 GLY B CA 1
ATOM 6262 C C . GLY B 1 87 ? -5.883 -14.359 14.453 1 97.06 87 GLY B C 1
ATOM 6263 O O . GLY B 1 87 ? -6.699 -14.914 13.719 1 97.06 87 GLY B O 1
ATOM 6264 N N . PHE B 1 88 ? -5.641 -14.758 15.617 1 96 88 PHE B N 1
ATOM 6265 C CA . PHE B 1 88 ? -6.188 -16 16.156 1 96 88 PHE B CA 1
ATOM 6266 C C . PHE B 1 88 ? -7.691 -15.875 16.359 1 96 88 PHE B C 1
ATOM 6268 O O . PHE B 1 88 ? -8.461 -16.703 15.867 1 96 88 PHE B O 1
ATOM 6275 N N . LEU B 1 89 ? -8.117 -14.875 17.031 1 97.25 89 LEU B N 1
ATOM 6276 C CA . LEU B 1 89 ? -9.523 -14.719 17.375 1 97.25 89 LEU B CA 1
ATOM 6277 C C . LEU B 1 89 ? -10.367 -14.422 16.141 1 97.25 89 LEU B C 1
ATOM 6279 O O . LEU B 1 89 ? -11.5 -14.883 16.031 1 97.25 89 LEU B O 1
ATOM 6283 N N . ALA B 1 90 ? -9.82 -13.609 15.281 1 96.31 90 ALA B N 1
ATOM 6284 C CA . ALA B 1 90 ? -10.555 -13.305 14.055 1 96.31 90 ALA B CA 1
ATOM 6285 C C . ALA B 1 90 ? -10.789 -14.562 13.227 1 96.31 90 ALA B C 1
ATOM 6287 O O . ALA B 1 90 ? -11.883 -14.766 12.703 1 96.31 90 ALA B O 1
ATOM 6288 N N . SER B 1 91 ? -9.781 -15.398 13.156 1 94.38 91 SER B N 1
ATOM 6289 C CA . SER B 1 91 ? -9.914 -16.625 12.367 1 94.38 91 SER B CA 1
ATOM 6290 C C . SER B 1 91 ? -10.828 -17.625 13.055 1 94.38 91 SER B C 1
ATOM 6292 O O . SER B 1 91 ? -11.578 -18.344 12.391 1 94.38 91 SER B O 1
ATOM 6294 N N . VAL B 1 92 ? -10.773 -17.688 14.32 1 94.56 92 VAL B N 1
ATOM 6295 C CA . VAL B 1 92 ? -11.672 -18.578 15.055 1 94.56 92 VAL B CA 1
ATOM 6296 C C . VAL B 1 92 ? -13.117 -18.141 14.852 1 94.56 92 VAL B C 1
ATOM 6298 O O . VAL B 1 92 ? -14.008 -18.969 14.672 1 94.56 92 VAL B O 1
ATOM 6301 N N . THR B 1 93 ? -13.312 -16.859 14.898 1 95.94 93 THR B N 1
ATOM 6302 C CA . THR B 1 93 ? -14.648 -16.328 14.672 1 95.94 93 THR B CA 1
ATOM 6303 C C . THR B 1 93 ? -15.117 -16.625 13.25 1 95.94 93 THR B C 1
ATOM 6305 O O . THR B 1 93 ? -16.25 -17.047 13.039 1 95.94 93 THR B O 1
ATOM 6308 N N . ALA B 1 94 ? -14.281 -16.406 12.32 1 94.06 94 ALA B N 1
ATOM 6309 C CA . ALA B 1 94 ? -14.625 -16.672 10.93 1 94.06 94 ALA B CA 1
ATOM 6310 C C . ALA B 1 94 ? -14.938 -18.156 10.727 1 94.06 94 ALA B C 1
ATOM 6312 O O . ALA B 1 94 ? -15.898 -18.5 10.039 1 94.06 94 ALA B O 1
ATOM 6313 N N . TRP B 1 95 ? -14.125 -18.984 11.305 1 91.69 95 TRP B N 1
ATOM 6314 C CA . TRP B 1 95 ? -14.328 -20.422 11.211 1 91.69 95 TRP B CA 1
ATOM 6315 C C . TRP B 1 95 ? -15.656 -20.828 11.852 1 91.69 95 TRP B C 1
ATOM 6317 O O . TRP B 1 95 ? -16.375 -21.688 11.32 1 91.69 95 TRP B O 1
ATOM 6327 N N . SER B 1 96 ? -16 -20.25 12.953 1 93.62 96 SER B N 1
ATOM 6328 C CA . SER B 1 96 ? -17.25 -20.562 13.648 1 93.62 96 SER B CA 1
ATOM 6329 C C . SER B 1 96 ? -18.453 -20.109 12.828 1 93.62 96 SER B C 1
ATOM 6331 O O . SER B 1 96 ? -19.469 -20.812 12.797 1 93.62 96 SER B O 1
ATOM 6333 N N . VAL B 1 97 ? -18.344 -18.984 12.242 1 94.56 97 VAL B N 1
ATOM 6334 C CA . VAL B 1 97 ? -19.438 -18.484 11.406 1 94.56 97 VAL B CA 1
ATOM 6335 C C . VAL B 1 97 ? -19.625 -19.406 10.203 1 94.56 97 VAL B C 1
ATOM 6337 O O . VAL B 1 97 ? -20.75 -19.781 9.859 1 94.56 97 VAL B O 1
ATOM 6340 N N . ASP B 1 98 ? -18.578 -19.812 9.578 1 90.5 98 ASP B N 1
ATOM 6341 C CA . ASP B 1 98 ? -18.656 -20.719 8.43 1 90.5 98 ASP B CA 1
ATOM 6342 C C . ASP B 1 98 ? -19.25 -22.062 8.836 1 90.5 98 ASP B C 1
ATOM 6344 O O . ASP B 1 98 ? -20.031 -22.641 8.086 1 90.5 98 ASP B O 1
ATOM 6348 N N . ALA B 1 99 ? -18.859 -22.547 9.977 1 90.88 99 ALA B N 1
ATOM 6349 C CA . ALA B 1 99 ? -19.438 -23.781 10.492 1 90.88 99 ALA B CA 1
ATOM 6350 C C . ALA B 1 99 ? -20.922 -23.641 10.758 1 90.88 99 ALA B C 1
ATOM 6352 O O . ALA B 1 99 ? -21.703 -24.562 10.516 1 90.88 99 ALA B O 1
ATOM 6353 N N . GLY B 1 100 ? -21.266 -22.5 11.305 1 93.62 100 GLY B N 1
ATOM 6354 C CA . GLY B 1 100 ? -22.688 -22.234 11.523 1 93.62 100 GLY B CA 1
ATOM 6355 C C . GLY B 1 100 ? -23.5 -22.203 10.242 1 93.62 100 GLY B C 1
ATOM 6356 O O . GLY B 1 100 ? -24.609 -22.719 10.203 1 93.62 100 GLY B O 1
ATOM 6357 N N . VAL B 1 101 ? -22.953 -21.609 9.25 1 93.31 101 VAL B N 1
ATOM 6358 C CA . VAL B 1 101 ? -23.641 -21.531 7.957 1 93.31 101 VAL B CA 1
ATOM 6359 C C . VAL B 1 101 ? -23.828 -22.938 7.391 1 93.31 101 VAL B C 1
ATOM 6361 O O . VAL B 1 101 ? -24.875 -23.266 6.824 1 93.31 101 VAL B O 1
ATOM 6364 N N . LEU B 1 102 ? -22.812 -23.781 7.5 1 88.62 102 LEU B N 1
ATOM 6365 C CA . LEU B 1 102 ? -22.891 -25.141 7.012 1 88.62 102 LEU B CA 1
ATOM 6366 C C . LEU B 1 102 ? -23.984 -25.922 7.746 1 88.62 102 LEU B C 1
ATOM 6368 O O . LEU B 1 102 ? -24.703 -26.703 7.141 1 88.62 102 LEU B O 1
ATOM 6372 N N . VAL B 1 103 ? -24.141 -25.703 9.023 1 92.62 103 VAL B N 1
ATOM 6373 C CA . VAL B 1 103 ? -25.156 -26.375 9.82 1 92.62 103 VAL B CA 1
ATOM 6374 C C . VAL B 1 103 ? -26.547 -25.938 9.367 1 92.62 103 VAL B C 1
ATOM 6376 O O . VAL B 1 103 ? -27.438 -26.781 9.195 1 92.62 103 VAL B O 1
ATOM 6379 N N . VAL B 1 104 ? -26.672 -24.656 9.141 1 94.62 104 VAL B N 1
ATOM 6380 C CA . VAL B 1 104 ? -27.969 -24.141 8.727 1 94.62 104 VAL B CA 1
ATOM 6381 C C . VAL B 1 104 ? -28.297 -24.641 7.32 1 94.62 104 VAL B C 1
ATOM 6383 O O . VAL B 1 104 ? -29.453 -24.953 7.023 1 94.62 104 VAL B O 1
ATOM 6386 N N . THR B 1 105 ? -27.328 -24.719 6.469 1 88.62 105 THR B N 1
ATOM 6387 C CA . THR B 1 105 ? -27.547 -25.203 5.109 1 88.62 105 THR B CA 1
ATOM 6388 C C . THR B 1 105 ? -27.922 -26.688 5.117 1 88.62 105 THR B C 1
ATOM 6390 O O . THR B 1 105 ? -28.734 -27.125 4.312 1 88.62 105 THR B O 1
ATOM 6393 N N . LYS B 1 106 ? -27.297 -27.469 5.949 1 89.12 106 LYS B N 1
ATOM 6394 C CA . LYS B 1 106 ? -27.656 -28.875 6.082 1 89.12 106 LYS B CA 1
ATOM 6395 C C . LYS B 1 106 ? -29.062 -29.047 6.625 1 89.12 106 LYS B C 1
ATOM 6397 O O . LYS B 1 106 ? -29.812 -29.938 6.203 1 89.12 106 LYS B O 1
ATOM 6402 N N . LEU B 1 107 ? -29.406 -28.203 7.535 1 92.69 107 LEU B N 1
ATOM 6403 C CA . LEU B 1 107 ? -30.766 -28.219 8.07 1 92.69 107 LEU B CA 1
ATOM 6404 C C . LEU B 1 107 ? -31.781 -27.859 6.992 1 92.69 107 LEU B C 1
ATOM 6406 O O . LEU B 1 107 ? -32.875 -28.406 6.973 1 92.69 107 LEU B O 1
ATOM 6410 N N . HIS B 1 108 ? -31.406 -26.906 6.164 1 91 108 HIS B N 1
ATOM 6411 C CA . HIS B 1 108 ? -32.281 -26.531 5.055 1 91 108 HIS B CA 1
ATOM 6412 C C . HIS B 1 108 ? -32.531 -27.703 4.117 1 91 108 HIS B C 1
ATOM 6414 O O . HIS B 1 108 ? -33.656 -27.938 3.697 1 91 108 HIS B O 1
ATOM 6420 N N . SER B 1 109 ? -31.469 -28.406 3.781 1 86 109 SER B N 1
ATOM 6421 C CA . SER B 1 109 ? -31.594 -29.562 2.889 1 86 109 SER B CA 1
ATOM 6422 C C . SER B 1 109 ? -32.438 -30.672 3.527 1 86 109 SER B C 1
ATOM 6424 O O . SER B 1 109 ? -33.25 -31.297 2.855 1 86 109 SER B O 1
ATOM 6426 N N . SER B 1 110 ? -32.25 -30.891 4.836 1 90.44 110 SER B N 1
ATOM 6427 C CA . SER B 1 110 ? -33 -31.906 5.547 1 90.44 110 SER B CA 1
ATOM 6428 C C . SER B 1 110 ? -34.469 -31.531 5.648 1 90.44 110 SER B C 1
ATOM 6430 O O . SER B 1 110 ? -35.344 -32.375 5.566 1 90.44 110 SER B O 1
ATOM 6432 N N . PHE B 1 111 ? -34.688 -30.266 5.883 1 90.81 111 PHE B N 1
ATOM 6433 C CA . PHE B 1 111 ? -36.031 -29.781 6 1 90.81 111 PHE B CA 1
ATOM 6434 C C . PHE B 1 111 ? -36.781 -29.859 4.664 1 90.81 111 PHE B C 1
ATOM 6436 O O . PHE B 1 111 ? -37.969 -30.203 4.613 1 90.81 111 PHE B O 1
ATOM 6443 N N . THR B 1 112 ? -36.156 -29.547 3.582 1 87.5 112 THR B N 1
ATOM 6444 C CA . THR B 1 112 ? -36.75 -29.594 2.248 1 87.5 112 THR B CA 1
ATOM 6445 C C . THR B 1 112 ? -37.031 -31.031 1.836 1 87.5 112 THR B C 1
ATOM 6447 O O . THR B 1 112 ? -38 -31.297 1.119 1 87.5 112 THR B O 1
ATOM 6450 N N . SER B 1 113 ? -36.188 -31.953 2.24 1 87.12 113 SER B N 1
ATOM 6451 C CA . SER B 1 113 ? -36.375 -33.375 1.881 1 87.12 113 SER B CA 1
ATOM 6452 C C . SER B 1 113 ? -37.562 -33.969 2.623 1 87.12 113 SER B C 1
ATOM 6454 O O . SER B 1 113 ? -38.094 -35 2.203 1 87.12 113 SER B O 1
ATOM 6456 N N . LEU B 1 114 ? -38 -33.344 3.676 1 87.81 114 LEU B N 1
ATOM 6457 C CA . LEU B 1 114 ? -39.156 -33.844 4.418 1 87.81 114 LEU B CA 1
ATOM 6458 C C . LEU B 1 114 ? -40.406 -33.781 3.566 1 87.81 114 LEU B C 1
ATOM 6460 O O . LEU B 1 114 ? -41.344 -34.531 3.791 1 87.81 114 LEU B O 1
ATOM 6464 N N . GLY B 1 115 ? -40.469 -32.844 2.594 1 83.31 115 GLY B N 1
ATOM 6465 C CA . GLY B 1 115 ? -41.656 -32.656 1.758 1 83.31 115 GLY B CA 1
ATOM 6466 C C . GLY B 1 115 ? -41.875 -33.812 0.792 1 83.31 115 GLY B C 1
ATOM 6467 O O . GLY B 1 115 ? -43 -34.031 0.337 1 83.31 115 GLY B O 1
ATOM 6468 N N . GLY B 1 116 ? -40.969 -34.844 0.558 1 76.75 116 GLY B N 1
ATOM 6469 C CA . GLY B 1 116 ? -41.062 -36.062 -0.247 1 76.75 116 GLY B CA 1
ATOM 6470 C C . GLY B 1 116 ? -41.312 -35.781 -1.716 1 76.75 116 GLY B C 1
ATOM 6471 O O . GLY B 1 116 ? -40.812 -36.469 -2.588 1 76.75 116 GLY B O 1
ATOM 6472 N N . GLY B 1 117 ? -42.406 -34.781 -2.074 1 80.56 117 GLY B N 1
ATOM 6473 C CA . GLY B 1 117 ? -42.719 -34.438 -3.445 1 80.56 117 GLY B CA 1
ATOM 6474 C C . GLY B 1 117 ? -42.219 -33.094 -3.867 1 80.56 117 GLY B C 1
ATOM 6475 O O . GLY B 1 117 ? -41.594 -32.375 -3.066 1 80.56 117 GLY B O 1
ATOM 6476 N N . TRP B 1 118 ? -42.25 -32.844 -5.156 1 82.5 118 TRP B N 1
ATOM 6477 C CA . TRP B 1 118 ? -41.75 -31.609 -5.734 1 82.5 118 TRP B CA 1
ATOM 6478 C C . TRP B 1 118 ? -42.469 -30.391 -5.156 1 82.5 118 TRP B C 1
ATOM 6480 O O . TRP B 1 118 ? -41.812 -29.422 -4.754 1 82.5 118 TRP B O 1
ATOM 6490 N N . LEU B 1 119 ? -43.781 -30.438 -5.023 1 87.31 119 LEU B N 1
ATOM 6491 C CA . LEU B 1 119 ? -44.562 -29.297 -4.574 1 87.31 119 LEU B CA 1
ATOM 6492 C C . LEU B 1 119 ? -44.375 -29.031 -3.086 1 87.31 119 LEU B C 1
ATOM 6494 O O . LEU B 1 119 ? -44.188 -27.891 -2.666 1 87.31 119 LEU B O 1
ATOM 6498 N N . LEU B 1 120 ? -44.406 -30.078 -2.318 1 89.31 120 LEU B N 1
ATOM 6499 C CA . LEU B 1 120 ? -44.219 -29.922 -0.882 1 89.31 120 LEU B CA 1
ATOM 6500 C C . LEU B 1 120 ? -42.75 -29.531 -0.568 1 89.31 120 LEU B C 1
ATOM 6502 O O . LEU B 1 120 ? -42.5 -28.766 0.367 1 89.31 120 LEU B O 1
ATOM 6506 N N . GLY B 1 121 ? -41.906 -30.188 -1.31 1 87.38 121 GLY B N 1
ATOM 6507 C CA . GLY B 1 121 ? -40.5 -29.781 -1.163 1 87.38 121 GLY B CA 1
ATOM 6508 C C . GLY B 1 121 ? -40.281 -28.297 -1.456 1 87.38 121 GLY B C 1
ATOM 6509 O O . GLY B 1 121 ? -39.531 -27.641 -0.749 1 87.38 121 GLY B O 1
ATOM 6510 N N . TYR B 1 122 ? -41 -27.859 -2.438 1 89.94 122 TYR B N 1
ATOM 6511 C CA . TYR B 1 122 ? -40.906 -26.453 -2.822 1 89.94 122 TYR B CA 1
ATOM 6512 C C . TYR B 1 122 ? -41.469 -25.562 -1.726 1 89.94 122 TYR B C 1
ATOM 6514 O O . TYR B 1 122 ? -40.906 -24.516 -1.398 1 89.94 122 TYR B O 1
ATOM 6522 N N . LEU B 1 123 ? -42.531 -25.938 -1.135 1 91.88 123 LEU B N 1
ATOM 6523 C CA . LEU B 1 123 ? -43.156 -25.156 -0.071 1 91.88 123 LEU B CA 1
ATOM 6524 C C . LEU B 1 123 ? -42.25 -25.109 1.166 1 91.88 123 LEU B C 1
ATOM 6526 O O . LEU B 1 123 ? -42.125 -24.062 1.8 1 91.88 123 LEU B O 1
ATOM 6530 N N . PHE B 1 124 ? -41.688 -26.25 1.508 1 92.19 124 PHE B N 1
ATOM 6531 C CA . PHE B 1 124 ? -40.812 -26.297 2.666 1 92.19 124 PHE B CA 1
ATOM 6532 C C . PHE B 1 124 ? -39.531 -25.5 2.414 1 92.19 124 PHE B C 1
ATOM 6534 O O . PHE B 1 124 ? -38.969 -24.906 3.338 1 92.19 124 PHE B O 1
ATOM 6541 N N . TYR B 1 125 ? -39.125 -25.562 1.153 1 91.12 125 TYR B N 1
ATOM 6542 C CA . TYR B 1 125 ? -37.969 -24.766 0.753 1 91.12 125 TYR B CA 1
ATOM 6543 C C . TYR B 1 125 ? -38.25 -23.281 0.994 1 91.12 125 TYR B C 1
ATOM 6545 O O . TYR B 1 125 ? -37.406 -22.578 1.575 1 91.12 125 TYR B O 1
ATOM 6553 N N . ILE B 1 126 ? -39.375 -22.812 0.658 1 93.56 126 ILE B N 1
ATOM 6554 C CA . ILE B 1 126 ? -39.75 -21.406 0.78 1 93.56 126 ILE B CA 1
ATOM 6555 C C . ILE B 1 126 ? -39.938 -21.047 2.254 1 93.56 126 ILE B C 1
ATOM 6557 O O . ILE B 1 126 ? -39.406 -20.016 2.711 1 93.56 126 ILE B O 1
ATOM 6561 N N . LEU B 1 127 ? -40.594 -21.875 2.98 1 94.38 127 LEU B N 1
ATOM 6562 C CA . LEU B 1 127 ? -40.875 -21.594 4.387 1 94.38 127 LEU B CA 1
ATOM 6563 C C . LEU B 1 127 ? -39.562 -21.5 5.195 1 94.38 127 LEU B C 1
ATOM 6565 O O . LEU B 1 127 ? -39.438 -20.641 6.074 1 94.38 127 LEU B O 1
ATOM 6569 N N . PHE B 1 128 ? -38.688 -22.391 4.91 1 94.38 128 PHE B N 1
ATOM 6570 C CA . PHE B 1 128 ? -37.438 -22.406 5.641 1 94.38 128 PHE B CA 1
ATOM 6571 C C . PHE B 1 128 ? -36.656 -21.125 5.363 1 94.38 128 PHE B C 1
ATOM 6573 O O . PHE B 1 128 ? -36.156 -20.484 6.289 1 94.38 128 PHE B O 1
ATOM 6580 N N . ARG B 1 129 ? -36.531 -20.75 4.125 1 95.12 129 ARG B N 1
ATOM 6581 C CA . ARG B 1 129 ? -35.75 -19.578 3.742 1 95.12 129 ARG B CA 1
ATOM 6582 C C . ARG B 1 129 ? -36.312 -18.297 4.34 1 95.12 129 ARG B C 1
ATOM 6584 O O . ARG B 1 129 ? -35.594 -17.453 4.836 1 95.12 129 ARG B O 1
ATOM 6591 N N . VAL B 1 130 ? -37.625 -18.188 4.348 1 96.69 130 VAL B N 1
ATOM 6592 C CA . VAL B 1 130 ? -38.281 -17 4.895 1 96.69 130 VAL B CA 1
ATOM 6593 C C . VAL B 1 130 ? -38.125 -16.969 6.41 1 96.69 130 VAL B C 1
ATOM 6595 O O . VAL B 1 130 ? -37.781 -15.922 6.977 1 96.69 130 VAL B O 1
ATOM 6598 N N . PHE B 1 131 ? -38.25 -18.109 6.992 1 96.62 131 PHE B N 1
ATOM 6599 C CA . PHE B 1 131 ? -38.188 -18.172 8.445 1 96.62 131 PHE B CA 1
ATOM 6600 C C . PHE B 1 131 ? -36.75 -17.844 8.922 1 96.62 131 PHE B C 1
ATOM 6602 O O . PHE B 1 131 ? -36.594 -17.062 9.852 1 96.62 131 PHE B O 1
ATOM 6609 N N . ILE B 1 132 ? -35.781 -18.453 8.344 1 97 132 ILE B N 1
ATOM 6610 C CA . ILE B 1 132 ? -34.406 -18.266 8.75 1 97 132 ILE B CA 1
ATOM 6611 C C . ILE B 1 132 ? -34 -16.812 8.523 1 97 132 ILE B C 1
ATOM 6613 O O . ILE B 1 132 ? -33.281 -16.219 9.352 1 97 132 ILE B O 1
ATOM 6617 N N . LEU B 1 133 ? -34.406 -16.203 7.395 1 97.06 133 LEU B N 1
ATOM 6618 C CA . LEU B 1 133 ? -34.062 -14.812 7.129 1 97.06 133 LEU B CA 1
ATOM 6619 C C . LEU B 1 133 ? -34.719 -13.883 8.141 1 97.06 133 LEU B C 1
ATOM 6621 O O . LEU B 1 133 ? -34.125 -12.898 8.578 1 97.06 133 LEU B O 1
ATOM 6625 N N . LEU B 1 134 ? -35.969 -14.195 8.531 1 96.75 134 LEU B N 1
ATOM 6626 C CA . LEU B 1 134 ? -36.656 -13.383 9.523 1 96.75 134 LEU B CA 1
ATOM 6627 C C . LEU B 1 134 ? -35.969 -13.477 10.883 1 96.75 134 LEU B C 1
ATOM 6629 O O . LEU B 1 134 ? -35.906 -12.484 11.617 1 96.75 134 LEU B O 1
ATOM 6633 N N . LEU B 1 135 ? -35.469 -14.625 11.172 1 96.88 135 LEU B N 1
ATOM 6634 C CA . LEU B 1 135 ? -34.688 -14.773 12.398 1 96.88 135 LEU B CA 1
ATOM 6635 C C . LEU B 1 135 ? -33.406 -13.93 12.344 1 96.88 135 LEU B C 1
ATOM 6637 O O . LEU B 1 135 ? -33 -13.359 13.359 1 96.88 135 LEU B O 1
ATOM 6641 N N . GLY B 1 136 ? -32.781 -13.906 11.188 1 96.62 136 GLY B N 1
ATOM 6642 C CA . GLY B 1 136 ? -31.594 -13.086 11.023 1 96.62 136 GLY B CA 1
ATOM 6643 C C . GLY B 1 136 ? -31.875 -11.602 11.195 1 96.62 136 GLY B C 1
ATOM 6644 O O . GLY B 1 136 ? -31.141 -10.914 11.914 1 96.62 136 GLY B O 1
ATOM 6645 N N . VAL B 1 137 ? -32.906 -11.133 10.555 1 96.25 137 VAL B N 1
ATOM 6646 C CA . VAL B 1 137 ? -33.312 -9.734 10.68 1 96.25 137 VAL B CA 1
ATOM 6647 C C . VAL B 1 137 ? -33.688 -9.438 12.125 1 96.25 137 VAL B C 1
ATOM 6649 O O . VAL B 1 137 ? -33.375 -8.375 12.664 1 96.25 137 VAL B O 1
ATOM 6652 N N . GLY B 1 138 ? -34.375 -10.352 12.742 1 94.5 138 GLY B N 1
ATOM 6653 C CA . GLY B 1 138 ? -34.75 -10.195 14.133 1 94.5 138 GLY B CA 1
ATOM 6654 C C . GLY B 1 138 ? -33.562 -10.07 15.07 1 94.5 138 GLY B C 1
ATOM 6655 O O . GLY B 1 138 ? -33.562 -9.219 15.961 1 94.5 138 GLY B O 1
ATOM 6656 N N . CYS B 1 139 ? -32.562 -10.852 14.82 1 94 139 CYS B N 1
ATOM 6657 C CA . CYS B 1 139 ? -31.344 -10.781 15.625 1 94 139 CYS B CA 1
ATOM 6658 C C . CYS B 1 139 ? -30.656 -9.43 15.453 1 94 139 CYS B C 1
ATOM 6660 O O . CYS B 1 139 ? -30.156 -8.859 16.422 1 94 139 CYS B O 1
ATOM 6662 N N . THR B 1 140 ? -30.672 -8.906 14.25 1 93.81 140 THR B N 1
ATOM 6663 C CA . THR B 1 140 ? -30 -7.645 13.961 1 93.81 140 THR B CA 1
ATOM 6664 C C . THR B 1 140 ? -30.766 -6.469 14.562 1 93.81 140 THR B C 1
ATOM 6666 O O . THR B 1 140 ? -30.156 -5.578 15.172 1 93.81 140 THR B O 1
ATOM 6669 N N . VAL B 1 141 ? -32.062 -6.512 14.531 1 91.5 141 VAL B N 1
ATOM 6670 C CA . VAL B 1 141 ? -32.875 -5.395 15 1 91.5 141 VAL B CA 1
ATOM 6671 C C . VAL B 1 141 ? -32.938 -5.406 16.531 1 91.5 141 VAL B C 1
ATOM 6673 O O . VAL B 1 141 ? -32.875 -4.355 17.172 1 91.5 141 VAL B O 1
ATOM 6676 N N . LEU B 1 142 ? -32.969 -6.508 17.109 1 91 142 LEU B N 1
ATOM 6677 C CA . LEU B 1 142 ? -33.219 -6.617 18.547 1 91 142 LEU B CA 1
ATOM 6678 C C . LEU B 1 142 ? -31.938 -6.484 19.344 1 91 142 LEU B C 1
ATOM 6680 O O . LEU B 1 142 ? -31.922 -5.902 20.422 1 91 142 LEU B O 1
ATOM 6684 N N . ILE B 1 143 ? -30.891 -6.98 18.844 1 92.44 143 ILE B N 1
ATOM 6685 C CA . ILE B 1 143 ? -29.656 -6.988 19.609 1 92.44 143 ILE B CA 1
ATOM 6686 C C . ILE B 1 143 ? -28.859 -5.711 19.344 1 92.44 143 ILE B C 1
ATOM 6688 O O . ILE B 1 143 ? -28.5 -4.992 20.281 1 92.44 143 ILE B O 1
ATOM 6692 N N . CYS B 1 144 ? -28.5 -5.484 18.031 1 91.69 144 CYS B N 1
ATOM 6693 C CA . CYS B 1 144 ? -27.734 -4.305 17.672 1 91.69 144 CYS B CA 1
ATOM 6694 C C . CYS B 1 144 ? -27.969 -3.932 16.203 1 91.69 144 CYS B C 1
ATOM 6696 O O . CYS B 1 144 ? -27.344 -4.512 15.312 1 91.69 144 CYS B O 1
ATOM 6698 N N . PRO B 1 145 ? -28.703 -2.975 15.945 1 89.88 145 PRO B N 1
ATOM 6699 C CA . PRO B 1 145 ? -29.016 -2.586 14.57 1 89.88 145 PRO B CA 1
ATOM 6700 C C . PRO B 1 145 ? -27.797 -2.107 13.797 1 89.88 145 PRO B C 1
ATOM 6702 O O . PRO B 1 145 ? -27.797 -2.127 12.562 1 89.88 145 PRO B O 1
ATOM 6705 N N . GLU B 1 146 ? -26.734 -1.769 14.5 1 88.31 146 GLU B N 1
ATOM 6706 C CA . GLU B 1 146 ? -25.516 -1.305 13.852 1 88.31 146 GLU B CA 1
ATOM 6707 C C . GLU B 1 146 ? -24.797 -2.451 13.141 1 88.31 146 GLU B C 1
ATOM 6709 O O . GLU B 1 146 ? -23.906 -2.221 12.32 1 88.31 146 GLU B O 1
ATOM 6714 N N . ALA B 1 147 ? -25.266 -3.621 13.406 1 92.56 147 ALA B N 1
ATOM 6715 C CA . ALA B 1 147 ? -24.656 -4.797 12.797 1 92.56 147 ALA B CA 1
ATOM 6716 C C . ALA B 1 147 ? -25.094 -4.961 11.352 1 92.56 147 ALA B C 1
ATOM 6718 O O . ALA B 1 147 ? -24.516 -5.742 10.594 1 92.56 147 ALA B O 1
ATOM 6719 N N . ALA B 1 148 ? -26.062 -4.141 10.953 1 92.5 148 ALA B N 1
ATOM 6720 C CA . ALA B 1 148 ? -26.594 -4.258 9.594 1 92.5 148 ALA B CA 1
ATOM 6721 C C . ALA B 1 148 ? -25.625 -3.684 8.57 1 92.5 148 ALA B C 1
ATOM 6723 O O . ALA B 1 148 ? -24.938 -2.689 8.844 1 92.5 148 ALA B O 1
ATOM 6724 N N . GLY B 1 149 ? -25.5 -4.328 7.41 1 91.12 149 GLY B N 1
ATOM 6725 C CA . GLY B 1 149 ? -24.688 -3.818 6.324 1 91.12 149 GLY B CA 1
ATOM 6726 C C . GLY B 1 149 ? -23.312 -4.469 6.258 1 91.12 149 GLY B C 1
ATOM 6727 O O . GLY B 1 149 ? -23.062 -5.465 6.938 1 91.12 149 GLY B O 1
ATOM 6728 N N . SER B 1 150 ? -22.453 -3.99 5.426 1 92.31 150 SER B N 1
ATOM 6729 C CA . SER B 1 150 ? -21.141 -4.562 5.156 1 92.31 150 SER B CA 1
ATOM 6730 C C . SER B 1 150 ? -20.156 -4.215 6.258 1 92.31 150 SER B C 1
ATOM 6732 O O . SER B 1 150 ? -19.5 -5.098 6.812 1 92.31 150 SER B O 1
ATOM 6734 N N . GLY B 1 151 ? -20.031 -2.99 6.715 1 92.31 151 GLY B N 1
ATOM 6735 C CA . GLY B 1 151 ? -19.078 -2.535 7.707 1 92.31 151 GLY B CA 1
ATOM 6736 C C . GLY B 1 151 ? -17.875 -1.814 7.102 1 92.31 151 GLY B C 1
ATOM 6737 O O . GLY B 1 151 ? -17.203 -1.049 7.785 1 92.31 151 GLY B O 1
ATOM 6738 N N . ILE B 1 152 ? -17.625 -2.039 5.762 1 94.75 152 ILE B N 1
ATOM 6739 C CA . ILE B 1 152 ? -16.453 -1.47 5.113 1 94.75 152 ILE B CA 1
ATOM 6740 C C . ILE B 1 152 ? -16.594 0.048 5.027 1 94.75 152 ILE B C 1
ATOM 6742 O O . ILE B 1 152 ? -15.68 0.786 5.422 1 94.75 152 ILE B O 1
ATOM 6746 N N . PRO B 1 153 ? -17.797 0.568 4.598 1 90.62 153 PRO B N 1
ATOM 6747 C CA . PRO B 1 153 ? -17.922 2.027 4.547 1 90.62 153 PRO B CA 1
ATOM 6748 C C . PRO B 1 153 ? -17.812 2.678 5.922 1 90.62 153 PRO B C 1
ATOM 6750 O O . PRO B 1 153 ? -17.234 3.764 6.051 1 90.62 153 PRO B O 1
ATOM 6753 N N . GLU B 1 154 ? -18.328 2.018 6.93 1 89.62 154 GLU B N 1
ATOM 6754 C CA . GLU B 1 154 ? -18.25 2.547 8.289 1 89.62 154 GLU B CA 1
ATOM 6755 C C . GLU B 1 154 ? -16.812 2.518 8.805 1 89.62 154 GLU B C 1
ATOM 6757 O O . GLU B 1 154 ? -16.359 3.459 9.469 1 89.62 154 GLU B O 1
ATOM 6762 N N . MET B 1 155 ? -16.141 1.418 8.5 1 92.06 155 MET B N 1
ATOM 6763 C CA . MET B 1 155 ? -14.75 1.339 8.938 1 92.06 155 MET B CA 1
ATOM 6764 C C . MET B 1 155 ? -13.891 2.359 8.203 1 92.06 155 MET B C 1
ATOM 6766 O O . MET B 1 155 ? -12.938 2.898 8.773 1 92.06 155 MET B O 1
ATOM 6770 N N . ARG B 1 156 ? -14.203 2.574 6.945 1 88.69 156 ARG B N 1
ATOM 6771 C CA . ARG B 1 156 ? -13.508 3.619 6.199 1 88.69 156 ARG B CA 1
ATOM 6772 C C . ARG B 1 156 ? -13.68 4.977 6.875 1 88.69 156 ARG B C 1
ATOM 6774 O O . ARG B 1 156 ? -12.727 5.762 6.949 1 88.69 156 ARG B O 1
ATOM 6781 N N . SER B 1 157 ? -14.836 5.219 7.418 1 81.12 157 SER B N 1
ATOM 6782 C CA . SER B 1 157 ? -15.109 6.469 8.125 1 81.12 157 SER B CA 1
ATOM 6783 C C . SER B 1 157 ? -14.383 6.516 9.461 1 81.12 157 SER B C 1
ATOM 6785 O O . SER B 1 157 ? -13.805 7.543 9.828 1 81.12 157 SER B O 1
ATOM 6787 N N . ILE B 1 158 ? -14.391 5.414 10.109 1 83.5 158 ILE B N 1
ATOM 6788 C CA . ILE B 1 158 ? -13.742 5.355 11.414 1 83.5 158 ILE B CA 1
ATOM 6789 C C . ILE B 1 158 ? -12.242 5.551 11.25 1 83.5 158 ILE B C 1
ATOM 6791 O O . ILE B 1 158 ? -11.617 6.305 12 1 83.5 158 ILE B O 1
ATOM 6795 N N . LEU B 1 159 ? -11.648 4.914 10.289 1 84.88 159 LEU B N 1
ATOM 6796 C CA . LEU B 1 159 ? -10.219 5.039 10.055 1 84.88 159 LEU B CA 1
ATOM 6797 C C . LEU B 1 159 ? -9.883 6.406 9.469 1 84.88 159 LEU B C 1
ATOM 6799 O O . LEU B 1 159 ? -8.727 6.836 9.5 1 84.88 159 LEU B O 1
ATOM 6803 N N . GLY B 1 160 ? -10.914 6.957 8.898 1 73.56 160 GLY B N 1
ATOM 6804 C CA . GLY B 1 160 ? -10.742 8.32 8.43 1 73.56 160 GLY B CA 1
ATOM 6805 C C . GLY B 1 160 ? -10.758 9.344 9.555 1 73.56 160 GLY B C 1
ATOM 6806 O O . GLY B 1 160 ? -10.484 10.523 9.328 1 73.56 160 GLY B O 1
ATOM 6807 N N . GLY B 1 161 ? -11.094 8.961 10.758 1 66.19 161 GLY B N 1
ATOM 6808 C CA . GLY B 1 161 ? -11.031 9.852 11.906 1 66.19 161 GLY B CA 1
ATOM 6809 C C . GLY B 1 161 ? -12.391 10.156 12.508 1 66.19 161 GLY B C 1
ATOM 6810 O O . GLY B 1 161 ? -12.492 10.953 13.445 1 66.19 161 GLY B O 1
ATOM 6811 N N . PHE B 1 162 ? -13.383 9.461 11.961 1 64.69 162 PHE B N 1
ATOM 6812 C CA . PHE B 1 162 ? -14.719 9.766 12.453 1 64.69 162 PHE B CA 1
ATOM 6813 C C . PHE B 1 162 ? -15.195 8.695 13.422 1 64.69 162 PHE B C 1
ATOM 6815 O O . PHE B 1 162 ? -15.211 7.508 13.094 1 64.69 162 PHE B O 1
ATOM 6822 N N . PRO B 1 163 ? -15.477 9.156 14.633 1 62.03 163 PRO B N 1
ATOM 6823 C CA . PRO B 1 163 ? -15.914 8.156 15.609 1 62.03 163 PRO B CA 1
ATOM 6824 C C . PRO B 1 163 ? -17.359 7.711 15.391 1 62.03 163 PRO B C 1
ATOM 6826 O O . PRO B 1 163 ? -18.203 8.523 15.008 1 62.03 163 PRO B O 1
ATOM 6829 N N . PHE B 1 164 ? -17.641 6.57 15.359 1 68.81 164 PHE B N 1
ATOM 6830 C CA . PHE B 1 164 ? -18.969 5.973 15.352 1 68.81 164 PHE B CA 1
ATOM 6831 C C . PHE B 1 164 ? -19.25 5.262 16.672 1 68.81 164 PHE B C 1
ATOM 6833 O O . PHE B 1 164 ? -18.781 4.145 16.891 1 68.81 164 PHE B O 1
ATOM 6840 N N . PRO B 1 165 ? -19.969 6.02 17.406 1 71.31 165 PRO B N 1
ATOM 6841 C CA . PRO B 1 165 ? -20.219 5.398 18.703 1 71.31 165 PRO B CA 1
ATOM 6842 C C . PRO B 1 165 ? -20.953 4.07 18.594 1 71.31 165 PRO B C 1
ATOM 6844 O O . PRO B 1 165 ? -21.734 3.869 17.656 1 71.31 165 PRO B O 1
ATOM 6847 N N . ASN B 1 166 ? -20.781 3.021 19.344 1 78.94 166 ASN B N 1
ATOM 6848 C CA . ASN B 1 166 ? -21.453 1.742 19.531 1 78.94 166 ASN B CA 1
ATOM 6849 C C . ASN B 1 166 ? -21.25 0.815 18.344 1 78.94 166 ASN B C 1
ATOM 6851 O O . ASN B 1 166 ? -21.891 -0.231 18.234 1 78.94 166 ASN B O 1
ATOM 6855 N N . TYR B 1 167 ? -20.453 1.253 17.422 1 87.5 167 TYR B N 1
ATOM 6856 C CA . TYR B 1 167 ? -20.25 0.435 16.234 1 87.5 167 TYR B CA 1
ATOM 6857 C C . TYR B 1 167 ? -19.297 -0.717 16.531 1 87.5 167 TYR B C 1
ATOM 6859 O O . TYR B 1 167 ? -19.391 -1.781 15.914 1 87.5 167 TYR B O 1
ATOM 6867 N N . LEU B 1 168 ? -18.438 -0.5 17.516 1 92.75 168 LEU B N 1
ATOM 6868 C CA . LEU B 1 168 ? -17.438 -1.518 17.812 1 92.75 168 LEU B CA 1
ATOM 6869 C C . LEU B 1 168 ? -17.641 -2.066 19.234 1 92.75 168 LEU B C 1
ATOM 6871 O O . LEU B 1 168 ? -16.688 -2.15 20 1 92.75 168 LEU B O 1
ATOM 6875 N N . THR B 1 169 ? -18.875 -2.568 19.484 1 91.88 169 THR B N 1
ATOM 6876 C CA . THR B 1 169 ? -19.219 -3.074 20.812 1 91.88 169 THR B CA 1
ATOM 6877 C C . THR B 1 169 ? -19.359 -4.594 20.797 1 91.88 169 THR B C 1
ATOM 6879 O O . THR B 1 169 ? -19.438 -5.199 19.719 1 91.88 169 THR B O 1
ATOM 6882 N N . GLY B 1 170 ? -19.375 -5.168 21.938 1 94.25 170 GLY B N 1
ATOM 6883 C CA . GLY B 1 170 ? -19.562 -6.602 22.062 1 94.25 170 GLY B CA 1
ATOM 6884 C C . GLY B 1 170 ? -20.922 -7.07 21.594 1 94.25 170 GLY B C 1
ATOM 6885 O O . GLY B 1 170 ? -21.062 -8.156 21.031 1 94.25 170 GLY B O 1
ATOM 6886 N N . ARG B 1 171 ? -21.938 -6.258 21.812 1 94.19 171 ARG B N 1
ATOM 6887 C CA . ARG B 1 171 ? -23.281 -6.578 21.328 1 94.19 171 ARG B CA 1
ATOM 6888 C C . ARG B 1 171 ? -23.328 -6.633 19.812 1 94.19 171 ARG B C 1
ATOM 6890 O O . ARG B 1 171 ? -24.016 -7.473 19.234 1 94.19 171 ARG B O 1
ATOM 6897 N N . ALA B 1 172 ? -22.609 -5.754 19.281 1 94.88 172 ALA B N 1
ATOM 6898 C CA . ALA B 1 172 ? -22.547 -5.746 17.812 1 94.88 172 ALA B CA 1
ATOM 6899 C C . ALA B 1 172 ? -21.875 -7.016 17.297 1 94.88 172 ALA B C 1
ATOM 6901 O O . ALA B 1 172 ? -22.25 -7.527 16.234 1 94.88 172 ALA B O 1
ATOM 6902 N N . LEU B 1 173 ? -20.906 -7.527 18.047 1 97.06 173 LEU B N 1
ATOM 6903 C CA . LEU B 1 173 ? -20.219 -8.758 17.672 1 97.06 173 LEU B CA 1
ATOM 6904 C C . LEU B 1 173 ? -21.188 -9.938 17.625 1 97.06 173 LEU B C 1
ATOM 6906 O O . LEU B 1 173 ? -21.203 -10.695 16.656 1 97.06 173 LEU B O 1
ATOM 6910 N N . ILE B 1 174 ? -22 -10.07 18.562 1 96.5 174 ILE B N 1
ATOM 6911 C CA . ILE B 1 174 ? -22.938 -11.18 18.672 1 96.5 174 ILE B CA 1
ATOM 6912 C C . ILE B 1 174 ? -24.016 -11.047 17.609 1 96.5 174 ILE B C 1
ATOM 6914 O O . ILE B 1 174 ? -24.344 -12.023 16.922 1 96.5 174 ILE B O 1
ATOM 6918 N N . ALA B 1 175 ? -24.547 -9.875 17.453 1 96.12 175 ALA B N 1
ATOM 6919 C CA . ALA B 1 175 ? -25.578 -9.641 16.469 1 96.12 175 ALA B CA 1
ATOM 6920 C C . ALA B 1 175 ? -25.078 -9.914 15.047 1 96.12 175 ALA B C 1
ATOM 6922 O O . ALA B 1 175 ? -25.781 -10.523 14.234 1 96.12 175 ALA B O 1
ATOM 6923 N N . LYS B 1 176 ? -23.875 -9.453 14.773 1 97 176 LYS B N 1
ATOM 6924 C CA . LYS B 1 176 ? -23.328 -9.617 13.438 1 97 176 LYS B CA 1
ATOM 6925 C C . LYS B 1 176 ? -22.984 -11.078 13.156 1 97 176 LYS B C 1
ATOM 6927 O O . LYS B 1 176 ? -23.156 -11.562 12.031 1 97 176 LYS B O 1
ATOM 6932 N N . CYS B 1 177 ? -22.469 -11.828 14.125 1 97.06 177 CYS B N 1
ATOM 6933 C CA . CYS B 1 177 ? -22.141 -13.234 13.961 1 97.06 177 CYS B CA 1
ATOM 6934 C C . CYS B 1 177 ? -23.391 -14.062 13.68 1 97.06 177 CYS B C 1
ATOM 6936 O O . CYS B 1 177 ? -23.469 -14.773 12.68 1 97.06 177 CYS B O 1
ATOM 6938 N N . PHE B 1 178 ? -24.375 -13.898 14.445 1 97.06 178 PHE B N 1
ATOM 6939 C CA . PHE B 1 178 ? -25.594 -14.688 14.305 1 97.06 178 PHE B CA 1
ATOM 6940 C C . PHE B 1 178 ? -26.406 -14.211 13.109 1 97.06 178 PHE B C 1
ATOM 6942 O O . PHE B 1 178 ? -26.984 -15.023 12.375 1 97.06 178 PHE B O 1
ATOM 6949 N N . GLY B 1 179 ? -26.484 -12.883 13.008 1 96.94 179 GLY B N 1
ATOM 6950 C CA . GLY B 1 179 ? -27.188 -12.344 11.844 1 96.94 179 GLY B CA 1
ATOM 6951 C C . GLY B 1 179 ? -26.609 -12.82 10.531 1 96.94 179 GLY B C 1
ATOM 6952 O O . GLY B 1 179 ? -27.344 -13.141 9.594 1 96.94 179 GLY B O 1
ATOM 6953 N N . LEU B 1 180 ? -25.312 -12.883 10.477 1 97.31 180 LEU B N 1
ATOM 6954 C CA . LEU B 1 180 ? -24.641 -13.297 9.25 1 97.31 180 LEU B CA 1
ATOM 6955 C C . LEU B 1 180 ? -24.859 -14.773 8.977 1 97.31 180 LEU B C 1
ATOM 6957 O O . LEU B 1 180 ? -25.078 -15.172 7.828 1 97.31 180 LEU B O 1
ATOM 6961 N N . VAL B 1 181 ? -24.75 -15.641 10.008 1 97.12 181 VAL B N 1
ATOM 6962 C CA . VAL B 1 181 ? -24.953 -17.078 9.867 1 97.12 181 VAL B CA 1
ATOM 6963 C C . VAL B 1 181 ? -26.344 -17.344 9.312 1 97.12 181 VAL B C 1
ATOM 6965 O O . VAL B 1 181 ? -26.5 -18.125 8.367 1 97.12 181 VAL B O 1
ATOM 6968 N N . LEU B 1 182 ? -27.328 -16.672 9.828 1 97.25 182 LEU B N 1
ATOM 6969 C CA . LEU B 1 182 ? -28.703 -16.891 9.422 1 97.25 182 LEU B CA 1
ATOM 6970 C C . LEU B 1 182 ? -28.969 -16.281 8.039 1 97.25 182 LEU B C 1
ATOM 6972 O O . LEU B 1 182 ? -29.703 -16.859 7.234 1 97.25 182 LEU B O 1
ATOM 6976 N N . ALA B 1 183 ? -28.344 -15.156 7.777 1 96.44 183 ALA B N 1
ATOM 6977 C CA . ALA B 1 183 ? -28.5 -14.523 6.469 1 96.44 183 ALA B CA 1
ATOM 6978 C C . ALA B 1 183 ? -27.906 -15.391 5.363 1 96.44 183 ALA B C 1
ATOM 6980 O O . ALA B 1 183 ? -28.547 -15.648 4.348 1 96.44 183 ALA B O 1
ATOM 6981 N N . LEU B 1 184 ? -26.719 -15.859 5.559 1 94.56 184 LEU B N 1
ATOM 6982 C CA . LEU B 1 184 ? -26.062 -16.719 4.582 1 94.56 184 LEU B CA 1
ATOM 6983 C C . LEU B 1 184 ? -26.781 -18.062 4.48 1 94.56 184 LEU B C 1
ATOM 6985 O O . LEU B 1 184 ? -26.922 -18.625 3.387 1 94.56 184 LEU B O 1
ATOM 6989 N N . GLY B 1 185 ? -27.219 -18.562 5.586 1 92.81 185 GLY B N 1
ATOM 6990 C CA . GLY B 1 185 ? -27.922 -19.828 5.621 1 92.81 185 GLY B CA 1
ATOM 6991 C C . GLY B 1 185 ? -29.281 -19.781 4.957 1 92.81 185 GLY B C 1
ATOM 6992 O O . GLY B 1 185 ? -29.812 -20.812 4.531 1 92.81 185 GLY B O 1
ATOM 6993 N N . SER B 1 186 ? -29.906 -18.625 4.906 1 93 186 SER B N 1
ATOM 6994 C CA . SER B 1 186 ? -31.219 -18.484 4.277 1 93 186 SER B CA 1
ATOM 6995 C C . SER B 1 186 ? -31.109 -18.609 2.76 1 93 186 SER B C 1
ATOM 6997 O O . SER B 1 186 ? -32.125 -18.828 2.08 1 93 186 SER B O 1
ATOM 6999 N N . GLY B 1 187 ? -29.875 -18.469 2.201 1 89.06 187 GLY B N 1
ATOM 7000 C CA . GLY B 1 187 ? -29.703 -18.609 0.765 1 89.06 187 GLY B CA 1
ATOM 7001 C C . GLY B 1 187 ? -29.688 -17.281 0.037 1 89.06 187 GLY B C 1
ATOM 7002 O O . GLY B 1 187 ? -29.703 -17.234 -1.195 1 89.06 187 GLY B O 1
ATOM 7003 N N . LEU B 1 188 ? -29.688 -16.188 0.759 1 92.12 188 LEU B N 1
ATOM 7004 C CA . LEU B 1 188 ? -29.562 -14.867 0.135 1 92.12 188 LEU B CA 1
ATOM 7005 C C . LEU B 1 188 ? -28.234 -14.758 -0.622 1 92.12 188 LEU B C 1
ATOM 7007 O O . LEU B 1 188 ? -27.25 -15.375 -0.24 1 92.12 188 LEU B O 1
ATOM 7011 N N . THR B 1 189 ? -28.25 -14.008 -1.722 1 94.5 189 THR B N 1
ATOM 7012 C CA . THR B 1 189 ? -27.031 -13.797 -2.504 1 94.5 189 THR B CA 1
ATOM 7013 C C . THR B 1 189 ? -26.188 -12.68 -1.894 1 94.5 189 THR B C 1
ATOM 7015 O O . THR B 1 189 ? -26.188 -11.547 -2.393 1 94.5 189 THR B O 1
ATOM 7018 N N . ILE B 1 190 ? -25.547 -13.062 -0.808 1 95.75 190 ILE B N 1
ATOM 7019 C CA . ILE B 1 190 ? -24.703 -12.102 -0.1 1 95.75 190 ILE B CA 1
ATOM 7020 C C . ILE B 1 190 ? -23.344 -12.734 0.202 1 95.75 190 ILE B C 1
ATOM 7022 O O . ILE B 1 190 ? -23.156 -13.938 0.016 1 95.75 190 ILE B O 1
ATOM 7026 N N . GLY B 1 191 ? -22.391 -11.867 0.576 1 94.12 191 GLY B N 1
ATOM 7027 C CA . GLY B 1 191 ? -21.062 -12.328 0.94 1 94.12 191 GLY B CA 1
ATOM 7028 C C . GLY B 1 191 ? -20.734 -12.102 2.402 1 94.12 191 GLY B C 1
ATOM 7029 O O . GLY B 1 191 ? -21.578 -11.625 3.168 1 94.12 191 GLY B O 1
ATOM 7030 N N . LYS B 1 192 ? -19.547 -12.5 2.783 1 94.81 192 LYS B N 1
ATOM 7031 C CA . LYS B 1 192 ? -19.172 -12.422 4.195 1 94.81 192 LYS B CA 1
ATOM 7032 C C . LYS B 1 192 ? -17.953 -11.531 4.391 1 94.81 192 LYS B C 1
ATOM 7034 O O . LYS B 1 192 ? -17.516 -11.32 5.523 1 94.81 192 LYS B O 1
ATOM 7039 N N . GLU B 1 193 ? -17.344 -10.906 3.377 1 93.19 193 GLU B N 1
ATOM 7040 C CA . GLU B 1 193 ? -16.109 -10.133 3.473 1 93.19 193 GLU B CA 1
ATOM 7041 C C . GLU B 1 193 ? -16.312 -8.867 4.305 1 93.19 193 GLU B C 1
ATOM 7043 O O . GLU B 1 193 ? -15.547 -8.602 5.23 1 93.19 193 GLU B O 1
ATOM 7048 N N . GLY B 1 194 ? -17.328 -8.125 3.947 1 95.44 194 GLY B N 1
ATOM 7049 C CA . GLY B 1 194 ? -17.625 -6.902 4.68 1 95.44 194 GLY B CA 1
ATOM 7050 C C . GLY B 1 194 ? -17.891 -7.141 6.156 1 95.44 194 GLY B C 1
ATOM 7051 O O . GLY B 1 194 ? -17.203 -6.574 7.012 1 95.44 194 GLY B O 1
ATOM 7052 N N . PRO B 1 195 ? -18.781 -8.008 6.414 1 97.06 195 PRO B N 1
ATOM 7053 C CA . PRO B 1 195 ? -19.078 -8.336 7.812 1 97.06 195 PRO B CA 1
ATOM 7054 C C . PRO B 1 195 ? -17.859 -8.828 8.578 1 97.06 195 PRO B C 1
ATOM 7056 O O . PRO B 1 195 ? -17.703 -8.531 9.766 1 97.06 195 PRO B O 1
ATOM 7059 N N . PHE B 1 196 ? -17 -9.555 7.918 1 97.12 196 PHE B N 1
ATOM 7060 C CA . PHE B 1 196 ? -15.82 -10.055 8.602 1 97.12 196 PHE B CA 1
ATOM 7061 C C . PHE B 1 196 ? -14.859 -8.914 8.914 1 97.12 196 PHE B C 1
ATOM 7063 O O . PHE B 1 196 ? -14.156 -8.953 9.93 1 97.12 196 PHE B O 1
ATOM 7070 N N . VAL B 1 197 ? -14.773 -7.914 8.07 1 97.06 197 VAL B N 1
ATOM 7071 C CA . VAL B 1 197 ? -13.977 -6.727 8.359 1 97.06 197 VAL B CA 1
ATOM 7072 C C . VAL B 1 197 ? -14.5 -6.055 9.633 1 97.06 197 VAL B C 1
ATOM 7074 O O . VAL B 1 197 ? -13.719 -5.676 10.508 1 97.06 197 VAL B O 1
ATOM 7077 N N . HIS B 1 198 ? -15.82 -5.98 9.695 1 96.88 198 HIS B N 1
ATOM 7078 C CA . HIS B 1 198 ? -16.453 -5.398 10.883 1 96.88 198 HIS B CA 1
ATOM 7079 C C . HIS B 1 198 ? -16.203 -6.262 12.117 1 96.88 198 HIS B C 1
ATOM 7081 O O . HIS B 1 198 ? -15.836 -5.746 13.172 1 96.88 198 HIS B O 1
ATOM 7087 N N . LEU B 1 199 ? -16.375 -7.516 12 1 97.88 199 LEU B N 1
ATOM 7088 C CA . LEU B 1 199 ? -16.188 -8.445 13.109 1 97.88 199 LEU B CA 1
ATOM 7089 C C . LEU B 1 199 ? -14.766 -8.375 13.633 1 97.88 199 LEU B C 1
ATOM 7091 O O . LEU B 1 199 ? -14.547 -8.297 14.844 1 97.88 199 LEU B O 1
ATOM 7095 N N . SER B 1 200 ? -13.789 -8.43 12.758 1 97.88 200 SER B N 1
ATOM 7096 C CA . SER B 1 200 ? -12.391 -8.367 13.164 1 97.88 200 SER B CA 1
ATOM 7097 C C . SER B 1 200 ? -12.07 -7.039 13.844 1 97.88 200 SER B C 1
ATOM 7099 O O . SER B 1 200 ? -11.266 -6.992 14.773 1 97.88 200 SER B O 1
ATOM 7101 N N . SER B 1 201 ? -12.68 -5.949 13.414 1 96.94 201 SER B N 1
ATOM 7102 C CA . SER B 1 201 ? -12.469 -4.641 14.016 1 96.94 201 SER B CA 1
ATOM 7103 C C . SER B 1 201 ? -13.055 -4.582 15.422 1 96.94 201 SER B C 1
ATOM 7105 O O . SER B 1 201 ? -12.484 -3.949 16.312 1 96.94 201 SER B O 1
ATOM 7107 N N . ILE B 1 202 ? -14.227 -5.242 15.578 1 97.44 202 ILE B N 1
ATOM 7108 C CA . ILE B 1 202 ? -14.836 -5.305 16.906 1 97.44 202 ILE B CA 1
ATOM 7109 C C . ILE B 1 202 ? -13.93 -6.086 17.859 1 97.44 202 ILE B C 1
ATOM 7111 O O . ILE B 1 202 ? -13.703 -5.668 18.984 1 97.44 202 ILE B O 1
ATOM 7115 N N . ILE B 1 203 ? -13.391 -7.156 17.375 1 97.88 203 ILE B N 1
ATOM 7116 C CA . ILE B 1 203 ? -12.5 -7.973 18.188 1 97.88 203 ILE B CA 1
ATOM 7117 C C . ILE B 1 203 ? -11.281 -7.152 18.609 1 97.88 203 ILE B C 1
ATOM 7119 O O . ILE B 1 203 ? -10.859 -7.203 19.766 1 97.88 203 ILE B O 1
ATOM 7123 N N . ALA B 1 204 ? -10.719 -6.438 17.672 1 97.19 204 ALA B N 1
ATOM 7124 C CA . ALA B 1 204 ? -9.57 -5.59 17.984 1 97.19 204 ALA B CA 1
ATOM 7125 C C . ALA B 1 204 ? -9.914 -4.578 19.078 1 97.19 204 ALA B C 1
ATOM 7127 O O . ALA B 1 204 ? -9.141 -4.391 20.016 1 97.19 204 ALA B O 1
ATOM 7128 N N . ARG B 1 205 ? -11.078 -3.979 18.938 1 94.44 205 ARG B N 1
ATOM 7129 C CA . ARG B 1 205 ? -11.484 -2.98 19.922 1 94.44 205 ARG B CA 1
ATOM 7130 C C . ARG B 1 205 ? -11.734 -3.621 21.281 1 94.44 205 ARG B C 1
ATOM 7132 O O . ARG B 1 205 ? -11.398 -3.039 22.328 1 94.44 205 ARG B O 1
ATOM 7139 N N . GLN B 1 206 ? -12.352 -4.75 21.297 1 94.88 206 GLN B N 1
ATOM 7140 C CA . GLN B 1 206 ? -12.594 -5.457 22.547 1 94.88 206 GLN B CA 1
ATOM 7141 C C . GLN B 1 206 ? -11.281 -5.883 23.203 1 94.88 206 GLN B C 1
ATOM 7143 O O . GLN B 1 206 ? -11.156 -5.852 24.438 1 94.88 206 GLN B O 1
ATOM 7148 N N . LEU B 1 207 ? -10.328 -6.312 22.422 1 95.31 207 LEU B N 1
ATOM 7149 C CA . LEU B 1 207 ? -9.016 -6.676 22.938 1 95.31 207 LEU B CA 1
ATOM 7150 C C . LEU B 1 207 ? -8.32 -5.465 23.562 1 95.31 207 LEU B C 1
ATOM 7152 O O . LEU B 1 207 ? -7.609 -5.594 24.562 1 95.31 207 LEU B O 1
ATOM 7156 N N . LEU B 1 208 ? -8.5 -4.297 22.953 1 92.69 208 LEU B N 1
ATOM 7157 C CA . LEU B 1 208 ? -7.875 -3.068 23.422 1 92.69 208 LEU B CA 1
ATOM 7158 C C . LEU B 1 208 ? -8.414 -2.678 24.797 1 92.69 208 LEU B C 1
ATOM 7160 O O . LEU B 1 208 ? -7.777 -1.921 25.531 1 92.69 208 LEU B O 1
ATOM 7164 N N . ARG B 1 209 ? -9.57 -3.182 25.141 1 89.56 209 ARG B N 1
ATOM 7165 C CA . ARG B 1 209 ? -10.164 -2.869 26.438 1 89.56 209 ARG B CA 1
ATOM 7166 C C . ARG B 1 209 ? -9.484 -3.645 27.562 1 89.56 209 ARG B C 1
ATOM 7168 O O . ARG B 1 209 ? -9.586 -3.271 28.734 1 89.56 209 ARG B O 1
ATOM 7175 N N . LEU B 1 210 ? -8.781 -4.617 27.266 1 91 210 LEU B N 1
ATOM 7176 C CA . LEU B 1 210 ? -8.062 -5.395 28.266 1 91 210 LEU B CA 1
ATOM 7177 C C . LEU B 1 210 ? -6.879 -4.609 28.828 1 91 210 LEU B C 1
ATOM 7179 O O . LEU B 1 210 ? -6.207 -3.885 28.094 1 91 210 LEU B O 1
ATOM 7183 N N . PRO B 1 211 ? -6.613 -4.746 30.109 1 85.75 211 PRO B N 1
ATOM 7184 C CA . PRO B 1 211 ? -5.551 -3.965 30.75 1 85.75 211 PRO B CA 1
ATOM 7185 C C . PRO B 1 211 ? -4.164 -4.305 30.21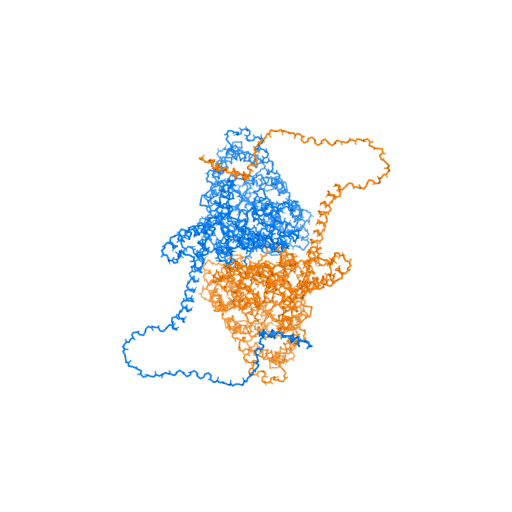9 1 85.75 211 PRO B C 1
ATOM 7187 O O . PRO B 1 211 ? -3.26 -3.465 30.266 1 85.75 211 PRO B O 1
ATOM 7190 N N . LEU B 1 212 ? -4.008 -5.422 29.656 1 83.81 212 LEU B N 1
ATOM 7191 C CA . LEU B 1 212 ? -2.717 -5.848 29.141 1 83.81 212 LEU B CA 1
ATOM 7192 C C . LEU B 1 212 ? -2.285 -4.961 27.969 1 83.81 212 LEU B C 1
ATOM 7194 O O . LEU B 1 212 ? -1.09 -4.816 27.703 1 83.81 212 LEU B O 1
ATOM 7198 N N . PHE B 1 213 ? -3.244 -4.32 27.328 1 89.25 213 PHE B N 1
ATOM 7199 C CA . PHE B 1 213 ? -2.934 -3.564 26.125 1 89.25 213 PHE B CA 1
ATOM 7200 C C . PHE B 1 213 ? -3.229 -2.082 26.328 1 89.25 213 PHE B C 1
ATOM 7202 O O . PHE B 1 213 ? -3.633 -1.392 25.391 1 89.25 213 PHE B O 1
ATOM 7209 N N . GLU B 1 214 ? -3.041 -1.633 27.438 1 80.62 214 GLU B N 1
ATOM 7210 C CA . GLU B 1 214 ? -3.307 -0.241 27.797 1 80.62 214 GLU B CA 1
ATOM 7211 C C . GLU B 1 214 ? -2.375 0.706 27.047 1 80.62 214 GLU B C 1
ATOM 7213 O O . GLU B 1 214 ? -2.771 1.811 26.672 1 80.62 214 GLU B O 1
ATOM 7218 N N . GLN B 1 215 ? -1.245 0.206 26.797 1 73.44 215 GLN B N 1
ATOM 7219 C CA . GLN B 1 215 ? -0.274 1.042 26.094 1 73.44 215 GLN B CA 1
ATOM 7220 C C . GLN B 1 215 ? -0.72 1.323 24.672 1 73.44 215 GLN B C 1
ATOM 7222 O O . GLN B 1 215 ? -0.539 2.432 24.156 1 73.44 215 GLN B O 1
ATOM 7227 N N . ILE B 1 216 ? -1.274 0.383 24.031 1 82.56 216 ILE B N 1
ATOM 7228 C CA . ILE B 1 216 ? -1.76 0.547 22.672 1 82.56 216 ILE B CA 1
ATOM 7229 C C . ILE B 1 216 ? -3.002 1.434 22.656 1 82.56 216 ILE B C 1
ATOM 7231 O O . ILE B 1 216 ? -3.15 2.303 21.797 1 82.56 216 ILE B O 1
ATOM 7235 N N . ARG B 1 217 ? -3.799 1.278 23.672 1 79.31 217 ARG B N 1
ATOM 7236 C CA . ARG B 1 217 ? -5.055 2.014 23.75 1 79.31 217 ARG B CA 1
ATOM 7237 C C . ARG B 1 217 ? -4.805 3.502 23.984 1 79.31 217 ARG B C 1
ATOM 7239 O O . ARG B 1 217 ? -5.539 4.344 23.469 1 79.31 217 ARG B O 1
ATOM 7246 N N . ASN B 1 218 ? -3.742 3.779 24.609 1 65.94 218 ASN B N 1
ATOM 7247 C CA . ASN B 1 218 ? -3.459 5.164 24.969 1 65.94 218 ASN B CA 1
ATOM 7248 C C . ASN B 1 218 ? -2.832 5.93 23.812 1 65.94 218 ASN B C 1
ATOM 7250 O O . ASN B 1 218 ? -2.816 7.16 23.812 1 65.94 218 ASN B O 1
ATOM 7254 N N . SER B 1 219 ? -2.383 5.121 22.922 1 65.06 219 SER B N 1
ATOM 7255 C CA . SER B 1 219 ? -1.828 5.762 21.734 1 65.06 219 SER B CA 1
ATOM 7256 C C . SER B 1 219 ? -2.828 5.754 20.578 1 65.06 219 SER B C 1
ATOM 7258 O O . SER B 1 219 ? -3.205 4.691 20.078 1 65.06 219 SER B O 1
ATOM 7260 N N . LYS B 1 220 ? -3.285 6.934 20.188 1 67.69 220 LYS B N 1
ATOM 7261 C CA . LYS B 1 220 ? -4.258 7.047 19.109 1 67.69 220 LYS B CA 1
ATOM 7262 C C . LYS B 1 220 ? -3.691 6.492 17.797 1 67.69 220 LYS B C 1
ATOM 7264 O O . LYS B 1 220 ? -4.414 5.875 17.016 1 67.69 220 LYS B O 1
ATOM 7269 N N . ASP B 1 221 ? -2.381 6.664 17.609 1 69.88 221 ASP B N 1
ATOM 7270 C CA . ASP B 1 221 ? -1.745 6.176 16.391 1 69.88 221 ASP B CA 1
ATOM 7271 C C . ASP B 1 221 ? -1.705 4.648 16.359 1 69.88 221 ASP B C 1
ATOM 7273 O O . ASP B 1 221 ? -2.023 4.031 15.344 1 69.88 221 ASP B O 1
ATOM 7277 N N . LEU B 1 222 ? -1.35 4.16 17.484 1 79.06 222 LEU B N 1
ATOM 7278 C CA . LEU B 1 222 ? -1.241 2.705 17.531 1 79.06 222 LEU B CA 1
ATOM 7279 C C . LEU B 1 222 ? -2.615 2.053 17.422 1 79.06 222 LEU B C 1
ATOM 7281 O O . LEU B 1 222 ? -2.76 0.992 16.812 1 79.06 222 LEU B O 1
ATOM 7285 N N . THR B 1 223 ? -3.566 2.688 18.031 1 83.44 223 THR B N 1
ATOM 7286 C CA . THR B 1 223 ? -4.926 2.174 17.922 1 83.44 223 THR B CA 1
ATOM 7287 C C . THR B 1 223 ? -5.398 2.205 16.469 1 83.44 223 THR B C 1
ATOM 7289 O O . THR B 1 223 ? -6.043 1.265 15.992 1 83.44 223 THR B O 1
ATOM 7292 N N . HIS B 1 224 ? -5.039 3.266 15.789 1 82.69 224 HIS B N 1
ATOM 7293 C CA . HIS B 1 224 ? -5.367 3.383 14.375 1 82.69 224 HIS B CA 1
ATOM 7294 C C . HIS B 1 224 ? -4.695 2.283 13.555 1 82.69 224 HIS B C 1
ATOM 7296 O O . HIS B 1 224 ? -5.32 1.684 12.68 1 82.69 224 HIS B O 1
ATOM 7302 N N . HIS B 1 225 ? -3.469 1.982 13.883 1 85.75 225 HIS B N 1
ATOM 7303 C CA . HIS B 1 225 ? -2.709 0.979 13.148 1 85.75 225 HIS B CA 1
ATOM 7304 C C . HIS B 1 225 ? -3.264 -0.42 13.391 1 85.75 225 HIS B C 1
ATOM 7306 O O . HIS B 1 225 ? -3.35 -1.227 12.461 1 85.75 225 HIS B O 1
ATOM 7312 N N . VAL B 1 226 ? -3.635 -0.64 14.594 1 91.81 226 VAL B N 1
ATOM 7313 C CA . VAL B 1 226 ? -4.121 -1.979 14.914 1 91.81 226 VAL B CA 1
ATOM 7314 C C . VAL B 1 226 ? -5.512 -2.182 14.32 1 91.81 226 VAL B C 1
ATOM 7316 O O . VAL B 1 226 ? -5.844 -3.281 13.875 1 91.81 226 VAL B O 1
ATOM 7319 N N . LEU B 1 227 ? -6.309 -1.133 14.273 1 92.81 227 LEU B N 1
ATOM 7320 C CA . LEU B 1 227 ? -7.625 -1.237 13.648 1 92.81 227 LEU B CA 1
ATOM 7321 C C . LEU B 1 227 ? -7.5 -1.454 12.148 1 92.81 227 LEU B C 1
ATOM 7323 O O . LEU B 1 227 ? -8.281 -2.207 11.555 1 92.81 227 LEU B O 1
ATOM 7327 N N . ALA B 1 228 ? -6.551 -0.771 11.586 1 93.88 228 ALA B N 1
ATOM 7328 C CA . ALA B 1 228 ? -6.293 -0.998 10.164 1 93.88 228 ALA B CA 1
ATOM 7329 C C . ALA B 1 228 ? -5.848 -2.436 9.906 1 93.88 228 ALA B C 1
ATOM 7331 O O . ALA B 1 228 ? -6.262 -3.057 8.93 1 93.88 228 ALA B O 1
ATOM 7332 N N . ALA B 1 229 ? -5.027 -2.959 10.766 1 96.12 229 ALA B N 1
ATOM 7333 C CA . ALA B 1 229 ? -4.59 -4.352 10.656 1 96.12 229 ALA B CA 1
ATOM 7334 C C . ALA B 1 229 ? -5.766 -5.309 10.828 1 96.12 229 ALA B C 1
ATOM 7336 O O . ALA B 1 229 ? -5.832 -6.348 10.172 1 96.12 229 ALA B O 1
ATOM 7337 N N . ALA B 1 230 ? -6.641 -4.93 11.703 1 97.5 230 ALA B N 1
ATOM 7338 C CA . ALA B 1 230 ? -7.824 -5.758 11.93 1 97.5 230 ALA B CA 1
ATOM 7339 C C . ALA B 1 230 ? -8.672 -5.852 10.664 1 97.5 230 ALA B C 1
ATOM 7341 O O . ALA B 1 230 ? -9.219 -6.914 10.352 1 97.5 230 ALA B O 1
ATOM 7342 N N . CYS B 1 231 ? -8.82 -4.789 9.953 1 96.88 231 CYS B N 1
ATOM 7343 C CA . CYS B 1 231 ? -9.555 -4.816 8.695 1 96.88 231 CYS B CA 1
ATOM 7344 C C . CYS B 1 231 ? -8.914 -5.785 7.707 1 96.88 231 CYS B C 1
ATOM 7346 O O . CYS B 1 231 ? -9.609 -6.531 7.02 1 96.88 231 CYS B O 1
ATOM 7348 N N . ALA B 1 232 ? -7.598 -5.777 7.68 1 97.31 232 ALA B N 1
ATOM 7349 C CA . ALA B 1 232 ? -6.871 -6.672 6.781 1 97.31 232 ALA B CA 1
ATOM 7350 C C . ALA B 1 232 ? -7.102 -8.133 7.156 1 97.31 232 ALA B C 1
ATOM 7352 O O . ALA B 1 232 ? -7.316 -8.977 6.281 1 97.31 232 ALA B O 1
ATOM 7353 N N . VAL B 1 233 ? -7.098 -8.422 8.414 1 97.12 233 VAL B N 1
ATOM 7354 C CA . VAL B 1 233 ? -7.293 -9.789 8.891 1 97.12 233 VAL B CA 1
ATOM 7355 C C . VAL B 1 233 ? -8.695 -10.258 8.539 1 97.12 233 VAL B C 1
ATOM 7357 O O . VAL B 1 233 ? -8.898 -11.43 8.195 1 97.12 233 VAL B O 1
ATOM 7360 N N . GLY B 1 234 ? -9.633 -9.375 8.625 1 95.56 234 GLY B N 1
ATOM 7361 C CA . GLY B 1 234 ? -11 -9.727 8.266 1 95.56 234 GLY B CA 1
ATOM 7362 C C . GLY B 1 234 ? -11.148 -10.172 6.824 1 95.56 234 GLY B C 1
ATOM 7363 O O . GLY B 1 234 ? -11.773 -11.195 6.543 1 95.56 234 GLY B O 1
ATOM 7364 N N . VAL B 1 235 ? -10.562 -9.453 5.93 1 94.44 235 VAL B N 1
ATOM 7365 C CA . VAL B 1 235 ? -10.641 -9.82 4.516 1 94.44 235 VAL B CA 1
ATOM 7366 C C . VAL B 1 235 ? -9.867 -11.109 4.273 1 94.44 235 VAL B C 1
ATOM 7368 O O . VAL B 1 235 ? -10.32 -11.977 3.518 1 94.44 235 VAL B O 1
ATOM 7371 N N . THR B 1 236 ? -8.727 -11.234 4.926 1 94.06 236 THR B N 1
ATOM 7372 C CA . THR B 1 236 ? -7.887 -12.414 4.777 1 94.06 236 THR B CA 1
ATOM 7373 C C . THR B 1 236 ? -8.617 -13.664 5.266 1 94.06 236 THR B C 1
ATOM 7375 O O . THR B 1 236 ? -8.492 -14.734 4.668 1 94.06 236 THR B O 1
ATOM 7378 N N . ALA B 1 237 ? -9.352 -13.516 6.277 1 89.38 237 ALA B N 1
ATOM 7379 C CA . ALA B 1 237 ? -10.062 -14.648 6.855 1 89.38 237 ALA B CA 1
ATOM 7380 C C . ALA B 1 237 ? -11.148 -15.156 5.906 1 89.38 237 ALA B C 1
ATOM 7382 O O . ALA B 1 237 ? -11.539 -16.328 5.961 1 89.38 237 ALA B O 1
ATOM 7383 N N . THR B 1 238 ? -11.594 -14.312 5.027 1 85.88 238 THR B N 1
ATOM 7384 C CA . THR B 1 238 ? -12.641 -14.688 4.078 1 85.88 238 THR B CA 1
ATOM 7385 C C . THR B 1 238 ? -12.062 -15.516 2.936 1 85.88 238 THR B C 1
ATOM 7387 O O . THR B 1 238 ? -12.656 -16.516 2.529 1 85.88 238 THR B O 1
ATOM 7390 N N . PHE B 1 239 ? -10.922 -15.117 2.424 1 83.62 239 PHE B N 1
ATOM 7391 C CA . PHE B 1 239 ? -10.406 -15.719 1.194 1 83.62 239 PHE B CA 1
ATOM 7392 C C . PHE B 1 239 ? -9.203 -16.594 1.48 1 83.62 239 PHE B C 1
ATOM 7394 O O . PHE B 1 239 ? -8.805 -17.406 0.637 1 83.62 239 PHE B O 1
ATOM 7401 N N . GLY B 1 240 ? -8.695 -16.469 2.611 1 86.5 240 GLY B N 1
ATOM 7402 C CA . GLY B 1 240 ? -7.426 -17.141 2.859 1 86.5 240 GLY B CA 1
ATOM 7403 C C . GLY B 1 240 ? -6.277 -16.562 2.059 1 86.5 240 GLY B C 1
ATOM 7404 O O . GLY B 1 240 ? -5.375 -17.281 1.643 1 86.5 240 GLY B O 1
ATOM 7405 N N . ALA B 1 241 ? -6.402 -15.359 1.684 1 91.12 241 ALA B N 1
ATOM 7406 C CA . ALA B 1 241 ? -5.414 -14.633 0.887 1 91.12 241 ALA B CA 1
ATOM 7407 C C . ALA B 1 241 ? -4.73 -13.547 1.713 1 91.12 241 ALA B C 1
ATOM 7409 O O . ALA B 1 241 ? -5.188 -12.406 1.748 1 91.12 241 ALA B O 1
ATOM 7410 N N . PRO B 1 242 ? -3.588 -13.836 2.26 1 93.44 242 PRO B N 1
ATOM 7411 C CA . PRO B 1 242 ? -2.961 -12.875 3.172 1 93.44 242 PRO B CA 1
ATOM 7412 C C . PRO B 1 242 ? -2.459 -11.625 2.455 1 93.44 242 PRO B C 1
ATOM 7414 O O . PRO B 1 242 ? -2.57 -10.523 2.988 1 93.44 242 PRO B O 1
ATOM 7417 N N . VAL B 1 243 ? -1.854 -11.727 1.262 1 94.5 243 VAL B N 1
ATOM 7418 C CA . VAL B 1 243 ? -1.317 -10.57 0.558 1 94.5 243 VAL B CA 1
ATOM 7419 C C . VAL B 1 243 ? -2.459 -9.766 -0.06 1 94.5 243 VAL B C 1
ATOM 7421 O O . VAL B 1 243 ? -2.564 -8.555 0.16 1 94.5 243 VAL B O 1
ATOM 7424 N N . GLY B 1 244 ? -3.311 -10.5 -0.747 1 94.81 244 GLY B N 1
ATOM 7425 C CA . GLY B 1 244 ? -4.449 -9.844 -1.369 1 94.81 244 GLY B CA 1
ATOM 7426 C C . GLY B 1 244 ? -5.398 -9.211 -0.365 1 94.81 244 GLY B C 1
ATOM 7427 O O . GLY B 1 244 ? -5.949 -8.141 -0.61 1 94.81 244 GLY B O 1
ATOM 7428 N N . GLY B 1 245 ? -5.59 -9.844 0.723 1 95.44 245 GLY B N 1
ATOM 7429 C CA . GLY B 1 245 ? -6.461 -9.305 1.755 1 95.44 245 GLY B CA 1
ATOM 7430 C C . GLY B 1 245 ? -5.949 -8.008 2.352 1 95.44 245 GLY B C 1
ATOM 7431 O O . GLY B 1 245 ? -6.727 -7.082 2.59 1 95.44 245 GLY B O 1
ATOM 7432 N N . VAL B 1 246 ? -4.664 -7.957 2.586 1 96.25 246 VAL B N 1
ATOM 7433 C CA . VAL B 1 246 ? -4.07 -6.746 3.15 1 96.25 246 VAL B CA 1
ATOM 7434 C C . VAL B 1 246 ? -4.195 -5.598 2.154 1 96.25 246 VAL B C 1
ATOM 7436 O O . VAL B 1 246 ? -4.648 -4.504 2.514 1 96.25 246 VAL B O 1
ATOM 7439 N N . LEU B 1 247 ? -3.891 -5.879 0.902 1 95.88 247 LEU B N 1
ATOM 7440 C CA . LEU B 1 247 ? -3.943 -4.836 -0.114 1 95.88 247 LEU B CA 1
ATOM 7441 C C . LEU B 1 247 ? -5.379 -4.363 -0.334 1 95.88 247 LEU B C 1
ATOM 7443 O O . LEU B 1 247 ? -5.625 -3.166 -0.494 1 95.88 247 LEU B O 1
ATOM 7447 N N . PHE B 1 248 ? -6.238 -5.262 -0.334 1 95.69 248 PHE B N 1
ATOM 7448 C CA . PHE B 1 248 ? -7.645 -4.926 -0.521 1 95.69 248 PHE B CA 1
ATOM 7449 C C . PHE B 1 248 ? -8.156 -4.066 0.627 1 95.69 248 PHE B C 1
ATOM 7451 O O . PHE B 1 248 ? -8.859 -3.076 0.405 1 95.69 248 PHE B O 1
ATOM 7458 N N . SER B 1 249 ? -7.859 -4.484 1.819 1 95.94 249 SER B N 1
ATOM 7459 C CA . SER B 1 249 ? -8.297 -3.729 2.99 1 95.94 249 SER B CA 1
ATOM 7460 C C . SER B 1 249 ? -7.75 -2.305 2.963 1 95.94 249 SER B C 1
ATOM 7462 O O . SER B 1 249 ? -8.453 -1.358 3.324 1 95.94 249 SER B O 1
ATOM 7464 N N . ILE B 1 250 ? -6.504 -2.17 2.539 1 93.38 250 ILE B N 1
ATOM 7465 C CA . ILE B 1 250 ? -5.895 -0.847 2.457 1 93.38 250 ILE B CA 1
ATOM 7466 C C . ILE B 1 250 ? -6.641 -0 1.426 1 93.38 250 ILE B C 1
ATOM 7468 O O . ILE B 1 250 ? -6.941 1.169 1.676 1 93.38 250 ILE B O 1
ATOM 7472 N N . GLU B 1 251 ? -7 -0.582 0.388 1 92.94 251 GLU B N 1
ATOM 7473 C CA . GLU B 1 251 ? -7.617 0.145 -0.718 1 92.94 251 GLU B CA 1
ATOM 7474 C C . GLU B 1 251 ? -9.039 0.57 -0.373 1 92.94 251 GLU B C 1
ATOM 7476 O O . GLU B 1 251 ? -9.477 1.661 -0.746 1 92.94 251 GLU B O 1
ATOM 7481 N N . VAL B 1 252 ? -9.758 -0.233 0.345 1 92.44 252 VAL B N 1
ATOM 7482 C CA . VAL B 1 252 ? -11.18 0.047 0.547 1 92.44 252 VAL B CA 1
ATOM 7483 C C . VAL B 1 252 ? -11.367 0.83 1.845 1 92.44 252 VAL B C 1
ATOM 7485 O O . VAL B 1 252 ? -12.359 1.548 2.004 1 92.44 252 VAL B O 1
ATOM 7488 N N . THR B 1 253 ? -10.453 0.784 2.793 1 90.69 253 THR B N 1
ATOM 7489 C CA . THR B 1 253 ? -10.758 1.351 4.102 1 90.69 253 THR B CA 1
ATOM 7490 C C . THR B 1 253 ? -9.914 2.598 4.359 1 90.69 253 THR B C 1
ATOM 7492 O O . THR B 1 253 ? -10.211 3.373 5.273 1 90.69 253 THR B O 1
ATOM 7495 N N . THR B 1 254 ? -8.859 2.762 3.561 1 84.75 254 THR B N 1
ATOM 7496 C CA . THR B 1 254 ? -7.988 3.885 3.883 1 84.75 254 THR B CA 1
ATOM 7497 C C . THR B 1 254 ? -7.727 4.742 2.646 1 84.75 254 THR B C 1
ATOM 7499 O O . THR B 1 254 ? -7.609 4.219 1.536 1 84.75 254 THR B O 1
ATOM 7502 N N . SER B 1 255 ? -7.625 6.023 2.879 1 75.19 255 SER B N 1
ATOM 7503 C CA . SER B 1 255 ? -7.227 6.945 1.822 1 75.19 255 SER B CA 1
ATOM 7504 C C . SER B 1 255 ? -5.723 7.195 1.846 1 75.19 255 SER B C 1
ATOM 7506 O O . SER B 1 255 ? -5.098 7.352 0.795 1 75.19 255 SER B O 1
ATOM 7508 N N . TYR B 1 256 ? -5.23 7.273 3.109 1 73.56 256 TYR B N 1
ATOM 7509 C CA . TYR B 1 256 ? -3.797 7.398 3.348 1 73.56 256 TYR B CA 1
ATOM 7510 C C . TYR B 1 256 ? -3.295 6.281 4.254 1 73.56 256 TYR B C 1
ATOM 7512 O O . TYR B 1 256 ? -3.85 6.047 5.328 1 73.56 256 TYR B O 1
ATOM 7520 N N . TYR B 1 257 ? -2.34 5.656 3.74 1 83.69 257 TYR B N 1
ATOM 7521 C CA . TYR B 1 257 ? -1.842 4.508 4.488 1 83.69 257 TYR B CA 1
ATOM 7522 C C . TYR B 1 257 ? -0.392 4.715 4.91 1 83.69 257 TYR B C 1
ATOM 7524 O O . TYR B 1 257 ? 0.434 5.164 4.109 1 83.69 257 TYR B O 1
ATOM 7532 N N . VAL B 1 258 ? -0.117 4.438 6.184 1 80 258 VAL B N 1
ATOM 7533 C CA . VAL B 1 258 ? 1.247 4.508 6.699 1 80 258 VAL B CA 1
ATOM 7534 C C . VAL B 1 258 ? 1.994 3.221 6.355 1 80 258 VAL B C 1
ATOM 7536 O O . VAL B 1 258 ? 1.606 2.135 6.793 1 80 258 VAL B O 1
ATOM 7539 N N . THR B 1 259 ? 3.049 3.32 5.629 1 86 259 THR B N 1
ATOM 7540 C CA . THR B 1 259 ? 3.752 2.174 5.066 1 86 259 THR B CA 1
ATOM 7541 C C . THR B 1 259 ? 4.395 1.337 6.172 1 86 259 THR B C 1
ATOM 7543 O O . THR B 1 259 ? 4.555 0.124 6.023 1 86 259 THR B O 1
ATOM 7546 N N . SER B 1 260 ? 4.719 1.913 7.27 1 82.25 260 SER B N 1
ATOM 7547 C CA . SER B 1 260 ? 5.348 1.185 8.367 1 82.25 260 SER B CA 1
ATOM 7548 C C . SER B 1 260 ? 4.367 0.21 9.016 1 82.25 260 SER B C 1
ATOM 7550 O O . SER B 1 260 ? 4.773 -0.677 9.766 1 82.25 260 SER B O 1
ATOM 7552 N N . ASN B 1 261 ? 3.107 0.4 8.727 1 86.62 261 ASN B N 1
ATOM 7553 C CA . ASN B 1 261 ? 2.088 -0.473 9.297 1 86.62 261 ASN B CA 1
ATOM 7554 C C . ASN B 1 261 ? 1.955 -1.771 8.5 1 86.62 261 ASN B C 1
ATOM 7556 O O . ASN B 1 261 ? 1.216 -2.674 8.898 1 86.62 261 ASN B O 1
ATOM 7560 N N . TYR B 1 262 ? 2.738 -1.969 7.449 1 88.12 262 TYR B N 1
ATOM 7561 C CA . TYR B 1 262 ? 2.686 -3.154 6.602 1 88.12 262 TYR B CA 1
ATOM 7562 C C . TYR B 1 262 ? 2.916 -4.418 7.418 1 88.12 262 TYR B C 1
ATOM 7564 O O . TYR B 1 262 ? 2.158 -5.387 7.309 1 88.12 262 TYR B O 1
ATOM 7572 N N . TRP B 1 263 ? 3.848 -4.375 8.273 1 89.25 263 TRP B N 1
ATOM 7573 C CA . TRP B 1 263 ? 4.246 -5.605 8.945 1 89.25 263 TRP B CA 1
ATOM 7574 C C . TRP B 1 263 ? 3.152 -6.082 9.898 1 89.25 263 TRP B C 1
ATOM 7576 O O . TRP B 1 263 ? 2.939 -7.285 10.055 1 89.25 263 TRP B O 1
ATOM 7586 N N . ARG B 1 264 ? 2.445 -5.125 10.516 1 92.69 264 ARG B N 1
ATOM 7587 C CA . ARG B 1 264 ? 1.385 -5.504 11.445 1 92.69 264 ARG B CA 1
ATOM 7588 C C . ARG B 1 264 ? 0.248 -6.215 10.719 1 92.69 264 ARG B C 1
ATOM 7590 O O . ARG B 1 264 ? -0.242 -7.246 11.18 1 92.69 264 ARG B O 1
ATOM 7597 N N . ALA B 1 265 ? -0.122 -5.621 9.625 1 95.5 265 ALA B N 1
ATOM 7598 C CA . ALA B 1 265 ? -1.221 -6.188 8.852 1 95.5 265 ALA B CA 1
ATOM 7599 C C . ALA B 1 265 ? -0.847 -7.559 8.289 1 95.5 265 ALA B C 1
ATOM 7601 O O . ALA B 1 265 ? -1.623 -8.508 8.398 1 95.5 265 ALA B O 1
ATOM 7602 N N . PHE B 1 266 ? 0.358 -7.684 7.77 1 95.81 266 PHE B N 1
ATOM 7603 C CA . PHE B 1 266 ? 0.791 -8.938 7.164 1 95.81 266 PHE B CA 1
ATOM 7604 C C . PHE B 1 266 ? 0.97 -10.016 8.227 1 95.81 266 PHE B C 1
ATOM 7606 O O . PHE B 1 266 ? 0.569 -11.164 8.023 1 95.81 266 PHE B O 1
ATOM 7613 N N . PHE B 1 267 ? 1.548 -9.648 9.328 1 94.12 267 PHE B N 1
ATOM 7614 C CA . PHE B 1 267 ? 1.788 -10.625 10.391 1 94.12 267 PHE B CA 1
ATOM 7615 C C . PHE B 1 267 ? 0.474 -11.195 10.914 1 94.12 267 PHE B C 1
ATOM 7617 O O . PHE B 1 267 ? 0.304 -12.414 10.992 1 94.12 267 PHE B O 1
ATOM 7624 N N . SER B 1 268 ? -0.417 -10.32 11.258 1 96.38 268 SER B N 1
ATOM 7625 C CA . SER B 1 268 ? -1.698 -10.766 11.789 1 96.38 268 SER B CA 1
ATOM 7626 C C . SER B 1 268 ? -2.473 -11.578 10.758 1 96.38 268 SER B C 1
ATOM 7628 O O . SER B 1 268 ? -3.143 -12.555 11.109 1 96.38 268 SER B O 1
ATOM 7630 N N . SER B 1 269 ? -2.416 -11.172 9.516 1 96.31 269 SER B N 1
ATOM 7631 C CA . SER B 1 269 ? -3.111 -11.891 8.453 1 96.31 269 SER B CA 1
ATOM 7632 C C . SER B 1 269 ? -2.543 -13.289 8.266 1 96.31 269 SER B C 1
ATOM 7634 O O . SER B 1 269 ? -3.297 -14.258 8.109 1 96.31 269 SER B O 1
ATOM 7636 N N . VAL B 1 270 ? -1.252 -13.453 8.297 1 93.75 270 VAL B N 1
ATOM 7637 C CA . VAL B 1 270 ? -0.623 -14.758 8.133 1 93.75 270 VAL B CA 1
ATOM 7638 C C . VAL B 1 270 ? -0.991 -15.664 9.305 1 93.75 270 VAL B C 1
ATOM 7640 O O . VAL B 1 270 ? -1.289 -16.844 9.117 1 93.75 270 VAL B O 1
ATOM 7643 N N . VAL B 1 271 ? -0.958 -15.102 10.477 1 93.56 271 VAL B N 1
ATOM 7644 C CA . VAL B 1 271 ? -1.376 -15.867 11.656 1 93.56 271 VAL B CA 1
ATOM 7645 C C . VAL B 1 271 ? -2.812 -16.344 11.469 1 93.56 271 VAL B C 1
ATOM 7647 O O . VAL B 1 271 ? -3.129 -17.5 11.766 1 93.56 271 VAL B O 1
ATOM 7650 N N . GLY B 1 272 ? -3.629 -15.414 11 1 93.75 272 GLY B N 1
ATOM 7651 C CA . GLY B 1 272 ? -5.016 -15.781 10.758 1 93.75 272 GLY B CA 1
ATOM 7652 C C . GLY B 1 272 ? -5.164 -16.938 9.789 1 93.75 272 GLY B C 1
ATOM 7653 O O . GLY B 1 272 ? -5.949 -17.859 10.031 1 93.75 272 GLY B O 1
ATOM 7654 N N . VAL B 1 273 ? -4.418 -16.938 8.758 1 91.19 273 VAL B N 1
ATOM 7655 C CA . VAL B 1 273 ? -4.52 -17.984 7.742 1 91.19 273 VAL B CA 1
ATOM 7656 C C . VAL B 1 273 ? -4.02 -19.312 8.312 1 91.19 273 VAL B C 1
ATOM 7658 O O . VAL B 1 273 ? -4.609 -20.359 8.055 1 91.19 273 VAL B O 1
ATOM 7661 N N . VAL B 1 274 ? -2.969 -19.297 9.055 1 86.81 274 VAL B N 1
ATOM 7662 C CA . VAL B 1 274 ? -2.406 -20.5 9.656 1 86.81 274 VAL B CA 1
ATOM 7663 C C . VAL B 1 274 ? -3.408 -21.109 10.633 1 86.81 274 VAL B C 1
ATOM 7665 O O . VAL B 1 274 ? -3.621 -22.328 10.648 1 86.81 274 VAL B O 1
ATOM 7668 N N . VAL B 1 275 ? -4.012 -20.266 11.391 1 90.06 275 VAL B N 1
ATOM 7669 C CA . VAL B 1 275 ? -4.988 -20.734 12.367 1 90.06 275 VAL B CA 1
ATOM 7670 C C . VAL B 1 275 ? -6.211 -21.312 11.648 1 90.06 275 VAL B C 1
ATOM 7672 O O . VAL B 1 275 ? -6.707 -22.375 12.008 1 90.06 275 VAL B O 1
ATOM 7675 N N . PHE B 1 276 ? -6.66 -20.578 10.688 1 88.12 276 PHE B N 1
ATOM 7676 C CA . PHE B 1 276 ? -7.832 -21.031 9.938 1 88.12 276 PHE B CA 1
ATOM 7677 C C . PHE B 1 276 ? -7.566 -22.391 9.289 1 88.12 276 PHE B C 1
ATOM 7679 O O . PHE B 1 276 ? -8.406 -23.281 9.344 1 88.12 276 PHE B O 1
ATOM 7686 N N . ARG B 1 277 ? -6.438 -22.562 8.703 1 82.12 277 ARG B N 1
ATOM 7687 C CA . ARG B 1 277 ? -6.07 -23.844 8.094 1 82.12 277 ARG B CA 1
ATOM 7688 C C . ARG B 1 277 ? -5.922 -24.938 9.141 1 82.12 277 ARG B C 1
ATOM 7690 O O . ARG B 1 277 ? -6.273 -26.094 8.898 1 82.12 277 ARG B O 1
ATOM 7697 N N . GLY B 1 278 ? -5.352 -24.594 10.266 1 83.56 278 GLY B N 1
ATOM 7698 C CA . GLY B 1 278 ? -5.234 -25.547 11.367 1 83.56 278 GLY B CA 1
ATOM 7699 C C . GLY B 1 278 ? -6.578 -26.016 11.883 1 83.56 278 GLY B C 1
ATOM 7700 O O . GLY B 1 278 ? -6.762 -27.219 12.133 1 83.56 278 GLY B O 1
ATOM 7701 N N . LEU B 1 279 ? -7.531 -25.156 12 1 85.69 279 LEU B N 1
ATOM 7702 C CA . LEU B 1 279 ? -8.867 -25.5 12.469 1 85.69 279 LEU B CA 1
ATOM 7703 C C . LEU B 1 279 ? -9.594 -26.359 11.453 1 85.69 279 LEU B C 1
ATOM 7705 O O . LEU B 1 279 ? -10.32 -27.297 11.82 1 85.69 279 LEU B O 1
ATOM 7709 N N . ASN B 1 280 ? -9.422 -26.078 10.227 1 81.31 280 ASN B N 1
ATOM 7710 C CA . ASN B 1 280 ? -10.047 -26.875 9.172 1 81.31 280 ASN B CA 1
ATOM 7711 C C . ASN B 1 280 ? -9.453 -28.281 9.102 1 81.31 280 ASN B C 1
ATOM 7713 O O . ASN B 1 280 ? -10.156 -29.234 8.797 1 81.31 280 ASN B O 1
ATOM 7717 N N . SER B 1 281 ? -8.172 -28.406 9.305 1 75.5 281 SER B N 1
ATOM 7718 C CA . SER B 1 281 ? -7.531 -29.703 9.297 1 75.5 281 SER B CA 1
ATOM 7719 C C . SER B 1 281 ? -8.008 -30.578 10.453 1 75.5 281 SER B C 1
ATOM 7721 O O . SER B 1 281 ? -8.102 -31.797 10.328 1 75.5 281 SER B O 1
ATOM 7723 N N . PHE B 1 282 ? -8.227 -29.969 11.594 1 69.31 282 PHE B N 1
ATOM 7724 C CA . PHE B 1 282 ? -8.664 -30.719 12.766 1 69.31 282 PHE B CA 1
ATOM 7725 C C . PHE B 1 282 ? -10.094 -31.219 12.586 1 69.31 282 PHE B C 1
ATOM 7727 O O . PHE B 1 282 ? -10.43 -32.312 13.023 1 69.31 282 PHE B O 1
ATOM 7734 N N . LEU B 1 283 ? -10.914 -30.344 12.305 1 58.25 283 LEU B N 1
ATOM 7735 C CA . LEU B 1 283 ? -12.305 -30.766 12.188 1 58.25 283 LEU B CA 1
ATOM 7736 C C . LEU B 1 283 ? -12.547 -31.469 10.867 1 58.25 283 LEU B C 1
ATOM 7738 O O . LEU B 1 283 ? -13.344 -32.406 10.789 1 58.25 283 LEU B O 1
ATOM 7742 N N . ALA B 1 284 ? -12.461 -30.656 9.742 1 52.5 284 ALA B N 1
ATOM 7743 C CA . ALA B 1 284 ? -12.945 -31.172 8.461 1 52.5 284 ALA B CA 1
ATOM 7744 C C . ALA B 1 284 ? -11.891 -32.062 7.789 1 52.5 284 ALA B C 1
ATOM 7746 O O . ALA B 1 284 ? -10.719 -31.672 7.715 1 52.5 284 ALA B O 1
ATOM 7747 N N . GLY B 1 285 ? -11.828 -33.344 8.086 1 42.81 285 GLY B N 1
ATOM 7748 C CA . GLY B 1 285 ? -11.102 -34.188 7.133 1 42.81 285 GLY B CA 1
ATOM 7749 C C . GLY B 1 285 ? -10.656 -33.406 5.902 1 42.81 285 GLY B C 1
ATOM 7750 O O . GLY B 1 285 ? -9.875 -32.469 6.004 1 42.81 285 GLY B O 1
ATOM 7751 N N . SER B 1 286 ? -11.406 -33.781 4.676 1 38.19 286 SER B N 1
ATOM 7752 C CA . SER B 1 286 ? -11.195 -33.531 3.254 1 38.19 286 SER B CA 1
ATOM 7753 C C . SER B 1 286 ? -11.383 -32.031 2.928 1 38.19 286 SER B C 1
ATOM 7755 O O . SER B 1 286 ? -11.453 -31.656 1.757 1 38.19 286 SER B O 1
ATOM 7757 N N . TYR B 1 287 ? -12.047 -31.312 3.705 1 39.66 287 TYR B N 1
ATOM 7758 C CA . TYR B 1 287 ? -12.5 -30.078 3.08 1 39.66 287 TYR B CA 1
ATOM 7759 C C . TYR B 1 287 ? -11.312 -29.203 2.697 1 39.66 287 TYR B C 1
ATOM 7761 O O . TYR B 1 287 ? -10.766 -28.484 3.539 1 39.66 287 TYR B O 1
ATOM 7769 N N . GLY B 1 288 ? -10.367 -29.672 1.937 1 38.59 288 GLY B N 1
ATOM 7770 C CA . GLY B 1 288 ? -9.156 -29.203 1.278 1 38.59 288 GLY B CA 1
ATOM 7771 C C . GLY B 1 288 ? -9.18 -27.703 0.998 1 38.59 288 GLY B C 1
ATOM 7772 O O . GLY B 1 288 ? -10.211 -27.047 1.168 1 38.59 288 GLY B O 1
ATOM 7773 N N . SER B 1 289 ? -7.98 -27.219 0.286 1 44.69 289 SER B N 1
ATOM 7774 C CA . SER B 1 289 ? -7.418 -26 -0.265 1 44.69 289 SER B CA 1
ATOM 7775 C C . SER B 1 289 ? -8.453 -25.234 -1.083 1 44.69 289 SER B C 1
ATOM 7777 O O . SER B 1 289 ? -9 -25.75 -2.051 1 44.69 289 SER B O 1
ATOM 7779 N N . LEU B 1 290 ? -9.266 -24.422 -0.526 1 44.25 290 LEU B N 1
ATOM 7780 C CA . LEU B 1 290 ? -10.156 -23.5 -1.231 1 44.25 290 LEU B CA 1
ATOM 7781 C C . LEU B 1 290 ? -9.484 -22.938 -2.473 1 44.25 290 LEU B C 1
ATOM 7783 O O . LEU B 1 290 ? -8.375 -22.406 -2.393 1 44.25 290 LEU B O 1
ATOM 7787 N N . PHE B 1 291 ? -10.086 -23.219 -3.721 1 48.84 291 PHE B N 1
ATOM 7788 C CA . PHE B 1 291 ? -10.047 -22.609 -5.039 1 48.84 291 PHE B CA 1
ATOM 7789 C C . PHE B 1 291 ? -8.742 -22.922 -5.754 1 48.84 291 PHE B C 1
ATOM 7791 O O . PHE B 1 291 ? -8.266 -22.141 -6.574 1 48.84 291 PHE B O 1
ATOM 7798 N N . THR B 1 292 ? -7.918 -23.922 -5.203 1 48.41 292 THR B N 1
ATOM 7799 C CA . THR B 1 292 ? -6.656 -24.156 -5.895 1 48.41 292 THR B CA 1
ATOM 7800 C C . THR B 1 292 ? -6.895 -24.75 -7.281 1 48.41 292 THR B C 1
ATOM 7802 O O . THR B 1 292 ? -7.699 -25.672 -7.441 1 48.41 292 THR B O 1
ATOM 7805 N N . THR B 1 293 ? -6.789 -23.938 -8.32 1 49.5 293 THR B N 1
ATOM 7806 C CA . THR B 1 293 ? -6.902 -24.359 -9.711 1 49.5 293 THR B CA 1
ATOM 7807 C C . THR B 1 293 ? -5.547 -24.812 -10.25 1 49.5 293 THR B C 1
ATOM 7809 O O . THR B 1 293 ? -4.504 -24.406 -9.727 1 49.5 293 THR B O 1
ATOM 7812 N N . GLU B 1 294 ? -5.492 -25.828 -10.867 1 53.44 294 GLU B N 1
ATOM 7813 C CA . GLU B 1 294 ? -4.277 -26.25 -11.555 1 53.44 294 GLU B CA 1
ATOM 7814 C C . GLU B 1 294 ? -4.277 -25.797 -13.008 1 53.44 294 GLU B C 1
ATOM 7816 O O . GLU B 1 294 ? -4.879 -26.453 -13.867 1 53.44 294 GLU B O 1
ATOM 7821 N N . PHE B 1 295 ? -3.994 -24.547 -13.273 1 47.47 295 PHE B N 1
ATOM 7822 C CA . PHE B 1 295 ? -3.852 -24.047 -14.641 1 47.47 295 PHE B CA 1
ATOM 7823 C C . PHE B 1 295 ? -2.496 -24.438 -15.219 1 47.47 295 PHE B C 1
ATOM 7825 O O . PHE B 1 295 ? -1.532 -24.641 -14.477 1 47.47 295 PHE B O 1
ATOM 7832 N N . ASP B 1 296 ? -2.451 -24.641 -16.469 1 52.69 296 ASP B N 1
ATOM 7833 C CA . ASP B 1 296 ? -1.17 -24.828 -17.141 1 52.69 296 ASP B CA 1
ATOM 7834 C C . ASP B 1 296 ? -0.334 -23.562 -17.109 1 52.69 296 ASP B C 1
ATOM 7836 O O . ASP B 1 296 ? -0.857 -22.469 -16.828 1 52.69 296 ASP B O 1
ATOM 7840 N N . THR B 1 297 ? 0.995 -23.516 -17.125 1 47.72 297 THR B N 1
ATOM 7841 C CA . THR B 1 297 ? 1.947 -22.422 -17 1 47.72 297 THR B CA 1
ATOM 7842 C C . THR B 1 297 ? 1.646 -21.328 -18.016 1 47.72 297 THR B C 1
ATOM 7844 O O . THR B 1 297 ? 1.769 -20.141 -17.719 1 47.72 297 THR B O 1
ATOM 7847 N N . LEU B 1 298 ? 1.671 -21.562 -19.328 1 52.66 298 LEU B N 1
ATOM 7848 C CA . LEU B 1 298 ? 1.437 -20.531 -20.328 1 52.66 298 LEU B CA 1
ATOM 7849 C C . LEU B 1 298 ? 0.193 -20.859 -21.156 1 52.66 298 LEU B C 1
ATOM 7851 O O . LEU B 1 298 ? 0.296 -21.234 -22.328 1 52.66 298 LEU B O 1
ATOM 7855 N N . PRO B 1 299 ? -0.953 -20.5 -20.422 1 61.94 299 PRO B N 1
ATOM 7856 C CA . PRO B 1 299 ? -2.146 -21.172 -20.953 1 61.94 299 PRO B CA 1
ATOM 7857 C C . PRO B 1 299 ? -2.855 -20.344 -22.016 1 61.94 299 PRO B C 1
ATOM 7859 O O . PRO B 1 299 ? -3.828 -20.812 -22.625 1 61.94 299 PRO B O 1
ATOM 7862 N N . TYR B 1 300 ? -2.064 -19 -22.391 1 63 300 TYR B N 1
ATOM 7863 C CA . TYR B 1 300 ? -2.863 -18.219 -23.328 1 63 300 TYR B CA 1
ATOM 7864 C C . TYR B 1 300 ? -2.002 -17.672 -24.469 1 63 300 TYR B C 1
ATOM 7866 O O . TYR B 1 300 ? -0.788 -17.531 -24.312 1 63 300 TYR B O 1
ATOM 7874 N N . GLU B 1 301 ? -2.619 -17.578 -25.578 1 70.25 301 GLU B N 1
ATOM 7875 C CA . GLU B 1 301 ? -1.995 -16.969 -26.75 1 70.25 301 GLU B CA 1
ATOM 7876 C C . GLU B 1 301 ? -2.064 -15.445 -26.688 1 70.25 301 GLU B C 1
ATOM 7878 O O . GLU B 1 301 ? -2.951 -14.891 -26.031 1 70.25 301 GLU B O 1
ATOM 7883 N N . THR B 1 302 ? -1.128 -14.766 -27.297 1 72.44 302 THR B N 1
ATOM 7884 C CA . THR B 1 302 ? -1.014 -13.312 -27.234 1 72.44 302 THR B CA 1
ATOM 7885 C C . THR B 1 302 ? -2.266 -12.648 -27.797 1 72.44 302 THR B C 1
ATOM 7887 O O . THR B 1 302 ? -2.684 -11.594 -27.312 1 72.44 302 THR B O 1
ATOM 7890 N N . PHE B 1 303 ? -2.926 -13.336 -28.703 1 77.75 303 PHE B N 1
ATOM 7891 C CA . PHE B 1 303 ? -4.098 -12.719 -29.312 1 77.75 303 PHE B CA 1
ATOM 7892 C C . PHE B 1 303 ? -5.281 -12.75 -28.359 1 77.75 303 PHE B C 1
ATOM 7894 O O . PHE B 1 303 ? -6.227 -11.969 -28.5 1 77.75 303 PHE B O 1
ATOM 7901 N N . GLU B 1 304 ? -5.199 -13.594 -27.406 1 86.5 304 GLU B N 1
ATOM 7902 C CA . GLU B 1 304 ? -6.289 -13.719 -26.438 1 86.5 304 GLU B CA 1
ATOM 7903 C C . GLU B 1 304 ? -6.375 -12.492 -25.547 1 86.5 304 GLU B C 1
ATOM 7905 O O . GLU B 1 304 ? -7.391 -12.273 -24.875 1 86.5 304 GLU B O 1
ATOM 7910 N N . ILE B 1 305 ? -5.387 -11.711 -25.594 1 86.38 305 ILE B N 1
ATOM 7911 C CA . ILE B 1 305 ? -5.387 -10.508 -24.766 1 86.38 305 ILE B CA 1
ATOM 7912 C C . ILE B 1 305 ? -6.496 -9.57 -25.219 1 86.38 305 ILE B C 1
ATOM 7914 O O . ILE B 1 305 ? -7.137 -8.906 -24.406 1 86.38 305 ILE B O 1
ATOM 7918 N N . ALA B 1 306 ? -6.754 -9.586 -26.5 1 89.25 306 ALA B N 1
ATOM 7919 C CA . ALA B 1 306 ? -7.82 -8.734 -27.031 1 89.25 306 ALA B CA 1
ATOM 7920 C C . ALA B 1 306 ? -9.188 -9.188 -26.516 1 89.25 306 ALA B C 1
ATOM 7922 O O . ALA B 1 306 ? -10.047 -8.359 -26.203 1 89.25 306 ALA B O 1
ATOM 7923 N N . PHE B 1 307 ? -9.328 -10.492 -26.438 1 92.38 307 PHE B N 1
ATOM 7924 C CA . PHE B 1 307 ? -10.594 -11.023 -25.953 1 92.38 307 PHE B CA 1
ATOM 7925 C C . PHE B 1 307 ? -10.742 -10.789 -24.453 1 92.38 307 PHE B C 1
ATOM 7927 O O . PHE B 1 307 ? -11.844 -10.539 -23.969 1 92.38 307 PHE B O 1
ATOM 7934 N N . PHE B 1 308 ? -9.609 -10.891 -23.766 1 94.81 308 PHE B N 1
ATOM 7935 C CA . PHE B 1 308 ? -9.641 -10.594 -22.328 1 94.81 308 PHE B CA 1
ATOM 7936 C C . PHE B 1 308 ? -10.031 -9.141 -22.094 1 94.81 308 PHE B C 1
ATOM 7938 O O . PHE B 1 308 ? -10.82 -8.844 -21.188 1 94.81 308 PHE B O 1
ATOM 7945 N N . LEU B 1 309 ? -9.523 -8.266 -22.922 1 95.19 309 LEU B N 1
ATOM 7946 C CA . LEU B 1 309 ? -9.812 -6.848 -22.766 1 95.19 309 LEU B CA 1
ATOM 7947 C C . LEU B 1 309 ? -11.266 -6.543 -23.094 1 95.19 309 LEU B C 1
ATOM 7949 O O . LEU B 1 309 ? -11.906 -5.719 -22.438 1 95.19 309 LEU B O 1
ATOM 7953 N N . LEU B 1 310 ? -11.758 -7.184 -24.078 1 96.25 310 LEU B N 1
ATOM 7954 C CA . LEU B 1 310 ? -13.164 -7.016 -24.422 1 96.25 310 LEU B CA 1
ATOM 7955 C C . LEU B 1 310 ? -14.062 -7.484 -23.281 1 96.25 310 LEU B C 1
ATOM 7957 O O . LEU B 1 310 ? -15.047 -6.82 -22.938 1 96.25 310 LEU B O 1
ATOM 7961 N N . LEU B 1 311 ? -13.719 -8.625 -22.781 1 97.44 311 LEU B N 1
ATOM 7962 C CA . LEU B 1 311 ? -14.453 -9.133 -21.625 1 97.44 311 LEU B CA 1
ATOM 7963 C C . LEU B 1 311 ? -14.406 -8.141 -20.469 1 97.44 311 LEU B C 1
ATOM 7965 O O . LEU B 1 311 ? -15.406 -7.934 -19.781 1 97.44 311 LEU B O 1
ATOM 7969 N N . ALA B 1 312 ? -13.25 -7.543 -20.25 1 98 312 ALA B N 1
ATOM 7970 C CA . ALA B 1 312 ? -13.094 -6.578 -19.172 1 98 312 ALA B CA 1
ATOM 7971 C C . ALA B 1 312 ? -13.992 -5.363 -19.375 1 98 312 ALA B C 1
ATOM 7973 O O . ALA B 1 312 ? -14.555 -4.824 -18.422 1 98 312 ALA B O 1
ATOM 7974 N N . VAL B 1 313 ? -14.148 -4.953 -20.578 1 97.69 313 VAL B N 1
ATOM 7975 C CA . VAL B 1 313 ? -15.016 -3.826 -20.906 1 97.69 313 VAL B CA 1
ATOM 7976 C C . VAL B 1 313 ? -16.469 -4.195 -20.609 1 97.69 313 VAL B C 1
ATOM 7978 O O . VAL B 1 313 ? -17.203 -3.41 -20 1 97.69 313 VAL B O 1
ATOM 7981 N N . ILE B 1 314 ? -16.828 -5.355 -20.969 1 98.25 314 ILE B N 1
ATOM 7982 C CA . ILE B 1 314 ? -18.188 -5.828 -20.734 1 98.25 314 ILE B CA 1
ATOM 7983 C C . ILE B 1 314 ? -18.438 -5.918 -19.219 1 98.25 314 ILE B C 1
ATOM 7985 O O . ILE B 1 314 ? -19.469 -5.473 -18.734 1 98.25 314 ILE B O 1
ATOM 7989 N N . CYS B 1 315 ? -17.469 -6.484 -18.562 1 98.44 315 CYS B N 1
ATOM 7990 C CA . CYS B 1 315 ? -17.578 -6.598 -17.125 1 98.44 315 CYS B CA 1
ATOM 7991 C C . CYS B 1 315 ? -17.672 -5.223 -16.469 1 98.44 315 CYS B C 1
ATOM 7993 O O . CYS B 1 315 ? -18.422 -5.027 -15.516 1 98.44 315 CYS B O 1
ATOM 7995 N N . GLY B 1 316 ? -16.859 -4.277 -16.984 1 98.06 316 GLY B N 1
ATOM 7996 C CA . GLY B 1 316 ? -16.922 -2.924 -16.469 1 98.06 316 GLY B CA 1
ATOM 7997 C C . GLY B 1 316 ? -18.281 -2.27 -16.656 1 98.06 316 GLY B C 1
ATOM 7998 O O . GLY B 1 316 ? -18.797 -1.605 -15.758 1 98.06 316 GLY B O 1
ATOM 7999 N N . LEU B 1 317 ? -18.875 -2.504 -17.766 1 98.12 317 LEU B N 1
ATOM 8000 C CA . LEU B 1 317 ? -20.188 -1.951 -18.062 1 98.12 317 LEU B CA 1
ATOM 8001 C C . LEU B 1 317 ? -21.25 -2.594 -17.172 1 98.12 317 LEU B C 1
ATOM 8003 O O . LEU B 1 317 ? -22.125 -1.901 -16.656 1 98.12 317 LEU B O 1
ATOM 8007 N N . LEU B 1 318 ? -21.172 -3.852 -17.047 1 98.44 318 LEU B N 1
ATOM 8008 C CA . LEU B 1 318 ? -22.141 -4.559 -16.203 1 98.44 318 LEU B CA 1
ATOM 8009 C C . LEU B 1 318 ? -21.969 -4.188 -14.742 1 98.44 318 LEU B C 1
ATOM 8011 O O . LEU B 1 318 ? -22.938 -4.156 -13.984 1 98.44 318 LEU B O 1
ATOM 8015 N N . ALA B 1 319 ? -20.719 -3.975 -14.359 1 98.56 319 ALA B N 1
ATOM 8016 C CA . ALA B 1 319 ? -20.484 -3.531 -12.992 1 98.56 319 ALA B CA 1
ATOM 8017 C C . ALA B 1 319 ? -21.125 -2.174 -12.727 1 98.56 319 ALA B C 1
ATOM 8019 O O . ALA B 1 319 ? -21.734 -1.959 -11.68 1 98.56 319 ALA B O 1
ATOM 8020 N N . ALA B 1 320 ? -20.984 -1.277 -13.68 1 97.81 320 ALA B N 1
ATOM 8021 C CA . ALA B 1 320 ? -21.641 0.021 -13.555 1 97.81 320 ALA B CA 1
ATOM 8022 C C . ALA B 1 320 ? -23.156 -0.14 -13.461 1 97.81 320 ALA B C 1
ATOM 8024 O O . ALA B 1 320 ? -23.812 0.555 -12.68 1 97.81 320 ALA B O 1
ATOM 8025 N N . LEU B 1 321 ? -23.656 -1.036 -14.203 1 98.06 321 LEU B N 1
ATOM 8026 C CA . LEU B 1 321 ? -25.094 -1.302 -14.172 1 98.06 321 LEU B CA 1
ATOM 8027 C C . LEU B 1 321 ? -25.516 -1.845 -12.812 1 98.06 321 LEU B C 1
ATOM 8029 O O . LEU B 1 321 ? -26.578 -1.492 -12.305 1 98.06 321 LEU B O 1
ATOM 8033 N N . LEU B 1 322 ? -24.734 -2.697 -12.312 1 98.31 322 LEU B N 1
ATOM 8034 C CA . LEU B 1 322 ? -25.047 -3.275 -11.016 1 98.31 322 LEU B CA 1
ATOM 8035 C C . LEU B 1 322 ? -25.109 -2.193 -9.938 1 98.31 322 LEU B C 1
ATOM 8037 O O . LEU B 1 322 ? -26.031 -2.17 -9.125 1 98.31 322 LEU B O 1
ATOM 8041 N N . VAL B 1 323 ? -24.172 -1.301 -9.914 1 97.25 323 VAL B N 1
ATOM 8042 C CA . VAL B 1 323 ? -24.125 -0.252 -8.906 1 97.25 323 VAL B CA 1
ATOM 8043 C C . VAL B 1 323 ? -25.297 0.706 -9.086 1 97.25 323 VAL B C 1
ATOM 8045 O O . VAL B 1 323 ? -25.922 1.12 -8.109 1 97.25 323 VAL B O 1
ATOM 8048 N N . ARG B 1 324 ? -25.609 1.005 -10.273 1 96.62 324 ARG B N 1
ATOM 8049 C CA . ARG B 1 324 ? -26.734 1.883 -10.539 1 96.62 324 ARG B CA 1
ATOM 8050 C C . ARG B 1 324 ? -28.047 1.215 -10.156 1 96.62 324 ARG B C 1
ATOM 8052 O O . ARG B 1 324 ? -28.969 1.877 -9.664 1 96.62 324 ARG B O 1
ATOM 8059 N N . SER B 1 325 ? -28.109 -0.019 -10.477 1 97.5 325 SER B N 1
ATOM 8060 C CA . SER B 1 325 ? -29.297 -0.764 -10.086 1 97.5 325 SER B CA 1
ATOM 8061 C C . SER B 1 325 ? -29.453 -0.801 -8.57 1 97.5 325 SER B C 1
ATOM 8063 O O . SER B 1 325 ? -30.578 -0.73 -8.047 1 97.5 325 SER B O 1
ATOM 8065 N N . PHE B 1 326 ? -28.406 -0.912 -7.895 1 96.75 326 PHE B N 1
ATOM 8066 C CA . PHE B 1 326 ? -28.422 -0.896 -6.434 1 96.75 326 PHE B CA 1
ATOM 8067 C C . PHE B 1 326 ? -28.969 0.428 -5.918 1 96.75 326 PHE B C 1
ATOM 8069 O O . PHE B 1 326 ? -29.812 0.448 -5.016 1 96.75 326 PHE B O 1
ATOM 8076 N N . ARG B 1 327 ? -28.469 1.474 -6.48 1 94.12 327 ARG B N 1
ATOM 8077 C CA . ARG B 1 327 ? -28.953 2.797 -6.09 1 94.12 327 ARG B CA 1
ATOM 8078 C C . ARG B 1 327 ? -30.438 2.945 -6.371 1 94.12 327 ARG B C 1
ATOM 8080 O O . ARG B 1 327 ? -31.188 3.494 -5.551 1 94.12 327 ARG B O 1
ATOM 8087 N N . MET B 1 328 ? -30.828 2.434 -7.426 1 95.12 328 MET B N 1
ATOM 8088 C CA . MET B 1 328 ? -32.25 2.516 -7.816 1 95.12 328 MET B CA 1
ATOM 8089 C C . MET B 1 328 ? -33.125 1.719 -6.855 1 95.12 328 MET B C 1
ATOM 8091 O O . MET B 1 328 ? -34.188 2.186 -6.449 1 95.12 328 MET B O 1
ATOM 8095 N N . VAL B 1 329 ? -32.656 0.542 -6.543 1 95.69 329 VAL B N 1
ATOM 8096 C CA . VAL B 1 329 ? -33.406 -0.315 -5.652 1 95.69 329 VAL B CA 1
ATOM 8097 C C . VAL B 1 329 ? -33.5 0.315 -4.262 1 95.69 329 VAL B C 1
ATOM 8099 O O . VAL B 1 329 ? -34.5 0.197 -3.57 1 95.69 329 VAL B O 1
ATOM 8102 N N . LEU B 1 330 ? -32.469 0.951 -3.838 1 92.44 330 LEU B N 1
ATOM 8103 C CA . LEU B 1 330 ? -32.469 1.65 -2.559 1 92.44 330 LEU B CA 1
ATOM 8104 C C . LEU B 1 330 ? -33.5 2.76 -2.543 1 92.44 330 LEU B C 1
ATOM 8106 O O . LEU B 1 330 ? -34.219 2.926 -1.556 1 92.44 330 LEU B O 1
ATOM 8110 N N . ASP B 1 331 ? -33.594 3.463 -3.609 1 90.81 331 ASP B N 1
ATOM 8111 C CA . ASP B 1 331 ? -34.562 4.535 -3.723 1 90.81 331 ASP B CA 1
ATOM 8112 C C . ASP B 1 331 ? -36 3.979 -3.777 1 90.81 331 ASP B C 1
ATOM 8114 O O . ASP B 1 331 ? -36.906 4.543 -3.174 1 90.81 331 ASP B O 1
ATOM 8118 N N . TRP B 1 332 ? -36.094 2.922 -4.504 1 92.62 332 TRP B N 1
ATOM 8119 C CA . TRP B 1 332 ? -37.406 2.277 -4.598 1 92.62 332 TRP B CA 1
ATOM 8120 C C . TRP B 1 332 ? -37.844 1.718 -3.248 1 92.62 332 TRP B C 1
ATOM 8122 O O . TRP B 1 332 ? -39.031 1.755 -2.906 1 92.62 332 TRP B O 1
ATOM 8132 N N . LYS B 1 333 ? -36.938 1.078 -2.545 1 91.31 333 LYS B N 1
ATOM 8133 C CA . LYS B 1 333 ? -37.219 0.544 -1.22 1 91.31 333 LYS B CA 1
ATOM 8134 C C . LYS B 1 333 ? -37.719 1.646 -0.279 1 91.31 333 LYS B C 1
ATOM 8136 O O . LYS B 1 333 ? -38.688 1.457 0.461 1 91.31 333 LYS B O 1
ATOM 8141 N N . LYS B 1 334 ? -37.062 2.748 -0.319 1 86.19 334 LYS B N 1
ATOM 8142 C CA . LYS B 1 334 ? -37.438 3.875 0.523 1 86.19 334 LYS B CA 1
ATOM 8143 C C . LYS B 1 334 ? -38.875 4.332 0.202 1 86.19 334 LYS B C 1
ATOM 8145 O O . LYS B 1 334 ? -39.656 4.566 1.108 1 86.19 334 LYS B O 1
ATOM 8150 N N . LYS B 1 335 ? -39.156 4.418 -1.02 1 87.25 335 LYS B N 1
ATOM 8151 C CA . LYS B 1 335 ? -40.5 4.82 -1.45 1 87.25 335 LYS B CA 1
ATOM 8152 C C . LYS B 1 335 ? -41.531 3.766 -1.077 1 87.25 335 LYS B C 1
ATOM 8154 O O . LYS B 1 335 ? -42.656 4.102 -0.646 1 87.25 335 LYS B O 1
ATOM 8159 N N . PHE B 1 336 ? -41.156 2.566 -1.34 1 87.44 336 PHE B N 1
ATOM 8160 C CA . PHE B 1 336 ? -42.062 1.455 -1.042 1 87.44 336 PHE B CA 1
ATOM 8161 C C . PHE B 1 336 ? -42.344 1.381 0.452 1 87.44 336 PHE B C 1
ATOM 8163 O O . PHE B 1 336 ? -43.469 1.128 0.855 1 87.44 336 PHE B O 1
ATOM 8170 N N . GLU B 1 337 ? -41.344 1.526 1.273 1 85.06 337 GLU B N 1
ATOM 8171 C CA . GLU B 1 337 ? -41.5 1.493 2.725 1 85.06 337 GLU B CA 1
ATOM 8172 C C . GLU B 1 337 ? -42.375 2.652 3.209 1 85.06 337 GLU B C 1
ATOM 8174 O O . GLU B 1 337 ? -43.219 2.477 4.082 1 85.06 337 GLU B O 1
ATOM 8179 N N . GLU B 1 338 ? -42.188 3.828 2.664 1 81.31 338 GLU B N 1
ATOM 8180 C CA . GLU B 1 338 ? -42.906 5.023 3.09 1 81.31 338 GLU B CA 1
ATOM 8181 C C . GLU B 1 338 ? -44.344 4.988 2.609 1 81.31 338 GLU B C 1
ATOM 8183 O O . GLU B 1 338 ? -45.25 5.379 3.342 1 81.31 338 GLU B O 1
ATOM 8188 N N . GLN B 1 339 ? -44.531 4.5 1.436 1 81.94 339 GLN B N 1
ATOM 8189 C CA . GLN B 1 339 ? -45.844 4.598 0.825 1 81.94 339 GLN B CA 1
ATOM 8190 C C . GLN B 1 339 ? -46.719 3.389 1.178 1 81.94 339 GLN B C 1
ATOM 8192 O O . GLN B 1 339 ? -47.906 3.521 1.404 1 81.94 339 GLN B O 1
ATOM 8197 N N . TYR B 1 340 ? -46.125 2.256 1.177 1 78.5 340 TYR B N 1
ATOM 8198 C CA . TYR B 1 340 ? -46.969 1.059 1.259 1 78.5 340 TYR B CA 1
ATOM 8199 C C . TYR B 1 340 ? -46.812 0.367 2.605 1 78.5 340 TYR B C 1
ATOM 8201 O O . TYR B 1 340 ? -47.781 0 3.252 1 78.5 340 TYR B O 1
ATOM 8209 N N . LEU B 1 341 ? -45.656 0.193 3.053 1 75.81 341 LEU B N 1
ATOM 8210 C CA . LEU B 1 341 ? -45.406 -0.645 4.223 1 75.81 341 LEU B CA 1
ATOM 8211 C C . LEU B 1 341 ? -45.75 0.107 5.508 1 75.81 341 LEU B C 1
ATOM 8213 O O . LEU B 1 341 ? -46.281 -0.472 6.445 1 75.81 341 LEU B O 1
ATOM 8217 N N . LEU B 1 342 ? -45.312 1.374 5.484 1 74.81 342 LEU B N 1
ATOM 8218 C CA . LEU B 1 342 ? -45.625 2.146 6.691 1 74.81 342 LEU B CA 1
ATOM 8219 C C . LEU B 1 342 ? -47.125 2.326 6.879 1 74.81 342 LEU B C 1
ATOM 8221 O O . LEU B 1 342 ? -47.594 2.334 8.016 1 74.81 342 LEU B O 1
ATOM 8225 N N . CYS B 1 343 ? -47.812 2.441 5.828 1 66.81 343 CYS B N 1
ATOM 8226 C CA . CYS B 1 343 ? -49.25 2.588 5.898 1 66.81 343 CYS B CA 1
ATOM 8227 C C . CYS B 1 343 ? -49.906 1.309 6.414 1 66.81 343 CYS B C 1
ATOM 8229 O O . CYS B 1 343 ? -50.875 1.362 7.172 1 66.81 343 CYS B O 1
ATOM 8231 N N . TRP B 1 344 ? -49.344 0.293 5.91 1 68.25 344 TRP B N 1
ATOM 8232 C CA . TRP B 1 344 ? -49.906 -0.994 6.297 1 68.25 344 TRP B CA 1
ATOM 8233 C C . TRP B 1 344 ? -49.469 -1.379 7.707 1 68.25 344 TRP B C 1
ATOM 8235 O O . TRP B 1 344 ? -50.281 -1.896 8.492 1 68.25 344 TRP B O 1
ATOM 8245 N N . CYS B 1 345 ? -48.062 -1.061 7.992 1 66.19 345 CYS B N 1
ATOM 8246 C CA . CYS B 1 345 ? -47.5 -1.414 9.297 1 66.19 345 CYS B CA 1
ATOM 8247 C C . CYS B 1 345 ? -47.719 -0.284 10.297 1 66.19 345 CYS B C 1
ATOM 8249 O O . CYS B 1 345 ? -47.219 -0.356 11.43 1 66.19 345 CYS B O 1
ATOM 8251 N N . GLY B 1 346 ? -48.344 0.876 10.023 1 57.22 346 GLY B N 1
ATOM 8252 C CA . GLY B 1 346 ? -48.562 2.121 10.742 1 57.22 346 GLY B CA 1
ATOM 8253 C C . GLY B 1 346 ? -48.5 1.963 12.25 1 57.22 346 GLY B C 1
ATOM 8254 O O . GLY B 1 346 ? -47.906 2.809 12.945 1 57.22 346 GLY B O 1
ATOM 8255 N N . ARG B 1 347 ? -48.969 1.024 12.703 1 60.75 347 ARG B N 1
ATOM 8256 C CA . ARG B 1 347 ? -49.031 0.951 14.156 1 60.75 347 ARG B CA 1
ATOM 8257 C C . ARG B 1 347 ? -47.688 0.449 14.719 1 60.75 347 ARG B C 1
ATOM 8259 O O . ARG B 1 347 ? -47.312 0.77 15.852 1 60.75 347 ARG B O 1
ATOM 8266 N N . PHE B 1 348 ? -46.844 -0.31 13.797 1 71.12 348 PHE B N 1
ATOM 8267 C CA . PHE B 1 348 ? -45.594 -0.854 14.305 1 71.12 348 PHE B CA 1
ATOM 8268 C C . PHE B 1 348 ? -44.469 -0.604 13.32 1 71.12 348 PHE B C 1
ATOM 8270 O O . PHE B 1 348 ? -44.031 -1.517 12.609 1 71.12 348 PHE B O 1
ATOM 8277 N N . PRO B 1 349 ? -43.938 0.575 13.234 1 71.19 349 PRO B N 1
ATOM 8278 C CA . PRO B 1 349 ? -42.875 0.929 12.312 1 71.19 349 PRO B CA 1
ATOM 8279 C C . PRO B 1 349 ? -41.656 0.018 12.445 1 71.19 349 PRO B C 1
ATOM 8281 O O . PRO B 1 349 ? -40.875 -0.13 11.5 1 71.19 349 PRO B O 1
ATOM 8284 N N . GLY B 1 350 ? -41.531 -0.681 13.445 1 77.31 350 GLY B N 1
ATOM 8285 C CA . GLY B 1 350 ? -40.406 -1.573 13.68 1 77.31 350 GLY B CA 1
ATOM 8286 C C . GLY B 1 350 ? -40.5 -2.861 12.883 1 77.31 350 GLY B C 1
ATOM 8287 O O . GLY B 1 350 ? -39.5 -3.559 12.711 1 77.31 350 GLY B O 1
ATOM 8288 N N . MET B 1 351 ? -41.625 -3.105 12.273 1 83.5 351 MET B N 1
ATOM 8289 C CA . MET B 1 351 ? -41.844 -4.363 11.562 1 83.5 351 MET B CA 1
ATOM 8290 C C . MET B 1 351 ? -41.531 -4.207 10.078 1 83.5 351 MET B C 1
ATOM 8292 O O . MET B 1 351 ? -41.5 -5.191 9.336 1 83.5 351 MET B O 1
ATOM 8296 N N . VAL B 1 352 ? -41.188 -3.084 9.641 1 85.31 352 VAL B N 1
ATOM 8297 C CA . VAL B 1 352 ? -41 -2.779 8.227 1 85.31 352 VAL B CA 1
ATOM 8298 C C . VAL B 1 352 ? -39.812 -3.598 7.684 1 85.31 352 VAL B C 1
ATOM 8300 O O . VAL B 1 352 ? -39.938 -4.25 6.641 1 85.31 352 VAL B O 1
ATOM 8303 N N . PRO B 1 353 ? -38.75 -3.66 8.477 1 89.69 353 PRO B N 1
ATOM 8304 C CA . PRO B 1 353 ? -37.625 -4.457 7.953 1 89.69 353 PRO B CA 1
ATOM 8305 C C . PRO B 1 353 ? -37.969 -5.945 7.859 1 89.69 353 PRO B C 1
ATOM 8307 O O . PRO B 1 353 ? -37.438 -6.648 6.996 1 89.69 353 PRO B O 1
ATOM 8310 N N . PHE B 1 354 ? -38.875 -6.434 8.656 1 91.75 354 PHE B N 1
ATOM 8311 C CA . PHE B 1 354 ? -39.281 -7.836 8.648 1 91.75 354 PHE B CA 1
ATOM 8312 C C . PHE B 1 354 ? -40.125 -8.156 7.418 1 91.75 354 PHE B C 1
ATOM 8314 O O . PHE B 1 354 ? -39.938 -9.188 6.777 1 91.75 354 PHE B O 1
ATOM 8321 N N . VAL B 1 355 ? -41 -7.266 7.074 1 91.5 355 VAL B N 1
ATOM 8322 C CA . VAL B 1 355 ? -41.875 -7.488 5.938 1 91.5 355 VAL B CA 1
ATOM 8323 C C . VAL B 1 355 ? -41.062 -7.453 4.641 1 91.5 355 VAL B C 1
ATOM 8325 O O . VAL B 1 355 ? -41.281 -8.281 3.75 1 91.5 355 VAL B O 1
ATOM 8328 N N . TYR B 1 356 ? -40.25 -6.48 4.566 1 92.5 356 TYR B N 1
ATOM 8329 C CA . TYR B 1 356 ? -39.406 -6.387 3.383 1 92.5 356 TYR B CA 1
ATOM 8330 C C . TYR B 1 356 ? -38.562 -7.641 3.225 1 92.5 356 TYR B C 1
ATOM 8332 O O . TYR B 1 356 ? -38.438 -8.18 2.121 1 92.5 356 TYR B O 1
ATOM 8340 N N . ALA B 1 357 ? -38 -8.133 4.312 1 94.62 357 ALA B N 1
ATOM 8341 C CA . ALA B 1 357 ? -37.156 -9.328 4.281 1 94.62 357 ALA B CA 1
ATOM 8342 C C . ALA B 1 357 ? -37.969 -10.555 3.865 1 94.62 357 ALA B C 1
ATOM 8344 O O . ALA B 1 357 ? -37.469 -11.398 3.105 1 94.62 357 ALA B O 1
ATOM 8345 N N . ALA B 1 358 ? -39.125 -10.617 4.344 1 94.5 358 ALA B N 1
ATOM 8346 C CA . ALA B 1 358 ? -40 -11.742 3.996 1 94.5 358 ALA B CA 1
ATOM 8347 C C . ALA B 1 358 ? -40.344 -11.734 2.508 1 94.5 358 ALA B C 1
ATOM 8349 O O . ALA B 1 358 ? -40.375 -12.789 1.863 1 94.5 358 ALA B O 1
ATOM 8350 N N . LEU B 1 359 ? -40.625 -10.602 2 1 93.69 359 LEU B N 1
ATOM 8351 C CA . LEU B 1 359 ? -40.938 -10.469 0.584 1 93.69 359 LEU B CA 1
ATOM 8352 C C . LEU B 1 359 ? -39.75 -10.852 -0.286 1 93.69 359 LEU B C 1
ATOM 8354 O O . LEU B 1 359 ? -39.906 -11.5 -1.321 1 93.69 359 LEU B O 1
ATOM 8358 N N . VAL B 1 360 ? -38.594 -10.375 0.132 1 94.94 360 VAL B N 1
ATOM 8359 C CA . VAL B 1 360 ? -37.406 -10.656 -0.631 1 94.94 360 VAL B CA 1
ATOM 8360 C C . VAL B 1 360 ? -37.125 -12.156 -0.616 1 94.94 360 VAL B C 1
ATOM 8362 O O . VAL B 1 360 ? -36.812 -12.75 -1.654 1 94.94 360 VAL B O 1
ATOM 8365 N N . ALA B 1 361 ? -37.156 -12.789 0.589 1 95.06 361 ALA B N 1
ATOM 8366 C CA . ALA B 1 361 ? -36.906 -14.227 0.701 1 95.06 361 ALA B CA 1
ATOM 8367 C C . ALA B 1 361 ? -37.938 -15.016 -0.128 1 95.06 361 ALA B C 1
ATOM 8369 O O . ALA B 1 361 ? -37.594 -16.016 -0.753 1 95.06 361 ALA B O 1
ATOM 8370 N N . LEU B 1 362 ? -39.156 -14.578 -0.13 1 94.38 362 LEU B N 1
ATOM 8371 C CA . LEU B 1 362 ? -40.219 -15.234 -0.903 1 94.38 362 LEU B CA 1
ATOM 8372 C C . LEU B 1 362 ? -39.938 -15.117 -2.398 1 94.38 362 LEU B C 1
ATOM 8374 O O . LEU B 1 362 ? -40.062 -16.094 -3.135 1 94.38 362 LEU B O 1
ATOM 8378 N N . LEU B 1 363 ? -39.594 -13.969 -2.812 1 92.88 363 LEU B N 1
ATOM 8379 C CA . LEU B 1 363 ? -39.344 -13.711 -4.227 1 92.88 363 LEU B CA 1
ATOM 8380 C C . LEU B 1 363 ? -38.219 -14.609 -4.75 1 92.88 363 LEU B C 1
ATOM 8382 O O . LEU B 1 363 ? -38.375 -15.273 -5.777 1 92.88 363 LEU B O 1
ATOM 8386 N N . PHE B 1 364 ? -37.156 -14.719 -4.062 1 90.31 364 PHE B N 1
ATOM 8387 C CA . PHE B 1 364 ? -36 -15.445 -4.574 1 90.31 364 PHE B CA 1
ATOM 8388 C C . PHE B 1 364 ? -36.188 -16.938 -4.41 1 90.31 364 PHE B C 1
ATOM 8390 O O . PHE B 1 364 ? -35.688 -17.734 -5.223 1 90.31 364 PHE B O 1
ATOM 8397 N N . SER B 1 365 ? -36.906 -17.297 -3.35 1 89.88 365 SER B N 1
ATOM 8398 C CA . SER B 1 365 ? -37.219 -18.719 -3.223 1 89.88 365 SER B CA 1
ATOM 8399 C C . SER B 1 365 ? -38.125 -19.203 -4.352 1 89.88 365 SER B C 1
ATOM 8401 O O . SER B 1 365 ? -38 -20.328 -4.816 1 89.88 365 SER B O 1
ATOM 8403 N N . LEU B 1 366 ? -38.969 -18.328 -4.863 1 90.31 366 LEU B N 1
ATOM 8404 C CA . LEU B 1 366 ? -39.906 -18.672 -5.934 1 90.31 366 LEU B CA 1
ATOM 8405 C C . LEU B 1 366 ? -39.188 -18.797 -7.266 1 90.31 366 LEU B C 1
ATOM 8407 O O . LEU B 1 366 ? -39.562 -19.625 -8.109 1 90.31 366 LEU B O 1
ATOM 8411 N N . VAL B 1 367 ? -38.156 -18.094 -7.391 1 88.62 367 VAL B N 1
ATOM 8412 C CA . VAL B 1 367 ? -37.469 -18.047 -8.68 1 88.62 367 VAL B CA 1
ATOM 8413 C C . VAL B 1 367 ? -36.375 -19.094 -8.711 1 88.62 367 VAL B C 1
ATOM 8415 O O . VAL B 1 367 ? -36.156 -19.75 -9.727 1 88.62 367 VAL B O 1
ATOM 8418 N N . GLU B 1 368 ? -35.656 -19.266 -7.684 1 86.31 368 GLU B N 1
ATOM 8419 C CA . GLU B 1 368 ? -34.438 -20.062 -7.68 1 86.31 368 GLU B CA 1
ATOM 8420 C C . GLU B 1 368 ? -34.75 -21.562 -7.703 1 86.31 368 GLU B C 1
ATOM 8422 O O . GLU B 1 368 ? -34.031 -22.344 -8.32 1 86.31 368 GLU B O 1
ATOM 8427 N N . TYR B 1 369 ? -35.844 -21.984 -7.09 1 80.94 369 TYR B N 1
ATOM 8428 C CA . TYR B 1 369 ? -36.125 -23.406 -6.992 1 80.94 369 TYR B CA 1
ATOM 8429 C C . TYR B 1 369 ? -36.5 -23.984 -8.352 1 80.94 369 TYR B C 1
ATOM 8431 O O . TYR B 1 369 ? -36 -25.016 -8.766 1 80.94 369 TYR B O 1
ATOM 8439 N N . PRO B 1 370 ? -37.312 -23.266 -9.125 1 77.88 370 PRO B N 1
ATOM 8440 C CA . PRO B 1 370 ? -37.75 -23.844 -10.406 1 77.88 370 PRO B CA 1
ATOM 8441 C C . PRO B 1 370 ? -36.688 -23.688 -11.492 1 77.88 370 PRO B C 1
ATOM 8443 O O . PRO B 1 370 ? -36.656 -24.453 -12.461 1 77.88 370 PRO B O 1
ATOM 8446 N N . VAL B 1 371 ? -35.875 -22.703 -11.477 1 75.06 371 VAL B N 1
ATOM 8447 C CA . VAL B 1 371 ? -34.906 -22.469 -12.539 1 75.06 371 VAL B CA 1
ATOM 8448 C C . VAL B 1 371 ? -33.938 -23.656 -12.656 1 75.06 371 VAL B C 1
ATOM 8450 O O . VAL B 1 371 ? -33.625 -24.094 -13.766 1 75.06 371 VAL B O 1
ATOM 8453 N N . GLY B 1 372 ? -33.438 -24.188 -11.492 1 72.94 372 GLY B N 1
ATOM 8454 C CA . GLY B 1 372 ? -32.625 -25.375 -11.609 1 72.94 372 GLY B CA 1
ATOM 8455 C C . GLY B 1 372 ? -31.766 -25.625 -10.383 1 72.94 372 GLY B C 1
ATOM 8456 O O . GLY B 1 372 ? -31.672 -24.781 -9.5 1 72.94 372 GLY B O 1
ATOM 8457 N N . SER B 1 373 ? -31.156 -26.75 -10.461 1 75.56 373 SER B N 1
ATOM 8458 C CA . SER B 1 373 ? -30.328 -27.203 -9.352 1 75.56 373 SER B CA 1
ATOM 8459 C C . SER B 1 373 ? -29.031 -26.391 -9.258 1 75.56 373 SER B C 1
ATOM 8461 O O . SER B 1 373 ? -28.406 -26.328 -8.195 1 75.56 373 SER B O 1
ATOM 8463 N N . PHE B 1 374 ? -28.781 -25.656 -10.391 1 79.56 374 PHE B N 1
ATOM 8464 C CA . PHE B 1 374 ? -27.547 -24.891 -10.398 1 79.56 374 PHE B CA 1
ATOM 8465 C C . PHE B 1 374 ? -27.656 -23.656 -9.508 1 79.56 374 PHE B C 1
ATOM 8467 O O . PHE B 1 374 ? -26.656 -23.094 -9.086 1 79.56 374 PHE B O 1
ATOM 8474 N N . MET B 1 375 ? -28.875 -23.328 -9.188 1 81.25 375 MET B N 1
ATOM 8475 C CA . MET B 1 375 ? -29.094 -22.172 -8.32 1 81.25 375 MET B CA 1
ATOM 8476 C C . MET B 1 375 ? -28.891 -22.547 -6.852 1 81.25 375 MET B C 1
ATOM 8478 O O . MET B 1 375 ? -28.781 -21.672 -5.996 1 81.25 375 MET B O 1
ATOM 8482 N N . GLN B 1 376 ? -28.75 -23.797 -6.602 1 78 376 GLN B N 1
ATOM 8483 C CA . GLN B 1 376 ? -28.641 -24.266 -5.223 1 78 376 GLN B CA 1
ATOM 8484 C C . GLN B 1 376 ? -27.172 -24.422 -4.82 1 78 376 GLN B C 1
ATOM 8486 O O . GLN B 1 376 ? -26.875 -24.672 -3.648 1 78 376 GLN B O 1
ATOM 8491 N N . LEU B 1 377 ? -26.312 -24.188 -5.773 1 80.5 377 LEU B N 1
ATOM 8492 C CA . LEU B 1 377 ? -24.891 -24.266 -5.457 1 80.5 377 LEU B CA 1
ATOM 8493 C C . LEU B 1 377 ? -24.453 -23.078 -4.617 1 80.5 377 LEU B C 1
ATOM 8495 O O . LEU B 1 377 ? -24.969 -21.969 -4.793 1 80.5 377 LEU B O 1
ATOM 8499 N N . THR B 1 378 ? -23.625 -23.406 -3.701 1 81.94 378 THR B N 1
ATOM 8500 C CA . THR B 1 378 ? -23.016 -22.297 -2.953 1 81.94 378 THR B CA 1
ATOM 8501 C C . THR B 1 378 ? -22.125 -21.453 -3.857 1 81.94 378 THR B C 1
ATOM 8503 O O . THR B 1 378 ? -21.719 -21.906 -4.93 1 81.94 378 THR B O 1
ATOM 8506 N N . GLN B 1 379 ? -21.953 -20.281 -3.527 1 86.5 379 GLN B N 1
ATOM 8507 C CA . GLN B 1 379 ? -21.125 -19.359 -4.312 1 86.5 379 GLN B CA 1
ATOM 8508 C C . GLN B 1 379 ? -19.719 -19.906 -4.5 1 86.5 379 GLN B C 1
ATOM 8510 O O . GLN B 1 379 ? -19.141 -19.797 -5.578 1 86.5 379 GLN B O 1
ATOM 8515 N N . ARG B 1 380 ? -19.188 -20.547 -3.51 1 82.25 380 ARG B N 1
ATOM 8516 C CA . ARG B 1 380 ? -17.844 -21.109 -3.588 1 82.25 380 ARG B CA 1
ATOM 8517 C C . ARG B 1 380 ? -17.797 -22.266 -4.59 1 82.25 380 ARG B C 1
ATOM 8519 O O . ARG B 1 380 ? -16.844 -22.375 -5.371 1 82.25 380 ARG B O 1
ATOM 8526 N N . GLN B 1 381 ? -18.766 -23.078 -4.566 1 83.62 381 GLN B N 1
ATOM 8527 C CA . GLN B 1 381 ? -18.844 -24.203 -5.492 1 83.62 381 GLN B CA 1
ATOM 8528 C C . GLN B 1 381 ? -18.984 -23.719 -6.934 1 83.62 381 GLN B C 1
ATOM 8530 O O . GLN B 1 381 ? -18.422 -24.312 -7.852 1 83.62 381 GLN B O 1
ATOM 8535 N N . THR B 1 382 ? -19.75 -22.688 -7.016 1 87 382 THR B N 1
ATOM 8536 C CA . THR B 1 382 ? -19.938 -22.125 -8.352 1 87 382 THR B CA 1
ATOM 8537 C C . THR B 1 382 ? -18.609 -21.594 -8.891 1 87 382 THR B C 1
ATOM 8539 O O . THR B 1 382 ? -18.266 -21.828 -10.055 1 87 382 THR B O 1
ATOM 8542 N N . ILE B 1 383 ? -17.859 -20.906 -8.102 1 87.56 383 ILE B N 1
ATOM 8543 C CA . ILE B 1 383 ? -16.578 -20.359 -8.516 1 87.56 383 ILE B CA 1
ATOM 8544 C C . ILE B 1 383 ? -15.625 -21.484 -8.906 1 87.56 383 ILE B C 1
ATOM 8546 O O . ILE B 1 383 ? -14.945 -21.422 -9.93 1 87.56 383 ILE B O 1
ATOM 8550 N N . ASP B 1 384 ? -15.648 -22.562 -8.148 1 83.62 384 ASP B N 1
ATOM 8551 C CA . ASP B 1 384 ? -14.789 -23.719 -8.422 1 83.62 384 ASP B CA 1
ATOM 8552 C C . ASP B 1 384 ? -15.156 -24.375 -9.758 1 83.62 384 ASP B C 1
ATOM 8554 O O . ASP B 1 384 ? -14.273 -24.75 -10.523 1 83.62 384 ASP B O 1
ATOM 8558 N N . ASP B 1 385 ? -16.422 -24.469 -9.922 1 84.56 385 ASP B N 1
ATOM 8559 C CA . ASP B 1 385 ? -16.891 -25.062 -11.172 1 84.56 385 ASP B CA 1
ATOM 8560 C C . ASP B 1 385 ? -16.516 -24.203 -12.367 1 84.56 385 ASP B C 1
ATOM 8562 O O . ASP B 1 385 ? -16.172 -24.719 -13.438 1 84.56 385 ASP B O 1
ATOM 8566 N N . MET B 1 386 ? -16.547 -22.938 -12.164 1 87.94 386 MET B N 1
ATOM 8567 C CA . MET B 1 386 ? -16.297 -22.016 -13.266 1 87.94 386 MET B CA 1
ATOM 8568 C C . MET B 1 386 ? -14.805 -21.984 -13.602 1 87.94 386 MET B C 1
ATOM 8570 O O . MET B 1 386 ? -14.422 -21.75 -14.75 1 87.94 386 MET B O 1
ATOM 8574 N N . PHE B 1 387 ? -13.945 -22.203 -12.672 1 83.94 387 PHE B N 1
ATOM 8575 C CA . PHE B 1 387 ? -12.5 -22.094 -12.867 1 83.94 387 PHE B CA 1
ATOM 8576 C C . PHE B 1 387 ? -11.938 -23.391 -13.461 1 83.94 387 PHE B C 1
ATOM 8578 O O . PHE B 1 387 ? -10.766 -23.453 -13.82 1 83.94 387 PHE B O 1
ATOM 8585 N N . SER B 1 388 ? -12.758 -24.281 -13.625 1 79.56 388 SER B N 1
ATOM 8586 C CA . SER B 1 388 ? -12.297 -25.547 -14.203 1 79.56 388 SER B CA 1
ATOM 8587 C C . SER B 1 388 ? -11.844 -25.359 -15.641 1 79.56 388 SER B C 1
ATOM 8589 O O . SER B 1 388 ? -12.43 -24.578 -16.391 1 79.56 388 SER B O 1
ATOM 8591 N N . THR B 1 389 ? -10.727 -25.953 -16.031 1 73.75 389 THR B N 1
ATOM 8592 C CA . THR B 1 389 ? -10.133 -25.797 -17.359 1 73.75 389 THR B CA 1
ATOM 8593 C C . THR B 1 389 ? -10.914 -26.578 -18.406 1 73.75 389 THR B C 1
ATOM 8595 O O . THR B 1 389 ? -10.844 -26.281 -19.594 1 73.75 389 THR B O 1
ATOM 8598 N N . LYS B 1 390 ? -11.555 -27.625 -17.938 1 69 390 LYS B N 1
ATOM 8599 C CA . LYS B 1 390 ? -12.219 -28.484 -18.922 1 69 390 LYS B CA 1
ATOM 8600 C C . LYS B 1 390 ? -13.602 -27.938 -19.281 1 69 390 LYS B C 1
ATOM 8602 O O . LYS B 1 390 ? -14.188 -27.172 -18.516 1 69 390 LYS B O 1
ATOM 8607 N N . THR B 1 391 ? -14 -28.109 -20.516 1 66.94 391 THR B N 1
ATOM 8608 C CA . THR B 1 391 ? -15.312 -27.672 -20.984 1 66.94 391 THR B CA 1
ATOM 8609 C C . THR B 1 391 ? -16.422 -28.297 -20.141 1 66.94 391 THR B C 1
ATOM 8611 O O . THR B 1 391 ? -16.328 -29.469 -19.766 1 66.94 391 THR B O 1
ATOM 8614 N N . LEU B 1 392 ? -17.219 -27.547 -19.625 1 67.44 392 LEU B N 1
ATOM 8615 C CA . LEU B 1 392 ? -18.344 -28 -18.812 1 67.44 392 LEU B CA 1
ATOM 8616 C C . LEU B 1 392 ? -19.375 -28.719 -19.688 1 67.44 392 LEU B C 1
ATOM 8618 O O . LEU B 1 392 ? -20.266 -29.422 -19.156 1 67.44 392 LEU B O 1
ATOM 8622 N N . ALA B 1 393 ? -19.25 -28.484 -21.078 1 62.12 393 ALA B N 1
ATOM 8623 C CA . ALA B 1 393 ? -20.203 -29.109 -22 1 62.12 393 ALA B CA 1
ATOM 8624 C C . ALA B 1 393 ? -19.938 -30.594 -22.141 1 62.12 393 ALA B C 1
ATOM 8626 O O . ALA B 1 393 ? -20.859 -31.391 -22.391 1 62.12 393 ALA B O 1
ATOM 8627 N N . ARG B 1 394 ? -18.578 -31.031 -22.25 1 55.47 394 ARG B N 1
ATOM 8628 C CA . ARG B 1 394 ? -18.297 -32.406 -22.656 1 55.47 394 ARG B CA 1
ATOM 8629 C C . ARG B 1 394 ? -18.531 -33.375 -21.5 1 55.47 394 ARG B C 1
ATOM 8631 O O . ARG B 1 394 ? -18.297 -33.031 -20.344 1 55.47 394 ARG B O 1
ATOM 8638 N N . ASP B 1 395 ? -19.266 -34.344 -21.75 1 49.84 395 ASP B N 1
ATOM 8639 C CA . ASP B 1 395 ? -19.703 -35.438 -20.891 1 49.84 395 ASP B CA 1
ATOM 8640 C C . ASP B 1 395 ? -18.594 -35.844 -19.922 1 49.84 395 ASP B C 1
ATOM 8642 O O . ASP B 1 395 ? -18.875 -36.312 -18.812 1 49.84 395 ASP B O 1
ATOM 8646 N N . GLU B 1 396 ? -17.422 -35.719 -20.266 1 50 396 GLU B N 1
ATOM 8647 C CA . GLU B 1 396 ? -16.359 -36.281 -19.422 1 50 396 GLU B CA 1
ATOM 8648 C C . GLU B 1 396 ? -16.125 -35.406 -18.188 1 50 396 GLU B C 1
ATOM 8650 O O . GLU B 1 396 ? -15.766 -35.938 -17.125 1 50 396 GLU B O 1
ATOM 8655 N N . VAL B 1 397 ? -16.438 -34.188 -18.172 1 52.28 397 VAL B N 1
ATOM 8656 C CA . VAL B 1 397 ? -16.156 -33.25 -17.109 1 52.28 397 VAL B CA 1
ATOM 8657 C C . VAL B 1 397 ? -17.281 -33.25 -16.078 1 52.28 397 VAL B C 1
ATOM 8659 O O . VAL B 1 397 ? -17.125 -32.75 -14.977 1 52.28 397 VAL B O 1
ATOM 8662 N N . ALA B 1 398 ? -18.516 -33.844 -16.531 1 50.41 398 ALA B N 1
ATOM 8663 C CA . ALA B 1 398 ? -19.719 -33.969 -15.703 1 50.41 398 ALA B CA 1
ATOM 8664 C C . ALA B 1 398 ? -19.375 -34.562 -14.344 1 50.41 398 ALA B C 1
ATOM 8666 O O . ALA B 1 398 ? -19.938 -34.156 -13.32 1 50.41 398 ALA B O 1
ATOM 8667 N N . THR B 1 399 ? -18.406 -35.469 -14.375 1 47.59 399 THR B N 1
ATOM 8668 C CA . THR B 1 399 ? -18.156 -36.188 -13.133 1 47.59 399 THR B CA 1
ATOM 8669 C C . THR B 1 399 ? -17.219 -35.375 -12.227 1 47.59 399 THR B C 1
ATOM 8671 O O . THR B 1 399 ? -17.078 -35.688 -11.047 1 47.59 399 THR B O 1
ATOM 8674 N N . ALA B 1 400 ? -16.875 -34.094 -12.719 1 61.78 400 ALA B N 1
ATOM 8675 C CA . ALA B 1 400 ? -15.797 -33.5 -11.922 1 61.78 400 ALA B CA 1
ATOM 8676 C C . ALA B 1 400 ? -16.203 -32.156 -11.352 1 61.78 400 ALA B C 1
ATOM 8678 O O . ALA B 1 400 ? -15.531 -31.594 -10.477 1 61.78 400 ALA B O 1
ATOM 8679 N N . THR B 1 401 ? -17.562 -31.781 -11.688 1 70 401 THR B N 1
ATOM 8680 C CA . THR B 1 401 ? -17.969 -30.484 -11.156 1 70 401 THR B CA 1
ATOM 8681 C C . THR B 1 401 ? -18.797 -30.672 -9.883 1 70 401 THR B C 1
ATOM 8683 O O . THR B 1 401 ? -19.375 -31.734 -9.656 1 70 401 THR B O 1
ATOM 8686 N N . HIS B 1 402 ? -18.844 -29.734 -8.992 1 67.81 402 HIS B N 1
ATOM 8687 C CA . HIS B 1 402 ? -19.625 -29.781 -7.762 1 67.81 402 HIS B CA 1
ATOM 8688 C C . HIS B 1 402 ? -21.109 -29.938 -8.055 1 67.81 402 HIS B C 1
ATOM 8690 O O . HIS B 1 402 ? -21.828 -30.609 -7.316 1 67.81 402 HIS B O 1
ATOM 8696 N N . LEU B 1 403 ? -21.516 -29.391 -9.188 1 67.06 403 LEU B N 1
ATOM 8697 C CA . LEU B 1 403 ? -22.938 -29.484 -9.562 1 67.06 403 LEU B CA 1
ATOM 8698 C C . LEU B 1 403 ? -23.312 -30.922 -9.883 1 67.06 403 LEU B C 1
ATOM 8700 O O . LEU B 1 403 ? -24.391 -31.391 -9.477 1 67.06 403 LEU B O 1
ATOM 8704 N N . SER B 1 404 ? -22.438 -31.547 -10.648 1 68.44 404 SER B N 1
ATOM 8705 C CA . SER B 1 404 ? -22.719 -32.938 -11.039 1 68.44 404 SER B CA 1
ATOM 8706 C C . SER B 1 404 ? -22.703 -33.875 -9.836 1 68.44 404 SER B C 1
ATOM 8708 O O . SER B 1 404 ? -23.5 -34.812 -9.766 1 68.44 404 SER B O 1
ATOM 8710 N N . VAL B 1 405 ? -21.844 -33.594 -8.938 1 66.88 405 VAL B N 1
ATOM 8711 C CA . VAL B 1 405 ? -21.703 -34.438 -7.77 1 66.88 405 VAL B CA 1
ATOM 8712 C C . VAL B 1 405 ? -22.906 -34.281 -6.848 1 66.88 405 VAL B C 1
ATOM 8714 O O . VAL B 1 405 ? -23.453 -35.25 -6.344 1 66.88 405 VAL B O 1
ATOM 8717 N N . ASP B 1 406 ? -23.359 -33.062 -6.715 1 64.88 406 ASP B N 1
ATOM 8718 C CA . ASP B 1 406 ? -24.391 -32.781 -5.703 1 64.88 406 ASP B CA 1
ATOM 8719 C C . ASP B 1 406 ? -25.781 -32.906 -6.297 1 64.88 406 ASP B C 1
ATOM 8721 O O . ASP B 1 406 ? -26.719 -33.375 -5.621 1 64.88 406 ASP B O 1
ATOM 8725 N N . PHE B 1 407 ? -25.938 -32.469 -7.633 1 64.94 407 PHE B N 1
ATOM 8726 C CA . PHE B 1 407 ? -27.297 -32.375 -8.133 1 64.94 407 PHE B CA 1
ATOM 8727 C C . PHE B 1 407 ? -27.453 -33.094 -9.461 1 64.94 407 PHE B C 1
ATOM 8729 O O . PHE B 1 407 ? -28.484 -33 -10.125 1 64.94 407 PHE B O 1
ATOM 8736 N N . GLY B 1 408 ? -26.391 -33.938 -9.852 1 57.28 408 GLY B N 1
ATOM 8737 C CA . GLY B 1 408 ? -26.453 -34.656 -11.117 1 57.28 408 GLY B CA 1
ATOM 8738 C C . GLY B 1 408 ? -26.188 -33.781 -12.32 1 57.28 408 GLY B C 1
ATOM 8739 O O . GLY B 1 408 ? -25.641 -32.688 -12.18 1 57.28 408 GLY B O 1
ATOM 8740 N N . SER B 1 409 ? -26.5 -34.125 -13.719 1 58.03 409 SER B N 1
ATOM 8741 C CA . SER B 1 409 ? -26.047 -33.562 -14.992 1 58.03 409 SER B CA 1
ATOM 8742 C C . SER B 1 409 ? -26.766 -32.25 -15.32 1 58.03 409 SER B C 1
ATOM 8744 O O . SER B 1 409 ? -27.797 -32.281 -15.984 1 58.03 409 SER B O 1
ATOM 8746 N N . SER B 1 410 ? -26.516 -31.172 -14.523 1 63.31 410 SER B N 1
ATOM 8747 C CA . SER B 1 410 ? -27.562 -30.156 -14.672 1 63.31 410 SER B CA 1
ATOM 8748 C C . SER B 1 410 ? -27.031 -28.938 -15.43 1 63.31 410 SER B C 1
ATOM 8750 O O . SER B 1 410 ? -27.812 -28.203 -16.047 1 63.31 410 SER B O 1
ATOM 8752 N N . TRP B 1 411 ? -25.594 -28.703 -15.594 1 67.44 411 TRP B N 1
ATOM 8753 C CA . TRP B 1 411 ? -25.266 -27.422 -16.234 1 67.44 411 TRP B CA 1
ATOM 8754 C C . TRP B 1 411 ? -25.609 -27.453 -17.719 1 67.44 411 TRP B C 1
ATOM 8756 O O . TRP B 1 411 ? -25.938 -26.422 -18.297 1 67.44 411 TRP B O 1
ATOM 8766 N N . THR B 1 412 ? -25.609 -28.609 -18.25 1 65.5 412 THR B N 1
ATOM 8767 C CA . THR B 1 412 ? -25.688 -28.734 -19.703 1 65.5 412 THR B CA 1
ATOM 8768 C C . THR B 1 412 ? -27.141 -28.906 -20.141 1 65.5 412 THR B C 1
ATOM 8770 O O . THR B 1 412 ? -27.453 -28.766 -21.328 1 65.5 412 THR B O 1
ATOM 8773 N N . SER B 1 413 ? -27.969 -29.25 -19.203 1 67.62 413 SER B N 1
ATOM 8774 C CA . SER B 1 413 ? -29.359 -29.453 -19.625 1 67.62 413 SER B CA 1
ATOM 8775 C C . SER B 1 413 ? -30.203 -28.203 -19.359 1 67.62 413 SER B C 1
ATOM 8777 O O . SER B 1 413 ? -30.312 -27.766 -18.219 1 67.62 413 SER B O 1
ATOM 8779 N N . PRO B 1 414 ? -30.703 -27.672 -20.5 1 67.25 414 PRO B N 1
ATOM 8780 C CA . PRO B 1 414 ? -30.828 -27.844 -21.938 1 67.25 414 PRO B CA 1
ATOM 8781 C C . PRO B 1 414 ? -29.609 -27.312 -22.703 1 67.25 414 PRO B C 1
ATOM 8783 O O . PRO B 1 414 ? -29.234 -27.859 -23.75 1 67.25 414 PRO B O 1
ATOM 8786 N N . ALA B 1 415 ? -29.125 -26.109 -22.359 1 78.81 415 ALA B N 1
ATOM 8787 C CA . ALA B 1 415 ? -27.938 -25.547 -23 1 78.81 415 ALA B CA 1
ATOM 8788 C C . ALA B 1 415 ? -27.062 -24.828 -21.969 1 78.81 415 ALA B C 1
ATOM 8790 O O . ALA B 1 415 ? -27.562 -24.109 -21.109 1 78.81 415 ALA B O 1
ATOM 8791 N N . LEU B 1 416 ? -25.859 -25.109 -22.016 1 84.38 416 LEU B N 1
ATOM 8792 C CA . LEU B 1 416 ? -24.906 -24.547 -21.078 1 84.38 416 LEU B CA 1
ATOM 8793 C C . LEU B 1 416 ? -24.953 -23.016 -21.109 1 84.38 416 LEU B C 1
ATOM 8795 O O . LEU B 1 416 ? -24.969 -22.375 -20.047 1 84.38 416 LEU B O 1
ATOM 8799 N N . SER B 1 417 ? -25 -22.469 -22.328 1 86.62 417 SER B N 1
ATOM 8800 C CA . SER B 1 417 ? -25 -21.016 -22.469 1 86.62 417 SER B CA 1
ATOM 8801 C C . SER B 1 417 ? -26.266 -20.391 -21.859 1 86.62 417 SER B C 1
ATOM 8803 O O . SER B 1 417 ? -26.203 -19.328 -21.234 1 86.62 417 SER B O 1
ATOM 8805 N N . LEU B 1 418 ? -27.344 -21.047 -21.906 1 87.69 418 LEU B N 1
ATOM 8806 C CA . LEU B 1 418 ? -28.609 -20.547 -21.359 1 87.69 418 LEU B CA 1
ATOM 8807 C C . LEU B 1 418 ? -28.609 -20.625 -19.828 1 87.69 418 LEU B C 1
ATOM 8809 O O . LEU B 1 418 ? -29.109 -19.719 -19.172 1 87.69 418 LEU B O 1
ATOM 8813 N N . ASN B 1 419 ? -28.125 -21.734 -19.375 1 88.5 419 ASN B N 1
ATOM 8814 C CA . ASN B 1 419 ? -28.078 -21.875 -17.938 1 88.5 419 ASN B CA 1
ATOM 8815 C C . ASN B 1 419 ? -27.125 -20.875 -17.297 1 88.5 419 ASN B C 1
ATOM 8817 O O . ASN B 1 419 ? -27.422 -20.328 -16.234 1 88.5 419 ASN B O 1
ATOM 8821 N N . LEU B 1 420 ? -26 -20.672 -17.969 1 91.69 420 LEU B N 1
ATOM 8822 C CA . LEU B 1 420 ? -25.062 -19.672 -17.453 1 91.69 420 LEU B CA 1
ATOM 8823 C C . LEU B 1 420 ? -25.656 -18.281 -17.516 1 91.69 420 LEU B C 1
ATOM 8825 O O . LEU B 1 420 ? -25.484 -17.484 -16.594 1 91.69 420 LEU B O 1
ATOM 8829 N N . PHE B 1 421 ? -26.312 -18.031 -18.547 1 93 421 PHE B N 1
ATOM 8830 C CA . PHE B 1 421 ? -26.953 -16.734 -18.703 1 93 421 PHE B CA 1
ATOM 8831 C C . PHE B 1 421 ? -28.047 -16.531 -17.641 1 93 421 PHE B C 1
ATOM 8833 O O . PHE B 1 421 ? -28.156 -15.461 -17.047 1 93 421 PHE B O 1
ATOM 8840 N N . ALA B 1 422 ? -28.844 -17.516 -17.406 1 91.38 422 ALA B N 1
ATOM 8841 C CA . ALA B 1 422 ? -29.891 -17.453 -16.391 1 91.38 422 ALA B CA 1
ATOM 8842 C C . ALA B 1 422 ? -29.297 -17.25 -15.008 1 91.38 422 ALA B C 1
ATOM 8844 O O . ALA B 1 422 ? -29.828 -16.5 -14.195 1 91.38 422 ALA B O 1
ATOM 8845 N N . TYR B 1 423 ? -28.188 -17.938 -14.766 1 92.81 423 TYR B N 1
ATOM 8846 C CA . TYR B 1 423 ? -27.516 -17.797 -13.477 1 92.81 423 TYR B CA 1
ATOM 8847 C C . TYR B 1 423 ? -27.078 -16.359 -13.266 1 92.81 423 TYR B C 1
ATOM 8849 O O . TYR B 1 423 ? -27.297 -15.781 -12.195 1 92.81 423 TYR B O 1
ATOM 8857 N N . VAL B 1 424 ? -26.453 -15.766 -14.289 1 95.88 424 VAL B N 1
ATOM 8858 C CA . VAL B 1 424 ? -25.922 -14.414 -14.188 1 95.88 424 VAL B CA 1
ATOM 8859 C C . VAL B 1 424 ? -27.047 -13.414 -13.953 1 95.88 424 VAL B C 1
ATOM 8861 O O . VAL B 1 424 ? -26.969 -12.562 -13.07 1 95.88 424 VAL B O 1
ATOM 8864 N N . VAL B 1 425 ? -28.141 -13.562 -14.609 1 95.12 425 VAL B N 1
ATOM 8865 C CA . VAL B 1 425 ? -29.234 -12.609 -14.531 1 95.12 425 VAL B CA 1
ATOM 8866 C C . VAL B 1 425 ? -29.922 -12.719 -13.172 1 95.12 425 VAL B C 1
ATOM 8868 O O . VAL B 1 425 ? -30.188 -11.703 -12.516 1 95.12 425 VAL B O 1
ATOM 8871 N N . VAL B 1 426 ? -30.203 -13.898 -12.75 1 94.19 426 VAL B N 1
ATOM 8872 C CA . VAL B 1 426 ? -30.906 -14.102 -11.5 1 94.19 426 VAL B CA 1
ATOM 8873 C C . VAL B 1 426 ? -30.047 -13.656 -10.328 1 94.19 426 VAL B C 1
ATOM 8875 O O . VAL B 1 426 ? -30.5 -12.93 -9.445 1 94.19 426 VAL B O 1
ATOM 8878 N N . ARG B 1 427 ? -28.766 -14.086 -10.383 1 95.94 427 ARG B N 1
ATOM 8879 C CA . ARG B 1 427 ? -27.875 -13.75 -9.273 1 95.94 427 ARG B CA 1
ATOM 8880 C C . ARG B 1 427 ? -27.547 -12.258 -9.273 1 95.94 427 ARG B C 1
ATOM 8882 O O . ARG B 1 427 ? -27.359 -11.656 -8.211 1 95.94 427 ARG B O 1
ATOM 8889 N N . PHE B 1 428 ? -27.5 -11.656 -10.453 1 97.12 428 PHE B N 1
ATOM 8890 C CA . PHE B 1 428 ? -27.281 -10.219 -10.578 1 97.12 428 PHE B CA 1
ATOM 8891 C C . PHE B 1 428 ? -28.359 -9.438 -9.828 1 97.12 428 PHE B C 1
ATOM 8893 O O . PHE B 1 428 ? -28.047 -8.625 -8.961 1 97.12 428 PHE B O 1
ATOM 8900 N N . TRP B 1 429 ? -29.547 -9.766 -10.031 1 95.75 429 TRP B N 1
ATOM 8901 C CA . TRP B 1 429 ? -30.656 -9.039 -9.406 1 95.75 429 TRP B CA 1
ATOM 8902 C C . TRP B 1 429 ? -30.828 -9.477 -7.953 1 95.75 429 TRP B C 1
ATOM 8904 O O . TRP B 1 429 ? -31.219 -8.672 -7.098 1 95.75 429 TRP B O 1
ATOM 8914 N N . SER B 1 430 ? -30.625 -10.734 -7.73 1 95.56 430 SER B N 1
ATOM 8915 C CA . SER B 1 430 ? -30.703 -11.211 -6.355 1 95.56 430 SER B CA 1
ATOM 8916 C C . SER B 1 430 ? -29.703 -10.492 -5.457 1 95.56 430 SER B C 1
ATOM 8918 O O . SER B 1 430 ? -30 -10.172 -4.309 1 95.56 430 SER B O 1
ATOM 8920 N N . LEU B 1 431 ? -28.516 -10.234 -5.973 1 96.81 431 LEU B N 1
ATOM 8921 C CA . LEU B 1 431 ? -27.484 -9.539 -5.203 1 96.81 431 LEU B CA 1
ATOM 8922 C C . LEU B 1 431 ? -27.891 -8.102 -4.91 1 96.81 431 LEU B C 1
ATOM 8924 O O . LEU B 1 431 ? -27.766 -7.637 -3.775 1 96.81 431 LEU B O 1
ATOM 8928 N N . VAL B 1 432 ? -28.438 -7.43 -5.879 1 97.06 432 VAL B N 1
ATOM 8929 C CA . VAL B 1 432 ? -28.812 -6.023 -5.766 1 97.06 432 VAL B CA 1
ATOM 8930 C C . VAL B 1 432 ? -29.891 -5.863 -4.703 1 97.06 432 VAL B C 1
ATOM 8932 O O . VAL B 1 432 ? -29.812 -4.977 -3.85 1 97.06 432 VAL B O 1
ATOM 8935 N N . ILE B 1 433 ? -30.812 -6.75 -4.672 1 95.94 433 ILE B N 1
ATOM 8936 C CA . ILE B 1 433 ? -31.953 -6.648 -3.762 1 95.94 433 ILE B CA 1
ATOM 8937 C C . ILE B 1 433 ? -31.547 -7.141 -2.375 1 95.94 433 ILE B C 1
ATOM 8939 O O . ILE B 1 433 ? -31.906 -6.531 -1.364 1 95.94 433 ILE B O 1
ATOM 8943 N N . SER B 1 434 ? -30.781 -8.227 -2.348 1 96.19 434 SER B N 1
ATOM 8944 C CA . SER B 1 434 ? -30.344 -8.781 -1.071 1 96.19 434 SER B CA 1
ATOM 8945 C C . SER B 1 434 ? -29.484 -7.793 -0.306 1 96.19 434 SER B C 1
ATOM 8947 O O . SER B 1 434 ? -29.5 -7.762 0.926 1 96.19 434 SER B O 1
ATOM 8949 N N . ALA B 1 435 ? -28.734 -6.977 -1.005 1 95.12 435 ALA B N 1
ATOM 8950 C CA . ALA B 1 435 ? -27.828 -6.027 -0.382 1 95.12 435 ALA B CA 1
ATOM 8951 C C . ALA B 1 435 ? -28.578 -4.914 0.328 1 95.12 435 ALA B C 1
ATOM 8953 O O . ALA B 1 435 ? -28.016 -4.18 1.142 1 95.12 435 ALA B O 1
ATOM 8954 N N . THR B 1 436 ? -29.891 -4.793 0.102 1 94.38 436 THR B N 1
ATOM 8955 C CA . THR B 1 436 ? -30.672 -3.707 0.69 1 94.38 436 THR B CA 1
ATOM 8956 C C . THR B 1 436 ? -31.406 -4.184 1.943 1 94.38 436 THR B C 1
ATOM 8958 O O . THR B 1 436 ? -31.984 -3.375 2.674 1 94.38 436 THR B O 1
ATOM 8961 N N . VAL B 1 437 ? -31.391 -5.445 2.191 1 94 437 VAL B N 1
ATOM 8962 C CA . VAL B 1 437 ? -32.062 -5.992 3.363 1 94 437 VAL B CA 1
ATOM 8963 C C . VAL B 1 437 ? -31.297 -5.602 4.629 1 94 437 VAL B C 1
ATOM 8965 O O . VAL B 1 437 ? -30.078 -5.445 4.605 1 94 437 VAL B O 1
ATOM 8968 N N . PHE B 1 438 ? -32 -5.449 5.73 1 93.38 438 PHE B N 1
ATOM 8969 C CA . PHE B 1 438 ? -31.453 -4.977 6.996 1 93.38 438 PHE B CA 1
ATOM 8970 C C . PHE B 1 438 ? -30.781 -6.121 7.75 1 93.38 438 PHE B C 1
ATOM 8972 O O . PHE B 1 438 ? -31.219 -6.477 8.852 1 93.38 438 PHE B O 1
ATOM 8979 N N . ILE B 1 439 ? -29.766 -6.699 7.242 1 95.31 439 ILE B N 1
ATOM 8980 C CA . ILE B 1 439 ? -28.984 -7.797 7.801 1 95.31 439 ILE B CA 1
ATOM 8981 C C . ILE B 1 439 ? -27.5 -7.586 7.477 1 95.31 439 ILE B C 1
ATOM 8983 O O . ILE B 1 439 ? -27.156 -6.785 6.605 1 95.31 439 ILE B O 1
ATOM 8987 N N . PRO B 1 440 ? -26.594 -8.219 8.25 1 96.38 440 PRO B N 1
ATOM 8988 C CA . PRO B 1 440 ? -25.188 -8.188 7.824 1 96.38 440 PRO B CA 1
ATOM 8989 C C . PRO B 1 440 ? -24.969 -8.828 6.461 1 96.38 440 PRO B C 1
ATOM 8991 O O . PRO B 1 440 ? -25.391 -9.969 6.234 1 96.38 440 PRO B O 1
ATOM 8994 N N . SER B 1 441 ? -24.422 -8.047 5.59 1 95.75 441 SER B N 1
ATOM 8995 C CA . SER B 1 441 ? -24.266 -8.578 4.238 1 95.75 441 SER B CA 1
ATOM 8996 C C . SER B 1 441 ? -23.016 -8.008 3.564 1 95.75 441 SER B C 1
ATOM 8998 O O . SER B 1 441 ? -22.688 -6.836 3.752 1 95.75 441 SER B O 1
ATOM 9000 N N . GLY B 1 442 ? -22.281 -8.852 2.912 1 94.81 442 GLY B N 1
ATOM 9001 C CA . GLY B 1 442 ? -21.188 -8.469 2.047 1 94.81 442 GLY B CA 1
ATOM 9002 C C . GLY B 1 442 ? -21.484 -8.648 0.572 1 94.81 442 GLY B C 1
ATOM 9003 O O . GLY B 1 442 ? -22.484 -9.281 0.213 1 94.81 442 GLY B O 1
ATOM 9004 N N . ILE B 1 443 ? -20.656 -8.094 -0.29 1 95.5 443 ILE B N 1
ATOM 9005 C CA . ILE B 1 443 ? -21.016 -8.102 -1.703 1 95.5 443 ILE B CA 1
ATOM 9006 C C . ILE B 1 443 ? -19.906 -8.789 -2.512 1 95.5 443 ILE B C 1
ATOM 9008 O O . ILE B 1 443 ? -20.141 -9.195 -3.654 1 95.5 443 ILE B O 1
ATOM 9012 N N . VAL B 1 444 ? -18.734 -9.023 -2.025 1 95.19 444 VAL B N 1
ATOM 9013 C CA . VAL B 1 444 ? -17.547 -9.359 -2.818 1 95.19 444 VAL B CA 1
ATOM 9014 C C . VAL B 1 444 ? -17.688 -10.781 -3.363 1 95.19 444 VAL B C 1
ATOM 9016 O O . VAL B 1 444 ? -17.484 -11.016 -4.555 1 95.19 444 VAL B O 1
ATOM 9019 N N . THR B 1 445 ? -18.062 -11.758 -2.547 1 93.75 445 THR B N 1
ATOM 9020 C CA . THR B 1 445 ? -18.094 -13.156 -2.959 1 93.75 445 THR B CA 1
ATOM 9021 C C . THR B 1 445 ? -19.141 -13.383 -4.043 1 93.75 445 THR B C 1
ATOM 9023 O O . THR B 1 445 ? -18.859 -14.023 -5.059 1 93.75 445 THR B O 1
ATOM 9026 N N . PRO B 1 446 ? -20.328 -12.875 -3.852 1 95.88 446 PRO B N 1
ATOM 9027 C CA . PRO B 1 446 ? -21.297 -13.07 -4.922 1 95.88 446 PRO B CA 1
ATOM 9028 C C . PRO B 1 446 ? -20.922 -12.367 -6.215 1 95.88 446 PRO B C 1
ATOM 9030 O O . PRO B 1 446 ? -21.172 -12.883 -7.309 1 95.88 446 PRO B O 1
ATOM 9033 N N . VAL B 1 447 ? -20.344 -11.172 -6.094 1 97.62 447 VAL B N 1
ATOM 9034 C CA . VAL B 1 447 ? -19.891 -10.453 -7.277 1 97.62 447 VAL B CA 1
ATOM 9035 C C . VAL B 1 447 ? -18.812 -11.266 -7.996 1 97.62 447 VAL B C 1
ATOM 9037 O O . VAL B 1 447 ? -18.781 -11.32 -9.227 1 97.62 447 VAL B O 1
ATOM 9040 N N . PHE B 1 448 ? -18.031 -11.875 -7.219 1 95.69 448 PHE B N 1
ATOM 9041 C CA . PHE B 1 448 ? -16.984 -12.727 -7.75 1 95.69 448 PHE B CA 1
ATOM 9042 C C . PHE B 1 448 ? -17.578 -13.914 -8.508 1 95.69 448 PHE B C 1
ATOM 9044 O O . PHE B 1 448 ? -17.109 -14.258 -9.594 1 95.69 448 PHE B O 1
ATOM 9051 N N . ALA B 1 449 ? -18.594 -14.531 -7.977 1 94.88 449 ALA B N 1
ATOM 9052 C CA . ALA B 1 449 ? -19.25 -15.672 -8.602 1 94.88 449 ALA B CA 1
ATOM 9053 C C . ALA B 1 449 ? -19.938 -15.266 -9.898 1 94.88 449 ALA B C 1
ATOM 9055 O O . ALA B 1 449 ? -19.859 -15.969 -10.906 1 94.88 449 ALA B O 1
ATOM 9056 N N . ILE B 1 450 ? -20.609 -14.18 -9.867 1 97.56 450 ILE B N 1
ATOM 9057 C CA . ILE B 1 450 ? -21.297 -13.68 -11.055 1 97.56 450 ILE B CA 1
ATOM 9058 C C . ILE B 1 450 ? -20.266 -13.375 -12.141 1 97.56 450 ILE B C 1
ATOM 9060 O O . ILE B 1 450 ? -20.469 -13.734 -13.305 1 97.56 450 ILE B O 1
ATOM 9064 N N . GLY B 1 451 ? -19.172 -12.734 -11.734 1 97.94 451 GLY B N 1
ATOM 9065 C CA . GLY B 1 451 ? -18.109 -12.438 -12.688 1 97.94 451 GLY B CA 1
ATOM 9066 C C . GLY B 1 451 ? -17.5 -13.688 -13.289 1 97.94 451 GLY B C 1
ATOM 9067 O O . GLY B 1 451 ? -17.188 -13.719 -14.484 1 97.94 451 GLY B O 1
ATOM 9068 N N . ALA B 1 452 ? -17.297 -14.656 -12.461 1 95.31 452 ALA B N 1
ATOM 9069 C CA . ALA B 1 452 ? -16.75 -15.922 -12.945 1 95.31 452 ALA B CA 1
ATOM 9070 C C . ALA B 1 452 ? -17.688 -16.562 -13.969 1 95.31 452 ALA B C 1
ATOM 9072 O O . ALA B 1 452 ? -17.234 -17.078 -15 1 95.31 452 ALA B O 1
ATOM 9073 N N . ALA B 1 453 ? -18.969 -16.516 -13.672 1 95.25 453 ALA B N 1
ATOM 9074 C CA . ALA B 1 453 ? -19.953 -17.094 -14.586 1 95.25 453 ALA B CA 1
ATOM 9075 C C . ALA B 1 453 ? -20 -16.297 -15.891 1 95.25 453 ALA B C 1
ATOM 9077 O O . ALA B 1 453 ? -20.141 -16.891 -16.969 1 95.25 453 ALA B O 1
ATOM 9078 N N . LEU B 1 454 ? -19.906 -15.039 -15.812 1 97.06 454 LEU B N 1
ATOM 9079 C CA . LEU B 1 454 ? -19.891 -14.195 -17 1 97.06 454 LEU B CA 1
ATOM 9080 C C . LEU B 1 454 ? -18.656 -14.5 -17.859 1 97.06 454 LEU B C 1
ATOM 9082 O O . LEU B 1 454 ? -18.75 -14.57 -19.078 1 97.06 454 LEU B O 1
ATOM 9086 N N . GLY B 1 455 ? -17.531 -14.586 -17.203 1 96.06 455 GLY B N 1
ATOM 9087 C CA . GLY B 1 455 ? -16.312 -14.93 -17.906 1 96.06 455 GLY B CA 1
ATOM 9088 C C . GLY B 1 455 ? -16.391 -16.281 -18.594 1 96.06 455 GLY B C 1
ATOM 9089 O O . GLY B 1 455 ? -15.922 -16.453 -19.719 1 96.06 455 GLY B O 1
ATOM 9090 N N . ARG B 1 456 ? -16.969 -17.266 -17.844 1 92.88 456 ARG B N 1
ATOM 9091 C CA . ARG B 1 456 ? -17.125 -18.594 -18.422 1 92.88 456 ARG B CA 1
ATOM 9092 C C . ARG B 1 456 ? -18.062 -18.547 -19.641 1 92.88 456 ARG B C 1
ATOM 9094 O O . ARG B 1 456 ? -17.797 -19.219 -20.641 1 92.88 456 ARG B O 1
ATOM 9101 N N . LEU B 1 457 ? -19.156 -17.875 -19.5 1 93.56 457 LEU B N 1
ATOM 9102 C CA . LEU B 1 457 ? -20.078 -17.734 -20.625 1 93.56 457 LEU B CA 1
ATOM 9103 C C . LEU B 1 457 ? -19.391 -17.141 -21.844 1 93.56 457 LEU B C 1
ATOM 9105 O O . LEU B 1 457 ? -19.547 -17.641 -22.953 1 93.56 457 LEU B O 1
ATOM 9109 N N . PHE B 1 458 ? -18.609 -16.094 -21.641 1 94.19 458 PHE B N 1
ATOM 9110 C CA . PHE B 1 458 ? -17.875 -15.453 -22.719 1 94.19 458 PHE B CA 1
ATOM 9111 C C . PHE B 1 458 ? -16.844 -16.406 -23.312 1 94.19 458 PHE B C 1
ATOM 9113 O O . PHE B 1 458 ? -16.672 -16.469 -24.531 1 94.19 458 PHE B O 1
ATOM 9120 N N . GLY B 1 459 ? -16.125 -17.078 -22.438 1 90.06 459 GLY B N 1
ATOM 9121 C CA . GLY B 1 459 ? -15.133 -18.031 -22.891 1 90.06 459 GLY B CA 1
ATOM 9122 C C . GLY B 1 459 ? -15.711 -19.156 -23.734 1 90.06 459 GLY B C 1
ATOM 9123 O O . GLY B 1 459 ? -15.125 -19.547 -24.75 1 90.06 459 GLY B O 1
ATOM 9124 N N . GLU B 1 460 ? -16.875 -19.656 -23.328 1 87.25 460 GLU B N 1
ATOM 9125 C CA . GLU B 1 460 ? -17.547 -20.703 -24.109 1 87.25 460 GLU B CA 1
ATOM 9126 C C . GLU B 1 460 ? -17.969 -20.188 -25.469 1 87.25 460 GLU B C 1
ATOM 9128 O O . GLU B 1 460 ? -17.906 -20.922 -26.469 1 87.25 460 GLU B O 1
ATOM 9133 N N . MET B 1 461 ? -18.312 -19.016 -25.547 1 87.5 461 MET B N 1
ATOM 9134 C CA . MET B 1 461 ? -18.703 -18.406 -26.828 1 87.5 461 MET B CA 1
ATOM 9135 C C . MET B 1 461 ? -17.5 -18.25 -27.734 1 87.5 461 MET B C 1
ATOM 9137 O O . MET B 1 461 ? -17.609 -18.438 -28.953 1 87.5 461 MET B O 1
ATOM 9141 N N . VAL B 1 462 ? -16.406 -17.859 -27.141 1 87.5 462 VAL B N 1
ATOM 9142 C CA . VAL B 1 462 ? -15.195 -17.672 -27.922 1 87.5 462 VAL B CA 1
ATOM 9143 C C . VAL B 1 462 ? -14.711 -19.016 -28.469 1 87.5 462 VAL B C 1
ATOM 9145 O O . VAL B 1 462 ? -14.219 -19.094 -29.594 1 87.5 462 VAL B O 1
ATOM 9148 N N . VAL B 1 463 ? -14.789 -20.016 -27.641 1 81.62 463 VAL B N 1
ATOM 9149 C CA . VAL B 1 463 ? -14.352 -21.344 -28.062 1 81.62 463 VAL B CA 1
ATOM 9150 C C . VAL B 1 463 ? -15.234 -21.844 -29.203 1 81.62 463 VAL B C 1
ATOM 9152 O O . VAL B 1 463 ? -14.75 -22.484 -30.141 1 81.62 463 VAL B O 1
ATOM 9155 N N . ILE B 1 464 ? -16.453 -21.594 -29.141 1 79.12 464 ILE B N 1
ATOM 9156 C CA . ILE B 1 464 ? -17.375 -22 -30.203 1 79.12 464 ILE B CA 1
ATOM 9157 C C . ILE B 1 464 ? -17.016 -21.266 -31.5 1 79.12 464 ILE B C 1
ATOM 9159 O O . ILE B 1 464 ? -17.062 -21.859 -32.594 1 79.12 464 ILE B O 1
ATOM 9163 N N . LEU B 1 465 ? -16.547 -20.047 -31.281 1 80.56 465 LEU B N 1
ATOM 9164 C CA . LEU B 1 465 ? -16.25 -19.234 -32.469 1 80.56 465 LEU B CA 1
ATOM 9165 C C . LEU B 1 465 ? -14.875 -19.562 -33 1 80.56 465 LEU B C 1
ATOM 9167 O O . LEU B 1 465 ? -14.664 -19.531 -34.219 1 80.56 465 LEU B O 1
ATOM 9171 N N . SER B 1 466 ? -13.812 -19.75 -32.219 1 75.69 466 SER B N 1
ATOM 9172 C CA . SER B 1 466 ? -12.43 -19.891 -32.656 1 75.69 466 SER B CA 1
ATOM 9173 C C . SER B 1 466 ? -12.094 -21.359 -32.938 1 75.69 466 SER B C 1
ATOM 9175 O O . SER B 1 466 ? -11.062 -21.656 -33.531 1 75.69 466 SER B O 1
ATOM 9177 N N . GLU B 1 467 ? -12.867 -22.375 -32.875 1 63.34 467 GLU B N 1
ATOM 9178 C CA . GLU B 1 467 ? -12.672 -23.797 -33.094 1 63.34 467 GLU B CA 1
ATOM 9179 C C . GLU B 1 467 ? -11.375 -24.297 -32.469 1 63.34 467 GLU B C 1
ATOM 9181 O O . GLU B 1 467 ? -10.781 -25.266 -32.906 1 63.34 467 GLU B O 1
ATOM 9186 N N . GLY B 1 468 ? -10.734 -23.484 -31.516 1 61.03 468 GLY B N 1
ATOM 9187 C CA . GLY B 1 468 ? -9.453 -23.922 -30.984 1 61.03 468 GLY B CA 1
ATOM 9188 C C . GLY B 1 468 ? -9.516 -24.328 -29.516 1 61.03 468 GLY B C 1
ATOM 9189 O O . GLY B 1 468 ? -10.586 -24.297 -28.906 1 61.03 468 GLY B O 1
ATOM 9190 N N . GLU B 1 469 ? -8.414 -25.047 -29.016 1 64.25 469 GLU B N 1
ATOM 9191 C CA . GLU B 1 469 ? -8.258 -25.531 -27.656 1 64.25 469 GLU B CA 1
ATOM 9192 C C . GLU B 1 469 ? -7.812 -24.406 -26.719 1 64.25 469 GLU B C 1
ATOM 9194 O O . GLU B 1 469 ? -6.613 -24.203 -26.516 1 64.25 469 GLU B O 1
ATOM 9199 N N . LEU B 1 470 ? -8.758 -23.516 -26.5 1 73.06 470 LEU B N 1
ATOM 9200 C CA . LEU B 1 470 ? -8.438 -22.438 -25.594 1 73.06 470 LEU B CA 1
ATOM 9201 C C . LEU B 1 470 ? -8.836 -22.797 -24.156 1 73.06 470 LEU B C 1
ATOM 9203 O O . LEU B 1 470 ? -9.742 -23.594 -23.953 1 73.06 470 LEU B O 1
ATOM 9207 N N . SER B 1 471 ? -7.934 -22.422 -23.25 1 76.88 471 SER B N 1
ATOM 9208 C CA . SER B 1 471 ? -8.258 -22.641 -21.859 1 76.88 471 SER B CA 1
ATOM 9209 C C . SER B 1 471 ? -9.406 -21.734 -21.406 1 76.88 471 SER B C 1
ATOM 9211 O O . SER B 1 471 ? -9.25 -20.516 -21.344 1 76.88 471 SER B O 1
ATOM 9213 N N . ILE B 1 472 ? -10.617 -22.328 -21.203 1 83.31 472 ILE B N 1
ATOM 9214 C CA . ILE B 1 472 ? -11.844 -21.609 -20.859 1 83.31 472 ILE B CA 1
ATOM 9215 C C . ILE B 1 472 ? -11.758 -21.078 -19.438 1 83.31 472 ILE B C 1
ATOM 9217 O O . ILE B 1 472 ? -12.352 -20.047 -19.109 1 83.31 472 ILE B O 1
ATOM 9221 N N . GLY B 1 473 ? -10.961 -21.766 -18.578 1 84.62 473 GLY B N 1
ATOM 9222 C CA . GLY B 1 473 ? -10.805 -21.375 -17.188 1 84.62 473 GLY B CA 1
ATOM 9223 C C . GLY B 1 473 ? -10.18 -20 -17.016 1 84.62 473 GLY B C 1
ATOM 9224 O O . GLY B 1 473 ? -10.492 -19.281 -16.078 1 84.62 473 GLY B O 1
ATOM 9225 N N . GLY B 1 474 ? -9.383 -19.656 -18 1 87.38 474 GLY B N 1
ATOM 9226 C CA . GLY B 1 474 ? -8.742 -18.344 -17.953 1 87.38 474 GLY B CA 1
ATOM 9227 C C . GLY B 1 474 ? -9.719 -17.188 -18.109 1 87.38 474 GLY B C 1
ATOM 9228 O O . GLY B 1 474 ? -9.57 -16.156 -17.469 1 87.38 474 GLY B O 1
ATOM 9229 N N . TYR B 1 475 ? -10.734 -17.375 -18.875 1 91.69 475 TYR B N 1
ATOM 9230 C CA . TYR B 1 475 ? -11.742 -16.344 -19.094 1 91.69 475 TYR B CA 1
ATOM 9231 C C . TYR B 1 475 ? -12.602 -16.172 -17.844 1 91.69 475 TYR B C 1
ATOM 9233 O O . TYR B 1 475 ? -13.016 -15.047 -17.516 1 91.69 475 TYR B O 1
ATOM 9241 N N . ALA B 1 476 ? -12.867 -17.281 -17.141 1 92.81 476 ALA B N 1
ATOM 9242 C CA . ALA B 1 476 ? -13.625 -17.203 -15.898 1 92.81 476 ALA B CA 1
ATOM 9243 C C . ALA B 1 476 ? -12.852 -16.406 -14.844 1 92.81 476 ALA B C 1
ATOM 9245 O O . ALA B 1 476 ? -13.438 -15.625 -14.102 1 92.81 476 ALA B O 1
ATOM 9246 N N . VAL B 1 477 ? -11.57 -16.625 -14.867 1 92.69 477 VAL B N 1
ATOM 9247 C CA . VAL B 1 477 ? -10.719 -15.938 -13.898 1 92.69 477 VAL B CA 1
ATOM 9248 C C . VAL B 1 477 ? -10.703 -14.438 -14.195 1 92.69 477 VAL B C 1
ATOM 9250 O O . VAL B 1 477 ? -10.859 -13.617 -13.289 1 92.69 477 VAL B O 1
ATOM 9253 N N . VAL B 1 478 ? -10.57 -14.102 -15.422 1 94.75 478 VAL B N 1
ATOM 9254 C CA . VAL B 1 478 ? -10.516 -12.703 -15.836 1 94.75 478 VAL B CA 1
ATOM 9255 C C . VAL B 1 478 ? -11.867 -12.039 -15.594 1 94.75 478 VAL B C 1
ATOM 9257 O O . VAL B 1 478 ? -11.93 -10.883 -15.156 1 94.75 478 VAL B O 1
ATOM 9260 N N . GLY B 1 479 ? -12.898 -12.75 -15.875 1 97.06 479 GLY B N 1
ATOM 9261 C CA . GLY B 1 479 ? -14.227 -12.219 -15.617 1 97.06 479 GLY B CA 1
ATOM 9262 C C . GLY B 1 479 ? -14.5 -11.961 -14.148 1 97.06 479 GLY B C 1
ATOM 9263 O O . GLY B 1 479 ? -15.031 -10.914 -13.781 1 97.06 479 GLY B O 1
ATOM 9264 N N . ALA B 1 480 ? -14.148 -12.891 -13.336 1 96.38 480 ALA B N 1
ATOM 9265 C CA . ALA B 1 480 ? -14.32 -12.734 -11.891 1 96.38 480 ALA B CA 1
ATOM 9266 C C . ALA B 1 480 ? -13.547 -11.516 -11.383 1 96.38 480 ALA B C 1
ATOM 9268 O O . ALA B 1 480 ? -14.086 -10.711 -10.625 1 96.38 480 ALA B O 1
ATOM 9269 N N . ALA B 1 481 ? -12.367 -11.414 -11.859 1 97 481 ALA B N 1
ATOM 9270 C CA . ALA B 1 481 ? -11.492 -10.344 -11.383 1 97 481 ALA B CA 1
ATOM 9271 C C . ALA B 1 481 ? -11.977 -8.984 -11.883 1 97 481 ALA B C 1
ATOM 9273 O O . ALA B 1 481 ? -12.102 -8.039 -11.102 1 97 481 ALA B O 1
ATOM 9274 N N . SER B 1 482 ? -12.266 -8.867 -13.125 1 98 482 SER B N 1
ATOM 9275 C CA . SER B 1 482 ? -12.609 -7.574 -13.711 1 98 482 SER B CA 1
ATOM 9276 C C . SER B 1 482 ? -13.977 -7.09 -13.234 1 98 482 SER B C 1
ATOM 9278 O O . SER B 1 482 ? -14.148 -5.902 -12.945 1 98 482 SER B O 1
ATOM 9280 N N . PHE B 1 483 ? -14.938 -7.977 -13.156 1 98.44 483 PHE B N 1
ATOM 9281 C CA . PHE B 1 483 ? -16.266 -7.594 -12.68 1 98.44 483 PHE B CA 1
ATOM 9282 C C . PHE B 1 483 ? -16.203 -7.129 -11.234 1 98.44 483 PHE B C 1
ATOM 9284 O O . PHE B 1 483 ? -16.781 -6.105 -10.875 1 98.44 483 PHE B O 1
ATOM 9291 N N . THR B 1 484 ? -15.516 -7.852 -10.422 1 98 484 THR B N 1
ATOM 9292 C CA . THR B 1 484 ? -15.398 -7.504 -9.008 1 98 484 THR B CA 1
ATOM 9293 C C . THR B 1 484 ? -14.633 -6.191 -8.836 1 98 484 THR B C 1
ATOM 9295 O O . THR B 1 484 ? -14.977 -5.375 -7.98 1 98 484 THR B O 1
ATOM 9298 N N . ALA B 1 485 ? -13.602 -6.051 -9.641 1 97.56 485 ALA B N 1
ATOM 9299 C CA . ALA B 1 485 ? -12.836 -4.805 -9.586 1 97.56 485 ALA B CA 1
ATOM 9300 C C . ALA B 1 485 ? -13.711 -3.615 -9.977 1 97.56 485 ALA B C 1
ATOM 9302 O O . ALA B 1 485 ? -13.578 -2.531 -9.398 1 97.56 485 ALA B O 1
ATOM 9303 N N . GLY B 1 486 ? -14.547 -3.805 -10.914 1 97.12 486 GLY B N 1
ATOM 9304 C CA . GLY B 1 486 ? -15.461 -2.746 -11.32 1 97.12 486 GLY B CA 1
ATOM 9305 C C . GLY B 1 486 ? -16.453 -2.379 -10.234 1 97.12 486 GLY B C 1
ATOM 9306 O O . GLY B 1 486 ? -16.703 -1.196 -9.984 1 97.12 486 GLY B O 1
ATOM 9307 N N . VAL B 1 487 ? -16.938 -3.324 -9.562 1 97.69 487 VAL B N 1
ATOM 9308 C CA . VAL B 1 487 ? -17.969 -3.092 -8.578 1 97.69 487 VAL B CA 1
ATOM 9309 C C . VAL B 1 487 ? -17.359 -2.484 -7.312 1 97.69 487 VAL B C 1
ATOM 9311 O O . VAL B 1 487 ? -17.922 -1.546 -6.738 1 97.69 487 VAL B O 1
ATOM 9314 N N . THR B 1 488 ? -16.219 -3.006 -6.883 1 95.94 488 THR B N 1
ATOM 9315 C CA . THR B 1 488 ? -15.625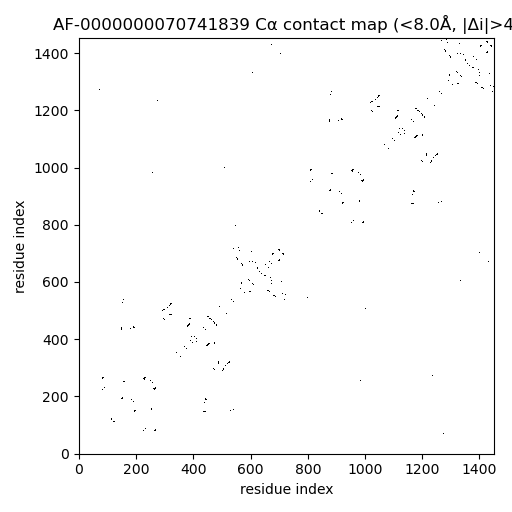 -2.582 -5.621 1 95.94 488 THR B CA 1
ATOM 9316 C C . THR B 1 488 ? -14.688 -1.392 -5.832 1 95.94 488 THR B C 1
ATOM 9318 O O . THR B 1 488 ? -14.328 -0.703 -4.879 1 95.94 488 THR B O 1
ATOM 9321 N N . GLY B 1 489 ? -14.266 -1.172 -7.031 1 93.5 489 GLY B N 1
ATOM 9322 C CA . GLY B 1 489 ? -13.344 -0.083 -7.312 1 93.5 489 GLY B CA 1
ATOM 9323 C C . GLY B 1 489 ? -11.938 -0.355 -6.828 1 93.5 489 GLY B C 1
ATOM 9324 O O . GLY B 1 489 ? -11.219 0.569 -6.441 1 93.5 489 GLY B O 1
ATOM 9325 N N . THR B 1 490 ? -11.547 -1.651 -6.801 1 94.75 490 THR B N 1
ATOM 9326 C CA . THR B 1 490 ? -10.25 -2.004 -6.234 1 94.75 490 THR B CA 1
ATOM 9327 C C . THR B 1 490 ? -9.398 -2.766 -7.25 1 94.75 490 THR B C 1
ATOM 9329 O O . THR B 1 490 ? -9.922 -3.582 -8.008 1 94.75 490 THR B O 1
ATOM 9332 N N . ILE B 1 491 ? -8.109 -2.502 -7.281 1 95.06 491 ILE B N 1
ATOM 9333 C CA . ILE B 1 491 ? -7.168 -3.191 -8.156 1 95.06 491 ILE B CA 1
ATOM 9334 C C . ILE B 1 491 ? -6.605 -4.418 -7.438 1 95.06 491 ILE B C 1
ATOM 9336 O O . ILE B 1 491 ? -6.246 -5.41 -8.078 1 95.06 491 ILE B O 1
ATOM 9340 N N . SER B 1 492 ? -6.602 -4.406 -6.129 1 94.94 492 SER B N 1
ATOM 9341 C CA . SER B 1 492 ? -6.008 -5.449 -5.301 1 94.94 492 SER B CA 1
ATOM 9342 C C . SER B 1 492 ? -6.758 -6.766 -5.445 1 94.94 492 SER B C 1
ATOM 9344 O O . SER B 1 492 ? -6.262 -7.82 -5.039 1 94.94 492 SER B O 1
ATOM 9346 N N . ILE B 1 493 ? -7.941 -6.73 -6.055 1 95.69 493 ILE B N 1
ATOM 9347 C CA . ILE B 1 493 ? -8.703 -7.949 -6.305 1 95.69 493 ILE B CA 1
ATOM 9348 C C . ILE B 1 493 ? -7.879 -8.898 -7.18 1 95.69 493 ILE B C 1
ATOM 9350 O O . ILE B 1 493 ? -8.008 -10.117 -7.066 1 95.69 493 ILE B O 1
ATOM 9354 N N . ALA B 1 494 ? -7.039 -8.336 -8.039 1 95.88 494 ALA B N 1
ATOM 9355 C CA . ALA B 1 494 ? -6.18 -9.156 -8.883 1 95.88 494 ALA B CA 1
ATOM 9356 C C . ALA B 1 494 ? -5.289 -10.07 -8.047 1 95.88 494 ALA B C 1
ATOM 9358 O O . ALA B 1 494 ? -5.133 -11.258 -8.352 1 95.88 494 ALA B O 1
ATOM 9359 N N . VAL B 1 495 ? -4.77 -9.523 -6.957 1 94.38 495 VAL B N 1
ATOM 9360 C CA . VAL B 1 495 ? -3.863 -10.289 -6.105 1 94.38 495 VAL B CA 1
ATOM 9361 C C . VAL B 1 495 ? -4.645 -11.367 -5.355 1 94.38 495 VAL B C 1
ATOM 9363 O O . VAL B 1 495 ? -4.145 -12.477 -5.152 1 94.38 495 VAL B O 1
ATOM 9366 N N . ILE B 1 496 ? -5.836 -11.039 -4.98 1 93.06 496 ILE B N 1
ATOM 9367 C CA . ILE B 1 496 ? -6.68 -12.023 -4.316 1 93.06 496 ILE B CA 1
ATOM 9368 C C . ILE B 1 496 ? -6.941 -13.195 -5.254 1 93.06 496 ILE B C 1
ATOM 9370 O O . ILE B 1 496 ? -6.852 -14.359 -4.848 1 93.06 496 ILE B O 1
ATOM 9374 N N . VAL B 1 497 ? -7.242 -12.898 -6.5 1 91.62 497 VAL B N 1
ATOM 9375 C CA . VAL B 1 497 ? -7.539 -13.938 -7.488 1 91.62 497 VAL B CA 1
ATOM 9376 C C . VAL B 1 497 ? -6.312 -14.82 -7.695 1 91.62 497 VAL B C 1
ATOM 9378 O O . VAL B 1 497 ? -6.434 -16.031 -7.848 1 91.62 497 VAL B O 1
ATOM 9381 N N . PHE B 1 498 ? -5.105 -14.242 -7.684 1 90.62 498 PHE B N 1
ATOM 9382 C CA . PHE B 1 498 ? -3.883 -15.023 -7.824 1 90.62 498 PHE B CA 1
ATOM 9383 C C . PHE B 1 498 ? -3.725 -15.992 -6.656 1 90.62 498 PHE B C 1
ATOM 9385 O O . PHE B 1 498 ? -3.365 -17.156 -6.855 1 90.62 498 PHE B O 1
ATOM 9392 N N . GLU B 1 499 ? -3.955 -15.5 -5.512 1 89.31 499 GLU B N 1
ATOM 9393 C CA . GLU B 1 499 ? -3.785 -16.328 -4.316 1 89.31 499 GLU B CA 1
ATOM 9394 C C . GLU B 1 499 ? -4.852 -17.422 -4.242 1 89.31 499 GLU B C 1
ATOM 9396 O O . GLU B 1 499 ? -4.578 -18.531 -3.787 1 89.31 499 GLU B O 1
ATOM 9401 N N . LEU B 1 500 ? -6.051 -17.078 -4.73 1 84.81 500 LEU B N 1
ATOM 9402 C CA . LEU B 1 500 ? -7.137 -18.062 -4.715 1 84.81 500 LEU B CA 1
ATOM 9403 C C . LEU B 1 500 ? -6.883 -19.172 -5.723 1 84.81 500 LEU B C 1
ATOM 9405 O O . LEU B 1 500 ? -7.156 -20.344 -5.445 1 84.81 500 LEU B O 1
ATOM 9409 N N . THR B 1 501 ? -6.398 -18.781 -6.867 1 82.81 501 THR B N 1
ATOM 9410 C CA . THR B 1 501 ? -6.152 -19.766 -7.918 1 82.81 501 THR B CA 1
ATOM 9411 C C . THR B 1 501 ? -4.824 -20.484 -7.688 1 82.81 501 THR B C 1
ATOM 9413 O O . THR B 1 501 ? -4.598 -21.578 -8.211 1 82.81 501 THR B O 1
ATOM 9416 N N . GLY B 1 502 ? -3.926 -19.844 -6.957 1 79.12 502 GLY B N 1
ATOM 9417 C CA . GLY B 1 502 ? -2.615 -20.422 -6.676 1 79.12 502 GLY B CA 1
ATOM 9418 C C . GLY B 1 502 ? -1.658 -20.312 -7.852 1 79.12 502 GLY B C 1
ATOM 9419 O O . GLY B 1 502 ? -0.601 -20.953 -7.848 1 79.12 502 GLY B O 1
ATOM 9420 N N . GLN B 1 503 ? -2.096 -19.578 -8.891 1 79.19 503 GLN B N 1
ATOM 9421 C CA . GLN B 1 503 ? -1.267 -19.484 -10.094 1 79.19 503 GLN B CA 1
ATOM 9422 C C . GLN B 1 503 ? -1.062 -18.031 -10.5 1 79.19 503 GLN B C 1
ATOM 9424 O O . GLN B 1 503 ? -1.947 -17.188 -10.312 1 79.19 503 GLN B O 1
ATOM 9429 N N . LEU B 1 504 ? 0.125 -17.859 -11.031 1 82.81 504 LEU B N 1
ATOM 9430 C CA . LEU B 1 504 ? 0.469 -16.516 -11.461 1 82.81 504 LEU B CA 1
ATOM 9431 C C . LEU B 1 504 ? 0.609 -16.438 -12.977 1 82.81 504 LEU B C 1
ATOM 9433 O O . LEU B 1 504 ? 1.05 -15.414 -13.516 1 82.81 504 LEU B O 1
ATOM 9437 N N . SER B 1 505 ? 0.126 -17.484 -13.719 1 80.38 505 SER B N 1
ATOM 9438 C CA . SER B 1 505 ? 0.28 -17.547 -15.172 1 80.38 505 SER B CA 1
ATOM 9439 C C . SER B 1 505 ? -0.53 -16.453 -15.859 1 80.38 505 SER B C 1
ATOM 9441 O O . SER B 1 505 ? -0.135 -15.945 -16.906 1 80.38 505 SER B O 1
ATOM 9443 N N . TYR B 1 506 ? -1.623 -16.109 -15.234 1 85.06 506 TYR B N 1
ATOM 9444 C CA . TYR B 1 506 ? -2.494 -15.109 -15.836 1 85.06 506 TYR B CA 1
ATOM 9445 C C . TYR B 1 506 ? -2.32 -13.75 -15.164 1 85.06 506 TYR B C 1
ATOM 9447 O O . TYR B 1 506 ? -3.215 -12.906 -15.219 1 85.06 506 TYR B O 1
ATOM 9455 N N . MET B 1 507 ? -1.212 -13.539 -14.594 1 88.94 507 MET B N 1
ATOM 9456 C CA . MET B 1 507 ? -1.002 -12.336 -13.797 1 88.94 507 MET B CA 1
ATOM 9457 C C . MET B 1 507 ? -1.137 -11.078 -14.648 1 88.94 507 MET B C 1
ATOM 9459 O O . MET B 1 507 ? -1.847 -10.141 -14.281 1 88.94 507 MET B O 1
ATOM 9463 N N . ILE B 1 508 ? -0.546 -11.047 -15.867 1 88 508 ILE B N 1
ATOM 9464 C CA . ILE B 1 508 ? -0.491 -9.852 -16.688 1 88 508 ILE B CA 1
ATOM 9465 C C . ILE B 1 508 ? -1.878 -9.547 -17.266 1 88 508 ILE B C 1
ATOM 9467 O O . ILE B 1 508 ? -2.4 -8.445 -17.094 1 88 508 ILE B O 1
ATOM 9471 N N . PRO B 1 509 ? -2.537 -10.539 -17.859 1 90.44 509 PRO B N 1
ATOM 9472 C CA . PRO B 1 509 ? -3.873 -10.242 -18.391 1 90.44 509 PRO B CA 1
ATOM 9473 C C . PRO B 1 509 ? -4.863 -9.867 -17.281 1 90.44 509 PRO B C 1
ATOM 9475 O O . PRO B 1 509 ? -5.707 -8.984 -17.484 1 90.44 509 PRO B O 1
ATOM 9478 N N . VAL B 1 510 ? -4.789 -10.523 -16.172 1 94.44 510 VAL B N 1
ATOM 9479 C CA . VAL B 1 510 ? -5.719 -10.234 -15.078 1 94.44 510 VAL B CA 1
ATOM 9480 C C . VAL B 1 510 ? -5.504 -8.805 -14.578 1 94.44 510 VAL B C 1
ATOM 9482 O O . VAL B 1 510 ? -6.465 -8.055 -14.391 1 94.44 510 VAL B O 1
ATOM 9485 N N . LEU B 1 511 ? -4.23 -8.43 -14.398 1 95.5 511 LEU B N 1
ATOM 9486 C CA . LEU B 1 511 ? -3.938 -7.09 -13.906 1 95.5 511 LEU B CA 1
ATOM 9487 C C . LEU B 1 511 ? -4.41 -6.031 -14.891 1 95.5 511 LEU B C 1
ATOM 9489 O O . LEU B 1 511 ? -5.02 -5.035 -14.5 1 95.5 511 LEU B O 1
ATOM 9493 N N . LEU B 1 512 ? -4.207 -6.254 -16.156 1 93.06 512 LEU B N 1
ATOM 9494 C CA . LEU B 1 512 ? -4.641 -5.312 -17.172 1 93.06 512 LEU B CA 1
ATOM 9495 C C . LEU B 1 512 ? -6.164 -5.207 -17.203 1 93.06 512 LEU B C 1
ATOM 9497 O O . LEU B 1 512 ? -6.711 -4.105 -17.281 1 93.06 512 LEU B O 1
ATOM 9501 N N . CYS B 1 513 ? -6.789 -6.293 -17.109 1 96.38 513 CYS B N 1
ATOM 9502 C CA . CYS B 1 513 ? -8.242 -6.324 -17.234 1 96.38 513 CYS B CA 1
ATOM 9503 C C . CYS B 1 513 ? -8.906 -5.707 -16 1 96.38 513 CYS B C 1
ATOM 9505 O O . CYS B 1 513 ? -9.961 -5.086 -16.109 1 96.38 513 CYS B O 1
ATOM 9507 N N . VAL B 1 514 ? -8.312 -5.938 -14.836 1 97.38 514 VAL B N 1
ATOM 9508 C CA . VAL B 1 514 ? -8.852 -5.336 -13.617 1 97.38 514 VAL B CA 1
ATOM 9509 C C . VAL B 1 514 ? -8.789 -3.812 -13.727 1 97.38 514 VAL B C 1
ATOM 9511 O O . VAL B 1 514 ? -9.727 -3.115 -13.328 1 97.38 514 VAL B O 1
ATOM 9514 N N . ILE B 1 515 ? -7.734 -3.328 -14.266 1 94.5 515 ILE B N 1
ATOM 9515 C CA . ILE B 1 515 ? -7.555 -1.888 -14.398 1 94.5 515 ILE B CA 1
ATOM 9516 C C . ILE B 1 515 ? -8.555 -1.337 -15.414 1 94.5 515 ILE B C 1
ATOM 9518 O O . ILE B 1 515 ? -9.195 -0.312 -15.172 1 94.5 515 ILE B O 1
ATOM 9522 N N . VAL B 1 516 ? -8.727 -2.041 -16.5 1 93.25 516 VAL B N 1
ATOM 9523 C CA . VAL B 1 516 ? -9.656 -1.611 -17.547 1 93.25 516 VAL B CA 1
ATOM 9524 C C . VAL B 1 516 ? -11.094 -1.704 -17.031 1 93.25 516 VAL B C 1
ATOM 9526 O O . VAL B 1 516 ? -11.898 -0.792 -17.25 1 93.25 516 VAL B O 1
ATOM 9529 N N . GLY B 1 517 ? -11.414 -2.799 -16.422 1 95.94 517 GLY B N 1
ATOM 9530 C CA . GLY B 1 517 ? -12.742 -2.943 -15.852 1 95.94 517 GLY B CA 1
ATOM 9531 C C . GLY B 1 517 ? -13.102 -1.834 -14.883 1 95.94 517 GLY B C 1
ATOM 9532 O O . GLY B 1 517 ? -14.188 -1.255 -14.969 1 95.94 517 GLY B O 1
ATOM 9533 N N . ARG B 1 518 ? -12.188 -1.564 -14.008 1 94.56 518 ARG B N 1
ATOM 9534 C CA . ARG B 1 518 ? -12.414 -0.501 -13.031 1 94.56 518 ARG B CA 1
ATOM 9535 C C . ARG B 1 518 ? -12.531 0.855 -13.719 1 94.56 518 ARG B C 1
ATOM 9537 O O . ARG B 1 518 ? -13.375 1.676 -13.352 1 94.56 518 ARG B O 1
ATOM 9544 N N . ALA B 1 519 ? -11.719 1.129 -14.734 1 90.38 519 ALA B N 1
ATOM 9545 C CA . ALA B 1 519 ? -11.742 2.402 -15.445 1 90.38 519 ALA B CA 1
ATOM 9546 C C . ALA B 1 519 ? -13.07 2.604 -16.172 1 90.38 519 ALA B C 1
ATOM 9548 O O . ALA B 1 519 ? -13.633 3.699 -16.156 1 90.38 519 ALA B O 1
ATOM 9549 N N . VAL B 1 520 ? -13.57 1.564 -16.75 1 93.56 520 VAL B N 1
ATOM 9550 C CA . VAL B 1 520 ? -14.828 1.643 -17.484 1 93.56 520 VAL B CA 1
ATOM 9551 C C . VAL B 1 520 ? -15.977 1.916 -16.516 1 93.56 520 VAL B C 1
ATOM 9553 O O . VAL B 1 520 ? -16.844 2.744 -16.781 1 93.56 520 VAL B O 1
ATOM 9556 N N . THR B 1 521 ? -15.953 1.215 -15.438 1 95.12 521 THR B N 1
ATOM 9557 C CA . THR B 1 521 ? -17 1.417 -14.445 1 95.12 521 THR B CA 1
ATOM 9558 C C . THR B 1 521 ? -16.984 2.848 -13.922 1 95.12 521 THR B C 1
ATOM 9560 O O . THR B 1 521 ? -18.031 3.455 -13.711 1 95.12 521 THR B O 1
ATOM 9563 N N . ARG B 1 522 ? -15.836 3.346 -13.703 1 85.69 522 ARG B N 1
ATOM 9564 C CA . ARG B 1 522 ? -15.672 4.668 -13.102 1 85.69 522 ARG B CA 1
ATOM 9565 C C . ARG B 1 522 ? -16.25 5.75 -14 1 85.69 522 ARG B C 1
ATOM 9567 O O . ARG B 1 522 ? -16.656 6.812 -13.516 1 85.69 522 ARG B O 1
ATOM 9574 N N . ILE B 1 523 ? -16.328 5.5 -15.289 1 85.06 523 ILE B N 1
ATOM 9575 C CA . ILE B 1 523 ? -16.875 6.465 -16.234 1 85.06 523 ILE B CA 1
ATOM 9576 C C . ILE B 1 523 ? -18.391 6.578 -16.062 1 85.06 523 ILE B C 1
ATOM 9578 O O . ILE B 1 523 ? -18.953 7.656 -16.219 1 85.06 523 ILE B O 1
ATOM 9582 N N . PHE B 1 524 ? -18.953 5.492 -15.555 1 89.5 524 PHE B N 1
ATOM 9583 C CA . PHE B 1 524 ? -20.406 5.473 -15.586 1 89.5 524 PHE B CA 1
ATOM 9584 C C . PHE B 1 524 ? -20.984 5.52 -14.18 1 89.5 524 PHE B C 1
ATOM 9586 O O . PHE B 1 524 ? -22.156 5.871 -13.992 1 89.5 524 PHE B O 1
ATOM 9593 N N . SER B 1 525 ? -20.188 5.074 -13.25 1 87.75 525 SER B N 1
ATOM 9594 C CA . SER B 1 525 ? -20.766 4.984 -11.906 1 87.75 525 SER B CA 1
ATOM 9595 C C . SER B 1 525 ? -19.672 5.078 -10.836 1 87.75 525 SER B C 1
ATOM 9597 O O . SER B 1 525 ? -18.484 4.945 -11.133 1 87.75 525 SER B O 1
ATOM 9599 N N . LEU B 1 526 ? -20.125 5.352 -9.625 1 86 526 LEU B N 1
ATOM 9600 C CA . LEU B 1 526 ? -19.266 5.258 -8.453 1 86 526 LEU B CA 1
ATOM 9601 C C . LEU B 1 526 ? -19.078 3.807 -8.023 1 86 526 LEU B C 1
ATOM 9603 O O . LEU B 1 526 ? -19.734 2.91 -8.562 1 86 526 LEU B O 1
ATOM 9607 N N . ASP B 1 527 ? -18.125 3.605 -7.176 1 89.31 527 ASP B N 1
ATOM 9608 C CA . ASP B 1 527 ? -17.969 2.262 -6.633 1 89.31 527 ASP B CA 1
ATOM 9609 C C . ASP B 1 527 ? -19.062 1.93 -5.637 1 89.31 527 ASP B C 1
ATOM 9611 O O . ASP B 1 527 ? -19.781 2.824 -5.164 1 89.31 527 ASP B O 1
ATOM 9615 N N . MET B 1 528 ? -19.25 0.723 -5.367 1 94 528 MET B N 1
ATOM 9616 C CA . MET B 1 528 ? -20.344 0.233 -4.523 1 94 528 MET B CA 1
ATOM 9617 C C . MET B 1 528 ? -20.203 0.759 -3.1 1 94 528 MET B C 1
ATOM 9619 O O . MET B 1 528 ? -21.188 1.184 -2.492 1 94 528 MET B O 1
ATOM 9623 N N . TYR B 1 529 ? -19.062 0.755 -2.557 1 92.25 529 TYR B N 1
ATOM 9624 C CA . TYR B 1 529 ? -18.859 1.168 -1.171 1 92.25 529 TYR B CA 1
ATOM 9625 C C . TYR B 1 529 ? -19.047 2.674 -1.02 1 92.25 529 TYR B C 1
ATOM 9627 O O . TYR B 1 529 ? -19.547 3.143 -0.002 1 92.25 529 TYR B O 1
ATOM 9635 N N . GLU B 1 530 ? -18.625 3.375 -1.999 1 86.19 530 GLU B N 1
ATOM 9636 C CA . GLU B 1 530 ? -18.875 4.812 -1.98 1 86.19 530 GLU B CA 1
ATOM 9637 C C . GLU B 1 530 ? -20.375 5.113 -2.094 1 86.19 530 GLU B C 1
ATOM 9639 O O . GLU B 1 530 ? -20.875 6.047 -1.462 1 86.19 530 GLU B O 1
ATOM 9644 N N . THR B 1 531 ? -21.031 4.375 -2.908 1 89.19 531 THR B N 1
ATOM 9645 C CA . THR B 1 531 ? -22.469 4.539 -3.047 1 89.19 531 THR B CA 1
ATOM 9646 C C . THR B 1 531 ? -23.188 4.223 -1.733 1 89.19 531 THR B C 1
ATOM 9648 O O . THR B 1 531 ? -24.094 4.945 -1.323 1 89.19 531 THR B O 1
ATOM 9651 N N . MET B 1 532 ? -22.766 3.184 -1.065 1 90.81 532 MET B N 1
ATOM 9652 C CA . MET B 1 532 ? -23.328 2.832 0.234 1 90.81 532 MET B CA 1
ATOM 9653 C C . MET B 1 532 ? -23.062 3.924 1.262 1 90.81 532 MET B C 1
ATOM 9655 O O . MET B 1 532 ? -23.938 4.266 2.062 1 90.81 532 MET B O 1
ATOM 9659 N N . ALA B 1 533 ? -21.844 4.426 1.221 1 85.19 533 ALA B N 1
ATOM 9660 C CA . ALA B 1 533 ? -21.453 5.465 2.166 1 85.19 533 ALA B CA 1
ATOM 9661 C C . ALA B 1 533 ? -22.266 6.734 1.956 1 85.19 533 ALA B C 1
ATOM 9663 O O . ALA B 1 533 ? -22.688 7.383 2.922 1 85.19 533 ALA B O 1
ATOM 9664 N N . ARG B 1 534 ? -22.531 7.016 0.741 1 77.19 534 ARG B N 1
ATOM 9665 C CA . ARG B 1 534 ? -23.297 8.203 0.418 1 77.19 534 ARG B CA 1
ATOM 9666 C C . ARG B 1 534 ? -24.766 8.039 0.843 1 77.19 534 ARG B C 1
ATOM 9668 O O . ARG B 1 534 ? -25.375 8.992 1.331 1 77.19 534 ARG B O 1
ATOM 9675 N N . HIS B 1 535 ? -25.219 6.918 0.605 1 80.81 535 HIS B N 1
ATOM 9676 C CA . HIS B 1 535 ? -26.609 6.652 0.985 1 80.81 535 HIS B CA 1
ATOM 9677 C C . HIS B 1 535 ? -26.781 6.742 2.496 1 80.81 535 HIS B C 1
ATOM 9679 O O . HIS B 1 535 ? -27.828 7.211 2.975 1 80.81 535 HIS B O 1
ATOM 9685 N N . LYS B 1 536 ? -25.781 6.262 3.252 1 79.75 536 LYS B N 1
ATOM 9686 C CA . LYS B 1 536 ? -25.844 6.309 4.711 1 79.75 536 LYS B CA 1
ATOM 9687 C C . LYS B 1 536 ? -25.344 7.648 5.242 1 79.75 536 LYS B C 1
ATOM 9689 O O . LYS B 1 536 ? -25.312 7.863 6.457 1 79.75 536 LYS B O 1
ATOM 9694 N N . ASN B 1 537 ? -24.922 8.523 4.43 1 73.38 537 ASN B N 1
ATOM 9695 C CA . ASN B 1 537 ? -24.406 9.844 4.781 1 73.38 537 ASN B CA 1
ATOM 9696 C C . ASN B 1 537 ? -23.219 9.742 5.73 1 73.38 537 ASN B C 1
ATOM 9698 O O . ASN B 1 537 ? -23.172 10.453 6.738 1 73.38 537 ASN B O 1
ATOM 9702 N N . LEU B 1 538 ? -22.406 8.766 5.391 1 73.25 538 LEU B N 1
ATOM 9703 C CA . LEU B 1 538 ? -21.203 8.609 6.199 1 73.25 538 LEU B CA 1
ATOM 9704 C C . LEU B 1 538 ? -20.141 9.617 5.785 1 73.25 538 LEU B C 1
ATOM 9706 O O . LEU B 1 538 ? -19.969 9.883 4.594 1 73.25 538 LEU B O 1
ATOM 9710 N N . PRO B 1 539 ? -19.5 10.156 6.742 1 57.72 539 PRO B N 1
ATOM 9711 C CA . PRO B 1 539 ? -18.453 11.117 6.406 1 57.72 539 PRO B CA 1
ATOM 9712 C C . PRO B 1 539 ? -17.219 10.445 5.801 1 57.72 539 PRO B C 1
ATOM 9714 O O . PRO B 1 539 ? -16.812 9.375 6.25 1 57.72 539 PRO B O 1
ATOM 9717 N N . GLN B 1 540 ? -16.875 10.711 4.531 1 60.34 540 GLN B N 1
ATOM 9718 C CA . GLN B 1 540 ? -15.672 10.172 3.895 1 60.34 540 GLN B CA 1
ATOM 9719 C C . GLN B 1 540 ? -14.859 11.273 3.23 1 60.34 540 GLN B C 1
ATOM 9721 O O . GLN B 1 540 ? -15.406 12.305 2.828 1 60.34 540 GLN B O 1
ATOM 9726 N N . TRP B 1 541 ? -13.562 11.078 3.361 1 54.12 541 TRP B N 1
ATOM 9727 C CA . TRP B 1 541 ? -12.695 12.008 2.654 1 54.12 541 TRP B CA 1
ATOM 9728 C C . TRP B 1 541 ? -12.875 11.883 1.145 1 54.12 541 TRP B C 1
ATOM 9730 O O . TRP B 1 541 ? -13.07 10.781 0.627 1 54.12 541 TRP B O 1
ATOM 9740 N N . PRO B 1 542 ? -13.234 13.062 0.562 1 48.88 542 PRO B N 1
ATOM 9741 C CA . PRO B 1 542 ? -13.43 12.961 -0.886 1 48.88 542 PRO B CA 1
ATOM 9742 C C . PRO B 1 542 ? -12.258 12.305 -1.602 1 48.88 542 PRO B C 1
ATOM 9744 O O . PRO B 1 542 ? -11.125 12.352 -1.109 1 48.88 542 PRO B O 1
ATOM 9747 N N . ASP B 1 543 ? -12.602 11.383 -2.359 1 49.25 543 ASP B N 1
ATOM 9748 C CA . ASP B 1 543 ? -11.578 10.797 -3.219 1 49.25 543 ASP B CA 1
ATOM 9749 C C . ASP B 1 543 ? -10.773 11.883 -3.93 1 49.25 543 ASP B C 1
ATOM 9751 O O . ASP B 1 543 ? -11.32 12.648 -4.727 1 49.25 543 ASP B O 1
ATOM 9755 N N . LEU B 1 544 ? -9.711 12.414 -3.164 1 44.12 544 LEU B N 1
ATOM 9756 C CA . LEU B 1 544 ? -8.828 13.43 -3.729 1 44.12 544 LEU B CA 1
ATOM 9757 C C . LEU B 1 544 ? -8.484 13.109 -5.18 1 44.12 544 LEU B C 1
ATOM 9759 O O . LEU B 1 544 ? -7.738 13.852 -5.824 1 44.12 544 LEU B O 1
ATOM 9763 N N . THR B 1 545 ? -8.867 11.898 -5.531 1 42.94 545 THR B N 1
ATOM 9764 C CA . THR B 1 545 ? -8.43 11.523 -6.875 1 42.94 545 THR B CA 1
ATOM 9765 C C . THR B 1 545 ? -9.156 12.352 -7.93 1 42.94 545 THR B C 1
ATOM 9767 O O . THR B 1 545 ? -8.805 12.305 -9.109 1 42.94 545 THR B O 1
ATOM 9770 N N . LYS B 1 546 ? -10.398 12.828 -7.449 1 44.5 546 LYS B N 1
ATOM 9771 C CA . LYS B 1 546 ? -11.031 13.531 -8.562 1 44.5 546 LYS B CA 1
ATOM 9772 C C . LYS B 1 546 ? -10.375 14.891 -8.797 1 44.5 546 LYS B C 1
ATOM 9774 O O . LYS B 1 546 ? -10.148 15.641 -7.844 1 44.5 546 LYS B O 1
ATOM 9779 N N . GLN B 1 547 ? -9.773 14.938 -9.836 1 42.16 547 GLN B N 1
ATOM 9780 C CA . GLN B 1 547 ? -9.039 16.094 -10.344 1 42.16 547 GLN B CA 1
ATOM 9781 C C . GLN B 1 547 ? -9.727 17.406 -9.945 1 42.16 547 GLN B C 1
ATOM 9783 O O . GLN B 1 547 ? -9.062 18.406 -9.695 1 42.16 547 GLN B O 1
ATOM 9788 N N . ILE B 1 548 ? -11.023 17.312 -9.891 1 42.31 548 ILE B N 1
ATOM 9789 C CA . ILE B 1 548 ? -11.742 18.547 -9.531 1 42.31 548 ILE B CA 1
ATOM 9790 C C . ILE B 1 548 ? -11.375 18.953 -8.109 1 42.31 548 ILE B C 1
ATOM 9792 O O . ILE B 1 548 ? -11.281 20.156 -7.812 1 42.31 548 ILE B O 1
ATOM 9796 N N . SER B 1 549 ? -11.195 18.031 -7.426 1 46.66 549 SER B N 1
ATOM 9797 C CA . SER B 1 549 ? -10.898 18.281 -6.016 1 46.66 549 SER B CA 1
ATOM 9798 C C . SER B 1 549 ? -9.547 18.953 -5.844 1 46.66 549 SER B C 1
ATOM 9800 O O . SER B 1 549 ? -9.281 19.562 -4.801 1 46.66 549 SER B O 1
ATOM 9802 N N . TYR B 1 550 ? -8.891 18.734 -7.055 1 47 550 TYR B N 1
ATOM 9803 C CA . TYR B 1 550 ? -7.574 19.375 -6.992 1 47 550 TYR B CA 1
ATOM 9804 C C . TYR B 1 550 ? -7.688 20.891 -7.109 1 47 550 TYR B C 1
ATOM 9806 O O . TYR B 1 550 ? -6.762 21.609 -6.746 1 47 550 TYR B O 1
ATOM 9814 N N . SER B 1 551 ? -8.914 21.297 -7.461 1 52.5 551 SER B N 1
ATOM 9815 C CA . SER B 1 551 ? -9.055 22.75 -7.594 1 52.5 551 SER B CA 1
ATOM 9816 C C . SER B 1 551 ? -9.805 23.344 -6.406 1 52.5 551 SER B C 1
ATOM 9818 O O . SER B 1 551 ? -9.859 24.562 -6.25 1 52.5 551 SER B O 1
ATOM 9820 N N . LEU B 1 552 ? -10.328 22.484 -5.535 1 60.03 552 LEU B N 1
ATOM 9821 C CA . LEU B 1 552 ? -11.07 23.047 -4.406 1 60.03 552 LEU B CA 1
ATOM 9822 C C . LEU B 1 552 ? -10.117 23.516 -3.312 1 60.03 552 LEU B C 1
ATOM 9824 O O . LEU B 1 552 ? -9.062 22.906 -3.098 1 60.03 552 LEU B O 1
ATOM 9828 N N . THR B 1 553 ? -10.477 24.719 -2.912 1 65.94 553 THR B N 1
ATOM 9829 C CA . THR B 1 553 ? -9.68 25.297 -1.835 1 65.94 553 THR B CA 1
ATOM 9830 C C . THR B 1 553 ? -10.438 25.25 -0.513 1 65.94 553 THR B C 1
ATOM 9832 O O . THR B 1 553 ? -11.625 24.922 -0.486 1 65.94 553 THR B O 1
ATOM 9835 N N . ALA B 1 554 ? -9.789 25.375 0.535 1 71.62 554 ALA B N 1
ATOM 9836 C CA . ALA B 1 554 ? -10.398 25.422 1.864 1 71.62 554 ALA B CA 1
ATOM 9837 C C . ALA B 1 554 ? -11.516 26.469 1.922 1 71.62 554 ALA B C 1
ATOM 9839 O O . ALA B 1 554 ? -12.484 26.297 2.662 1 71.62 554 ALA B O 1
ATOM 9840 N N . GLY B 1 555 ? -11.359 27.531 1.116 1 68.94 555 GLY B N 1
ATOM 9841 C CA . GLY B 1 555 ? -12.383 28.562 1.078 1 68.94 555 GLY B CA 1
ATOM 9842 C C . GLY B 1 555 ? -13.711 28.078 0.53 1 68.94 555 GLY B C 1
ATOM 9843 O O . GLY B 1 555 ? -14.766 28.531 0.959 1 68.94 555 GLY B O 1
ATOM 9844 N N . ASP B 1 556 ? -13.602 27.125 -0.27 1 66.25 556 ASP B N 1
ATOM 9845 C CA . ASP B 1 556 ? -14.82 26.594 -0.872 1 66.25 556 ASP B CA 1
ATOM 9846 C C . ASP B 1 556 ? -15.531 25.641 0.083 1 66.25 556 ASP B C 1
ATOM 9848 O O . ASP B 1 556 ? -16.75 25.453 -0.005 1 66.25 556 ASP B O 1
ATOM 9852 N N . LEU B 1 557 ? -14.727 25.141 0.895 1 68 557 LEU B N 1
ATOM 9853 C CA . LEU B 1 557 ? -15.273 24.109 1.771 1 68 557 LEU B CA 1
ATOM 9854 C C . LEU B 1 557 ? -15.727 24.703 3.098 1 68 557 LEU B C 1
ATOM 9856 O O . LEU B 1 557 ? -16.484 24.078 3.846 1 68 557 LEU B O 1
ATOM 9860 N N . MET B 1 558 ? -15.312 25.938 3.299 1 71.62 558 MET B N 1
ATOM 9861 C CA . MET B 1 558 ? -15.523 26.5 4.629 1 71.62 558 MET B CA 1
ATOM 9862 C C . MET B 1 558 ? -16.969 26.984 4.789 1 71.62 558 MET B C 1
ATOM 9864 O O . MET B 1 558 ? -17.641 27.281 3.801 1 71.62 558 MET B O 1
ATOM 9868 N N . ARG B 1 559 ? -17.438 26.672 5.961 1 70.19 559 ARG B N 1
ATOM 9869 C CA . ARG B 1 559 ? -18.703 27.281 6.355 1 70.19 559 ARG B CA 1
ATOM 9870 C C . ARG B 1 559 ? -18.484 28.703 6.883 1 70.19 559 ARG B C 1
ATOM 9872 O O . ARG B 1 559 ? -17.359 29.109 7.141 1 70.19 559 ARG B O 1
ATOM 9879 N N . ASP B 1 560 ? -19.562 29.312 6.941 1 64.75 560 ASP B N 1
ATOM 9880 C CA . ASP B 1 560 ? -19.531 30.688 7.418 1 64.75 560 ASP B CA 1
ATOM 9881 C C . ASP B 1 560 ? -18.922 30.781 8.812 1 64.75 560 ASP B C 1
ATOM 9883 O O . ASP B 1 560 ? -18.766 29.75 9.492 1 64.75 560 ASP B O 1
ATOM 9887 N N . MET B 1 561 ? -18.547 31.875 9.219 1 64.25 561 MET B N 1
ATOM 9888 C CA . MET B 1 561 ? -17.875 32.25 10.469 1 64.25 561 MET B CA 1
ATOM 9889 C C . MET B 1 561 ? -18.562 31.578 11.656 1 64.25 561 MET B C 1
ATOM 9891 O O . MET B 1 561 ? -19.797 31.562 11.734 1 64.25 561 MET B O 1
ATOM 9895 N N . PRO B 1 562 ? -17.734 30.922 12.43 1 64.38 562 PRO B N 1
ATOM 9896 C CA . PRO B 1 562 ? -18.344 30.359 13.633 1 64.38 562 PRO B CA 1
ATOM 9897 C C . PRO B 1 562 ? -19.156 31.391 14.414 1 64.38 562 PRO B C 1
ATOM 9899 O O . PRO B 1 562 ? -18.75 32.531 14.523 1 64.38 562 PRO B O 1
ATOM 9902 N N . PRO B 1 563 ? -20.359 31.062 14.797 1 62.84 563 PRO B N 1
ATOM 9903 C CA . PRO B 1 563 ? -21.203 32.031 15.484 1 62.84 563 PRO B CA 1
ATOM 9904 C C . PRO B 1 563 ? -20.578 32.562 16.766 1 62.84 563 PRO B C 1
ATOM 9906 O O . PRO B 1 563 ? -20.844 33.719 17.156 1 62.84 563 PRO B O 1
ATOM 9909 N N . TYR B 1 564 ? -19.672 31.781 17.344 1 76.5 564 TYR B N 1
ATOM 9910 C CA . TYR B 1 564 ? -19.125 32.219 18.625 1 76.5 564 TYR B CA 1
ATOM 9911 C C . TYR B 1 564 ? -17.594 32.25 18.578 1 76.5 564 TYR B C 1
ATOM 9913 O O . TYR B 1 564 ? -16.953 31.312 18.109 1 76.5 564 TYR B O 1
ATOM 9921 N N . TYR B 1 565 ? -17.078 33.375 18.75 1 80.56 565 TYR B N 1
ATOM 9922 C CA . TYR B 1 565 ? -15.641 33.531 18.875 1 80.56 565 TYR B CA 1
ATOM 9923 C C . TYR B 1 565 ? -15.289 34.344 20.125 1 80.56 565 TYR B C 1
ATOM 9925 O O . TYR B 1 565 ? -16.125 35.062 20.672 1 80.56 565 TYR B O 1
ATOM 9933 N N . LEU B 1 566 ? -14.148 34.062 20.641 1 84.38 566 LEU B N 1
ATOM 9934 C CA . LEU B 1 566 ? -13.648 34.781 21.812 1 84.38 566 LEU B CA 1
ATOM 9935 C C . LEU B 1 566 ? -12.609 35.844 21.422 1 84.38 566 LEU B C 1
ATOM 9937 O O . LEU B 1 566 ? -11.695 35.531 20.656 1 84.38 566 LEU B O 1
ATOM 9941 N N . VAL B 1 567 ? -12.891 37.031 21.906 1 83.12 567 VAL B N 1
ATOM 9942 C CA . VAL B 1 567 ? -11.906 38.094 21.703 1 83.12 567 VAL B CA 1
ATOM 9943 C C . VAL B 1 567 ? -10.867 38.031 22.828 1 83.12 567 VAL B C 1
ATOM 9945 O O . VAL B 1 567 ? -11.18 37.688 23.969 1 83.12 567 VAL B O 1
ATOM 9948 N N . ARG B 1 568 ? -9.711 38.375 22.531 1 81.06 568 ARG B N 1
ATOM 9949 C CA . ARG B 1 568 ? -8.602 38.281 23.469 1 81.06 568 ARG B CA 1
ATOM 9950 C C . ARG B 1 568 ? -8.891 39.062 24.734 1 81.06 568 ARG B C 1
ATOM 9952 O O . ARG B 1 568 ? -8.555 38.656 25.844 1 81.06 568 ARG B O 1
ATOM 9959 N N . ARG B 1 569 ? -9.508 40.219 24.625 1 81.12 569 ARG B N 1
ATOM 9960 C CA . ARG B 1 569 ? -9.828 41.062 25.766 1 81.12 569 ARG B CA 1
ATOM 9961 C C . ARG B 1 569 ? -11.266 40.844 26.219 1 81.12 569 ARG B C 1
ATOM 9963 O O . ARG B 1 569 ? -12.211 41.125 25.484 1 81.12 569 ARG B O 1
ATOM 9970 N N . GLN B 1 570 ? -11.352 40.281 27.406 1 83.81 570 GLN B N 1
ATOM 9971 C CA . GLN B 1 570 ? -12.688 39.906 27.859 1 83.81 570 GLN B CA 1
ATOM 9972 C C . GLN B 1 570 ? -12.891 40.281 29.328 1 83.81 570 GLN B C 1
ATOM 9974 O O . GLN B 1 570 ? -11.922 40.531 30.047 1 83.81 570 GLN B O 1
ATOM 9979 N N . THR B 1 571 ? -14.094 40.438 29.625 1 82.56 571 THR B N 1
ATOM 9980 C CA . THR B 1 571 ? -14.492 40.531 31.031 1 82.56 571 THR B CA 1
ATOM 9981 C C . THR B 1 571 ? -15.07 39.219 31.531 1 82.56 571 THR B C 1
ATOM 9983 O O . THR B 1 571 ? -15.43 38.344 30.75 1 82.56 571 THR B O 1
ATOM 9986 N N . LEU B 1 572 ? -14.984 39.062 32.75 1 85.62 572 LEU B N 1
ATOM 9987 C CA . LEU B 1 572 ? -15.508 37.844 33.344 1 85.62 572 LEU B CA 1
ATOM 9988 C C . LEU B 1 572 ? -16.984 37.656 33 1 85.62 572 LEU B C 1
ATOM 9990 O O . LEU B 1 572 ? -17.422 36.531 32.688 1 85.62 572 LEU B O 1
ATOM 9994 N N . ALA B 1 573 ? -17.688 38.656 32.969 1 82.56 573 ALA B N 1
ATOM 9995 C CA . ALA B 1 573 ? -19.109 38.594 32.656 1 82.56 573 ALA B CA 1
ATOM 9996 C C . ALA B 1 573 ? -19.328 38.156 31.203 1 82.56 573 ALA B C 1
ATOM 9998 O O . ALA B 1 573 ? -20.266 37.406 30.922 1 82.56 573 ALA B O 1
ATOM 9999 N N . SER B 1 574 ? -18.531 38.656 30.406 1 85.25 574 SER B N 1
ATOM 10000 C CA . SER B 1 574 ? -18.672 38.312 29 1 85.25 574 SER B CA 1
ATOM 10001 C C . SER B 1 574 ? -18.391 36.844 28.766 1 85.25 574 SER B C 1
ATOM 10003 O O . SER B 1 574 ? -19.062 36.188 27.938 1 85.25 574 SER B O 1
ATOM 10005 N N . ILE B 1 575 ? -17.484 36.281 29.406 1 87.88 575 ILE B N 1
ATOM 10006 C CA . ILE B 1 575 ? -17.156 34.875 29.25 1 87.88 575 ILE B CA 1
ATOM 10007 C C . ILE B 1 575 ? -18.281 34.031 29.812 1 87.88 575 ILE B C 1
ATOM 10009 O O . ILE B 1 575 ? -18.656 33 29.219 1 87.88 575 ILE B O 1
ATOM 10013 N N . LYS B 1 576 ? -18.75 34.438 30.938 1 85 576 LYS B N 1
ATOM 10014 C CA . LYS B 1 576 ? -19.875 33.719 31.516 1 85 576 LYS B CA 1
ATOM 10015 C C . LYS B 1 576 ? -21.078 33.75 30.594 1 85 576 LYS B C 1
ATOM 10017 O O . LYS B 1 576 ? -21.781 32.75 30.453 1 85 576 LYS B O 1
ATOM 10022 N N . HIS B 1 577 ? -21.203 34.844 30.047 1 83.81 577 HIS B N 1
ATOM 10023 C CA . HIS B 1 577 ? -22.312 34.969 29.094 1 83.81 577 HIS B CA 1
ATOM 10024 C C . HIS B 1 577 ? -22.109 34.062 27.891 1 83.81 577 HIS B C 1
ATOM 10026 O O . HIS B 1 577 ? -23.062 33.438 27.406 1 83.81 577 HIS B O 1
ATOM 10032 N N . LEU B 1 578 ? -20.969 34.062 27.391 1 84.81 578 LEU B N 1
ATOM 10033 C CA . LEU B 1 578 ? -20.656 33.188 26.266 1 84.81 578 LEU B CA 1
ATOM 10034 C C . LEU B 1 578 ? -20.922 31.734 26.594 1 84.81 578 LEU B C 1
ATOM 10036 O O . LEU B 1 578 ? -21.484 31 25.797 1 84.81 578 LEU B O 1
ATOM 10040 N N . LEU B 1 579 ? -20.531 31.375 27.766 1 85.19 579 LEU B N 1
ATOM 10041 C CA . LEU B 1 579 ? -20.719 29.984 28.172 1 85.19 579 LEU B CA 1
ATOM 10042 C C . LEU B 1 579 ? -22.188 29.688 28.406 1 85.19 579 LEU B C 1
ATOM 10044 O O . LEU B 1 579 ? -22.656 28.562 28.156 1 85.19 579 LEU B O 1
ATOM 10048 N N . GLN B 1 580 ? -22.859 30.656 28.891 1 80.62 580 GLN B N 1
ATOM 10049 C CA . GLN B 1 580 ? -24.281 30.469 29.156 1 80.62 580 GLN B CA 1
ATOM 10050 C C . GLN B 1 580 ? -25.062 30.391 27.844 1 80.62 580 GLN B C 1
ATOM 10052 O O . GLN B 1 580 ? -25.969 29.562 27.703 1 80.62 580 GLN B O 1
ATOM 10057 N N . VAL B 1 581 ? -24.719 31.203 26.938 1 77.81 581 VAL B N 1
ATOM 10058 C CA . VAL B 1 581 ? -25.422 31.25 25.656 1 77.81 581 VAL B CA 1
ATOM 10059 C C . VAL B 1 581 ? -25.156 29.969 24.875 1 77.81 581 VAL B C 1
ATOM 10061 O O . VAL B 1 581 ? -26.047 29.453 24.203 1 77.81 581 VAL B O 1
ATOM 10064 N N . THR B 1 582 ? -23.938 29.578 24.953 1 77.19 582 THR B N 1
ATOM 10065 C CA . THR B 1 582 ? -23.578 28.375 24.203 1 77.19 582 THR B CA 1
ATOM 10066 C C . THR B 1 582 ? -24.141 27.125 24.875 1 77.19 582 THR B C 1
ATOM 10068 O O . THR B 1 582 ? -24.312 26.094 24.234 1 77.19 582 THR B O 1
ATOM 10071 N N . ASN B 1 583 ? -24.281 27.203 26.203 1 66.25 583 ASN B N 1
ATOM 10072 C CA . ASN B 1 583 ? -24.906 26.078 26.906 1 66.25 583 ASN B CA 1
ATOM 10073 C C . ASN B 1 583 ? -26.391 25.969 26.594 1 66.25 583 ASN B C 1
ATOM 10075 O O . ASN B 1 583 ? -26.953 24.875 26.609 1 66.25 583 ASN B O 1
ATOM 10079 N N . LYS B 1 584 ? -27.109 27.125 26.438 1 58.81 584 LYS B N 1
ATOM 10080 C CA . LYS B 1 584 ? -28.547 27.156 26.203 1 58.81 584 LYS B CA 1
ATOM 10081 C C . LYS B 1 584 ? -28.891 26.781 24.766 1 58.81 584 LYS B C 1
ATOM 10083 O O . LYS B 1 584 ? -30.047 26.578 24.422 1 58.81 584 LYS B O 1
ATOM 10088 N N . GLU B 1 585 ? -28.062 27.078 23.875 1 52.78 585 GLU B N 1
ATOM 10089 C CA . GLU B 1 585 ? -28.391 26.688 22.516 1 52.78 585 GLU B CA 1
ATOM 10090 C C . GLU B 1 585 ? -28.719 25.188 22.438 1 52.78 585 GLU B C 1
ATOM 10092 O O . GLU B 1 585 ? -27.953 24.359 22.922 1 52.78 585 GLU B O 1
ATOM 10097 N N . LYS B 1 586 ? -30.094 24.938 22.562 1 45.59 586 LYS B N 1
ATOM 10098 C CA . LYS B 1 586 ? -30.828 23.688 22.781 1 45.59 586 LYS B CA 1
ATOM 10099 C C . LYS B 1 586 ? -30.141 22.516 22.109 1 45.59 586 LYS B C 1
ATOM 10101 O O . LYS B 1 586 ? -30.297 21.359 22.547 1 45.59 586 LYS B O 1
ATOM 10106 N N . LYS B 1 587 ? -30.297 22.328 20.875 1 43.53 587 LYS B N 1
ATOM 10107 C CA . LYS B 1 587 ? -30.438 21.109 20.094 1 43.53 587 LYS B CA 1
ATOM 10108 C C . LYS B 1 587 ? -29.078 20.453 19.844 1 43.53 587 LYS B C 1
ATOM 10110 O O . LYS B 1 587 ? -28.562 20.516 18.719 1 43.53 587 LYS B O 1
ATOM 10115 N N . GLY B 1 588 ? -28.234 19.984 20.953 1 45.38 588 GLY B N 1
ATOM 10116 C CA . GLY B 1 588 ? -27.266 18.906 20.969 1 45.38 588 GLY B CA 1
ATOM 10117 C C . GLY B 1 588 ? -25.859 19.328 20.625 1 45.38 588 GLY B C 1
ATOM 10118 O O . GLY B 1 588 ? -24.938 18.516 20.609 1 45.38 588 GLY B O 1
ATOM 10119 N N . LYS B 1 589 ? -25.719 20.438 19.922 1 51.84 589 LYS B N 1
ATOM 10120 C CA . LYS B 1 589 ? -24.344 20.625 19.469 1 51.84 589 LYS B CA 1
ATOM 10121 C C . LYS B 1 589 ? -23.625 21.672 20.297 1 51.84 589 LYS B C 1
ATOM 10123 O O . LYS B 1 589 ? -23.688 22.875 20 1 51.84 589 LYS B O 1
ATOM 10128 N N . THR B 1 590 ? -23.297 21.516 21.625 1 53.91 590 THR B N 1
ATOM 10129 C CA . THR B 1 590 ? -22.438 22.406 22.422 1 53.91 590 THR B CA 1
ATOM 10130 C C . THR B 1 590 ? -21.094 22.594 21.75 1 53.91 590 THR B C 1
ATOM 10132 O O . THR B 1 590 ? -20.453 21.625 21.312 1 53.91 590 THR B O 1
ATOM 10135 N N . ALA B 1 591 ? -20.797 23.828 21.484 1 63.97 591 ALA B N 1
ATOM 10136 C CA . ALA B 1 591 ? -19.5 24.156 20.906 1 63.97 591 ALA B CA 1
ATOM 10137 C C . ALA B 1 591 ? -18.375 23.859 21.906 1 63.97 591 ALA B C 1
ATOM 10139 O O . ALA B 1 591 ? -18.375 24.375 23.016 1 63.97 591 ALA B O 1
ATOM 10140 N N . HIS B 1 592 ? -17.594 22.984 21.672 1 71.56 592 HIS B N 1
ATOM 10141 C CA . HIS B 1 592 ? -16.516 22.609 22.578 1 71.56 592 HIS B CA 1
ATOM 10142 C C . HIS B 1 592 ? -15.234 23.375 22.266 1 71.56 592 HIS B C 1
ATOM 10144 O O . HIS B 1 592 ? -14.305 23.406 23.078 1 71.56 592 HIS B O 1
ATOM 10150 N N . VAL B 1 593 ? -15.242 23.984 21.109 1 77.69 593 VAL B N 1
ATOM 10151 C CA . VAL B 1 593 ? -14.031 24.703 20.719 1 77.69 593 VAL B CA 1
ATOM 10152 C C . VAL B 1 593 ? -14.391 26.125 20.281 1 77.69 593 VAL B C 1
ATOM 10154 O O . VAL B 1 593 ? -15.391 26.328 19.578 1 77.69 593 VAL B O 1
ATOM 10157 N N . PHE B 1 594 ? -13.734 27.125 20.875 1 80.44 594 PHE B N 1
ATOM 10158 C CA . PHE B 1 594 ? -13.953 28.531 20.531 1 80.44 594 PHE B CA 1
ATOM 10159 C C . PHE B 1 594 ? -12.688 29.141 19.922 1 80.44 594 PHE B C 1
ATOM 10161 O O . PHE B 1 594 ? -11.617 29.094 20.547 1 80.44 594 PHE B O 1
ATOM 10168 N N . PRO B 1 595 ? -12.859 29.609 18.719 1 82.06 595 PRO B N 1
ATOM 10169 C CA . PRO B 1 595 ? -11.703 30.328 18.188 1 82.06 595 PRO B CA 1
ATOM 10170 C C . PRO B 1 595 ? -11.453 31.656 18.922 1 82.06 595 PRO B C 1
ATOM 10172 O O . PRO B 1 595 ? -12.406 32.344 19.312 1 82.06 595 PRO B O 1
ATOM 10175 N N . VAL B 1 596 ? -10.211 31.938 19.203 1 83.12 596 VAL B N 1
ATOM 10176 C CA . VAL B 1 596 ? -9.812 33.188 19.859 1 83.12 596 VAL B CA 1
ATOM 10177 C C . VAL B 1 596 ? -9.258 34.156 18.828 1 83.12 596 VAL B C 1
ATOM 10179 O O . VAL B 1 596 ? -8.344 33.812 18.062 1 83.12 596 VAL B O 1
ATOM 10182 N N . VAL B 1 597 ? -9.914 35.312 18.812 1 80.88 597 VAL B N 1
ATOM 10183 C CA . VAL B 1 597 ? -9.484 36.312 17.844 1 80.88 597 VAL B CA 1
ATOM 10184 C C . VAL B 1 597 ? -8.922 37.531 18.578 1 80.88 597 VAL B C 1
ATOM 10186 O O . VAL B 1 597 ? -9.164 37.719 19.781 1 80.88 597 VAL B O 1
ATOM 10189 N N . ASP B 1 598 ? -8.148 38.281 17.938 1 76.75 598 ASP B N 1
ATOM 10190 C CA . ASP B 1 598 ? -7.535 39.469 18.531 1 76.75 598 ASP B CA 1
ATOM 10191 C C . ASP B 1 598 ? -8.578 40.531 18.797 1 76.75 598 ASP B C 1
ATOM 10193 O O . ASP B 1 598 ? -8.648 41.094 19.906 1 76.75 598 ASP B O 1
ATOM 10197 N N . ASP B 1 599 ? -9.281 40.938 17.781 1 77.19 599 ASP B N 1
ATOM 10198 C CA . ASP B 1 599 ? -10.312 41.969 17.906 1 77.19 599 ASP B CA 1
ATOM 10199 C C . ASP B 1 599 ? -11.516 41.656 17.016 1 77.19 599 ASP B C 1
ATOM 10201 O O . ASP B 1 599 ? -11.398 40.906 16.047 1 77.19 599 ASP B O 1
ATOM 10205 N N . ALA B 1 600 ? -12.625 42.188 17.453 1 74.56 600 ALA B N 1
ATOM 10206 C CA . ALA B 1 600 ? -13.859 41.938 16.703 1 74.56 600 ALA B CA 1
ATOM 10207 C C . ALA B 1 600 ? -13.805 42.594 15.328 1 74.56 600 ALA B C 1
ATOM 10209 O O . ALA B 1 600 ? -14.469 42.125 14.398 1 74.56 600 ALA B O 1
ATOM 10210 N N . LYS B 1 601 ? -12.945 43.531 15.266 1 70.19 601 LYS B N 1
ATOM 10211 C CA . LYS B 1 601 ? -12.867 44.25 13.992 1 70.19 601 LYS B CA 1
ATOM 10212 C C . LYS B 1 601 ? -11.867 43.562 13.055 1 70.19 601 LYS B C 1
ATOM 10214 O O . LYS B 1 601 ? -12.148 43.375 11.875 1 70.19 601 LYS B O 1
ATOM 10219 N N . THR B 1 602 ? -10.797 43.125 13.555 1 68 602 THR B N 1
ATOM 10220 C CA . THR B 1 602 ? -9.75 42.562 12.703 1 68 602 THR B CA 1
ATOM 10221 C C . THR B 1 602 ? -9.922 41.062 12.57 1 68 602 THR B C 1
ATOM 10223 O O . THR B 1 602 ? -9.586 40.469 11.531 1 68 602 THR B O 1
ATOM 10226 N N . MET B 1 603 ? -10.484 40.406 13.469 1 75.69 603 MET B N 1
ATOM 10227 C CA . MET B 1 603 ? -10.812 39 13.492 1 75.69 603 MET B CA 1
ATOM 10228 C C . MET B 1 603 ? -9.586 38.156 13.18 1 75.69 603 MET B C 1
ATOM 10230 O O . MET B 1 603 ? -9.68 37.156 12.453 1 75.69 603 MET B O 1
ATOM 10234 N N . VAL B 1 604 ? -8.477 38.562 13.609 1 73.81 604 VAL B N 1
ATOM 10235 C CA . VAL B 1 604 ? -7.273 37.75 13.422 1 73.81 604 VAL B CA 1
ATOM 10236 C C . VAL B 1 604 ? -7.285 36.562 14.375 1 73.81 604 VAL B C 1
ATOM 10238 O O . VAL B 1 604 ? -7.5 36.75 15.578 1 73.81 604 VAL B O 1
ATOM 10241 N N . LEU B 1 605 ? -7.066 35.406 13.805 1 76.75 605 LEU B N 1
ATOM 10242 C CA . LEU B 1 605 ? -7.137 34.188 14.602 1 76.75 605 LEU B CA 1
ATOM 10243 C C . LEU B 1 605 ? -5.852 34 15.398 1 76.75 605 LEU B C 1
ATOM 10245 O O . LEU B 1 605 ? -4.758 34 14.82 1 76.75 605 LEU B O 1
ATOM 10249 N N . LEU B 1 606 ? -5.988 33.875 16.688 1 72.38 606 LEU B N 1
ATOM 10250 C CA . LEU B 1 606 ? -4.828 33.656 17.547 1 72.38 606 LEU B CA 1
ATOM 10251 C C . LEU B 1 606 ? -4.703 32.188 17.938 1 72.38 606 LEU B C 1
ATOM 10253 O O . LEU B 1 606 ? -3.596 31.688 18.172 1 72.38 606 LEU B O 1
ATOM 10257 N N . GLY B 1 607 ? -5.75 31.5 18 1 74.06 607 GLY B N 1
ATOM 10258 C CA . GLY B 1 607 ? -5.785 30.109 18.422 1 74.06 607 GLY B CA 1
ATOM 10259 C C . GLY B 1 607 ? -7.18 29.625 18.766 1 74.06 607 GLY B C 1
ATOM 10260 O O . GLY B 1 607 ? -8.172 30.188 18.297 1 74.06 607 GLY B O 1
ATOM 10261 N N . VAL B 1 608 ? -7.121 28.453 19.438 1 76.81 608 VAL B N 1
ATOM 10262 C CA . VAL B 1 608 ? -8.414 27.891 19.812 1 76.81 608 VAL B CA 1
ATOM 10263 C C . VAL B 1 608 ? -8.398 27.516 21.281 1 76.81 608 VAL B C 1
ATOM 10265 O O . VAL B 1 608 ? -7.348 27.188 21.844 1 76.81 608 VAL B O 1
ATOM 10268 N N . THR B 1 609 ? -9.484 27.781 21.984 1 77.81 609 THR B N 1
ATOM 10269 C CA . THR B 1 609 ? -9.656 27.391 23.375 1 77.81 609 THR B CA 1
ATOM 10270 C C . THR B 1 609 ? -10.828 26.422 23.531 1 77.81 609 THR B C 1
ATOM 10272 O O . THR B 1 609 ? -11.742 26.422 22.703 1 77.81 609 THR B O 1
ATOM 10275 N N . THR B 1 610 ? -10.727 25.625 24.469 1 77.81 610 THR B N 1
ATOM 10276 C CA . THR B 1 610 ? -11.797 24.656 24.703 1 77.81 610 THR B CA 1
ATOM 10277 C C . THR B 1 610 ? -12.758 25.172 25.766 1 77.81 610 THR B C 1
ATOM 10279 O O . THR B 1 610 ? -12.414 26.062 26.547 1 77.81 610 THR B O 1
ATOM 10282 N N . ARG B 1 611 ? -13.859 24.625 25.781 1 79.5 611 ARG B N 1
ATOM 10283 C CA . ARG B 1 611 ? -14.867 25 26.781 1 79.5 611 ARG B CA 1
ATOM 10284 C C . ARG B 1 611 ? -14.375 24.703 28.188 1 79.5 611 ARG B C 1
ATOM 10286 O O . ARG B 1 611 ? -14.578 25.5 29.109 1 79.5 611 ARG B O 1
ATOM 10293 N N . GLU B 1 612 ? -13.742 23.625 28.297 1 78.88 612 GLU B N 1
ATOM 10294 C CA . GLU B 1 612 ? -13.234 23.25 29.625 1 78.88 612 GLU B CA 1
ATOM 10295 C C . GLU B 1 612 ? -12.227 24.281 30.125 1 78.88 612 GLU B C 1
ATOM 10297 O O . GLU B 1 612 ? -12.219 24.609 31.312 1 78.88 612 GLU B O 1
ATOM 10302 N N . GLU B 1 613 ? -11.492 24.703 29.219 1 82.06 613 GLU B N 1
ATOM 10303 C CA . GLU B 1 613 ? -10.508 25.703 29.609 1 82.06 613 GLU B CA 1
ATOM 10304 C C . GLU B 1 613 ? -11.188 27.016 30 1 82.06 613 GLU B C 1
ATOM 10306 O O . GLU B 1 613 ? -10.75 27.688 30.938 1 82.06 613 GLU B O 1
ATOM 10311 N N . LEU B 1 614 ? -12.18 27.344 29.406 1 85.81 614 LEU B N 1
ATOM 10312 C CA . LEU B 1 614 ? -12.898 28.578 29.719 1 85.81 614 LEU B CA 1
ATOM 10313 C C . LEU B 1 614 ? -13.648 28.469 31.031 1 85.81 614 LEU B C 1
ATOM 10315 O O . LEU B 1 614 ? -13.695 29.422 31.812 1 85.81 614 LEU B O 1
ATOM 10319 N N . GLU B 1 615 ? -14.164 27.328 31.234 1 85.25 615 GLU B N 1
ATOM 10320 C CA . GLU B 1 615 ? -14.852 27.109 32.5 1 85.25 615 GLU B CA 1
ATOM 10321 C C . GLU B 1 615 ? -13.875 27.141 33.656 1 85.25 615 GLU B C 1
ATOM 10323 O O . GLU B 1 615 ? -14.188 27.703 34.719 1 85.25 615 GLU B O 1
ATOM 10328 N N . ALA B 1 616 ? -12.797 26.578 33.438 1 84.19 616 ALA B N 1
ATOM 10329 C CA . ALA B 1 616 ? -11.766 26.625 34.469 1 84.19 616 ALA B CA 1
ATOM 10330 C C . ALA B 1 616 ? -11.297 28.047 34.719 1 84.19 616 ALA B C 1
ATOM 10332 O O . ALA B 1 616 ? -11.047 28.438 35.844 1 84.19 616 ALA B O 1
ATOM 10333 N N . LEU B 1 617 ? -11.227 28.703 33.656 1 85.94 617 LEU B N 1
ATOM 10334 C CA . LEU B 1 617 ? -10.797 30.094 33.781 1 85.94 617 LEU B CA 1
ATOM 10335 C C . LEU B 1 617 ? -11.82 30.906 34.562 1 85.94 617 LEU B C 1
ATOM 10337 O O . LEU B 1 617 ? -11.453 31.781 35.344 1 85.94 617 LEU B O 1
ATOM 10341 N N . VAL B 1 618 ? -13.062 30.656 34.406 1 85.75 618 VAL B N 1
ATOM 10342 C CA . VAL B 1 618 ? -14.117 31.375 35.125 1 85.75 618 VAL B CA 1
ATOM 10343 C C . VAL B 1 618 ? -14.023 31.078 36.594 1 85.75 618 VAL B C 1
ATOM 10345 O O . VAL B 1 618 ? -14.172 31.984 37.438 1 85.75 618 VAL B O 1
ATOM 10348 N N . ILE B 1 619 ? -13.758 29.875 36.906 1 82.75 619 ILE B N 1
ATOM 10349 C CA . ILE B 1 619 ? -13.641 29.484 38.281 1 82.75 619 ILE B CA 1
ATOM 10350 C C . ILE B 1 619 ? -12.422 30.172 38.906 1 82.75 619 ILE B C 1
ATOM 10352 O O . ILE B 1 619 ? -12.5 30.703 40.031 1 82.75 619 ILE B O 1
ATOM 10356 N N . LEU B 1 620 ? -11.398 30.109 38.219 1 83.31 620 LEU B N 1
ATOM 10357 C CA . LEU B 1 620 ? -10.18 30.734 38.719 1 83.31 620 LEU B CA 1
ATOM 10358 C C . LEU B 1 620 ? -10.367 32.25 38.875 1 83.31 620 LEU B C 1
ATOM 10360 O O . LEU B 1 620 ? -9.852 32.844 39.844 1 83.31 620 LEU B O 1
ATOM 10364 N N . TRP B 1 621 ? -11.016 32.781 37.969 1 84 621 TRP B N 1
ATOM 10365 C CA . TRP B 1 621 ? -11.273 34.219 38 1 84 621 TRP B CA 1
ATOM 10366 C C . TRP B 1 621 ? -12.156 34.562 39.188 1 84 621 TRP B C 1
ATOM 10368 O O . TRP B 1 621 ? -11.883 35.562 39.906 1 84 621 TRP B O 1
ATOM 10378 N N . GLU B 1 622 ? -13.133 33.812 39.5 1 83.19 622 GLU B N 1
ATOM 10379 C CA . GLU B 1 622 ? -14.023 34.062 40.625 1 83.19 622 GLU B CA 1
ATOM 10380 C C . GLU B 1 622 ? -13.297 33.875 41.969 1 83.19 622 GLU B C 1
ATOM 10382 O O . GLU B 1 622 ? -13.508 34.656 42.906 1 83.19 622 GLU B O 1
ATOM 10387 N N . LEU B 1 623 ? -12.453 32.938 41.938 1 81.56 623 LEU B N 1
ATOM 10388 C CA . LEU B 1 623 ? -11.68 32.688 43.125 1 81.56 623 LEU B CA 1
ATOM 10389 C C . LEU B 1 623 ? -10.703 33.844 43.375 1 81.56 623 LEU B C 1
ATOM 10391 O O . LEU B 1 623 ? -10.484 34.25 44.531 1 81.56 623 LEU B O 1
ATOM 10395 N N . SER B 1 624 ? -10.219 34.281 42.375 1 82.12 624 SER B N 1
ATOM 10396 C CA . SER B 1 624 ? -9.289 35.406 42.5 1 82.12 624 SER B CA 1
ATOM 10397 C C . SER B 1 624 ? -10 36.688 42.938 1 82.12 624 SER B C 1
ATOM 10399 O O . SER B 1 624 ? -9.445 37.469 43.719 1 82.12 624 SER B O 1
ATOM 10401 N N . LEU B 1 625 ? -11.141 36.906 42.5 1 81.25 625 LEU B N 1
ATOM 10402 C CA . LEU B 1 625 ? -11.922 38.062 42.875 1 81.25 625 LEU B CA 1
ATOM 10403 C C . LEU B 1 625 ? -12.32 38 44.344 1 81.25 625 LEU B C 1
ATOM 10405 O O . LEU B 1 625 ? -12.281 39 45.062 1 81.25 625 LEU B O 1
ATOM 10409 N N . ARG B 1 626 ? -12.609 36.812 44.812 1 78.44 626 ARG B N 1
ATOM 10410 C CA . ARG B 1 626 ? -12.961 36.594 46.219 1 78.44 626 ARG B CA 1
ATOM 10411 C C . ARG B 1 626 ? -11.734 36.75 47.094 1 78.44 626 ARG B C 1
ATOM 10413 O O . ARG B 1 626 ? -11.82 37.312 48.188 1 78.44 626 ARG B O 1
ATOM 10420 N N . GLY B 1 627 ? -10.711 36.219 46.531 1 75.31 627 GLY B N 1
ATOM 10421 C CA . GLY B 1 627 ? -9.469 36.375 47.281 1 75.31 627 GLY B CA 1
ATOM 10422 C C . GLY B 1 627 ? -8.961 37.781 47.344 1 75.31 627 GLY B C 1
ATOM 10423 O O . GLY B 1 627 ? -8.359 38.188 48.344 1 75.31 627 GLY B O 1
ATOM 10424 N N . GLY B 1 628 ? -9.117 38.5 46.312 1 72.5 628 GLY B N 1
ATOM 10425 C CA . GLY B 1 628 ? -8.719 39.875 46.281 1 72.5 628 GLY B CA 1
ATOM 10426 C C . GLY B 1 628 ? -9.477 40.75 47.281 1 72.5 628 GLY B C 1
ATOM 10427 O O . GLY B 1 628 ? -8.906 41.656 47.875 1 72.5 628 GLY B O 1
ATOM 10428 N N . LYS B 1 629 ? -10.734 40.5 47.562 1 73.56 629 LYS B N 1
ATOM 10429 C CA . LYS B 1 629 ? -11.531 41.219 48.562 1 73.56 629 LYS B CA 1
ATOM 10430 C C . LYS B 1 629 ? -11.055 40.906 49.969 1 73.56 629 LYS B C 1
ATOM 10432 O O . LYS B 1 629 ? -11.016 41.812 50.812 1 73.56 629 LYS B O 1
ATOM 10437 N N . ASN B 1 630 ? -10.602 39.656 50 1 70.44 630 ASN B N 1
ATOM 10438 C CA . ASN B 1 630 ? -10.094 39.281 51.312 1 70.44 630 ASN B CA 1
ATOM 10439 C C . ASN B 1 630 ? -8.688 39.812 51.562 1 70.44 630 ASN B C 1
ATOM 10441 O O . ASN B 1 630 ? -8.367 40.219 52.688 1 70.44 630 ASN B O 1
ATOM 10445 N N . SER B 1 631 ? -7.91 39.812 50.5 1 69.94 631 SER B N 1
ATOM 10446 C CA . SER B 1 631 ? -6.547 40.344 50.594 1 69.94 631 SER B CA 1
ATOM 10447 C C . SER B 1 631 ? -6.531 41.844 50.844 1 69.94 631 SER B C 1
ATOM 10449 O O . SER B 1 631 ? -5.672 42.344 51.562 1 69.94 631 SER B O 1
ATOM 10451 N N . ALA B 1 632 ? -7.316 42.594 50.219 1 65 632 ALA B N 1
ATOM 10452 C CA . ALA B 1 632 ? -7.445 44 50.5 1 65 632 ALA B CA 1
ATOM 10453 C C . ALA B 1 632 ? -7.762 44.25 51.969 1 65 632 ALA B C 1
ATOM 10455 O O . ALA B 1 632 ? -7.352 45.25 52.562 1 65 632 ALA B O 1
ATOM 10456 N N . ALA B 1 633 ? -8.336 43.281 52.594 1 61.03 633 ALA B N 1
ATOM 10457 C CA . ALA B 1 633 ? -8.656 43.375 54.031 1 61.03 633 ALA B CA 1
ATOM 10458 C C . ALA B 1 633 ? -7.484 42.906 54.875 1 61.03 633 ALA B C 1
ATOM 10460 O O . ALA B 1 633 ? -7.223 43.469 55.938 1 61.03 633 ALA B O 1
ATOM 10461 N N . THR B 1 634 ? -6.734 41.906 54.344 1 64.06 634 THR B N 1
ATOM 10462 C CA . THR B 1 634 ? -5.703 41.312 55.219 1 64.06 634 THR B CA 1
ATOM 10463 C C . THR B 1 634 ? -4.312 41.688 54.688 1 64.06 634 THR B C 1
ATOM 10465 O O . THR B 1 634 ? -3.326 41.562 55.438 1 64.06 634 THR B O 1
ATOM 10468 N N . GLY B 1 635 ? -4.043 42.344 53.594 1 61.78 635 GLY B N 1
ATOM 10469 C CA . GLY B 1 635 ? -2.766 42.781 53.031 1 61.78 635 GLY B CA 1
ATOM 10470 C C . GLY B 1 635 ? -1.98 41.656 52.406 1 61.78 635 GLY B C 1
ATOM 10471 O O . GLY B 1 635 ? -0.796 41.781 52.094 1 61.78 635 GLY B O 1
ATOM 10472 N N . THR B 1 636 ? -2.49 40.438 52.188 1 62.72 636 THR B N 1
ATOM 10473 C CA . THR B 1 636 ? -1.753 39.312 51.688 1 62.72 636 THR B CA 1
ATOM 10474 C C . THR B 1 636 ? -2.021 39.125 50.188 1 62.72 636 THR B C 1
ATOM 10476 O O . THR B 1 636 ? -3.137 39.344 49.719 1 62.72 636 THR B O 1
ATOM 10479 N N . PRO B 1 637 ? -1.004 38.781 49.438 1 64 637 PRO B N 1
ATOM 10480 C CA . PRO B 1 637 ? -1.156 38.625 48 1 64 637 PRO B CA 1
ATOM 10481 C C . PRO B 1 637 ? -2.074 37.469 47.656 1 64 637 PRO B C 1
ATOM 10483 O O . PRO B 1 637 ? -2.098 36.438 48.344 1 64 637 PRO B O 1
ATOM 10486 N N . VAL B 1 638 ? -3.055 37.656 46.688 1 65.94 638 VAL B N 1
ATOM 10487 C CA . VAL B 1 638 ? -4.031 36.688 46.219 1 65.94 638 VAL B CA 1
ATOM 10488 C C . VAL B 1 638 ? -3.312 35.5 45.562 1 65.94 638 VAL B C 1
ATOM 10490 O O . VAL B 1 638 ? -2.51 35.719 44.656 1 65.94 638 VAL B O 1
ATOM 10493 N N . SER B 1 639 ? -3.135 34.312 46.156 1 67.94 639 SER B N 1
ATOM 10494 C CA . SER B 1 639 ? -2.547 33.125 45.562 1 67.94 639 SER B CA 1
ATOM 10495 C C . SER B 1 639 ? -3.607 32.062 45.25 1 67.94 639 SER B C 1
ATOM 10497 O O . SER B 1 639 ? -4.348 31.656 46.156 1 67.94 639 SER B O 1
ATOM 10499 N N . VAL B 1 640 ? -4.004 31.969 44.031 1 69.38 640 VAL B N 1
ATOM 10500 C CA . VAL B 1 640 ? -4.922 30.922 43.625 1 69.38 640 VAL B CA 1
ATOM 10501 C C . VAL B 1 640 ? -4.141 29.75 43.031 1 69.38 640 VAL B C 1
ATOM 10503 O O . VAL B 1 640 ? -3.178 29.969 42.281 1 69.38 640 VAL B O 1
ATOM 10506 N N . ALA B 1 641 ? -4.438 28.531 43.375 1 67.69 641 ALA B N 1
ATOM 10507 C CA . ALA B 1 641 ? -3.764 27.328 42.906 1 67.69 641 ALA B CA 1
ATOM 10508 C C . ALA B 1 641 ? -3.953 27.156 41.406 1 67.69 641 ALA B C 1
ATOM 10510 O O . ALA B 1 641 ? -5.074 27.25 40.906 1 67.69 641 ALA B O 1
ATOM 10511 N N . GLY B 1 642 ? -2.855 27.078 40.594 1 64.31 642 GLY B N 1
ATOM 10512 C CA . GLY B 1 642 ? -2.885 26.766 39.156 1 64.31 642 GLY B CA 1
ATOM 10513 C C . GLY B 1 642 ? -2.426 27.922 38.281 1 64.31 642 GLY B C 1
ATOM 10514 O O . GLY B 1 642 ? -2.189 27.75 37.094 1 64.31 642 GLY B O 1
ATOM 10515 N N . ILE B 1 643 ? -2.484 29.188 38.969 1 72.88 643 ILE B N 1
ATOM 10516 C CA . ILE B 1 643 ? -2.047 30.312 38.188 1 72.88 643 ILE B CA 1
ATOM 10517 C C . ILE B 1 643 ? -0.922 31.062 38.906 1 72.88 643 ILE B C 1
ATOM 10519 O O . ILE B 1 643 ? -0.75 30.906 40.125 1 72.88 643 ILE B O 1
ATOM 10523 N N . THR B 1 644 ? -0.123 31.766 38.25 1 75 644 THR B N 1
ATOM 10524 C CA . THR B 1 644 ? 0.983 32.531 38.812 1 75 644 THR B CA 1
ATOM 10525 C C . THR B 1 644 ? 0.463 33.719 39.594 1 75 644 THR B C 1
ATOM 10527 O O . THR B 1 644 ? -0.658 34.188 39.375 1 75 644 THR B O 1
ATOM 10530 N N . PRO B 1 645 ? 1.125 34.125 40.531 1 76.5 645 PRO B N 1
ATOM 10531 C CA . PRO B 1 645 ? 0.711 35.281 41.344 1 76.5 645 PRO B CA 1
ATOM 10532 C C . PRO B 1 645 ? 0.45 36.531 40.469 1 76.5 645 PRO B C 1
ATOM 10534 O O . PRO B 1 645 ? -0.457 37.312 40.781 1 76.5 645 PRO B O 1
ATOM 10537 N N . GLU B 1 646 ? 1.187 36.688 39.406 1 77 646 GLU B N 1
ATOM 10538 C CA . GLU B 1 646 ? 0.964 37.812 38.531 1 77 646 GLU B CA 1
ATOM 10539 C C . GLU B 1 646 ? -0.391 37.719 37.812 1 77 646 GLU B C 1
ATOM 10541 O O . GLU B 1 646 ? -1.094 38.719 37.688 1 77 646 GLU B O 1
ATOM 10546 N N . GLN B 1 647 ? -0.731 36.562 37.562 1 80.81 647 GLN B N 1
ATOM 10547 C CA . GLN B 1 647 ? -2.014 36.344 36.906 1 80.81 647 GLN B CA 1
ATOM 10548 C C . GLN B 1 647 ? -3.174 36.562 37.875 1 80.81 647 GLN B C 1
ATOM 10550 O O . GLN B 1 647 ? -4.199 37.125 37.5 1 80.81 647 GLN B O 1
ATOM 10555 N N . ALA B 1 648 ? -2.953 36.125 39 1 77.62 648 ALA B N 1
ATOM 10556 C CA . ALA B 1 648 ? -3.99 36.281 40.031 1 77.62 648 ALA B CA 1
ATOM 10557 C C . ALA B 1 648 ? -4.215 37.75 40.344 1 77.62 648 ALA B C 1
ATOM 10559 O O . ALA B 1 648 ? -5.348 38.156 40.594 1 77.62 648 ALA B O 1
ATOM 10560 N N . ALA B 1 649 ? -3.154 38.469 40.281 1 78.56 649 ALA B N 1
ATOM 10561 C CA . ALA B 1 649 ? -3.25 39.875 40.594 1 78.56 649 ALA B CA 1
ATOM 10562 C C . ALA B 1 649 ? -4.059 40.625 39.531 1 78.56 649 ALA B C 1
ATOM 10564 O O . ALA B 1 649 ? -4.844 41.5 39.844 1 78.56 649 ALA B O 1
ATOM 10565 N N . VAL B 1 650 ? -3.852 40.188 38.344 1 80.44 650 VAL B N 1
ATOM 10566 C CA . VAL B 1 650 ? -4.547 40.812 37.25 1 80.44 650 VAL B CA 1
ATOM 10567 C C . VAL B 1 650 ? -6.027 40.438 37.281 1 80.44 650 VAL B C 1
ATOM 10569 O O . VAL B 1 650 ? -6.891 41.281 37 1 80.44 650 VAL B O 1
ATOM 10572 N N . LEU B 1 651 ? -6.293 39.312 37.688 1 82 651 LEU B N 1
ATOM 10573 C CA . LEU B 1 651 ? -7.672 38.812 37.688 1 82 651 LEU B CA 1
ATOM 10574 C C . LEU B 1 651 ? -8.438 39.406 38.875 1 82 651 LEU B C 1
ATOM 10576 O O . LEU B 1 651 ? -9.672 39.469 38.844 1 82 651 LEU B O 1
ATOM 10580 N N . SER B 1 652 ? -7.719 39.812 39.875 1 78.12 652 SER B N 1
ATOM 10581 C CA . SER B 1 652 ? -8.359 40.312 41.062 1 78.12 652 SER B CA 1
ATOM 10582 C C . SER B 1 652 ? -8.57 41.812 41 1 78.12 652 SER B C 1
ATOM 10584 O O . SER B 1 652 ? -9.258 42.406 41.844 1 78.12 652 SER B O 1
ATOM 10586 N N . ARG B 1 653 ? -8.039 42.5 40 1 73.19 653 ARG B N 1
ATOM 10587 C CA . ARG B 1 653 ? -8.07 43.938 39.906 1 73.19 653 ARG B CA 1
ATOM 10588 C C . ARG B 1 653 ? -9.484 44.438 39.625 1 73.19 653 ARG B C 1
ATOM 10590 O O . ARG B 1 653 ? -9.914 45.469 40.188 1 73.19 653 ARG B O 1
ATOM 10597 N N . PRO B 1 654 ? -10.234 43.781 38.719 1 67.81 654 PRO B N 1
ATOM 10598 C CA . PRO B 1 654 ? -11.547 44.344 38.406 1 67.81 654 PRO B CA 1
ATOM 10599 C C . PRO B 1 654 ? -12.484 44.406 39.594 1 67.81 654 PRO B C 1
ATOM 10601 O O . PRO B 1 654 ? -12.539 43.469 40.406 1 67.81 654 PRO B O 1
ATOM 10604 N N . ALA B 1 655 ? -12.914 45.688 39.906 1 62.62 655 ALA B N 1
ATOM 10605 C CA . ALA B 1 655 ? -13.805 45.906 41.062 1 62.62 655 ALA B CA 1
ATOM 10606 C C . ALA B 1 655 ? -15.117 45.156 40.875 1 62.62 655 ALA B C 1
ATOM 10608 O O . ALA B 1 655 ? -15.766 44.781 41.844 1 62.62 655 ALA B O 1
ATOM 10609 N N . SER B 1 656 ? -15.594 45.094 39.625 1 64.31 656 SER B N 1
ATOM 10610 C CA . SER B 1 656 ? -16.844 44.406 39.312 1 64.31 656 SER B CA 1
ATOM 10611 C C . SER B 1 656 ? -16.688 43.438 38.156 1 64.31 656 SER B C 1
ATOM 10613 O O . SER B 1 656 ? -15.703 43.5 37.406 1 64.31 656 SER B O 1
ATOM 10615 N N . GLU B 1 657 ? -17.547 42.438 38 1 69.06 657 GLU B N 1
ATOM 10616 C CA . GLU B 1 657 ? -17.547 41.438 36.938 1 69.06 657 GLU B CA 1
ATOM 10617 C C . GLU B 1 657 ? -17.594 42.062 35.531 1 69.06 657 GLU B C 1
ATOM 10619 O O . GLU B 1 657 ? -17.156 41.469 34.562 1 69.06 657 GLU B O 1
ATOM 10624 N N . THR B 1 658 ? -18.094 43.25 35.406 1 68 658 THR B N 1
ATOM 10625 C CA . THR B 1 658 ? -18.328 43.875 34.094 1 68 658 THR B CA 1
ATOM 10626 C C . THR B 1 658 ? -17.297 45 33.875 1 68 658 THR B C 1
ATOM 10628 O O . THR B 1 658 ? -17.219 45.531 32.75 1 68 658 THR B O 1
ATOM 10631 N N . SER B 1 659 ? -16.547 45.375 34.75 1 63.25 659 SER B N 1
ATOM 10632 C CA . SER B 1 659 ? -15.852 46.656 34.656 1 63.25 659 SER B CA 1
ATOM 10633 C C . SER B 1 659 ? -14.555 46.531 33.844 1 63.25 659 SER B C 1
ATOM 10635 O O . SER B 1 659 ? -14.25 47.375 33.031 1 63.25 659 SER B O 1
ATOM 10637 N N . GLU B 1 660 ? -13.578 45.656 34.312 1 70.62 660 GLU B N 1
ATOM 10638 C CA . GLU B 1 660 ? -12.242 45.781 33.75 1 70.62 660 GLU B CA 1
ATOM 10639 C C . GLU B 1 660 ? -11.984 44.656 32.719 1 70.62 660 GLU B C 1
ATOM 10641 O O . GLU B 1 660 ? -12.25 43.5 32.969 1 70.62 660 GLU B O 1
ATOM 10646 N N . VAL B 1 661 ? -11.547 45.094 31.484 1 79.62 661 VAL B N 1
ATOM 10647 C CA . VAL B 1 661 ? -11.164 44.25 30.359 1 79.62 661 VAL B CA 1
ATOM 10648 C C . VAL B 1 661 ? -9.758 43.688 30.609 1 79.62 661 VAL B C 1
ATOM 10650 O O . VAL B 1 661 ? -8.844 44.438 30.969 1 79.62 661 VAL B O 1
ATOM 10653 N N . VAL B 1 662 ? -9.68 42.312 30.734 1 79.44 662 VAL B N 1
ATOM 10654 C CA . VAL B 1 662 ? -8.398 41.656 30.891 1 79.44 662 VAL B CA 1
ATOM 10655 C C . VAL B 1 662 ? -7.992 41 29.578 1 79.44 662 VAL B C 1
ATOM 10657 O O . VAL B 1 662 ? -8.82 40.375 28.891 1 79.44 662 VAL B O 1
ATOM 10660 N N . ASP B 1 663 ? -6.789 41.25 29.188 1 79 663 ASP B N 1
ATOM 10661 C CA . ASP B 1 663 ? -6.227 40.594 28.031 1 79 663 ASP B CA 1
ATOM 10662 C C . ASP B 1 663 ? -5.82 39.156 28.375 1 79 663 ASP B C 1
ATOM 10664 O O . ASP B 1 663 ? -4.75 38.906 28.938 1 79 663 ASP B O 1
ATOM 10668 N N . LEU B 1 664 ? -6.559 38.219 27.953 1 80.38 664 LEU B N 1
ATOM 10669 C CA . LEU B 1 664 ? -6.387 36.812 28.328 1 80.38 664 LEU B CA 1
ATOM 10670 C C . LEU B 1 664 ? -5.172 36.188 27.641 1 80.38 664 LEU B C 1
ATOM 10672 O O . LEU B 1 664 ? -4.574 35.25 28.141 1 80.38 664 LEU B O 1
ATOM 10676 N N . VAL B 1 665 ? -4.828 36.625 26.516 1 76.81 665 VAL B N 1
ATOM 10677 C CA . VAL B 1 665 ? -3.73 36.031 25.75 1 76.81 665 VAL B CA 1
ATOM 10678 C C . VAL B 1 665 ? -2.398 36.594 26.25 1 76.81 665 VAL B C 1
ATOM 10680 O O . VAL B 1 665 ? -1.41 35.875 26.359 1 76.81 665 VAL B O 1
ATOM 10683 N N . HIS B 1 666 ? -2.396 37.906 26.594 1 72.62 666 HIS B N 1
ATOM 10684 C CA . HIS B 1 666 ? -1.178 38.531 27.094 1 72.62 666 HIS B CA 1
ATOM 10685 C C . HIS B 1 666 ? -0.725 37.906 28.406 1 72.62 666 HIS B C 1
ATOM 10687 O O . HIS B 1 666 ? 0.474 37.719 28.641 1 72.62 666 HIS B O 1
ATOM 10693 N N . PHE B 1 667 ? -1.723 37.594 29.156 1 75.25 667 PHE B N 1
ATOM 10694 C CA . PHE B 1 667 ? -1.381 37.031 30.469 1 75.25 667 PHE B CA 1
ATOM 10695 C C . PHE B 1 667 ? -1.365 35.531 30.422 1 75.25 667 PHE B C 1
ATOM 10697 O O . PHE B 1 667 ? -1.376 34.875 31.469 1 75.25 667 PHE B O 1
ATOM 10704 N N . GLU B 1 668 ? -1.39 34.906 29.25 1 73.75 668 GLU B N 1
ATOM 10705 C CA . GLU B 1 668 ? -1.244 33.5 29.031 1 73.75 668 GLU B CA 1
ATOM 10706 C C . GLU B 1 668 ? -2.266 32.688 29.844 1 73.75 668 GLU B C 1
ATOM 10708 O O . GLU B 1 668 ? -1.923 31.703 30.484 1 73.75 668 GLU B O 1
ATOM 10713 N N . LEU B 1 669 ? -3.352 33.188 29.938 1 77.12 669 LEU B N 1
ATOM 10714 C CA . LEU B 1 669 ? -4.398 32.531 30.688 1 77.12 669 LEU B CA 1
ATOM 10715 C C . LEU B 1 669 ? -5.105 31.484 29.828 1 77.12 669 LEU B C 1
ATOM 10717 O O . LEU B 1 669 ? -5.848 30.641 30.344 1 77.12 669 LEU B O 1
ATOM 10721 N N . LEU B 1 670 ? -4.82 31.625 28.484 1 76.31 670 LEU B N 1
ATOM 10722 C CA . LEU B 1 670 ? -5.402 30.656 27.562 1 76.31 670 LEU B CA 1
ATOM 10723 C C . LEU B 1 670 ? -4.32 29.812 26.906 1 76.31 670 LEU B C 1
ATOM 10725 O O . LEU B 1 670 ? -3.244 30.328 26.578 1 76.31 670 LEU B O 1
ATOM 10729 N N . SER B 1 671 ? -4.465 28.562 26.812 1 68.44 671 SER B N 1
ATOM 10730 C CA . SER B 1 671 ? -3.492 27.672 26.172 1 68.44 671 SER B CA 1
ATOM 10731 C C . SER B 1 671 ? -3.5 27.844 24.656 1 68.44 671 SER B C 1
ATOM 10733 O O . SER B 1 671 ? -2.457 27.719 24.016 1 68.44 671 SER B O 1
ATOM 10735 N N . LEU B 1 672 ? -4.43 28.5 24.078 1 61.84 672 LEU B N 1
ATOM 10736 C CA . LEU B 1 672 ? -4.609 28.703 22.641 1 61.84 672 LEU B CA 1
ATOM 10737 C C . LEU B 1 672 ? -4.191 27.469 21.859 1 61.84 672 LEU B C 1
ATOM 10739 O O . LEU B 1 672 ? -4.027 27.531 20.641 1 61.84 672 LEU B O 1
ATOM 10743 N N . GLU B 1 673 ? -3.527 26.375 22.422 1 57.28 673 GLU B N 1
ATOM 10744 C CA . GLU B 1 673 ? -2.779 25.312 21.766 1 57.28 673 GLU B CA 1
ATOM 10745 C C . GLU B 1 673 ? -3.682 24.125 21.422 1 57.28 673 GLU B C 1
ATOM 10747 O O . GLU B 1 673 ? -3.215 23.109 20.906 1 57.28 673 GLU B O 1
ATOM 10752 N N . ASP B 1 674 ? -4.918 24.328 21.156 1 50.94 674 ASP B N 1
ATOM 10753 C CA . ASP B 1 674 ? -5.363 22.953 20.938 1 50.94 674 ASP B CA 1
ATOM 10754 C C . ASP B 1 674 ? -5.004 22.469 19.531 1 50.94 674 ASP B C 1
ATOM 10756 O O . ASP B 1 674 ? -4.754 23.281 18.641 1 50.94 674 ASP B O 1
ATOM 10760 N N . GLU B 1 675 ? -4.809 21.125 19.453 1 49.94 675 GLU B N 1
ATOM 10761 C CA . GLU B 1 675 ? -4.578 20.234 18.312 1 49.94 675 GLU B CA 1
ATOM 10762 C C . GLU B 1 675 ? -5.273 20.75 17.062 1 49.94 675 GLU B C 1
ATOM 10764 O O . GLU B 1 675 ? -5.371 20.031 16.062 1 49.94 675 GLU B O 1
ATOM 10769 N N . HIS B 1 676 ? -5.648 22.047 17.078 1 53.09 676 HIS B N 1
ATOM 10770 C CA . HIS B 1 676 ? -6.5 22.453 15.961 1 53.09 676 HIS B CA 1
ATOM 10771 C C . HIS B 1 676 ? -5.723 23.312 14.961 1 53.09 676 HIS B C 1
ATOM 10773 O O . HIS B 1 676 ? -5.031 24.25 15.344 1 53.09 676 HIS B O 1
ATOM 10779 N N . PHE B 1 677 ? -5.535 22.766 13.797 1 60.5 677 PHE B N 1
ATOM 10780 C CA . PHE B 1 677 ? -4.801 23.344 12.672 1 60.5 677 PHE B CA 1
ATOM 10781 C C . PHE B 1 677 ? -5.629 24.406 11.961 1 60.5 677 PHE B C 1
ATOM 10783 O O . PHE B 1 677 ? -6.863 24.344 11.984 1 60.5 677 PHE B O 1
ATOM 10790 N N . HIS B 1 678 ? -5.066 25.578 11.758 1 65.19 678 HIS B N 1
ATOM 10791 C CA . HIS B 1 678 ? -5.723 26.516 10.852 1 65.19 678 HIS B CA 1
ATOM 10792 C C . HIS B 1 678 ? -5.129 26.438 9.445 1 65.19 678 HIS B C 1
ATOM 10794 O O . HIS B 1 678 ? -3.934 26.172 9.289 1 65.19 678 HIS B O 1
ATOM 10800 N N . VAL B 1 679 ? -6.043 26.422 8.523 1 70.38 679 VAL B N 1
ATOM 10801 C CA . VAL B 1 679 ? -5.637 26.312 7.125 1 70.38 679 VAL B CA 1
ATOM 10802 C C . VAL B 1 679 ? -6.02 27.594 6.375 1 70.38 679 VAL B C 1
ATOM 10804 O O . VAL B 1 679 ? -7.086 28.156 6.609 1 70.38 679 VAL B O 1
ATOM 10807 N N . PRO B 1 680 ? -5.031 28.094 5.652 1 65.19 680 PRO B N 1
ATOM 10808 C CA . PRO B 1 680 ? -5.395 29.25 4.816 1 65.19 680 PRO B CA 1
ATOM 10809 C C . PRO B 1 680 ? -6.496 28.922 3.814 1 65.19 680 PRO B C 1
ATOM 10811 O O . PRO B 1 680 ? -6.664 27.766 3.43 1 65.19 680 PRO B O 1
ATOM 10814 N N . ARG B 1 681 ? -7.168 29.875 3.465 1 70.62 681 ARG B N 1
ATOM 10815 C CA . ARG B 1 681 ? -8.32 29.75 2.582 1 70.62 681 ARG B CA 1
ATOM 10816 C C . ARG B 1 681 ? -7.922 29.125 1.242 1 70.62 681 ARG B C 1
ATOM 10818 O O . ARG B 1 681 ? -8.688 28.375 0.644 1 70.62 681 ARG B O 1
ATOM 10825 N N . ASP B 1 682 ? -6.723 29.359 0.852 1 64.69 682 ASP B N 1
ATOM 10826 C CA . ASP B 1 682 ? -6.328 28.922 -0.485 1 64.69 682 ASP B CA 1
ATOM 10827 C C . ASP B 1 682 ? -5.668 27.547 -0.441 1 64.69 682 ASP B C 1
ATOM 10829 O O . ASP B 1 682 ? -5.145 27.078 -1.45 1 64.69 682 ASP B O 1
ATOM 10833 N N . THR B 1 683 ? -5.766 27 0.731 1 68.5 683 THR B N 1
ATOM 10834 C CA . THR B 1 683 ? -5.223 25.656 0.817 1 68.5 683 THR B CA 1
ATOM 10835 C C . THR B 1 683 ? -6.109 24.656 0.064 1 68.5 683 THR B C 1
ATOM 10837 O O . THR B 1 683 ? -7.336 24.75 0.115 1 68.5 683 THR B O 1
ATOM 10840 N N . ARG B 1 684 ? -5.461 23.906 -0.71 1 62.81 684 ARG B N 1
ATOM 10841 C CA . ARG B 1 684 ? -6.188 22.922 -1.5 1 62.81 684 ARG B CA 1
ATOM 10842 C C . ARG B 1 684 ? -6.969 21.969 -0.6 1 62.81 684 ARG B C 1
ATOM 10844 O O . ARG B 1 684 ? -6.516 21.625 0.491 1 62.81 684 ARG B O 1
ATOM 10851 N N . ALA B 1 685 ? -8.078 21.641 -1.037 1 66.06 685 ALA B N 1
ATOM 10852 C CA . ALA B 1 685 ? -8.984 20.75 -0.295 1 66.06 685 ALA B CA 1
ATOM 10853 C C . ALA B 1 685 ? -8.312 19.422 0.015 1 66.06 685 ALA B C 1
ATOM 10855 O O . ALA B 1 685 ? -8.539 18.828 1.077 1 66.06 685 ALA B O 1
ATOM 10856 N N . SER B 1 686 ? -7.449 19.016 -0.831 1 62.19 686 SER B N 1
ATOM 10857 C CA . SER B 1 686 ? -6.77 17.75 -0.605 1 62.19 686 SER B CA 1
ATOM 10858 C C . SER B 1 686 ? -5.879 17.812 0.631 1 62.19 686 SER B C 1
ATOM 10860 O O . SER B 1 686 ? -5.801 16.844 1.394 1 62.19 686 SER B O 1
ATOM 10862 N N . HIS B 1 687 ? -5.328 18.938 0.778 1 63.38 687 HIS B N 1
ATOM 10863 C CA . HIS B 1 687 ? -4.465 19.109 1.94 1 63.38 687 HIS B CA 1
ATOM 10864 C C . HIS B 1 687 ? -5.277 19.172 3.227 1 63.38 687 HIS B C 1
ATOM 10866 O O . HIS B 1 687 ? -4.848 18.672 4.27 1 63.38 687 HIS B O 1
ATOM 10872 N N . VAL B 1 688 ? -6.387 19.797 3.012 1 66.88 688 VAL B N 1
ATOM 10873 C CA . VAL B 1 688 ? -7.254 19.922 4.18 1 66.88 688 VAL B CA 1
ATOM 10874 C C . VAL B 1 688 ? -7.734 18.531 4.613 1 66.88 688 VAL B C 1
ATOM 10876 O O . VAL B 1 688 ? -7.742 18.219 5.805 1 66.88 688 VAL B O 1
ATOM 10879 N N . VAL B 1 689 ? -8.023 17.828 3.648 1 63.38 689 VAL B N 1
ATOM 10880 C CA . VAL B 1 689 ? -8.516 16.484 3.947 1 63.38 689 VAL B CA 1
ATOM 10881 C C . VAL B 1 689 ? -7.402 15.648 4.574 1 63.38 689 VAL B C 1
ATOM 10883 O O . VAL B 1 689 ? -7.645 14.883 5.516 1 63.38 689 VAL B O 1
ATOM 10886 N N . LEU B 1 690 ? -6.285 15.852 4.043 1 60.69 690 LEU B N 1
ATOM 10887 C CA . LEU B 1 690 ? -5.137 15.141 4.594 1 60.69 690 LEU B CA 1
ATOM 10888 C C . LEU B 1 690 ? -4.883 15.547 6.039 1 60.69 690 LEU B C 1
ATOM 10890 O O . LEU B 1 690 ? -4.562 14.703 6.883 1 60.69 690 LEU B O 1
ATOM 10894 N N . LEU B 1 691 ? -5.027 16.812 6.227 1 62.69 691 LEU B N 1
ATOM 10895 C CA . LEU B 1 691 ? -4.82 17.328 7.574 1 62.69 691 LEU B CA 1
ATOM 10896 C C . LEU B 1 691 ? -5.844 16.75 8.547 1 62.69 691 LEU B C 1
ATOM 10898 O O . LEU B 1 691 ? -5.496 16.375 9.672 1 62.69 691 LEU B O 1
ATOM 10902 N N . ILE B 1 692 ? -6.961 16.625 8.016 1 62.75 692 ILE B N 1
ATOM 10903 C CA . ILE B 1 692 ? -8.023 16.125 8.867 1 62.75 692 ILE B CA 1
ATOM 10904 C C . ILE B 1 692 ? -7.855 14.617 9.062 1 62.75 692 ILE B C 1
ATOM 10906 O O . ILE B 1 692 ? -8.055 14.102 10.164 1 62.75 692 ILE B O 1
ATOM 10910 N N . SER B 1 693 ? -7.477 14.062 7.996 1 59.31 693 SER B N 1
ATOM 10911 C CA . SER B 1 693 ? -7.363 12.609 8.055 1 59.31 693 SER B CA 1
ATOM 10912 C C . SER B 1 693 ? -6.195 12.188 8.938 1 59.31 693 SER B C 1
ATOM 10914 O O . SER B 1 693 ? -6.277 11.18 9.641 1 59.31 693 SER B O 1
ATOM 10916 N N . VAL B 1 694 ? -5.199 12.961 8.797 1 57.03 694 VAL B N 1
ATOM 10917 C CA . VAL B 1 694 ? -3.977 12.562 9.492 1 57.03 694 VAL B CA 1
ATOM 10918 C C . VAL B 1 694 ? -4.016 13.07 10.93 1 57.03 694 VAL B C 1
ATOM 10920 O O . VAL B 1 694 ? -3.631 12.359 11.859 1 57.03 694 VAL B O 1
ATOM 10923 N N . HIS B 1 695 ? -4.539 14.281 11.07 1 57.84 695 HIS B N 1
ATOM 10924 C CA . HIS B 1 695 ? -4.52 14.898 12.391 1 57.84 695 HIS B CA 1
ATOM 10925 C C . HIS B 1 695 ? -5.824 14.648 13.141 1 57.84 695 HIS B C 1
ATOM 10927 O O . HIS B 1 695 ? -5.934 14.961 14.328 1 57.84 695 HIS B O 1
ATOM 10933 N N . LYS B 1 696 ? -6.68 13.914 12.453 1 53.31 696 LYS B N 1
ATOM 10934 C CA . LYS B 1 696 ? -7.965 13.586 13.062 1 53.31 696 LYS B CA 1
ATOM 10935 C C . LYS B 1 696 ? -8.562 14.797 13.773 1 53.31 696 LYS B C 1
ATOM 10937 O O . LYS B 1 696 ? -8.984 14.703 14.93 1 53.31 696 LYS B O 1
ATOM 10942 N N . CYS B 1 697 ? -8.406 16.016 13.164 1 60.28 697 CYS B N 1
ATOM 10943 C CA . CYS B 1 697 ? -9 17.219 13.75 1 60.28 697 CYS B CA 1
ATOM 10944 C C . CYS B 1 697 ? -10.469 17.344 13.367 1 60.28 697 CYS B C 1
ATOM 10946 O O . CYS B 1 697 ? -10.82 17.266 12.18 1 60.28 697 CYS B O 1
ATOM 10948 N N . PRO B 1 698 ? -11.344 17.375 14.406 1 62 698 PRO B N 1
ATOM 10949 C CA . PRO B 1 698 ? -12.766 17.484 14.078 1 62 698 PRO B CA 1
ATOM 10950 C C . PRO B 1 698 ? -13.109 18.781 13.359 1 62 698 PRO B C 1
ATOM 10952 O O . PRO B 1 698 ? -14.109 18.844 12.633 1 62 698 PRO B O 1
ATOM 10955 N N . GLN B 1 699 ? -12.336 19.844 13.625 1 70.38 699 GLN B N 1
ATOM 10956 C CA . GLN B 1 699 ? -12.617 21.125 12.984 1 70.38 699 GLN B CA 1
ATOM 10957 C C . GLN B 1 699 ? -11.328 21.859 12.609 1 70.38 699 GLN B C 1
ATOM 10959 O O . GLN B 1 699 ? -10.305 21.703 13.281 1 70.38 699 GLN B O 1
ATOM 10964 N N . LEU B 1 700 ? -11.352 22.422 11.398 1 75.69 700 LEU B N 1
ATOM 10965 C CA . LEU B 1 700 ? -10.25 23.266 10.938 1 75.69 700 LEU B CA 1
ATOM 10966 C C . LEU B 1 700 ? -10.727 24.703 10.719 1 75.69 700 LEU B C 1
ATOM 10968 O O . LEU B 1 700 ? -11.828 24.922 10.211 1 75.69 700 LEU B O 1
ATOM 10972 N N . PHE B 1 701 ? -9.945 25.641 11.266 1 76 701 PHE B N 1
ATOM 10973 C CA . PHE B 1 701 ? -10.281 27.047 11.062 1 76 701 PHE B CA 1
ATOM 10974 C C . PHE B 1 701 ? -9.57 27.609 9.836 1 76 701 PHE B C 1
ATOM 10976 O O . PHE B 1 701 ? -8.406 27.297 9.602 1 76 701 PHE B O 1
ATOM 10983 N N . VAL B 1 702 ? -10.414 28.172 9.023 1 77.38 702 VAL B N 1
ATOM 10984 C CA . VAL B 1 702 ? -9.891 28.719 7.781 1 77.38 702 VAL B CA 1
ATOM 10985 C C . VAL B 1 702 ? -9.586 30.203 7.969 1 77.38 702 VAL B C 1
ATOM 10987 O O . VAL B 1 702 ? -10.422 30.969 8.484 1 77.38 702 VAL B O 1
ATOM 10990 N N . THR B 1 703 ? -8.391 30.625 7.605 1 73.25 703 THR B N 1
ATOM 10991 C CA . THR B 1 703 ? -8 32.031 7.738 1 73.25 703 THR B CA 1
ATOM 10992 C C . THR B 1 703 ? -7.625 32.625 6.379 1 73.25 703 THR B C 1
ATOM 10994 O O . THR B 1 703 ? -7.219 31.891 5.473 1 73.25 703 THR B O 1
ATOM 10997 N N . HIS B 1 704 ? -8.094 33.75 6.152 1 73.19 704 HIS B N 1
ATOM 10998 C CA . HIS B 1 704 ? -7.613 34.531 5.02 1 73.19 704 HIS B CA 1
ATOM 10999 C C . HIS B 1 704 ? -6.82 35.75 5.484 1 73.19 704 HIS B C 1
ATOM 11001 O O . HIS B 1 704 ? -7.367 36.625 6.148 1 73.19 704 HIS B O 1
ATOM 11007 N N . ARG B 1 705 ? -5.656 35.812 5.164 1 65.19 705 ARG B N 1
ATOM 11008 C CA . ARG B 1 705 ? -4.793 36.906 5.613 1 65.19 705 ARG B CA 1
ATOM 11009 C C . ARG B 1 705 ? -4.824 37.031 7.133 1 65.19 705 ARG B C 1
ATOM 11011 O O . ARG B 1 705 ? -4.941 38.125 7.664 1 65.19 705 ARG B O 1
ATOM 11018 N N . GLY B 1 706 ? -4.902 35.844 7.797 1 68.31 706 GLY B N 1
ATOM 11019 C CA . GLY B 1 706 ? -4.895 35.844 9.25 1 68.31 706 GLY B CA 1
ATOM 11020 C C . GLY B 1 706 ? -6.281 35.969 9.859 1 68.31 706 GLY B C 1
ATOM 11021 O O . GLY B 1 706 ? -6.473 35.688 11.047 1 68.31 706 GLY B O 1
ATOM 11022 N N . LYS B 1 707 ? -7.148 36.438 9.039 1 74 707 LYS B N 1
ATOM 11023 C CA . LYS B 1 707 ? -8.5 36.656 9.539 1 74 707 LYS B CA 1
ATOM 11024 C C . LYS B 1 707 ? -9.328 35.375 9.469 1 74 707 LYS B C 1
ATOM 11026 O O . LYS B 1 707 ? -9.242 34.625 8.484 1 74 707 LYS B O 1
ATOM 11031 N N . LEU B 1 708 ? -9.945 35.188 10.531 1 80.38 708 LEU B N 1
ATOM 11032 C CA . LEU B 1 708 ? -10.828 34.031 10.57 1 80.38 708 LEU B CA 1
ATOM 11033 C C . LEU B 1 708 ? -12.008 34.219 9.617 1 80.38 708 LEU B C 1
ATOM 11035 O O . LEU B 1 708 ? -12.758 35.188 9.734 1 80.38 708 LEU B O 1
ATOM 11039 N N . GLN B 1 709 ? -12.078 33.406 8.648 1 76.81 709 GLN B N 1
ATOM 11040 C CA . GLN B 1 709 ? -13.156 33.531 7.672 1 76.81 709 GLN B CA 1
ATOM 11041 C C . GLN B 1 709 ? -14.195 32.406 7.855 1 76.81 709 GLN B C 1
ATOM 11043 O O . GLN B 1 709 ? -15.367 32.594 7.531 1 76.81 709 GLN B O 1
ATOM 11048 N N . GLY B 1 710 ? -13.664 31.312 8.289 1 78.56 710 GLY B N 1
ATOM 11049 C CA . GLY B 1 710 ? -14.617 30.219 8.398 1 78.56 710 GLY B CA 1
ATOM 11050 C C . GLY B 1 710 ? -14.055 29 9.117 1 78.56 710 GLY B C 1
ATOM 11051 O O . GLY B 1 710 ? -12.961 29.062 9.688 1 78.56 710 GLY B O 1
ATOM 11052 N N . VAL B 1 711 ? -15.008 28.094 9.258 1 77.12 711 VAL B N 1
ATOM 11053 C CA . VAL B 1 711 ? -14.648 26.844 9.93 1 77.12 711 VAL B CA 1
ATOM 11054 C C . VAL B 1 711 ? -15.031 25.656 9.055 1 77.12 711 VAL B C 1
ATOM 11056 O O . VAL B 1 711 ? -16.047 25.688 8.359 1 77.12 711 VAL B O 1
ATOM 11059 N N . ILE B 1 712 ? -14.07 24.859 8.93 1 73.75 712 ILE B N 1
ATOM 11060 C CA . ILE B 1 712 ? -14.352 23.609 8.219 1 73.75 712 ILE B CA 1
ATOM 11061 C C . ILE B 1 712 ? -14.57 22.484 9.219 1 73.75 712 ILE B C 1
ATOM 11063 O O . ILE B 1 712 ? -13.688 22.188 10.031 1 73.75 712 ILE B O 1
ATOM 11067 N N . HIS B 1 713 ? -15.75 22.078 9.359 1 68.31 713 HIS B N 1
ATOM 11068 C CA . HIS B 1 713 ? -16.031 20.906 10.188 1 68.31 713 HIS B CA 1
ATOM 11069 C C . HIS B 1 713 ? -15.82 19.625 9.406 1 68.31 713 HIS B C 1
ATOM 11071 O O . HIS B 1 713 ? -16.266 19.5 8.266 1 68.31 713 HIS B O 1
ATOM 11077 N N . ALA B 1 714 ? -15.047 18.891 10.016 1 62.19 714 ALA B N 1
ATOM 11078 C CA . ALA B 1 714 ? -14.82 17.609 9.359 1 62.19 714 ALA B CA 1
ATOM 11079 C C . ALA B 1 714 ? -16.141 16.938 9.008 1 62.19 714 ALA B C 1
ATOM 11081 O O . ALA B 1 714 ? -16.266 16.312 7.945 1 62.19 714 ALA B O 1
ATOM 11082 N N . ALA B 1 715 ? -17.125 17.266 9.906 1 56.34 715 ALA B N 1
ATOM 11083 C CA . ALA B 1 715 ? -18.438 16.672 9.664 1 56.34 715 ALA B CA 1
ATOM 11084 C C . ALA B 1 715 ? -19.125 17.312 8.461 1 56.34 715 ALA B C 1
ATOM 11086 O O . ALA B 1 715 ? -19.812 16.625 7.703 1 56.34 715 ALA B O 1
ATOM 11087 N N . ASP B 1 716 ? -18.938 18.672 8.312 1 57.19 716 ASP B N 1
ATOM 11088 C CA . ASP B 1 716 ? -19.594 19.406 7.23 1 57.19 716 ASP B CA 1
ATOM 11089 C C . ASP B 1 716 ? -18.906 19.141 5.895 1 57.19 716 ASP B C 1
ATOM 11091 O O . ASP B 1 716 ? -19.547 19.172 4.84 1 57.19 716 ASP B O 1
ATOM 11095 N N . LEU B 1 717 ? -17.641 19.266 5.992 1 54.56 717 LEU B N 1
ATOM 11096 C CA . LEU B 1 717 ? -16.922 18.953 4.758 1 54.56 717 LEU B CA 1
ATOM 11097 C C . LEU B 1 717 ? -17.484 17.688 4.121 1 54.56 717 LEU B C 1
ATOM 11099 O O . LEU B 1 717 ? -17.562 17.578 2.896 1 54.56 717 LEU B O 1
ATOM 11103 N N . LEU B 1 718 ? -17.797 16.938 5 1 48.19 718 LEU B N 1
ATOM 11104 C CA . LEU B 1 718 ? -18.406 15.711 4.512 1 48.19 718 LEU B CA 1
ATOM 11105 C C . LEU B 1 718 ? -19.734 16 3.818 1 48.19 718 LEU B C 1
ATOM 11107 O O . LEU B 1 718 ? -20.031 15.422 2.77 1 48.19 718 LEU B O 1
ATOM 11111 N N . ALA B 1 719 ? -20.328 17.016 4.359 1 44.56 719 ALA B N 1
ATOM 11112 C CA . ALA B 1 719 ? -21.625 17.344 3.793 1 44.56 719 ALA B CA 1
ATOM 11113 C C . ALA B 1 719 ? -21.469 18.109 2.477 1 44.56 719 ALA B C 1
ATOM 11115 O O . ALA B 1 719 ? -22.188 17.844 1.511 1 44.56 719 ALA B O 1
ATOM 11116 N N . ARG B 1 720 ? -20.625 19.094 2.436 1 44.66 720 ARG B N 1
ATOM 11117 C CA . ARG B 1 720 ? -20.516 19.953 1.269 1 44.66 720 ARG B CA 1
ATOM 11118 C C . ARG B 1 720 ? -19.734 19.281 0.152 1 44.66 720 ARG B C 1
ATOM 11120 O O . ARG B 1 720 ? -19.984 19.531 -1.029 1 44.66 720 ARG B O 1
ATOM 11127 N N . SER B 1 721 ? -18.656 18.797 0.493 1 41.88 721 SER B N 1
ATOM 11128 C CA . SER B 1 721 ? -17.969 18.125 -0.604 1 41.88 721 SER B CA 1
ATOM 11129 C C . SER B 1 721 ? -18.922 17.25 -1.4 1 41.88 721 SER B C 1
ATOM 11131 O O . SER B 1 721 ? -18.719 17.016 -2.592 1 41.88 721 SER B O 1
ATOM 11133 N N . ARG B 1 722 ? -19.859 16.844 -0.764 1 36.91 722 ARG B N 1
ATOM 11134 C CA . ARG B 1 722 ? -20.922 16.109 -1.454 1 36.91 722 ARG B CA 1
ATOM 11135 C C . ARG B 1 722 ? -21.641 17 -2.463 1 36.91 722 ARG B C 1
ATOM 11137 O O . ARG B 1 722 ? -22.016 16.547 -3.541 1 36.91 722 ARG B O 1
ATOM 11144 N N . LYS B 1 723 ? -21.797 18.266 -2.105 1 35 723 LYS B N 1
ATOM 11145 C CA . LYS B 1 723 ? -22.531 19.125 -3.029 1 35 723 LYS B CA 1
ATOM 11146 C C . LYS B 1 723 ? -21.703 19.438 -4.27 1 35 723 LYS B C 1
ATOM 11148 O O . LYS B 1 723 ? -22.25 19.516 -5.379 1 35 723 LYS B O 1
ATOM 11153 N N . TYR B 1 724 ? -20.562 19.703 -4.078 1 32.81 724 TYR B N 1
ATOM 11154 C CA . TYR B 1 724 ? -19.797 20.125 -5.254 1 32.81 724 TYR B CA 1
ATOM 11155 C C . TYR B 1 724 ? -19.438 18.938 -6.125 1 32.81 724 TYR B C 1
ATOM 11157 O O . TYR B 1 724 ? -19.109 19.094 -7.305 1 32.81 724 TYR B O 1
ATOM 11165 N N . MET B 1 725 ? -19.328 17.891 -5.641 1 32.62 725 MET B N 1
ATOM 11166 C CA . MET B 1 725 ? -19.109 16.75 -6.52 1 32.62 725 MET B CA 1
ATOM 11167 C C . MET B 1 725 ? -20.391 16.344 -7.242 1 32.62 725 MET B C 1
ATOM 11169 O O . MET B 1 725 ? -20.359 15.484 -8.125 1 32.62 725 MET B O 1
ATOM 11173 N N . LEU B 1 726 ? -21.5 16.672 -6.746 1 26.11 726 LEU B N 1
ATOM 11174 C CA . LEU B 1 726 ? -22.688 16.484 -7.59 1 26.11 726 LEU B CA 1
ATOM 11175 C C . LEU B 1 726 ? -22.656 17.453 -8.773 1 26.11 726 LEU B C 1
ATOM 11177 O O . LEU B 1 726 ? -22.391 18.641 -8.602 1 26.11 726 LEU B O 1
#

Foldseek 3Di:
DDDDPPVPPPCPPPCPPPDPPPDPDDDDPPDVPVPPVPPPDDDDDPPPPPPPVVVVVVVVVVVVVVVVVVVVVLLVVLLLVLLLVLLQVLLVLLLVLVVLLVVLLVVLVVQLVVLVDLVRSLVSNLVSLLVLLLVLLVLCLPQPLLLFALQLLVLLLVLLLDDDPPLLEPSSLVSNSSSSSSLSNSLFLFACLSSSLSNSLSVSVVSCPDPSNVVQVVDPVSNSLLNLLSSLLSNCSRQVFLQLSNQLSCVRRYPDDDPVSVVSNSVSNVSNSVNNVVVCVVPPVPPDQQQAADDDQQQDDPVCLVVLQVLLLVLLVVLLVLLVLLLVLLVVLVVCCVPPVCVVCVVPNSCSLSVLSSVLSNVLSVPQSPLDLVSVDDLSLLLNLLLHQDDQQDPVVQCVGPSCVPPVDGCCVPHVLVSLVVNLVSSSVSLSSSSNRSTHGHRLSSQLSSQLSSQLSSLVVVCVVVVDSHRSSLSSLLSSLSNSCSQAVHLSSLSSSCVSNVHCSCSVSSSVSNVSSNVSSVVNHDHNSVSVCVVVLRFHQPPCPPVVLQQAFLLVQFDFADPAAAEQWDFLVVLVVSQVVLVPPPDPDRDQKHFYAHDPVQQFTDAIFGPVLSVVLSVLLVQLLVQLVVCVVVVDQRDDPPADSVVSVQSNPDPDRHGDIDRCVVRVSGVSDDLEEEAERGHRSVVVSVCCSVSSHQKYFYDHVRHGGGMRGSSCSSVCVVVVVD/DDDDPPPPPPCPPDPPPPPPPPDPDDDDPPDVPVPPVPVPDDDDDPPDPPPPVVVVVVVVVVVVVVVVVVVVVLLVVLLLVLLLVLLQVLLVLLLVLVVLLVVLLVVLVVQLVVLVDPVRSLVSNLVSLLVLLLVLLVLCLPQPLLLFALQLLVLLLVLLLDDDPPLLEPSSLVSNSSSSSSLSNSLFLFACLSSSLSNSLSVSVVSCPDPSNVVQVVDPVSNSLLNLLSSLLSNCSRQVFLQLSNQLSCVRRYPDDDPVSVVSNSVSNVSNSVNNVVVCVVPPPPPDQQQAADDDQQQDDPVCLVVLQVLLLVLLVVLLVLLVLLLVLLVVLVVCCVPPVCVVCVVPNSCSLSVLSSVLSNVLSVVQSVLDLVSVDDLSLLLNQLLHQDDLQDPVCLVPGPSCVPPNSTCPVPHVLVSLVVNLVSSSVSLSSSSNRSTHGHRLSSQLSSQLSSQLSSLVVVCVVVVDSHRSSLSSLLSSLSNSCSQAVHLSSLSSSCVSNVHCSCSVSSSVSNVSSNVSSVVNHDHNSVSVCVVVLRFHQPSCPPVVLQQAFLLVQFDFFDPAAAEQWDFLVRLVVSQVVLVPPPDPDRDQKHFYAHDPVQQFTDAIFGPVLSVVLSVLLVQLLVQLVVCVVVVDQRDDPPADSVVSVQSNPDPDRHPDIDRCVVRPSGVSDDLEEEAERGHRSVVVSVCCSVSSHQKYFYDHVRHGGGMRGSSCSSVCVVVVVD

Secondary structure (DSSP, 8-state):
-----------------------------------------S----------HHHHHHHHHHHHHHHHHHHHHHHHHHHHHHHHHHHHHHHHHHHHHHHHHHHHHHHHHHHHHTT-SHHHHHHHHHHHHHHHHHHHHHHHHHH-GGG-B-SHHHHHHHHTT---TTTTSHHHHHHHHHHHHHHHHTT-S-BSHHHHHHHHHHHHHHHHTSGGGHHHHH-HHHHHHHHHHHHHHHHHHHHT-HHHHHHHHHHHH-SEEEGGGHHHHHHHHHHHHHHHHHHHHHH-SS---TT-----SS---TTHHHHHHHHHHHHHHHHHHHHHHHHHHHHHHHHHIIIIIHHHHTT-GGGHHHHHHHHHHHHHHHHHHHH-GGGGS-HHHHHHHHT-SS-TTSHHHHTTSHHHHHHS--TTSS-HHHHHHHHHHHHHHHHHHHTTSSSB-B-HHHHHHHHHHHHHHHHHHHHHHH-S---THHHHHHHHHHHHHHHHT-STHHHHHHHHHTB-TTHHHHHHHHHHHHHHHHHH---HHHHHHHHTT------TTSGGGGT-BHHHHPBS--S--EESEE-HHHHHHHHHHHHH--SS----EEEEES-TTT-BEEEEEEHHHHHHHHHHHHHHHHHHHHHHHH------TTS-HHHHHHHH--SSTTTPPEETTTTT-S--B-S--EEETTSBHHHHHHHHHHH--SEEEEEETTEEEEEEEHHHHHHHHHHHH-/----------------------------------------------------HHHHHHHHHHHHHHHHHHHHHHHHHHHHHHHHHHHHHHHHHHHHHHHHHHHHHHHHHHHHHTT-SHHHHHHHHHHHHHHHHHHHHHHHHHH-GGG-B-SHHHHHHHHTT---TTTTSHHHHHHHHHHHHHHHHTT-S-BSHHHHHHHHHHHHHHHHTSGGGHHHHH-HHHHHHHHHHHHHHHHHHHHT-HHHHHHHHHHHH-SEEEGGGHHHHHHHHHHHHHHHHHHHHHH-SS---TT-----SS---TTHHHHHHHHHHHHHHHHHHHHHHHHHHHHHHHHHIIIIIHHHHTT-GGGHHHHHHHHHHHHHHHHHHHH-GGGGS-HHHHHHHHT-SS-SSSGGGGGGSHHHHHH-S-SSSS-HHHHHHHHHHHHHHHHHHHTTSSSB-B-HHHHHHHHHHHHHHHHHHHHHHH-S---THHHHHHHHHHHHHHHHT-STHHHHHHHHHTB-TTHHHHHHHHHHHHHHHHHH---HHHHHHHHTT------TTSGGGGT-BHHHHPBS--S--EESEE-HHHHHHHHHHHHH--SS----EEEEES-TTT-BEEEEEEHHHHHHHHHHHHHHHHHHHHHHHH------TTS-HHHHHHHH--SSTTTPPEETTTTT-S--B-S--EEETTSBHHHHHHHHHHH--SEEEEEETTEEEEEEEHHHHHHHHHHHH-